Protein AF-0000000084529606 (afdb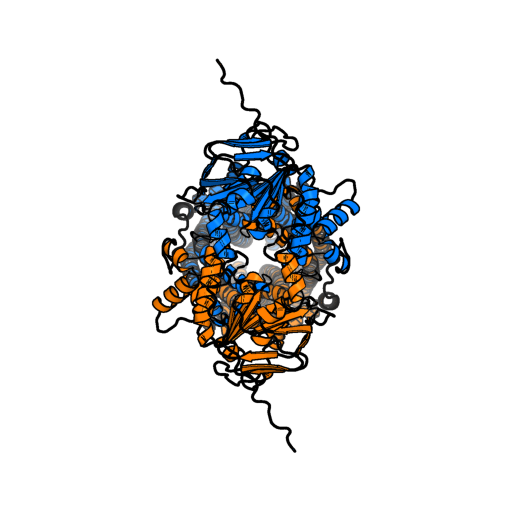_homodimer)

Structure (mmCIF, N/CA/C/O backbone):
data_AF-0000000084529606-model_v1
#
loop_
_entity.id
_entity.type
_entity.pdbx_description
1 polymer 'ABC transporter'
#
loop_
_atom_site.group_PDB
_atom_site.id
_atom_site.type_symbol
_atom_site.label_atom_id
_atom_site.label_alt_id
_atom_site.label_comp_id
_atom_site.label_asym_id
_atom_site.label_entity_id
_atom_site.label_seq_id
_atom_site.pdbx_PDB_ins_code
_atom_site.Cartn_x
_atom_site.Cartn_y
_atom_site.Cartn_z
_atom_site.occupancy
_atom_site.B_iso_or_equiv
_atom_site.auth_seq_id
_atom_site.auth_comp_id
_atom_site.auth_asym_id
_atom_site.auth_atom_id
_atom_site.pdbx_PDB_model_num
ATOM 1 N N . MET A 1 1 ? -8.086 10.031 -20.031 1 27.55 1 MET A N 1
ATOM 2 C CA . MET A 1 1 ? -6.789 10.227 -19.391 1 27.55 1 MET A CA 1
ATOM 3 C C . MET A 1 1 ? -5.844 9.078 -19.719 1 27.55 1 MET A C 1
ATOM 5 O O . MET A 1 1 ? -5.984 7.977 -19.188 1 27.55 1 MET A O 1
ATOM 9 N N . GLN A 1 2 ? -5.418 9.109 -20.828 1 33.72 2 GLN A N 1
ATOM 10 C CA . GLN A 1 2 ? -4.586 8.07 -21.438 1 33.72 2 GLN A CA 1
ATOM 11 C C . GLN A 1 2 ? -3.205 8.023 -20.781 1 33.72 2 GLN A C 1
ATOM 13 O O . GLN A 1 2 ? -2.521 9.047 -20.703 1 33.72 2 GLN A O 1
ATOM 18 N N . TRP A 1 3 ? -3.055 7.309 -19.844 1 37.34 3 TRP A N 1
ATOM 19 C CA . TRP A 1 3 ? -1.756 7 -19.25 1 37.34 3 TRP A CA 1
ATOM 20 C C . TRP A 1 3 ? -0.681 6.891 -20.328 1 37.34 3 TRP A C 1
ATOM 22 O O . TRP A 1 3 ? -0.843 6.156 -21.297 1 37.34 3 TRP A O 1
ATOM 32 N N . LEU A 1 4 ? 0.076 7.891 -20.516 1 34.47 4 LEU A N 1
ATOM 33 C CA . LEU A 1 4 ? 1.182 7.941 -21.469 1 34.47 4 LEU A CA 1
ATOM 34 C C . LEU A 1 4 ? 2.193 6.836 -21.188 1 34.47 4 LEU A C 1
ATOM 36 O O . LEU A 1 4 ? 3.051 6.984 -20.312 1 34.47 4 LEU A O 1
ATOM 40 N N . ALA A 1 5 ? 1.885 5.684 -21.078 1 39.5 5 ALA A N 1
ATOM 41 C CA . ALA A 1 5 ? 2.891 4.625 -21.078 1 39.5 5 ALA A CA 1
ATOM 42 C C . ALA A 1 5 ? 3.973 4.898 -22.125 1 39.5 5 ALA A C 1
ATOM 44 O O . ALA A 1 5 ? 3.678 5.348 -23.234 1 39.5 5 ALA A O 1
ATOM 45 N N . ASP A 1 6 ? 5.098 5.105 -21.656 1 42.91 6 ASP A N 1
ATOM 46 C CA . ASP A 1 6 ? 6.215 5.293 -22.562 1 42.91 6 ASP A CA 1
ATOM 47 C C . ASP A 1 6 ? 6.098 4.371 -23.781 1 42.91 6 ASP A C 1
ATOM 49 O O . ASP A 1 6 ? 6.066 3.148 -23.641 1 42.91 6 ASP A O 1
ATOM 53 N N . GLY A 1 7 ? 5.539 4.793 -24.766 1 45.84 7 GLY A N 1
ATOM 54 C CA . GLY A 1 7 ? 5.355 4.234 -26.094 1 45.84 7 GLY A CA 1
ATOM 55 C C . GLY A 1 7 ? 6.52 3.381 -26.547 1 45.84 7 GLY A C 1
ATOM 56 O O . GLY A 1 7 ? 6.328 2.361 -27.219 1 45.84 7 GLY A O 1
ATOM 57 N N . GLN A 1 8 ? 7.645 3.715 -26.219 1 44.88 8 GLN A N 1
ATOM 58 C CA . GLN A 1 8 ? 8.805 3.01 -26.766 1 44.88 8 GLN A CA 1
ATOM 59 C C . GLN A 1 8 ? 8.945 1.626 -26.141 1 44.88 8 GLN A C 1
ATOM 61 O O . GLN A 1 8 ? 9.266 0.657 -26.828 1 44.88 8 GLN A O 1
ATOM 66 N N . ARG A 1 9 ? 8.789 1.605 -24.938 1 47.66 9 ARG A N 1
ATOM 67 C CA . ARG A 1 9 ? 8.922 0.302 -24.297 1 47.66 9 ARG A CA 1
ATOM 68 C C . ARG A 1 9 ? 7.777 -0.623 -24.688 1 47.66 9 ARG A C 1
ATOM 70 O O . ARG A 1 9 ? 7.98 -1.824 -24.875 1 47.66 9 ARG A O 1
ATOM 77 N N . ILE A 1 10 ? 6.676 -0 -24.828 1 54.03 10 ILE A N 1
ATOM 78 C CA . ILE A 1 10 ? 5.559 -0.804 -25.312 1 54.03 10 ILE A CA 1
ATOM 79 C C . ILE A 1 10 ? 5.883 -1.371 -26.688 1 54.03 10 ILE A C 1
ATOM 81 O O . ILE A 1 10 ? 5.609 -2.541 -26.969 1 54.03 10 ILE A O 1
ATOM 85 N N . LYS A 1 11 ? 6.512 -0.545 -27.453 1 51.78 11 LYS A N 1
ATOM 86 C CA . LYS A 1 11 ? 6.895 -1.017 -28.781 1 51.78 11 LYS A CA 1
ATOM 87 C C . LYS A 1 11 ? 7.938 -2.125 -28.688 1 51.78 11 LYS A C 1
ATOM 89 O O . LYS A 1 11 ? 7.902 -3.082 -29.469 1 51.78 11 LYS A O 1
ATOM 94 N N . ALA A 1 12 ? 8.914 -2.039 -27.797 1 50.78 12 ALA A N 1
ATOM 95 C CA . ALA A 1 12 ? 9.961 -3.051 -27.656 1 50.78 12 ALA A CA 1
ATOM 96 C C . ALA A 1 12 ? 9.375 -4.387 -27.203 1 50.78 12 ALA A C 1
ATOM 98 O O . ALA A 1 12 ? 9.781 -5.445 -27.703 1 50.78 12 ALA A O 1
ATOM 99 N N . ILE A 1 13 ? 8.461 -4.293 -26.375 1 54.88 13 ILE A N 1
ATOM 100 C CA . ILE A 1 13 ? 7.836 -5.512 -25.875 1 54.88 13 ILE A CA 1
ATOM 101 C C . ILE A 1 13 ? 6.977 -6.137 -26.969 1 54.88 13 ILE A C 1
ATOM 103 O O . ILE A 1 13 ? 6.938 -7.359 -27.125 1 54.88 13 ILE A O 1
ATOM 107 N N . GLU A 1 14 ? 6.363 -5.258 -27.719 1 55.88 14 GLU A N 1
ATOM 108 C CA . GLU A 1 14 ? 5.551 -5.762 -28.812 1 55.88 14 GLU A CA 1
ATOM 109 C C . GLU A 1 14 ? 6.398 -6.535 -29.828 1 55.88 14 GLU A C 1
ATOM 111 O O . GLU A 1 14 ? 5.906 -7.445 -30.484 1 55.88 14 GLU A O 1
ATOM 116 N N . ALA A 1 15 ? 7.688 -6.199 -29.938 1 52.56 15 ALA A N 1
ATOM 117 C CA . ALA A 1 15 ? 8.539 -6.805 -30.953 1 52.56 15 ALA A CA 1
ATOM 118 C C . ALA A 1 15 ? 9.156 -8.109 -30.438 1 52.56 15 ALA A C 1
ATOM 120 O O . ALA A 1 15 ? 9.922 -8.758 -31.156 1 52.56 15 ALA A O 1
ATOM 121 N N . ILE A 1 16 ? 8.961 -8.414 -29.266 1 56.84 16 ILE A N 1
ATOM 122 C CA . ILE A 1 16 ? 9.68 -9.586 -28.781 1 56.84 16 ILE A CA 1
ATOM 123 C C . ILE A 1 16 ? 9.133 -10.844 -29.469 1 56.84 16 ILE A C 1
ATOM 125 O O . ILE A 1 16 ? 7.953 -11.164 -29.328 1 56.84 16 ILE A O 1
ATOM 129 N N . SER A 1 17 ? 9.844 -11.312 -30.422 1 60.94 17 SER A N 1
ATOM 130 C CA . SER A 1 17 ? 9.586 -12.539 -31.156 1 60.94 17 SER A CA 1
ATOM 131 C C . SER A 1 17 ? 9.875 -13.773 -30.312 1 60.94 17 SER A C 1
ATOM 133 O O . SER A 1 17 ? 10.539 -13.688 -29.281 1 60.94 17 SER A O 1
ATOM 135 N N . VAL A 1 18 ? 9.234 -14.898 -30.609 1 64.56 18 VAL A N 1
ATOM 136 C CA . VAL A 1 18 ? 9.477 -16.203 -29.969 1 64.56 18 VAL A CA 1
ATOM 137 C C . VAL A 1 18 ? 10.969 -16.516 -30 1 64.56 18 VAL A C 1
ATOM 139 O O . VAL A 1 18 ? 11.508 -17.047 -29.016 1 64.56 18 VAL A O 1
ATOM 142 N N . GLY A 1 19 ? 11.539 -16.172 -31.094 1 65.56 19 GLY A N 1
ATOM 143 C CA . GLY A 1 19 ? 12.977 -16.391 -31.188 1 65.56 19 GLY A CA 1
ATOM 144 C C . GLY A 1 19 ? 13.766 -15.594 -30.172 1 65.56 19 GLY A C 1
ATOM 145 O O . GLY A 1 19 ? 14.688 -16.109 -29.547 1 65.56 19 GLY A O 1
ATOM 146 N N . SER A 1 20 ? 13.32 -14.438 -29.938 1 69.69 20 SER A N 1
ATOM 147 C CA . SER A 1 20 ? 14.008 -13.594 -28.969 1 69.69 20 SER A CA 1
ATOM 148 C C . SER A 1 20 ? 13.773 -14.102 -27.547 1 69.69 20 SER A C 1
ATOM 150 O O . SER A 1 20 ? 14.688 -14.07 -26.703 1 69.69 20 SER A O 1
ATOM 152 N N . MET A 1 21 ? 12.672 -14.672 -27.359 1 72.62 21 MET A N 1
ATOM 153 C CA . MET A 1 21 ? 12.375 -15.227 -26.047 1 72.62 21 MET A CA 1
ATOM 154 C C . MET A 1 21 ? 13.227 -16.453 -25.766 1 72.62 21 MET A C 1
ATOM 156 O O . MET A 1 21 ? 13.797 -16.594 -24.688 1 72.62 21 MET A O 1
ATOM 160 N N . ALA A 1 22 ? 13.234 -17.25 -26.766 1 74.62 22 ALA A N 1
ATOM 161 C CA . ALA A 1 22 ? 14.008 -18.484 -26.609 1 74.62 22 ALA A CA 1
ATOM 162 C C . ALA A 1 22 ? 15.477 -18.188 -26.344 1 74.62 22 ALA A C 1
ATOM 164 O O . ALA A 1 22 ? 16.125 -18.891 -25.562 1 74.62 22 ALA A O 1
ATOM 165 N N . ARG A 1 23 ? 15.938 -17.094 -26.922 1 76.62 23 ARG A N 1
ATOM 166 C CA . ARG A 1 23 ? 17.344 -16.734 -26.75 1 76.62 23 ARG A CA 1
ATOM 167 C C . ARG A 1 23 ? 17.578 -16.141 -25.359 1 76.62 23 ARG A C 1
ATOM 169 O O . ARG A 1 23 ? 18.688 -16.234 -24.828 1 76.62 23 ARG A O 1
ATOM 176 N N . ARG A 1 24 ? 16.516 -15.688 -24.828 1 80.12 24 ARG A N 1
ATOM 177 C CA . ARG A 1 24 ? 16.656 -15 -23.547 1 80.12 24 ARG A CA 1
ATOM 178 C C . ARG A 1 24 ? 16.438 -15.953 -22.375 1 80.12 24 ARG A C 1
ATOM 180 O O . ARG A 1 24 ? 16.859 -15.672 -21.25 1 80.12 24 ARG A O 1
ATOM 187 N N . LEU A 1 25 ? 15.836 -17.094 -22.609 1 85 25 LEU A N 1
ATOM 188 C CA . LEU A 1 25 ? 15.398 -17.984 -21.547 1 85 25 LEU A CA 1
ATOM 189 C C . LEU A 1 25 ? 16.594 -18.516 -20.766 1 85 25 LEU A C 1
ATOM 191 O O . LEU A 1 25 ? 16.594 -18.516 -19.531 1 85 25 LEU A O 1
ATOM 195 N N . PRO A 1 26 ? 17.656 -19 -21.547 1 84.88 26 PRO A N 1
ATOM 196 C CA . PRO A 1 26 ? 18.797 -19.5 -20.781 1 84.88 26 PRO A CA 1
ATOM 197 C C . PRO A 1 26 ? 19.422 -18.438 -19.875 1 84.88 26 PRO A C 1
ATOM 199 O O . PRO A 1 26 ? 19.797 -18.734 -18.734 1 84.88 26 PRO A O 1
ATOM 202 N N . ALA A 1 27 ? 19.453 -17.25 -20.375 1 86.12 27 ALA A N 1
ATOM 203 C CA . ALA A 1 27 ? 20 -16.156 -19.578 1 86.12 27 ALA A CA 1
ATOM 204 C C . ALA A 1 27 ? 19.141 -15.891 -18.344 1 86.12 27 ALA A C 1
ATOM 206 O O . ALA A 1 27 ? 19.672 -15.578 -17.266 1 86.12 27 ALA A O 1
ATOM 207 N N . LEU A 1 28 ? 17.922 -16.078 -18.5 1 84.38 28 LEU A N 1
ATOM 208 C CA . LEU A 1 28 ? 17.016 -15.836 -17.391 1 84.38 28 LEU A CA 1
ATOM 209 C C . LEU A 1 28 ? 17.141 -16.938 -16.344 1 84.38 28 LEU A C 1
ATOM 211 O O . LEU A 1 28 ? 17.047 -16.656 -15.141 1 84.38 28 LEU A O 1
ATOM 215 N N . VAL A 1 29 ? 17.312 -18.109 -16.75 1 88.06 29 VAL A N 1
ATOM 216 C CA . VAL A 1 29 ? 17.531 -19.219 -15.836 1 88.06 29 VAL A CA 1
ATOM 217 C C . VAL A 1 29 ? 18.797 -19 -15.031 1 88.06 29 VAL A C 1
ATOM 219 O O . VAL A 1 29 ? 18.797 -19.125 -13.805 1 88.06 29 VAL A O 1
ATOM 222 N N . VAL A 1 30 ? 19.828 -18.641 -15.773 1 88.5 30 VAL A N 1
ATOM 223 C CA . VAL A 1 30 ? 21.109 -18.406 -15.117 1 88.5 30 VAL A CA 1
ATOM 224 C C . VAL A 1 30 ? 20.969 -17.25 -14.125 1 88.5 30 VAL A C 1
ATOM 226 O O . VAL A 1 30 ? 21.5 -17.312 -13.016 1 88.5 30 VAL A O 1
ATOM 229 N N . ARG A 1 31 ? 20.297 -16.297 -14.57 1 85 31 ARG A N 1
ATOM 230 C CA . ARG A 1 31 ? 20.094 -15.141 -13.711 1 85 31 ARG A CA 1
ATOM 231 C C . ARG A 1 31 ? 19.312 -15.523 -12.453 1 85 31 ARG A C 1
ATOM 233 O O . ARG A 1 31 ? 19.609 -15.023 -11.359 1 85 31 ARG A O 1
ATOM 240 N N . ALA A 1 32 ? 18.312 -16.281 -12.586 1 85.12 32 ALA A N 1
ATOM 241 C CA . ALA A 1 32 ? 17.531 -16.75 -11.453 1 85.12 32 ALA A CA 1
ATOM 242 C C . ALA A 1 32 ? 18.406 -17.453 -10.422 1 85.12 32 ALA A C 1
ATOM 244 O O . ALA A 1 32 ? 18.375 -17.125 -9.234 1 85.12 32 ALA A O 1
ATOM 245 N N . PHE A 1 33 ? 19.25 -18.328 -10.906 1 88.19 33 PHE A N 1
ATOM 246 C CA . PHE A 1 33 ? 20.078 -19.125 -9.992 1 88.19 33 PHE A CA 1
ATOM 247 C C . PHE A 1 33 ? 21.25 -18.312 -9.469 1 88.19 33 PHE A C 1
ATOM 249 O O . PHE A 1 33 ? 21.719 -18.531 -8.352 1 88.19 33 PHE A O 1
ATOM 256 N N . ARG A 1 34 ? 21.688 -17.312 -10.242 1 87.69 34 ARG A N 1
ATOM 257 C CA . ARG A 1 34 ? 22.734 -16.422 -9.758 1 87.69 34 ARG A CA 1
ATOM 258 C C . ARG A 1 34 ? 22.234 -15.57 -8.586 1 87.69 34 ARG A C 1
ATOM 260 O O . ARG A 1 34 ? 22.969 -15.336 -7.629 1 87.69 34 ARG A O 1
ATOM 267 N N . LEU A 1 35 ? 21.062 -15.18 -8.68 1 84.69 35 LEU A N 1
ATOM 268 C CA . LEU A 1 35 ? 20.453 -14.406 -7.594 1 84.69 35 LEU A CA 1
ATOM 269 C C . LEU A 1 35 ? 20.359 -15.25 -6.324 1 84.69 35 LEU A C 1
ATOM 271 O O . LEU A 1 35 ? 20.656 -14.758 -5.23 1 84.69 35 LEU A O 1
ATOM 275 N N . GLY A 1 36 ? 19.969 -16.516 -6.508 1 88.75 36 GLY A N 1
ATOM 276 C CA . GLY A 1 36 ? 19.906 -17.422 -5.371 1 88.75 36 GLY A CA 1
ATOM 277 C C . GLY A 1 36 ? 21.281 -17.797 -4.828 1 88.75 36 GLY A C 1
ATOM 278 O O . GLY A 1 36 ? 21.453 -17.922 -3.615 1 88.75 36 GLY A O 1
ATOM 279 N N . TRP A 1 37 ? 22.25 -17.891 -5.785 1 90.19 37 TRP A N 1
ATOM 280 C CA . TRP A 1 37 ? 23.609 -18.312 -5.43 1 90.19 37 TRP A CA 1
ATOM 281 C C . TRP A 1 37 ? 24.281 -17.281 -4.539 1 90.19 37 TRP A C 1
ATOM 283 O O . TRP A 1 37 ? 25.031 -17.625 -3.625 1 90.19 37 TRP A O 1
ATOM 293 N N . ARG A 1 38 ? 24.016 -16.016 -4.672 1 87.12 38 ARG A N 1
ATOM 294 C CA . ARG A 1 38 ? 24.594 -14.945 -3.859 1 87.12 38 ARG A CA 1
ATOM 295 C C . ARG A 1 38 ? 24 -14.953 -2.449 1 87.12 38 ARG A C 1
ATOM 297 O O . ARG A 1 38 ? 24.672 -14.555 -1.494 1 87.12 38 ARG A O 1
ATOM 304 N N . ILE A 1 39 ? 22.875 -15.492 -2.322 1 87.19 39 ILE A N 1
ATOM 305 C CA . ILE A 1 39 ? 22.172 -15.477 -1.047 1 87.19 39 ILE A CA 1
ATOM 306 C C . ILE A 1 39 ? 22.484 -16.75 -0.26 1 87.19 39 ILE A C 1
ATOM 308 O O . ILE A 1 39 ? 22.844 -16.688 0.921 1 87.19 39 ILE A O 1
ATOM 312 N N . ASP A 1 40 ? 22.328 -17.922 -0.954 1 91.31 40 ASP A N 1
ATOM 313 C CA . ASP A 1 40 ? 22.578 -19.234 -0.336 1 91.31 40 ASP A CA 1
ATOM 314 C C . ASP A 1 40 ? 23.125 -20.219 -1.353 1 91.31 40 ASP A C 1
ATOM 316 O O . ASP A 1 40 ? 22.359 -20.938 -2.006 1 91.31 40 ASP A O 1
ATOM 320 N N . ARG A 1 41 ? 24.391 -20.438 -1.398 1 93.19 41 ARG A N 1
ATOM 321 C CA . ARG A 1 41 ? 25.047 -21.297 -2.379 1 93.19 41 ARG A CA 1
ATOM 322 C C . ARG A 1 41 ? 24.688 -22.766 -2.148 1 93.19 41 ARG A C 1
ATOM 324 O O . ARG A 1 41 ? 24.484 -23.516 -3.102 1 93.19 41 ARG A O 1
ATOM 331 N N . ALA A 1 42 ? 24.594 -23.062 -0.889 1 93.25 42 ALA A N 1
ATOM 332 C CA . ALA A 1 42 ? 24.328 -24.453 -0.554 1 93.25 42 ALA A CA 1
ATOM 333 C C . ALA A 1 42 ? 22.938 -24.875 -1.022 1 93.25 42 ALA A C 1
ATOM 335 O O . ALA A 1 42 ? 22.781 -25.969 -1.59 1 93.25 42 ALA A O 1
ATOM 336 N N . SER A 1 43 ? 22 -24.016 -0.782 1 92.62 43 SER A N 1
ATOM 337 C CA . SER A 1 43 ? 20.641 -24.344 -1.173 1 92.62 43 SER A CA 1
ATOM 338 C C . SER A 1 43 ? 20.5 -24.422 -2.689 1 92.62 43 SER A C 1
ATOM 340 O O . SER A 1 43 ? 19.797 -25.297 -3.209 1 92.62 43 SER A O 1
ATOM 342 N N . VAL A 1 44 ? 21.125 -23.547 -3.4 1 93 44 VAL A N 1
ATOM 343 C CA . VAL A 1 44 ? 21.047 -23.562 -4.855 1 93 44 VAL A CA 1
ATOM 344 C C . VAL A 1 44 ? 21.766 -24.797 -5.406 1 93 44 VAL A C 1
ATOM 346 O O . VAL A 1 44 ? 21.266 -25.453 -6.324 1 93 44 VAL A O 1
ATOM 349 N N . ALA A 1 45 ? 22.906 -25.172 -4.855 1 93.81 45 ALA A N 1
ATOM 350 C CA . ALA A 1 45 ? 23.625 -26.375 -5.27 1 93.81 45 ALA A CA 1
ATOM 351 C C . ALA A 1 45 ? 22.781 -27.625 -5.023 1 93.81 45 ALA A C 1
ATOM 353 O O . ALA A 1 45 ? 22.734 -28.516 -5.867 1 93.81 45 ALA A O 1
ATOM 354 N N . LEU A 1 46 ? 22.188 -27.594 -3.879 1 93 46 LEU A N 1
ATOM 355 C CA . LEU A 1 46 ? 21.328 -28.734 -3.549 1 93 46 LEU A CA 1
ATOM 356 C C . LEU A 1 46 ? 20.156 -28.828 -4.523 1 93 46 LEU A C 1
ATOM 358 O O . LEU A 1 46 ? 19.781 -29.922 -4.938 1 93 46 LEU A O 1
ATOM 362 N N . LEU A 1 47 ? 19.609 -27.688 -4.883 1 91.69 47 LEU A N 1
ATOM 363 C CA . LEU A 1 47 ? 18.5 -27.656 -5.824 1 91.69 47 LEU A CA 1
ATOM 364 C C . LEU A 1 47 ? 18.938 -28.172 -7.195 1 91.69 47 LEU A C 1
ATOM 366 O O . LEU A 1 47 ? 18.266 -29.016 -7.789 1 91.69 47 LEU A O 1
ATOM 370 N N . LEU A 1 48 ? 20.047 -27.719 -7.699 1 91.12 48 LEU A N 1
ATOM 371 C CA . LEU A 1 48 ? 20.531 -28.109 -9.016 1 91.12 48 LEU A CA 1
ATOM 372 C C . LEU A 1 48 ? 20.938 -29.578 -9.047 1 91.12 48 LEU A C 1
ATOM 374 O O . LEU A 1 48 ? 20.625 -30.297 -9.992 1 91.12 48 LEU A O 1
ATOM 378 N N . THR A 1 49 ? 21.594 -30.031 -7.973 1 92.75 49 THR A N 1
ATOM 379 C CA . THR A 1 49 ? 22 -31.438 -7.891 1 92.75 49 THR A CA 1
ATOM 380 C C . THR A 1 49 ? 20.781 -32.344 -7.816 1 92.75 49 THR A C 1
ATOM 382 O O . THR A 1 49 ? 20.719 -33.375 -8.484 1 92.75 49 THR A O 1
ATOM 385 N N . SER A 1 50 ? 19.844 -31.922 -6.961 1 93.5 50 SER A N 1
ATOM 386 C CA . SER A 1 50 ? 18.625 -32.719 -6.844 1 93.5 50 SER A CA 1
ATOM 387 C C . SER A 1 50 ? 17.891 -32.812 -8.172 1 93.5 50 SER A C 1
ATOM 389 O O . SER A 1 50 ? 17.312 -33.844 -8.508 1 93.5 50 SER A O 1
ATOM 391 N N . GLN A 1 51 ? 17.938 -31.75 -8.922 1 88.19 51 GLN A N 1
ATOM 392 C CA . GLN A 1 51 ? 17.281 -31.719 -10.219 1 88.19 51 GLN A CA 1
ATOM 393 C C . GLN A 1 51 ? 17.969 -32.656 -11.211 1 88.19 51 GLN A C 1
ATOM 395 O O . GLN A 1 51 ? 17.297 -33.375 -11.945 1 88.19 51 GLN A O 1
ATOM 400 N N . VAL A 1 52 ? 19.25 -32.688 -11.242 1 88.12 52 VAL A N 1
ATOM 401 C CA . VAL A 1 52 ? 20.016 -33.531 -12.164 1 88.12 52 VAL A CA 1
ATOM 402 C C . VAL A 1 52 ? 19.812 -35 -11.805 1 88.12 52 VAL A C 1
ATOM 404 O O . VAL A 1 52 ? 19.562 -35.812 -12.688 1 88.12 52 VAL A O 1
ATOM 407 N N . VAL A 1 53 ? 19.875 -35.219 -10.531 1 91.44 53 VAL A N 1
ATOM 408 C CA . VAL A 1 53 ? 19.719 -36.594 -10.086 1 91.44 53 VAL A CA 1
ATOM 409 C C . VAL A 1 53 ? 18.297 -37.062 -10.398 1 91.44 53 VAL A C 1
ATOM 411 O O . VAL A 1 53 ? 18.094 -38.219 -10.836 1 91.44 53 VAL A O 1
ATOM 414 N N . SER A 1 54 ? 17.359 -36.188 -10.172 1 89.38 54 SER A N 1
ATOM 415 C CA . SER A 1 54 ? 15.969 -36.531 -10.469 1 89.38 54 SER A CA 1
ATOM 416 C C . SER A 1 54 ? 15.773 -36.812 -11.961 1 89.38 54 SER A C 1
ATOM 418 O O . SER A 1 54 ? 15.031 -37.719 -12.336 1 89.38 54 SER A O 1
ATOM 420 N N . ALA A 1 55 ? 16.453 -36 -12.781 1 83.62 55 ALA A N 1
ATOM 421 C CA . ALA A 1 55 ? 16.359 -36.188 -14.227 1 83.62 55 ALA A CA 1
ATOM 422 C C . ALA A 1 55 ? 16.969 -37.531 -14.648 1 83.62 55 ALA A C 1
ATOM 424 O O . ALA A 1 55 ? 16.391 -38.25 -15.469 1 83.62 55 ALA A O 1
ATOM 425 N N . VAL A 1 56 ? 18.047 -37.906 -14.094 1 85.31 56 VAL A N 1
ATOM 426 C CA . VAL A 1 56 ? 18.734 -39.156 -14.406 1 85.31 56 VAL A CA 1
ATOM 427 C C . VAL A 1 56 ? 17.875 -40.344 -13.961 1 85.31 56 VAL A C 1
ATOM 429 O O . VAL A 1 56 ? 17.734 -41.312 -14.695 1 85.31 56 VAL A O 1
ATOM 432 N N . LEU A 1 57 ? 17.359 -40.156 -12.766 1 86.94 57 LEU A N 1
ATOM 433 C CA . LEU A 1 57 ? 16.5 -41.219 -12.25 1 86.94 57 LEU A CA 1
ATOM 434 C C . LEU A 1 57 ? 15.234 -41.344 -13.094 1 86.94 57 LEU A C 1
ATOM 436 O O . LEU A 1 57 ? 14.727 -42.469 -13.281 1 86.94 57 LEU A O 1
ATOM 440 N N . GLY A 1 58 ? 14.727 -40.219 -13.594 1 79.44 58 GLY A N 1
ATOM 441 C CA . GLY A 1 58 ? 13.578 -40.281 -14.484 1 79.44 58 GLY A CA 1
ATOM 442 C C . GLY A 1 58 ? 13.859 -41 -15.789 1 79.44 58 GLY A C 1
ATOM 443 O O . GLY A 1 58 ? 13.055 -41.812 -16.234 1 79.44 58 GLY A O 1
ATOM 444 N N . ALA A 1 59 ? 14.992 -40.75 -16.328 1 77.88 59 ALA A N 1
ATOM 445 C CA . ALA A 1 59 ? 15.406 -41.406 -17.562 1 77.88 59 ALA A CA 1
ATOM 446 C C . ALA A 1 59 ? 15.633 -42.906 -17.328 1 77.88 59 ALA A C 1
ATOM 448 O O . ALA A 1 59 ? 15.234 -43.75 -18.156 1 77.88 59 ALA A O 1
ATOM 449 N N . ALA A 1 60 ? 16.203 -43.188 -16.203 1 80.75 60 ALA A N 1
ATOM 450 C CA . ALA A 1 60 ? 16.438 -44.594 -15.844 1 80.75 60 ALA A CA 1
ATOM 451 C C . ALA A 1 60 ? 15.117 -45.344 -15.672 1 80.75 60 ALA A C 1
ATOM 453 O O . ALA A 1 60 ? 14.992 -46.5 -16.078 1 80.75 60 ALA A O 1
ATOM 454 N N . GLY A 1 61 ? 14.242 -44.656 -15.047 1 77.12 61 GLY A N 1
ATOM 455 C CA . GLY A 1 61 ? 12.93 -45.25 -14.883 1 77.12 61 GLY A CA 1
ATOM 456 C C . GLY A 1 61 ? 12.234 -45.531 -16.203 1 77.12 61 GLY A C 1
ATOM 457 O O . GLY A 1 61 ? 11.617 -46.562 -16.375 1 77.12 61 GLY A O 1
ATOM 458 N N . LEU A 1 62 ? 12.406 -44.656 -17.125 1 73.44 62 LEU A N 1
ATOM 459 C CA . LEU A 1 62 ? 11.789 -44.812 -18.438 1 73.44 62 LEU A CA 1
ATOM 460 C C . LEU A 1 62 ? 12.445 -45.938 -19.203 1 73.44 62 LEU A C 1
ATOM 462 O O . LEU A 1 62 ? 11.758 -46.75 -19.844 1 73.44 62 LEU A O 1
ATOM 466 N N . PHE A 1 63 ? 13.703 -46.062 -19.094 1 75.06 63 PHE A N 1
ATOM 467 C CA . PHE A 1 63 ? 14.43 -47.156 -19.75 1 75.06 63 PHE A CA 1
ATOM 468 C C . PHE A 1 63 ? 14.07 -48.5 -19.156 1 75.06 63 PHE A C 1
ATOM 470 O O . PHE A 1 63 ? 13.938 -49.5 -19.875 1 75.06 63 PHE A O 1
ATOM 477 N N . ALA A 1 64 ? 13.969 -48.469 -17.859 1 76.88 64 ALA A N 1
ATOM 478 C CA . ALA A 1 64 ? 13.609 -49.688 -17.172 1 76.88 64 ALA A CA 1
ATOM 479 C C . ALA A 1 64 ? 12.195 -50.125 -17.547 1 76.88 64 ALA A C 1
ATOM 481 O O . ALA A 1 64 ? 11.891 -51.344 -17.562 1 76.88 64 ALA A O 1
ATOM 482 N N . THR A 1 65 ? 11.367 -49.188 -17.781 1 74.06 65 THR A N 1
ATOM 483 C CA . THR A 1 65 ? 10.008 -49.5 -18.203 1 74.06 65 THR A CA 1
ATOM 484 C C . THR A 1 65 ? 10.008 -50.219 -19.547 1 74.06 65 THR A C 1
ATOM 486 O O . THR A 1 65 ? 9.234 -51.156 -19.75 1 74.06 65 THR A O 1
ATOM 489 N N . THR A 1 66 ? 10.836 -49.875 -20.484 1 71.88 66 THR A N 1
ATOM 490 C CA . THR A 1 66 ? 10.961 -50.562 -21.781 1 71.88 66 THR A CA 1
ATOM 491 C C . THR A 1 66 ? 11.43 -52 -21.578 1 71.88 66 THR A C 1
ATOM 493 O O . THR A 1 66 ? 10.93 -52.906 -22.234 1 71.88 66 THR A O 1
ATOM 496 N N . GLY A 1 67 ? 12.352 -52.125 -20.688 1 71.5 67 GLY A N 1
ATOM 497 C CA . GLY A 1 67 ? 12.844 -53.469 -20.406 1 71.5 67 GLY A CA 1
ATOM 498 C C . GLY A 1 67 ? 11.805 -54.344 -19.75 1 71.5 67 GLY A C 1
ATOM 499 O O . GLY A 1 67 ? 11.703 -55.531 -20.062 1 71.5 67 GLY A O 1
ATOM 500 N N . ALA A 1 68 ? 11.07 -53.719 -18.891 1 75.75 68 ALA A N 1
ATOM 501 C CA . ALA A 1 68 ? 10.023 -54.469 -18.203 1 75.75 68 ALA A CA 1
ATOM 502 C C . ALA A 1 68 ? 8.938 -54.906 -19.172 1 75.75 68 ALA A C 1
ATOM 504 O O . ALA A 1 68 ? 8.477 -56.062 -19.125 1 75.75 68 ALA A O 1
ATOM 505 N N . ILE A 1 69 ? 8.523 -54.094 -20.094 1 70.44 69 ILE A N 1
ATOM 506 C CA . ILE A 1 69 ? 7.492 -54.406 -21.078 1 70.44 69 ILE A CA 1
ATOM 507 C C . ILE A 1 69 ? 8.008 -55.469 -22.031 1 70.44 69 ILE A C 1
ATOM 509 O O . ILE A 1 69 ? 7.289 -56.438 -22.344 1 70.44 69 ILE A O 1
ATOM 513 N N . ALA A 1 70 ? 9.242 -55.406 -22.438 1 69.62 70 ALA A N 1
ATOM 514 C CA . ALA A 1 70 ? 9.828 -56.406 -23.344 1 69.62 70 ALA A CA 1
ATOM 515 C C . ALA A 1 70 ? 9.883 -57.781 -22.688 1 69.62 70 ALA A C 1
ATOM 517 O O . ALA A 1 70 ? 9.625 -58.781 -23.344 1 69.62 70 ALA A O 1
ATOM 518 N N . ALA A 1 71 ? 10.227 -57.719 -21.422 1 72.06 71 ALA A N 1
ATOM 519 C CA . ALA A 1 71 ? 10.336 -59 -20.703 1 72.06 71 ALA A CA 1
ATOM 520 C C . ALA A 1 71 ? 8.969 -59.625 -20.484 1 72.06 71 ALA A C 1
ATOM 522 O O . ALA A 1 71 ? 8.812 -60.844 -20.594 1 72.06 71 ALA A O 1
ATOM 523 N N . LEU A 1 72 ? 8.039 -58.781 -20.25 1 70.94 72 LEU A N 1
ATOM 524 C CA . LEU A 1 72 ? 6.703 -59.281 -19.938 1 70.94 72 LEU A CA 1
ATOM 525 C C . LEU A 1 72 ? 5.98 -59.75 -21.188 1 70.94 72 LEU A C 1
ATOM 527 O O . LEU A 1 72 ? 5.145 -60.656 -21.109 1 70.94 72 LEU A O 1
ATOM 531 N N . PHE A 1 73 ? 6.305 -59.156 -22.312 1 64.31 73 PHE A N 1
ATOM 532 C CA . PHE A 1 73 ? 5.613 -59.531 -23.531 1 64.31 73 PHE A CA 1
ATOM 533 C C . PHE A 1 73 ? 6.48 -60.438 -24.391 1 64.31 73 PHE A C 1
ATOM 535 O O . PHE A 1 73 ? 6.137 -60.75 -25.547 1 64.31 73 PHE A O 1
ATOM 542 N N . GLY A 1 74 ? 7.609 -60.875 -23.828 1 62.75 74 GLY A N 1
ATOM 543 C CA . GLY A 1 74 ? 8.445 -61.844 -24.531 1 62.75 74 GLY A CA 1
ATOM 544 C C . GLY A 1 74 ? 7.871 -63.219 -24.531 1 62.75 74 GLY A C 1
ATOM 545 O O . GLY A 1 74 ? 6.828 -63.469 -23.922 1 62.75 74 GLY A O 1
ATOM 546 N N . PRO A 1 75 ? 8.461 -63.969 -25.344 1 64.19 75 PRO A N 1
ATOM 547 C CA . PRO A 1 75 ? 8 -65.375 -25.422 1 64.19 75 PRO A CA 1
ATOM 548 C C . PRO A 1 75 ? 8.328 -66.188 -24.172 1 64.19 75 PRO A C 1
ATOM 550 O O . PRO A 1 75 ? 9.258 -65.812 -23.438 1 64.19 75 PRO A O 1
ATOM 553 N N . GLY A 1 76 ? 7.379 -67.125 -23.656 1 66.75 76 GLY A N 1
ATOM 554 C CA . GLY A 1 76 ? 7.637 -68 -22.547 1 66.75 76 GLY A CA 1
ATOM 555 C C . GLY A 1 76 ? 6.551 -68 -21.484 1 66.75 76 GLY A C 1
ATOM 556 O O . GLY A 1 76 ? 5.574 -67.25 -21.609 1 66.75 76 GLY A O 1
ATOM 557 N N . PRO A 1 77 ? 6.789 -68.812 -20.5 1 72.19 77 PRO A N 1
ATOM 558 C CA . PRO A 1 77 ? 5.781 -68.875 -19.438 1 72.19 77 PRO A CA 1
ATOM 559 C C . PRO A 1 77 ? 5.766 -67.625 -18.562 1 72.19 77 PRO A C 1
ATOM 561 O O . PRO A 1 77 ? 6.77 -66.938 -18.469 1 72.19 77 PRO A O 1
ATOM 564 N N . ILE A 1 78 ? 4.691 -67.25 -18.016 1 71.5 78 ILE A N 1
ATOM 565 C CA . ILE A 1 78 ? 4.43 -66 -17.266 1 71.5 78 ILE A CA 1
ATOM 566 C C . ILE A 1 78 ? 5.391 -65.938 -16.094 1 71.5 78 ILE A C 1
ATOM 568 O O . ILE A 1 78 ? 5.871 -64.812 -15.758 1 71.5 78 ILE A O 1
ATOM 572 N N . GLY A 1 79 ? 5.648 -67.125 -15.422 1 67.75 79 GLY A N 1
ATOM 573 C CA . GLY A 1 79 ? 6.559 -67.125 -14.281 1 67.75 79 GLY A CA 1
ATOM 574 C C . GLY A 1 79 ? 7.957 -66.625 -14.641 1 67.75 79 GLY A C 1
ATOM 575 O O . GLY A 1 79 ? 8.562 -65.875 -13.914 1 67.75 79 GLY A O 1
ATOM 576 N N . ASP A 1 80 ? 8.453 -67.188 -15.766 1 75 80 ASP A N 1
ATOM 577 C CA . ASP A 1 80 ? 9.781 -66.812 -16.234 1 75 80 ASP A CA 1
ATOM 578 C C . ASP A 1 80 ? 9.812 -65.312 -16.688 1 75 80 ASP A C 1
ATOM 580 O O . ASP A 1 80 ? 10.805 -64.625 -16.453 1 75 80 ASP A O 1
ATOM 584 N N . LYS A 1 81 ? 8.75 -64.875 -17.172 1 76.62 81 LYS A N 1
ATOM 585 C CA . LYS A 1 81 ? 8.641 -63.469 -17.625 1 76.62 81 LYS A CA 1
ATOM 586 C C . LYS A 1 81 ? 8.719 -62.5 -16.438 1 76.62 81 LYS A C 1
ATOM 588 O O . LYS A 1 81 ? 9.391 -61.5 -16.516 1 76.62 81 LYS A O 1
ATOM 593 N N . LEU A 1 82 ? 8.172 -62.969 -15.383 1 75.06 82 LEU A N 1
ATOM 594 C CA . LEU A 1 82 ? 8.148 -62.125 -14.203 1 75.06 82 LEU A CA 1
ATOM 595 C C . LEU A 1 82 ? 9.523 -62.062 -13.539 1 75.06 82 LEU A C 1
ATOM 597 O O . LEU A 1 82 ? 9.945 -61.031 -13.039 1 75.06 82 LEU A O 1
ATOM 601 N N . THR A 1 83 ? 10.125 -63.25 -13.547 1 75.88 83 THR A N 1
ATOM 602 C CA . THR A 1 83 ? 11.461 -63.312 -12.961 1 75.88 83 THR A CA 1
ATOM 603 C C . THR A 1 83 ? 12.445 -62.469 -13.781 1 75.88 83 THR A C 1
ATOM 605 O O . THR A 1 83 ? 13.32 -61.812 -13.227 1 75.88 83 THR A O 1
ATOM 608 N N . HIS A 1 84 ? 12.227 -62.406 -15.062 1 76.94 84 HIS A N 1
ATOM 609 C CA . HIS A 1 84 ? 13.094 -61.625 -15.93 1 76.94 84 HIS A CA 1
ATOM 610 C C . HIS A 1 84 ? 12.742 -60.125 -15.852 1 76.94 84 HIS A C 1
ATOM 612 O O . HIS A 1 84 ? 13.594 -59.281 -16.094 1 76.94 84 HIS A O 1
ATOM 618 N N . ALA A 1 85 ? 11.57 -59.812 -15.43 1 79 85 ALA A N 1
ATOM 619 C CA . ALA A 1 85 ? 11.102 -58.438 -15.352 1 79 85 ALA A CA 1
ATOM 620 C C . ALA A 1 85 ? 11.359 -57.844 -13.969 1 79 85 ALA A C 1
ATOM 622 O O . ALA A 1 85 ? 11.328 -56.625 -13.789 1 79 85 ALA A O 1
ATOM 623 N N . ALA A 1 86 ? 11.703 -58.75 -12.984 1 78.94 86 ALA A N 1
ATOM 624 C CA . ALA A 1 86 ? 11.797 -58.344 -11.586 1 78.94 86 ALA A CA 1
ATOM 625 C C . ALA A 1 86 ? 12.852 -57.25 -11.398 1 78.94 86 ALA A C 1
ATOM 627 O O . ALA A 1 86 ? 12.602 -56.25 -10.734 1 78.94 86 ALA A O 1
ATOM 628 N N . PRO A 1 87 ? 14.031 -57.375 -12.047 1 78.5 87 PRO A N 1
ATOM 629 C CA . PRO A 1 87 ? 15.016 -56.312 -11.867 1 78.5 87 PRO A CA 1
ATOM 630 C C . PRO A 1 87 ? 14.539 -54.969 -12.445 1 78.5 87 PRO A C 1
ATOM 632 O O . PRO A 1 87 ? 14.789 -53.906 -11.844 1 78.5 87 PRO A O 1
ATOM 635 N N . SER A 1 88 ? 13.898 -55 -13.508 1 80.69 88 SER A N 1
ATOM 636 C CA . SER A 1 88 ? 13.383 -53.781 -14.109 1 80.69 88 SER A CA 1
ATOM 637 C C . SER A 1 88 ? 12.289 -53.156 -13.25 1 80.69 88 SER A C 1
ATOM 639 O O . SER A 1 88 ? 12.219 -51.938 -13.125 1 80.69 88 SER A O 1
ATOM 641 N N . ILE A 1 89 ? 11.562 -53.938 -12.617 1 77.75 89 ILE A N 1
ATOM 642 C CA . ILE A 1 89 ? 10.492 -53.438 -11.766 1 77.75 89 ILE A CA 1
ATOM 643 C C . ILE A 1 89 ? 11.086 -52.812 -10.508 1 77.75 89 ILE A C 1
ATOM 645 O O . ILE A 1 89 ? 10.609 -51.75 -10.039 1 77.75 89 ILE A O 1
ATOM 649 N N . LEU A 1 90 ? 12.109 -53.438 -10.039 1 79.31 90 LEU A N 1
ATOM 650 C CA . LEU A 1 90 ? 12.781 -52.906 -8.867 1 79.31 90 LEU A CA 1
ATOM 651 C C . LEU A 1 90 ? 13.43 -51.562 -9.18 1 79.31 90 LEU A C 1
ATOM 653 O O . LEU A 1 90 ? 13.422 -50.656 -8.344 1 79.31 90 LEU A O 1
ATOM 657 N N . VAL A 1 91 ? 13.953 -51.406 -10.352 1 83.19 91 VAL A N 1
ATOM 658 C CA . VAL A 1 91 ? 14.586 -50.156 -10.758 1 83.19 91 VAL A CA 1
ATOM 659 C C . VAL A 1 91 ? 13.516 -49.062 -10.898 1 83.19 91 VAL A C 1
ATOM 661 O O . VAL A 1 91 ? 13.734 -47.906 -10.484 1 83.19 91 VAL A O 1
ATOM 664 N N . ILE A 1 92 ? 12.406 -49.375 -11.391 1 80.25 92 ILE A N 1
ATOM 665 C CA . ILE A 1 92 ? 11.32 -48.406 -11.562 1 80.25 92 ILE A CA 1
ATOM 666 C C . ILE A 1 92 ? 10.836 -47.938 -10.195 1 80.25 92 ILE A C 1
ATOM 668 O O . ILE A 1 92 ? 10.672 -46.719 -9.969 1 80.25 92 ILE A O 1
ATOM 672 N N . ALA A 1 93 ? 10.719 -48.875 -9.273 1 77.38 93 ALA A N 1
ATOM 673 C CA . ALA A 1 93 ? 10.234 -48.562 -7.934 1 77.38 93 ALA A CA 1
ATOM 674 C C . ALA A 1 93 ? 11.242 -47.688 -7.176 1 77.38 93 ALA A C 1
ATOM 676 O O . ALA A 1 93 ? 10.875 -46.719 -6.523 1 77.38 93 ALA A O 1
ATOM 677 N N . ALA A 1 94 ? 12.461 -48.094 -7.277 1 81.94 94 ALA A N 1
ATOM 678 C CA . ALA A 1 94 ? 13.516 -47.344 -6.598 1 81.94 94 ALA A CA 1
ATOM 679 C C . ALA A 1 94 ? 13.664 -45.969 -7.184 1 81.94 94 ALA A C 1
ATOM 681 O O . ALA A 1 94 ? 13.867 -45 -6.445 1 81.94 94 ALA A O 1
ATOM 682 N N . ALA A 1 95 ? 13.555 -45.844 -8.469 1 84.94 95 ALA A N 1
ATOM 683 C CA . ALA A 1 95 ? 13.648 -44.531 -9.125 1 84.94 95 ALA A CA 1
ATOM 684 C C . ALA A 1 95 ? 12.469 -43.656 -8.742 1 84.94 95 ALA A C 1
ATOM 686 O O . ALA A 1 95 ? 12.648 -42.438 -8.5 1 84.94 95 ALA A O 1
ATOM 687 N N . ALA A 1 96 ? 11.312 -44.219 -8.672 1 80.38 96 ALA A N 1
ATOM 688 C CA . ALA A 1 96 ? 10.125 -43.438 -8.289 1 80.38 96 ALA A CA 1
ATOM 689 C C . ALA A 1 96 ? 10.234 -42.938 -6.852 1 80.38 96 ALA A C 1
ATOM 691 O O . ALA A 1 96 ? 9.883 -41.812 -6.555 1 80.38 96 ALA A O 1
ATOM 692 N N . GLY A 1 97 ? 10.664 -43.875 -5.98 1 82.5 97 GLY A N 1
ATOM 693 C CA . GLY A 1 97 ? 10.852 -43.469 -4.59 1 82.5 97 GLY A CA 1
ATOM 694 C C . GLY A 1 97 ? 11.898 -42.406 -4.406 1 82.5 97 GLY A C 1
ATOM 695 O O . GLY A 1 97 ? 11.68 -41.438 -3.678 1 82.5 97 GLY A O 1
ATOM 696 N N . ALA A 1 98 ? 13.016 -42.562 -5.031 1 87.5 98 ALA A N 1
ATOM 697 C CA . ALA A 1 98 ? 14.086 -41.594 -4.945 1 87.5 98 ALA A CA 1
ATOM 698 C C . ALA A 1 98 ? 13.641 -40.25 -5.512 1 87.5 98 ALA A C 1
ATOM 700 O O . ALA A 1 98 ? 13.977 -39.188 -4.969 1 87.5 98 ALA A O 1
ATOM 701 N N . ARG A 1 99 ? 12.875 -40.25 -6.523 1 85.94 99 ARG A N 1
ATOM 702 C CA . ARG A 1 99 ? 12.398 -39.031 -7.141 1 85.94 99 ARG A CA 1
ATOM 703 C C . ARG A 1 99 ? 11.391 -38.312 -6.238 1 85.94 99 ARG A C 1
ATOM 705 O O . ARG A 1 99 ? 11.328 -37.062 -6.211 1 85.94 99 ARG A O 1
ATOM 712 N N . ALA A 1 100 ? 10.641 -39.125 -5.531 1 82.69 100 ALA A N 1
ATOM 713 C CA . ALA A 1 100 ? 9.703 -38.531 -4.578 1 82.69 100 ALA A CA 1
ATOM 714 C C . ALA A 1 100 ? 10.445 -37.781 -3.471 1 82.69 100 ALA A C 1
ATOM 716 O O . ALA A 1 100 ? 10.055 -36.688 -3.096 1 82.69 100 ALA A O 1
ATOM 717 N N . LEU A 1 101 ? 11.5 -38.469 -3.035 1 86.94 101 LEU A N 1
ATOM 718 C CA . LEU A 1 101 ? 12.305 -37.844 -1.995 1 86.94 101 LEU A CA 1
ATOM 719 C C . LEU A 1 101 ? 12.977 -36.562 -2.518 1 86.94 101 LEU A C 1
ATOM 721 O O . LEU A 1 101 ? 13.031 -35.562 -1.815 1 86.94 101 LEU A O 1
ATOM 725 N N . LEU A 1 102 ? 13.492 -36.656 -3.691 1 90.81 102 LEU A N 1
ATOM 726 C CA . LEU A 1 102 ? 14.133 -35.5 -4.293 1 90.81 102 LEU A CA 1
ATOM 727 C C . LEU A 1 102 ? 13.109 -34.406 -4.543 1 90.81 102 LEU A C 1
ATOM 729 O O . LEU A 1 102 ? 13.43 -33.219 -4.395 1 90.81 102 LEU A O 1
ATOM 733 N N . GLY A 1 103 ? 11.891 -34.75 -4.883 1 87.38 103 GLY A N 1
ATOM 734 C CA . GLY A 1 103 ? 10.828 -33.781 -5.066 1 87.38 103 GLY A CA 1
ATOM 735 C C . GLY A 1 103 ? 10.508 -33 -3.799 1 87.38 103 GLY A C 1
ATOM 736 O O . GLY A 1 103 ? 10.328 -31.797 -3.836 1 87.38 103 GLY A O 1
ATOM 737 N N . ILE A 1 104 ? 10.5 -33.75 -2.736 1 86.06 104 ILE A N 1
ATOM 738 C CA . ILE A 1 104 ? 10.258 -33.094 -1.442 1 86.06 104 ILE A CA 1
ATOM 739 C C . ILE A 1 104 ? 11.398 -32.156 -1.107 1 86.06 104 ILE A C 1
ATOM 741 O O . ILE A 1 104 ? 11.172 -31.047 -0.629 1 86.06 104 ILE A O 1
ATOM 745 N N . THR A 1 105 ? 12.57 -32.656 -1.371 1 88.81 105 THR A N 1
ATOM 746 C CA . THR A 1 105 ? 13.75 -31.812 -1.115 1 88.81 105 THR A CA 1
ATOM 747 C C . THR A 1 105 ? 13.703 -30.547 -1.954 1 88.81 105 THR A C 1
ATOM 749 O O . THR A 1 105 ? 13.93 -29.453 -1.438 1 88.81 105 THR A O 1
ATOM 752 N N . ILE A 1 106 ? 13.383 -30.641 -3.199 1 89.88 106 ILE A N 1
ATOM 753 C CA . ILE A 1 106 ? 13.32 -29.516 -4.121 1 89.88 106 ILE A CA 1
ATOM 754 C C . ILE A 1 106 ? 12.25 -28.531 -3.654 1 89.88 106 ILE A C 1
ATOM 756 O O . ILE A 1 106 ? 12.492 -27.328 -3.582 1 89.88 106 ILE A O 1
ATOM 760 N N . ARG A 1 107 ? 11.164 -29.047 -3.244 1 83.19 107 ARG A N 1
ATOM 761 C CA . ARG A 1 107 ? 10.07 -28.203 -2.781 1 83.19 107 ARG A CA 1
ATOM 762 C C . ARG A 1 107 ? 10.445 -27.469 -1.498 1 83.19 107 ARG A C 1
ATOM 764 O O . ARG A 1 107 ? 10.188 -26.281 -1.363 1 83.19 107 ARG A O 1
ATOM 771 N N . THR A 1 108 ? 11.055 -28.219 -0.648 1 85.94 108 THR A N 1
ATOM 772 C CA . THR A 1 108 ? 11.414 -27.656 0.645 1 85.94 108 THR A CA 1
ATOM 773 C C . THR A 1 108 ? 12.438 -26.531 0.474 1 85.94 108 THR A C 1
ATOM 775 O O . THR A 1 108 ? 12.305 -25.469 1.078 1 85.94 108 THR A O 1
ATOM 778 N N . VAL A 1 109 ? 13.406 -26.781 -0.345 1 88.62 109 VAL A N 1
ATOM 779 C CA . VAL A 1 109 ? 14.445 -25.781 -0.563 1 88.62 109 VAL A CA 1
ATOM 780 C C . VAL A 1 109 ? 13.859 -24.562 -1.272 1 88.62 109 VAL A C 1
ATOM 782 O O . VAL A 1 109 ? 14.203 -23.422 -0.958 1 88.62 109 VAL A O 1
ATOM 785 N N . THR A 1 110 ? 12.938 -24.781 -2.16 1 86.81 110 THR A N 1
ATOM 786 C CA . THR A 1 110 ? 12.336 -23.703 -2.916 1 86.81 110 THR A CA 1
ATOM 787 C C . THR A 1 110 ? 11.469 -22.828 -2.01 1 86.81 110 THR A C 1
ATOM 789 O O . THR A 1 110 ? 11.5 -21.594 -2.102 1 86.81 110 THR A O 1
ATOM 792 N N . VAL A 1 111 ? 10.75 -23.422 -1.072 1 80.69 111 VAL A N 1
ATOM 793 C CA . VAL A 1 111 ? 9.82 -22.719 -0.195 1 80.69 111 VAL A CA 1
ATOM 794 C C . VAL A 1 111 ? 10.594 -21.797 0.751 1 80.69 111 VAL A C 1
ATOM 796 O O . VAL A 1 111 ? 10.117 -20.719 1.108 1 80.69 111 VAL A O 1
ATOM 799 N N . HIS A 1 112 ? 11.742 -22.25 1.067 1 85.81 112 HIS A N 1
ATOM 800 C CA . HIS A 1 112 ? 12.484 -21.406 2.002 1 85.81 112 HIS A CA 1
ATOM 801 C C . HIS A 1 112 ? 13.383 -20.422 1.266 1 85.81 112 HIS A C 1
ATOM 803 O O . HIS A 1 112 ? 13.625 -19.312 1.748 1 85.81 112 HIS A O 1
ATOM 809 N N . LEU A 1 113 ? 13.875 -20.766 0.072 1 87.31 113 LEU A N 1
ATOM 810 C CA . LEU A 1 113 ? 14.836 -19.938 -0.659 1 87.31 113 LEU A CA 1
ATOM 811 C C . LEU A 1 113 ? 14.125 -18.812 -1.397 1 87.31 113 LEU A C 1
ATOM 813 O O . LEU A 1 113 ? 14.648 -17.688 -1.491 1 87.31 113 LEU A O 1
ATOM 817 N N . SER A 1 114 ? 12.938 -19.047 -1.942 1 89.56 114 SER A N 1
ATOM 818 C CA . SER A 1 114 ? 12.25 -18.109 -2.826 1 89.56 114 SER A CA 1
ATOM 819 C C . SER A 1 114 ? 11.914 -16.812 -2.102 1 89.56 114 SER A C 1
ATOM 821 O O . SER A 1 114 ? 12.195 -15.727 -2.607 1 89.56 114 SER A O 1
ATOM 823 N N . PRO A 1 115 ? 11.391 -16.906 -0.875 1 85.5 115 PRO A N 1
ATOM 824 C CA . PRO A 1 115 ? 11.102 -15.656 -0.17 1 85.5 115 PRO A CA 1
ATOM 825 C C . PRO A 1 115 ? 12.367 -14.875 0.173 1 85.5 115 PRO A C 1
ATOM 827 O O . PRO A 1 115 ? 12.344 -13.641 0.209 1 85.5 115 PRO A O 1
ATOM 830 N N . ARG A 1 116 ? 13.398 -15.594 0.428 1 89.31 116 ARG A N 1
ATOM 831 C CA . ARG A 1 116 ? 14.664 -14.93 0.725 1 89.31 116 ARG A CA 1
ATOM 832 C C . ARG A 1 116 ? 15.172 -14.156 -0.487 1 89.31 116 ARG A C 1
ATOM 834 O O . ARG A 1 116 ? 15.711 -13.055 -0.347 1 89.31 116 ARG A O 1
ATOM 841 N N . ILE A 1 117 ? 15 -14.719 -1.608 1 90.25 117 ILE A N 1
ATOM 842 C CA . ILE A 1 117 ? 15.43 -14.062 -2.838 1 90.25 117 ILE A CA 1
ATOM 843 C C . ILE A 1 117 ? 14.602 -12.789 -3.055 1 90.25 117 ILE A C 1
ATOM 845 O O . ILE A 1 117 ? 15.156 -11.734 -3.371 1 90.25 117 ILE A O 1
ATOM 849 N N . SER A 1 118 ? 13.328 -12.867 -2.928 1 90.81 118 SER A N 1
ATOM 850 C CA . SER A 1 118 ? 12.445 -11.719 -3.09 1 90.81 118 SER A CA 1
ATOM 851 C C . SER A 1 118 ? 12.781 -10.625 -2.082 1 90.81 118 SER A C 1
ATOM 853 O O . SER A 1 118 ? 12.805 -9.438 -2.426 1 90.81 118 SER A O 1
ATOM 855 N N . ARG A 1 119 ? 13.062 -11.023 -0.906 1 89.44 119 ARG A N 1
ATOM 856 C CA . ARG A 1 119 ? 13.391 -10.055 0.134 1 89.44 119 ARG A CA 1
ATOM 857 C C . ARG A 1 119 ? 14.703 -9.336 -0.179 1 89.44 119 ARG A C 1
ATOM 859 O O . ARG A 1 119 ? 14.82 -8.133 0.036 1 89.44 119 ARG A O 1
ATOM 866 N N . GLU A 1 120 ? 15.617 -10.117 -0.568 1 90.44 120 GLU A N 1
ATOM 867 C CA . GLU A 1 120 ? 16.891 -9.508 -0.916 1 90.44 120 GLU A CA 1
ATOM 868 C C . GLU A 1 120 ? 16.75 -8.578 -2.113 1 90.44 120 GLU A C 1
ATOM 870 O O . GLU A 1 120 ? 17.438 -7.555 -2.191 1 90.44 120 GLU A O 1
ATOM 875 N N . ALA A 1 121 ? 15.945 -8.984 -3.043 1 91.31 121 ALA A N 1
ATOM 876 C CA . ALA A 1 121 ? 15.68 -8.109 -4.18 1 91.31 121 ALA A CA 1
ATOM 877 C C . ALA A 1 121 ? 15.008 -6.812 -3.729 1 91.31 121 ALA A C 1
ATOM 879 O O . ALA A 1 121 ? 15.336 -5.73 -4.215 1 91.31 121 ALA A O 1
ATOM 880 N N . GLU A 1 122 ? 14.117 -6.953 -2.855 1 91.94 122 GLU A N 1
ATOM 881 C CA . GLU A 1 122 ? 13.445 -5.777 -2.309 1 91.94 122 GLU A CA 1
ATOM 882 C C . GLU A 1 122 ? 14.422 -4.902 -1.523 1 91.94 122 GLU A C 1
ATOM 884 O O . GLU A 1 122 ? 14.375 -3.674 -1.62 1 91.94 122 GLU A O 1
ATOM 889 N N . ALA A 1 123 ? 15.227 -5.551 -0.764 1 92.12 123 ALA A N 1
ATOM 890 C CA . ALA A 1 123 ? 16.234 -4.82 0.006 1 92.12 123 ALA A CA 1
ATOM 891 C C . ALA A 1 123 ? 17.172 -4.035 -0.913 1 92.12 123 ALA A C 1
ATOM 893 O O . ALA A 1 123 ? 17.594 -2.926 -0.58 1 92.12 123 ALA A O 1
ATOM 894 N N . ALA A 1 124 ? 17.469 -4.629 -1.991 1 91.31 124 ALA A N 1
ATOM 895 C CA . ALA A 1 124 ? 18.344 -3.951 -2.951 1 91.31 124 ALA A CA 1
ATOM 896 C C . ALA A 1 124 ? 17.688 -2.684 -3.484 1 91.31 124 ALA A C 1
ATOM 898 O O . ALA A 1 124 ? 18.344 -1.663 -3.68 1 91.31 124 ALA A O 1
ATOM 899 N N . VAL A 1 125 ? 16.438 -2.791 -3.738 1 92.19 125 VAL A N 1
ATOM 900 C CA . VAL A 1 125 ? 15.695 -1.623 -4.203 1 92.19 125 VAL A CA 1
ATOM 901 C C . VAL A 1 125 ? 15.703 -0.546 -3.119 1 92.19 125 VAL A C 1
ATOM 903 O O . VAL A 1 125 ? 15.922 0.633 -3.408 1 92.19 125 VAL A O 1
ATOM 906 N N . LEU A 1 126 ? 15.5 -0.951 -1.912 1 92.31 126 LEU A N 1
ATOM 907 C CA . LEU A 1 126 ? 15.484 -0.009 -0.799 1 92.31 126 LEU A CA 1
ATOM 908 C C . LEU A 1 126 ? 16.844 0.646 -0.619 1 92.31 126 LEU A C 1
ATOM 910 O O . LEU A 1 126 ? 16.938 1.855 -0.39 1 92.31 126 LEU A O 1
ATOM 914 N N . ARG A 1 127 ? 17.859 -0.123 -0.72 1 92.38 127 ARG A N 1
ATOM 915 C CA . ARG A 1 127 ? 19.203 0.419 -0.613 1 92.38 127 ARG A CA 1
ATOM 916 C C . ARG A 1 127 ? 19.484 1.433 -1.719 1 92.38 127 ARG A C 1
ATOM 918 O O . ARG A 1 127 ? 20.094 2.475 -1.476 1 92.38 127 ARG A O 1
ATOM 925 N N . ALA A 1 128 ? 19.031 1.089 -2.875 1 91.56 128 ALA A N 1
ATOM 926 C CA . ALA A 1 128 ? 19.203 2 -4.004 1 91.56 128 ALA A CA 1
ATOM 927 C C . ALA A 1 128 ? 18.438 3.299 -3.787 1 91.56 128 ALA A C 1
ATOM 929 O O . ALA A 1 128 ? 18.922 4.379 -4.121 1 91.56 128 ALA A O 1
ATOM 930 N N . THR A 1 129 ? 17.328 3.219 -3.234 1 90.25 129 THR A N 1
ATOM 931 C CA . THR A 1 129 ? 16.484 4.379 -2.98 1 90.25 129 THR A CA 1
ATOM 932 C C . THR A 1 129 ? 17.094 5.281 -1.917 1 90.25 129 THR A C 1
ATOM 934 O O . THR A 1 129 ? 17.109 6.504 -2.061 1 90.25 129 THR A O 1
ATOM 937 N N . VAL A 1 130 ? 17.609 4.664 -0.881 1 90.62 130 VAL A N 1
ATOM 938 C CA . VAL A 1 130 ? 18.234 5.41 0.207 1 90.62 130 VAL A CA 1
ATOM 939 C C . VAL A 1 130 ? 19.5 6.094 -0.292 1 90.62 130 VAL A C 1
ATOM 941 O O . VAL A 1 130 ? 19.844 7.191 0.154 1 90.62 130 VAL A O 1
ATOM 944 N N . ALA A 1 131 ? 20.125 5.484 -1.25 1 89.75 131 ALA A N 1
ATOM 945 C CA . ALA A 1 131 ? 21.406 5.98 -1.749 1 89.75 131 ALA A CA 1
ATOM 946 C C . ALA A 1 131 ? 21.203 7.066 -2.805 1 89.75 131 ALA A C 1
ATOM 948 O O . ALA A 1 131 ? 22.125 7.836 -3.1 1 89.75 131 ALA A O 1
ATOM 949 N N . ALA A 1 132 ? 20.047 7.176 -3.322 1 90.25 132 ALA A N 1
ATOM 950 C CA . ALA A 1 132 ? 19.766 8.156 -4.371 1 90.25 132 ALA A CA 1
ATOM 951 C C . ALA A 1 132 ? 19.641 9.562 -3.793 1 90.25 132 ALA A C 1
ATOM 953 O O . ALA A 1 132 ? 19.219 9.734 -2.646 1 90.25 132 ALA A O 1
ATOM 954 N N . GLU A 1 133 ? 20.016 10.539 -4.629 1 91.44 133 GLU A N 1
ATOM 955 C CA . GLU A 1 133 ? 19.844 11.938 -4.25 1 91.44 133 GLU A CA 1
ATOM 956 C C . GLU A 1 133 ? 18.359 12.305 -4.137 1 91.44 133 GLU A C 1
ATOM 958 O O . GLU A 1 133 ? 17.531 11.742 -4.84 1 91.44 133 GLU A O 1
ATOM 963 N N . LEU A 1 134 ? 18.125 13.234 -3.283 1 90.25 134 LEU A N 1
ATOM 964 C CA . LEU A 1 134 ? 16.75 13.688 -3.102 1 90.25 134 LEU A CA 1
ATOM 965 C C . LEU A 1 134 ? 16.156 14.188 -4.418 1 90.25 134 LEU A C 1
ATOM 967 O O . LEU A 1 134 ? 14.961 14.016 -4.676 1 90.25 134 LEU A O 1
ATOM 971 N N . THR A 1 135 ? 16.953 14.758 -5.281 1 88.88 135 THR A N 1
ATOM 972 C CA . THR A 1 135 ? 16.516 15.352 -6.539 1 88.88 135 THR A CA 1
ATOM 973 C C . THR A 1 135 ? 15.961 14.273 -7.477 1 88.88 135 THR A C 1
ATOM 975 O O . THR A 1 135 ? 15.195 14.578 -8.391 1 88.88 135 THR A O 1
ATOM 978 N N . ALA A 1 136 ? 16.359 13.031 -7.266 1 88.38 136 ALA A N 1
ATOM 979 C CA . ALA A 1 136 ? 15.859 11.938 -8.094 1 88.38 136 ALA A CA 1
ATOM 980 C C . ALA A 1 136 ? 14.336 11.859 -8.031 1 88.38 136 ALA A C 1
ATOM 982 O O . ALA A 1 136 ? 13.68 11.562 -9.031 1 88.38 136 ALA A O 1
ATOM 983 N N . TYR A 1 137 ? 13.773 12.195 -6.895 1 84.44 137 TYR A N 1
ATOM 984 C CA . TYR A 1 137 ? 12.336 12.086 -6.68 1 84.44 137 TYR A CA 1
ATOM 985 C C . TYR A 1 137 ? 11.586 13.172 -7.453 1 84.44 137 TYR A C 1
ATOM 987 O O . TYR A 1 137 ? 10.367 13.086 -7.633 1 84.44 137 TYR A O 1
ATOM 995 N N . ASP A 1 138 ? 12.32 14.164 -7.82 1 80.94 138 ASP A N 1
ATOM 996 C CA . ASP A 1 138 ? 11.711 15.281 -8.531 1 80.94 138 ASP A CA 1
ATOM 997 C C . ASP A 1 138 ? 11.703 15.047 -10.039 1 80.94 138 ASP A C 1
ATOM 999 O O . ASP A 1 138 ? 11.109 15.812 -10.789 1 80.94 138 ASP A O 1
ATOM 1003 N N . HIS A 1 139 ? 12.422 14.055 -10.445 1 77.88 139 HIS A N 1
ATOM 1004 C CA . HIS A 1 139 ? 12.406 13.703 -11.859 1 77.88 139 HIS A CA 1
ATOM 1005 C C . HIS A 1 139 ? 11.156 12.914 -12.219 1 77.88 139 HIS A C 1
ATOM 1007 O O . HIS A 1 139 ? 10.711 12.062 -11.445 1 77.88 139 HIS A O 1
ATOM 1013 N N . ALA A 1 140 ? 10.703 13.281 -13.398 1 70.38 140 ALA A N 1
ATOM 1014 C CA . ALA A 1 140 ? 9.516 12.578 -13.875 1 70.38 140 ALA A CA 1
ATOM 1015 C C . ALA A 1 140 ? 9.82 11.109 -14.148 1 70.38 140 ALA A C 1
ATOM 1017 O O . ALA A 1 140 ? 10.891 10.773 -14.664 1 70.38 140 ALA A O 1
ATOM 1018 N N . GLY A 1 141 ? 9.148 10.211 -13.75 1 71.62 141 GLY A N 1
ATOM 1019 C CA . GLY A 1 141 ? 9.289 8.805 -14.078 1 71.62 141 GLY A CA 1
ATOM 1020 C C . GLY A 1 141 ? 9.992 8.008 -13 1 71.62 141 GLY A C 1
ATOM 1021 O O . GLY A 1 141 ? 9.906 6.777 -12.969 1 71.62 141 GLY A O 1
ATOM 1022 N N . TYR A 1 142 ? 10.906 8.773 -12.164 1 80.81 142 TYR A N 1
ATOM 1023 C CA . TYR A 1 142 ? 11.641 8.055 -11.125 1 80.81 142 TYR A CA 1
ATOM 1024 C C . TYR A 1 142 ? 10.703 7.207 -10.281 1 80.81 142 TYR A C 1
ATOM 1026 O O . TYR A 1 142 ? 10.984 6.035 -10.016 1 80.81 142 TYR A O 1
ATOM 1034 N N . ASN A 1 143 ? 9.594 7.746 -9.883 1 76.25 143 ASN A N 1
ATOM 1035 C CA . ASN A 1 143 ? 8.641 7.02 -9.039 1 76.25 143 ASN A CA 1
ATOM 1036 C C . ASN A 1 143 ? 8.039 5.832 -9.781 1 76.25 143 ASN A C 1
ATOM 1038 O O . ASN A 1 143 ? 7.785 4.785 -9.18 1 76.25 143 ASN A O 1
ATOM 1042 N N . ASP A 1 144 ? 7.816 6.047 -11.07 1 74.38 144 ASP A N 1
ATOM 1043 C CA . ASP A 1 144 ? 7.297 4.949 -11.875 1 74.38 144 ASP A CA 1
ATOM 1044 C C . ASP A 1 144 ? 8.297 3.799 -11.953 1 74.38 144 ASP A C 1
ATOM 1046 O O . ASP A 1 144 ? 7.922 2.631 -11.859 1 74.38 144 ASP A O 1
ATOM 1050 N N . GLU A 1 145 ? 9.461 4.23 -12.148 1 82.44 145 GLU A N 1
ATOM 1051 C CA . GLU A 1 145 ? 10.5 3.215 -12.227 1 82.44 145 GLU A CA 1
ATOM 1052 C C . GLU A 1 145 ? 10.68 2.494 -10.898 1 82.44 145 GLU A C 1
ATOM 1054 O O . GLU A 1 145 ? 10.945 1.292 -10.867 1 82.44 145 GLU A O 1
ATOM 1059 N N . LEU A 1 146 ? 10.57 3.26 -9.852 1 85 146 LEU A N 1
ATOM 1060 C CA . LEU A 1 146 ? 10.672 2.67 -8.516 1 85 146 LEU A CA 1
ATOM 1061 C C . LEU A 1 146 ? 9.555 1.655 -8.281 1 85 146 LEU A C 1
ATOM 1063 O O . LEU A 1 146 ? 9.805 0.562 -7.77 1 85 146 LEU A O 1
ATOM 1067 N N . GLU A 1 147 ? 8.383 1.923 -8.711 1 77.38 147 GLU A N 1
ATOM 1068 C CA . GLU A 1 147 ? 7.25 1.014 -8.555 1 77.38 147 GLU A CA 1
ATOM 1069 C C . GLU A 1 147 ? 7.43 -0.243 -9.398 1 77.38 147 GLU A C 1
ATOM 1071 O O . GLU A 1 147 ? 7.102 -1.347 -8.961 1 77.38 147 GLU A O 1
ATOM 1076 N N . ALA A 1 148 ? 7.863 0.008 -10.594 1 79.12 148 ALA A N 1
ATOM 1077 C CA . ALA A 1 148 ? 8.133 -1.134 -11.461 1 79.12 148 ALA A CA 1
ATOM 1078 C C . ALA A 1 148 ? 9.195 -2.049 -10.859 1 79.12 148 ALA A C 1
ATOM 1080 O O . ALA A 1 148 ? 9.078 -3.275 -10.938 1 79.12 148 ALA A O 1
ATOM 1081 N N . ALA A 1 149 ? 10.18 -1.409 -10.281 1 87.12 149 ALA A N 1
ATOM 1082 C CA . ALA A 1 149 ? 11.242 -2.186 -9.656 1 87.12 149 ALA A CA 1
ATOM 1083 C C . ALA A 1 149 ? 10.719 -2.959 -8.445 1 87.12 149 ALA A C 1
ATOM 1085 O O . ALA A 1 149 ? 11.148 -4.086 -8.188 1 87.12 149 ALA A O 1
ATOM 1086 N N . ASP A 1 150 ? 9.82 -2.346 -7.73 1 84.88 150 ASP A N 1
ATOM 1087 C CA . ASP A 1 150 ? 9.219 -3.012 -6.578 1 84.88 150 ASP A CA 1
ATOM 1088 C C . ASP A 1 150 ? 8.422 -4.238 -7.012 1 84.88 150 ASP A C 1
ATOM 1090 O O . ASP A 1 150 ? 8.484 -5.285 -6.363 1 84.88 150 ASP A O 1
ATOM 1094 N N . ARG A 1 151 ? 7.75 -4.125 -8.07 1 79.19 151 ARG A N 1
ATOM 1095 C CA . ARG A 1 151 ? 7.023 -5.266 -8.617 1 79.19 151 ARG A CA 1
ATOM 1096 C C . ARG A 1 151 ? 7.984 -6.359 -9.07 1 79.19 151 ARG A C 1
ATOM 1098 O O . ARG A 1 151 ? 7.719 -7.547 -8.883 1 79.19 151 ARG A O 1
ATOM 1105 N N . GLY A 1 152 ? 8.984 -5.898 -9.672 1 83.44 152 GLY A N 1
ATOM 1106 C CA . GLY A 1 152 ? 10.008 -6.848 -10.086 1 83.44 152 GLY A CA 1
ATOM 1107 C C . GLY A 1 152 ? 10.594 -7.629 -8.93 1 83.44 152 GLY A C 1
ATOM 1108 O O . GLY A 1 152 ? 10.805 -8.844 -9.031 1 83.44 152 GLY A O 1
ATOM 1109 N N . ALA A 1 153 ? 10.797 -6.941 -7.844 1 88.81 153 ALA A N 1
ATOM 1110 C CA . ALA A 1 153 ? 11.344 -7.602 -6.656 1 88.81 153 ALA A CA 1
ATOM 1111 C C . ALA A 1 153 ? 10.336 -8.594 -6.078 1 88.81 153 ALA A C 1
ATOM 1113 O O . ALA A 1 153 ? 10.711 -9.672 -5.613 1 88.81 153 ALA A O 1
ATOM 1114 N N . GLU A 1 154 ? 9.109 -8.297 -6.156 1 83.5 154 GLU A N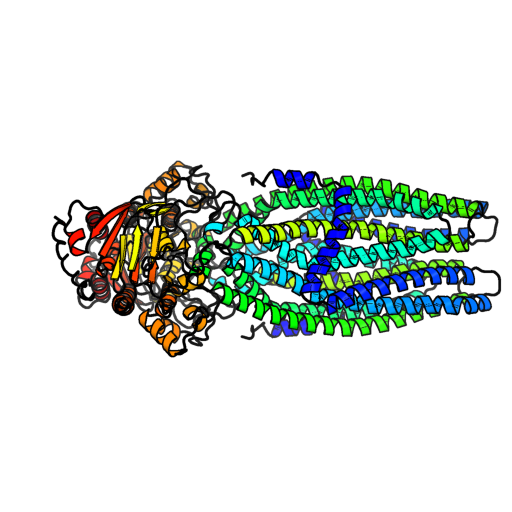 1
ATOM 1115 C CA . GLU A 1 154 ? 8.055 -9.141 -5.609 1 83.5 154 GLU A CA 1
ATOM 1116 C C . GLU A 1 154 ? 7.93 -10.445 -6.398 1 83.5 154 GLU A C 1
ATOM 1118 O O . GLU A 1 154 ? 7.762 -11.516 -5.812 1 83.5 154 GLU A O 1
ATOM 1123 N N . VAL A 1 155 ? 8.055 -10.336 -7.656 1 83.06 155 VAL A N 1
ATOM 1124 C CA . VAL A 1 155 ? 7.816 -11.5 -8.5 1 83.06 155 VAL A CA 1
ATOM 1125 C C . VAL A 1 155 ? 9.031 -12.422 -8.469 1 83.06 155 VAL A C 1
ATOM 1127 O O . VAL A 1 155 ? 8.969 -13.57 -8.922 1 83.06 155 VAL A O 1
ATOM 1130 N N . CYS A 1 156 ? 10.141 -11.953 -7.867 1 85.69 156 CYS A N 1
ATOM 1131 C CA . CYS A 1 156 ? 11.344 -12.766 -7.762 1 85.69 156 CYS A CA 1
ATOM 1132 C C . CYS A 1 156 ? 11.086 -14.031 -6.949 1 85.69 156 CYS A C 1
ATOM 1134 O O . CYS A 1 156 ? 11.828 -15.008 -7.062 1 85.69 156 CYS A O 1
ATOM 1136 N N . VAL A 1 157 ? 10.031 -14.008 -6.227 1 84 157 VAL A N 1
ATOM 1137 C CA . VAL A 1 157 ? 9.727 -15.164 -5.391 1 84 157 VAL A CA 1
ATOM 1138 C C . VAL A 1 157 ? 9.43 -16.375 -6.266 1 84 157 VAL A C 1
ATOM 1140 O O . VAL A 1 157 ? 9.672 -17.516 -5.867 1 84 157 VAL A O 1
ATOM 1143 N N . ASP A 1 158 ? 9.047 -16.094 -7.477 1 86.75 158 ASP A N 1
ATOM 1144 C CA . ASP A 1 158 ? 8.594 -17.188 -8.336 1 86.75 158 ASP A CA 1
ATOM 1145 C C . ASP A 1 158 ? 9.703 -17.641 -9.281 1 86.75 158 ASP A C 1
ATOM 1147 O O . ASP A 1 158 ? 9.625 -18.719 -9.867 1 86.75 158 ASP A O 1
ATOM 1151 N N . ILE A 1 159 ? 10.781 -16.938 -9.43 1 86.69 159 ILE A N 1
ATOM 1152 C CA . ILE A 1 159 ? 11.734 -17.109 -10.523 1 86.69 159 ILE A CA 1
ATOM 1153 C C . ILE A 1 159 ? 12.461 -18.438 -10.367 1 86.69 159 ILE A C 1
ATOM 1155 O O . ILE A 1 159 ? 12.688 -19.141 -11.352 1 86.69 159 ILE A O 1
ATOM 1159 N N . VAL A 1 160 ? 12.867 -18.797 -9.203 1 86.25 160 VAL A N 1
ATOM 1160 C CA . VAL A 1 160 ? 13.625 -20.016 -8.984 1 86.25 160 VAL A CA 1
ATOM 1161 C C . VAL A 1 160 ? 12.727 -21.234 -9.25 1 86.25 160 VAL A C 1
ATOM 1163 O O . VAL A 1 160 ? 13.148 -22.188 -9.891 1 86.25 160 VAL A O 1
ATOM 1166 N N . GLY A 1 161 ? 11.469 -21.156 -8.711 1 87.25 161 GLY A N 1
ATOM 1167 C CA . GLY A 1 161 ? 10.523 -22.234 -8.969 1 87.25 161 GLY A CA 1
ATOM 1168 C C . GLY A 1 161 ? 10.219 -22.406 -10.445 1 87.25 161 GLY A C 1
ATOM 1169 O O . GLY A 1 161 ? 10.18 -23.531 -10.945 1 87.25 161 GLY A O 1
ATOM 1170 N N . GLU A 1 162 ? 10.07 -21.344 -11.148 1 86.62 162 GLU A N 1
ATOM 1171 C CA . GLU A 1 162 ? 9.797 -21.375 -12.578 1 86.62 162 GLU A CA 1
ATOM 1172 C C . GLU A 1 162 ? 10.977 -21.953 -13.352 1 86.62 162 GLU A C 1
ATOM 1174 O O . GLU A 1 162 ? 10.797 -22.75 -14.266 1 86.62 162 GLU A O 1
ATOM 1179 N N . ALA A 1 163 ? 12.164 -21.547 -12.969 1 89.19 163 ALA A N 1
ATOM 1180 C CA . ALA A 1 163 ? 13.375 -22.062 -13.602 1 89.19 163 ALA A CA 1
ATOM 1181 C C . ALA A 1 163 ? 13.531 -23.547 -13.352 1 89.19 163 ALA A C 1
ATOM 1183 O O . ALA A 1 163 ? 13.898 -24.297 -14.258 1 89.19 163 ALA A O 1
ATOM 1184 N N . GLN A 1 164 ? 13.25 -23.891 -12.164 1 88.38 164 GLN A N 1
ATOM 1185 C CA . GLN A 1 164 ? 13.344 -25.297 -11.812 1 88.38 164 GLN A CA 1
ATOM 1186 C C . GLN A 1 164 ? 12.359 -26.141 -12.609 1 88.38 164 GLN A C 1
ATOM 1188 O O . GLN A 1 164 ? 12.703 -27.203 -13.102 1 88.38 164 GLN A O 1
ATOM 1193 N N . ASN A 1 165 ? 11.18 -25.656 -12.672 1 87.25 165 ASN A N 1
ATOM 1194 C CA . ASN A 1 165 ? 10.172 -26.375 -13.438 1 87.25 165 ASN A CA 1
ATOM 1195 C C . ASN A 1 165 ? 10.555 -26.484 -14.914 1 87.25 165 ASN A C 1
ATOM 1197 O O . ASN A 1 165 ? 10.32 -27.516 -15.547 1 87.25 165 ASN A O 1
ATOM 1201 N N . LEU A 1 166 ? 11.109 -25.469 -15.422 1 87.44 166 LEU A N 1
ATOM 1202 C CA . LEU A 1 166 ? 11.57 -25.484 -16.797 1 87.44 166 LEU A CA 1
ATOM 1203 C C . LEU A 1 166 ? 12.688 -26.5 -16.984 1 87.44 166 LEU A C 1
ATOM 1205 O O . LEU A 1 166 ? 12.68 -27.281 -17.953 1 87.44 166 LEU A O 1
ATOM 1209 N N . ILE A 1 167 ? 13.633 -26.562 -16.094 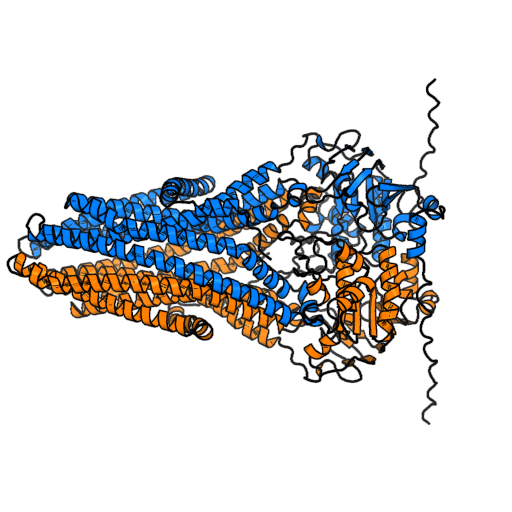1 88.19 167 ILE A N 1
ATOM 1210 C CA . ILE A 1 167 ? 14.742 -27.516 -16.156 1 88.19 167 ILE A CA 1
ATOM 1211 C C . ILE A 1 167 ? 14.211 -28.938 -16.047 1 88.19 167 ILE A C 1
ATOM 1213 O O . ILE A 1 167 ? 14.648 -29.828 -16.797 1 88.19 167 ILE A O 1
ATOM 1217 N N . ALA A 1 168 ? 13.281 -29.094 -15.141 1 85.69 168 ALA A N 1
ATOM 1218 C CA . ALA A 1 168 ? 12.688 -30.422 -14.969 1 85.69 168 ALA A CA 1
ATOM 1219 C C . ALA A 1 168 ? 11.992 -30.875 -16.25 1 85.69 168 ALA A C 1
ATOM 1221 O O . ALA A 1 168 ? 12.117 -32.031 -16.656 1 85.69 168 ALA A O 1
ATOM 1222 N N . ALA A 1 169 ? 11.273 -29.953 -16.828 1 85.12 169 ALA A N 1
ATOM 1223 C CA . ALA A 1 169 ? 10.57 -30.281 -18.062 1 85.12 169 ALA A CA 1
ATOM 1224 C C . ALA A 1 169 ? 11.555 -30.594 -19.203 1 85.12 169 ALA A C 1
ATOM 1226 O O . ALA A 1 169 ? 11.344 -31.516 -19.984 1 85.12 169 ALA A O 1
ATOM 1227 N N . LEU A 1 170 ? 12.578 -29.844 -19.281 1 85.19 170 LEU A N 1
ATOM 1228 C CA . LEU A 1 170 ? 13.602 -30.062 -20.297 1 85.19 170 LEU A CA 1
ATOM 1229 C C . LEU A 1 170 ? 14.305 -31.391 -20.078 1 85.19 170 LEU A C 1
ATOM 1231 O O . LEU A 1 170 ? 14.555 -32.125 -21.047 1 85.19 170 LEU A O 1
ATOM 1235 N N . ALA A 1 171 ? 14.609 -31.672 -18.859 1 85.06 171 ALA A N 1
ATOM 1236 C CA . ALA A 1 171 ? 15.258 -32.938 -18.531 1 85.06 171 ALA A CA 1
ATOM 1237 C C . ALA A 1 171 ? 14.359 -34.125 -18.875 1 85.06 171 ALA A C 1
ATOM 1239 O O . ALA A 1 171 ? 14.82 -35.125 -19.406 1 85.06 171 ALA A O 1
ATOM 1240 N N . SER A 1 172 ? 13.109 -33.938 -18.5 1 82.19 172 SER A N 1
ATOM 1241 C CA . SER A 1 172 ? 12.148 -35 -18.828 1 82.19 172 SER A CA 1
ATOM 1242 C C . SER A 1 172 ? 12.047 -35.188 -20.344 1 82.19 172 SER A C 1
ATOM 1244 O O . SER A 1 172 ? 11.906 -36.312 -20.812 1 82.19 172 SER A O 1
ATOM 1246 N N . LEU A 1 173 ? 12.07 -34.125 -21.078 1 82.62 173 LEU A N 1
ATOM 1247 C CA . LEU A 1 173 ? 12.023 -34.188 -22.531 1 82.62 173 LEU A CA 1
ATOM 1248 C C . LEU A 1 173 ? 13.242 -34.938 -23.078 1 82.62 173 LEU A C 1
ATOM 1250 O O . LEU A 1 173 ? 13.109 -35.781 -23.953 1 82.62 173 LEU A O 1
ATOM 1254 N N . VAL A 1 174 ? 14.375 -34.594 -22.578 1 82.25 174 VAL A N 1
ATOM 1255 C CA . VAL A 1 174 ? 15.617 -35.219 -23.031 1 82.25 174 VAL A CA 1
ATOM 1256 C C . VAL A 1 174 ? 15.586 -36.719 -22.719 1 82.25 174 VAL A C 1
ATOM 1258 O O . VAL A 1 174 ? 15.984 -37.531 -23.547 1 82.25 174 VAL A O 1
ATOM 1261 N N . GLY A 1 175 ? 15.164 -37.031 -21.547 1 79.5 175 GLY A N 1
ATOM 1262 C CA . GLY A 1 175 ? 15.031 -38.438 -21.203 1 79.5 175 GLY A CA 1
ATOM 1263 C C . GLY A 1 175 ? 14.094 -39.188 -22.109 1 79.5 175 GLY A C 1
ATOM 1264 O O . GLY A 1 175 ? 14.453 -40.25 -22.625 1 79.5 175 GLY A O 1
ATOM 1265 N N . ALA A 1 176 ? 12.898 -38.656 -22.297 1 77.88 176 ALA A N 1
ATOM 1266 C CA . ALA A 1 176 ? 11.906 -39.312 -23.156 1 77.88 176 ALA A CA 1
ATOM 1267 C C . ALA A 1 176 ? 12.383 -39.344 -24.594 1 77.88 176 ALA A C 1
ATOM 1269 O O . ALA A 1 176 ? 12.148 -40.344 -25.297 1 77.88 176 ALA A O 1
ATOM 1270 N N . ALA A 1 177 ? 13 -38.25 -25 1 78.31 177 ALA A N 1
ATOM 1271 C CA . ALA A 1 177 ? 13.547 -38.188 -26.359 1 78.31 177 ALA A CA 1
ATOM 1272 C C . ALA A 1 177 ? 14.648 -39.219 -26.531 1 78.31 177 ALA A C 1
ATOM 1274 O O . ALA A 1 177 ? 14.773 -39.844 -27.609 1 78.31 177 ALA A O 1
ATOM 1275 N N . GLY A 1 178 ? 15.484 -39.438 -25.547 1 77.88 178 GLY A N 1
ATOM 1276 C CA . GLY A 1 178 ? 16.516 -40.469 -25.578 1 77.88 178 GLY A CA 1
ATOM 1277 C C . GLY A 1 178 ? 15.961 -41.844 -25.797 1 77.88 178 GLY A C 1
ATOM 1278 O O . GLY A 1 178 ? 16.469 -42.594 -26.625 1 77.88 178 GLY A O 1
ATOM 1279 N N . VAL A 1 179 ? 14.891 -42.125 -25.109 1 75.75 179 VAL A N 1
ATOM 1280 C CA . VAL A 1 179 ? 14.25 -43.406 -25.234 1 75.75 179 VAL A CA 1
ATOM 1281 C C . VAL A 1 179 ? 13.672 -43.594 -26.641 1 75.75 179 VAL A C 1
ATOM 1283 O O . VAL A 1 179 ? 13.805 -44.625 -27.266 1 75.75 179 VAL A O 1
ATOM 1286 N N . LEU A 1 180 ? 13.07 -42.531 -27.156 1 77 180 LEU A N 1
ATOM 1287 C CA . LEU A 1 180 ? 12.445 -42.594 -28.469 1 77 180 LEU A CA 1
ATOM 1288 C C . LEU A 1 180 ? 13.492 -42.75 -29.562 1 77 180 LEU A C 1
ATOM 1290 O O . LEU A 1 180 ? 13.25 -43.438 -30.562 1 77 180 LEU A O 1
ATOM 1294 N N . THR A 1 181 ? 14.641 -42.156 -29.344 1 76.69 181 THR A N 1
ATOM 1295 C CA . THR A 1 181 ? 15.703 -42.25 -30.344 1 76.69 181 THR A CA 1
ATOM 1296 C C . THR A 1 181 ? 16.266 -43.688 -30.406 1 76.69 181 THR A C 1
ATOM 1298 O O . THR A 1 181 ? 16.656 -44.156 -31.484 1 76.69 181 THR A O 1
ATOM 1301 N N . VAL A 1 182 ? 16.297 -44.281 -29.266 1 75.75 182 VAL A N 1
ATOM 1302 C CA . VAL A 1 182 ? 16.781 -45.656 -29.234 1 75.75 182 VAL A CA 1
ATOM 1303 C C . VAL A 1 182 ? 15.773 -46.562 -29.922 1 75.75 182 VAL A C 1
ATOM 1305 O O . VAL A 1 182 ? 16.156 -47.562 -30.562 1 75.75 182 VAL A O 1
ATOM 1308 N N . LEU A 1 183 ? 14.555 -46.156 -29.875 1 75.44 183 LEU A N 1
ATOM 1309 C CA . LEU A 1 183 ? 13.531 -47 -30.5 1 75.44 183 LEU A CA 1
ATOM 1310 C C . LEU A 1 183 ? 13.469 -46.75 -32 1 75.44 183 LEU A C 1
ATOM 1312 O O . LEU A 1 183 ? 13.484 -47.688 -32.781 1 75.44 183 LEU A O 1
ATOM 1316 N N . HIS A 1 184 ? 13.32 -45.469 -32.5 1 79 184 HIS A N 1
ATOM 1317 C CA . HIS A 1 184 ? 13.367 -45.094 -33.906 1 79 184 HIS A CA 1
ATOM 1318 C C . HIS A 1 184 ? 13.68 -43.625 -34.062 1 79 184 HIS A C 1
ATOM 1320 O O . HIS A 1 184 ? 12.906 -42.75 -33.625 1 79 184 HIS A O 1
ATOM 1326 N N . PRO A 1 185 ? 14.742 -43.25 -34.719 1 76.94 185 PRO A N 1
ATOM 1327 C CA . PRO A 1 185 ? 15.227 -41.875 -34.812 1 76.94 185 PRO A CA 1
ATOM 1328 C C . PRO A 1 185 ? 14.219 -40.938 -35.469 1 76.94 185 PRO A C 1
ATOM 1330 O O . PRO A 1 185 ? 14.25 -39.719 -35.25 1 76.94 185 PRO A O 1
ATOM 1333 N N . LEU A 1 186 ? 13.297 -41.469 -36.25 1 78.88 186 LEU A N 1
ATOM 1334 C CA . LEU A 1 186 ? 12.336 -40.656 -36.969 1 78.88 186 LEU A CA 1
ATOM 1335 C C . LEU A 1 186 ? 11.336 -40 -36.031 1 78.88 186 LEU A C 1
ATOM 1337 O O . LEU A 1 186 ? 10.727 -39 -36.344 1 78.88 186 LEU A O 1
ATOM 1341 N N . LEU A 1 187 ? 11.258 -40.531 -34.875 1 77.56 187 LEU A N 1
ATOM 1342 C CA . LEU A 1 187 ? 10.234 -40.094 -33.938 1 77.56 187 LEU A CA 1
ATOM 1343 C C . LEU A 1 187 ? 10.648 -38.781 -33.25 1 77.56 187 LEU A C 1
ATOM 1345 O O . LEU A 1 187 ? 9.797 -37.969 -32.875 1 77.56 187 LEU A O 1
ATOM 1349 N N . LEU A 1 188 ? 11.883 -38.469 -33.312 1 77.25 188 LEU A N 1
ATOM 1350 C CA . LEU A 1 188 ? 12.367 -37.281 -32.594 1 77.25 188 LEU A CA 1
ATOM 1351 C C . LEU A 1 188 ? 11.969 -36 -33.344 1 77.25 188 LEU A C 1
ATOM 1353 O O . LEU A 1 188 ? 11.367 -35.094 -32.75 1 77.25 188 LEU A O 1
ATOM 1357 N N . PRO A 1 189 ? 12.344 -35.875 -34.625 1 75.38 189 PRO A N 1
ATOM 1358 C CA . PRO A 1 189 ? 11.953 -34.656 -35.344 1 75.38 189 PRO A CA 1
ATOM 1359 C C . PRO A 1 189 ? 10.445 -34.438 -35.375 1 75.38 189 PRO A C 1
ATOM 1361 O O . PRO A 1 189 ? 9.961 -33.312 -35.344 1 75.38 189 PRO A O 1
ATOM 1364 N N . LEU A 1 190 ? 9.695 -35.5 -35.375 1 76.75 190 LEU A N 1
ATOM 1365 C CA . LEU A 1 190 ? 8.242 -35.375 -35.438 1 76.75 190 LEU A CA 1
ATOM 1366 C C . LEU A 1 190 ? 7.668 -34.875 -34.125 1 76.75 190 LEU A C 1
ATOM 1368 O O . LEU A 1 190 ? 6.68 -34.125 -34.125 1 76.75 190 LEU A O 1
ATOM 1372 N N . LEU A 1 191 ? 8.352 -35.188 -33.125 1 74.81 191 LEU A N 1
ATOM 1373 C CA . LEU A 1 191 ? 7.914 -34.719 -31.812 1 74.81 191 LEU A CA 1
ATOM 1374 C C . LEU A 1 191 ? 8.156 -33.219 -31.672 1 74.81 191 LEU A C 1
ATOM 1376 O O . LEU A 1 191 ? 7.32 -32.5 -31.109 1 74.81 191 LEU A O 1
ATOM 1380 N N . VAL A 1 192 ? 9.273 -32.781 -32.125 1 74.69 192 VAL A N 1
ATOM 1381 C CA . VAL A 1 192 ? 9.578 -31.359 -32.094 1 74.69 192 VAL A CA 1
ATOM 1382 C C . VAL A 1 192 ? 8.555 -30.594 -32.938 1 74.69 192 VAL A C 1
ATOM 1384 O O . VAL A 1 192 ? 8.086 -29.516 -32.531 1 74.69 192 VAL A O 1
ATOM 1387 N N . LEU A 1 193 ? 8.203 -31.219 -34.031 1 76.5 193 LEU A N 1
ATOM 1388 C CA . LEU A 1 193 ? 7.238 -30.578 -34.906 1 76.5 193 LEU A CA 1
ATOM 1389 C C . LEU A 1 193 ? 5.855 -30.531 -34.281 1 76.5 193 LEU A C 1
ATOM 1391 O O . LEU A 1 193 ? 5.086 -29.594 -34.531 1 76.5 193 LEU A O 1
ATOM 1395 N N . ALA A 1 194 ? 5.543 -31.453 -33.406 1 75.44 194 ALA A N 1
ATOM 1396 C CA . ALA A 1 194 ? 4.242 -31.516 -32.75 1 75.44 194 ALA A CA 1
ATOM 1397 C C . ALA A 1 194 ? 4.16 -30.5 -31.609 1 75.44 194 ALA A C 1
ATOM 1399 O O . ALA A 1 194 ? 3.082 -29.969 -31.312 1 75.44 194 ALA A O 1
ATOM 1400 N N . ALA A 1 195 ? 5.27 -30.172 -31.031 1 75.31 195 ALA A N 1
ATOM 1401 C CA . ALA A 1 195 ? 5.262 -29.344 -29.828 1 75.31 195 ALA A CA 1
ATOM 1402 C C . ALA A 1 195 ? 5.48 -27.875 -30.172 1 75.31 195 ALA A C 1
ATOM 1404 O O . ALA A 1 195 ? 5 -26.984 -29.469 1 75.31 195 ALA A O 1
ATOM 1405 N N . LEU A 1 196 ? 6.117 -27.594 -31.266 1 77 196 LEU A N 1
ATOM 1406 C CA . LEU A 1 196 ? 6.594 -26.25 -31.594 1 77 196 LEU A CA 1
ATOM 1407 C C . LEU A 1 196 ? 5.422 -25.297 -31.797 1 77 196 LEU A C 1
ATOM 1409 O O . LEU A 1 196 ? 5.453 -24.172 -31.312 1 77 196 LEU A O 1
ATOM 1413 N N . PRO A 1 197 ? 4.367 -25.75 -32.469 1 79.5 197 PRO A N 1
ATOM 1414 C CA . PRO A 1 197 ? 3.279 -24.797 -32.719 1 79.5 197 PRO A CA 1
ATOM 1415 C C . PRO A 1 197 ? 2.605 -24.344 -31.422 1 79.5 197 PRO A C 1
ATOM 1417 O O . PRO A 1 197 ? 2.311 -23.156 -31.25 1 79.5 197 PRO A O 1
ATOM 1420 N N . GLN A 1 198 ? 2.404 -25.219 -30.5 1 76 198 GLN A N 1
ATOM 1421 C CA . GLN A 1 198 ? 1.788 -24.844 -29.234 1 76 198 GLN A CA 1
ATOM 1422 C C . GLN A 1 198 ? 2.719 -23.953 -28.406 1 76 198 GLN A C 1
ATOM 1424 O O . GLN A 1 198 ? 2.264 -23.062 -27.688 1 76 198 GLN A O 1
ATOM 1429 N N . GLY A 1 199 ? 3.949 -24.234 -28.469 1 74.69 199 GLY A N 1
ATOM 1430 C CA . GLY A 1 199 ? 4.922 -23.375 -27.797 1 74.69 199 GLY A CA 1
ATOM 1431 C C . GLY A 1 199 ? 4.914 -21.953 -28.297 1 74.69 199 GLY A C 1
ATOM 1432 O O . GLY A 1 199 ? 4.898 -21.016 -27.5 1 74.69 199 GLY A O 1
ATOM 1433 N N . ILE A 1 200 ? 4.875 -21.875 -29.609 1 79 200 ILE A N 1
ATOM 1434 C CA . ILE A 1 200 ? 4.852 -20.547 -30.234 1 79 200 ILE A CA 1
ATOM 1435 C C . ILE A 1 200 ? 3.574 -19.812 -29.828 1 79 200 ILE A C 1
ATOM 1437 O O . ILE A 1 200 ? 3.613 -18.625 -29.484 1 79 200 ILE A O 1
ATOM 1441 N N . ALA A 1 201 ? 2.498 -20.516 -29.859 1 80.62 201 ALA A N 1
ATOM 1442 C CA . ALA A 1 201 ? 1.211 -19.938 -29.5 1 80.62 201 ALA A CA 1
ATOM 1443 C C . ALA A 1 201 ? 1.205 -19.484 -28.047 1 80.62 201 ALA A C 1
ATOM 1445 O O . ALA A 1 201 ? 0.652 -18.422 -27.719 1 80.62 201 ALA A O 1
ATOM 1446 N N . SER A 1 202 ? 1.801 -20.234 -27.188 1 76.12 202 SER A N 1
ATOM 1447 C CA . SER A 1 202 ? 1.827 -19.906 -25.75 1 76.12 202 SER A CA 1
ATOM 1448 C C . SER A 1 202 ? 2.65 -18.641 -25.484 1 76.12 202 SER A C 1
ATOM 1450 O O . SER A 1 202 ? 2.279 -17.828 -24.656 1 76.12 202 SER A O 1
ATOM 1452 N N . VAL A 1 203 ? 3.721 -18.547 -26.219 1 73.44 203 VAL A N 1
ATOM 1453 C CA . VAL A 1 203 ? 4.562 -17.359 -26.078 1 73.44 203 VAL A CA 1
ATOM 1454 C C . VAL A 1 203 ? 3.807 -16.125 -26.547 1 73.44 203 VAL A C 1
ATOM 1456 O O . VAL A 1 203 ? 3.857 -15.07 -25.891 1 73.44 203 VAL A O 1
ATOM 1459 N N . HIS A 1 204 ? 3.141 -16.344 -27.625 1 80.25 204 HIS A N 1
ATOM 1460 C CA . HIS A 1 204 ? 2.359 -15.227 -28.141 1 80.25 204 HIS A CA 1
ATOM 1461 C C . HIS A 1 204 ? 1.247 -14.844 -27.172 1 80.25 204 HIS A C 1
ATOM 1463 O O . HIS A 1 204 ? 1.004 -13.656 -26.938 1 80.25 204 HIS A O 1
ATOM 1469 N N . ALA A 1 205 ? 0.585 -15.797 -26.625 1 76.25 205 ALA A N 1
ATOM 1470 C CA . ALA A 1 205 ? -0.475 -15.539 -25.656 1 76.25 205 ALA A CA 1
ATOM 1471 C C . ALA A 1 205 ? 0.075 -14.836 -24.406 1 76.25 205 ALA A C 1
ATOM 1473 O O . ALA A 1 205 ? -0.558 -13.922 -23.875 1 76.25 205 ALA A O 1
ATOM 1474 N N . ALA A 1 206 ? 1.175 -15.195 -24 1 71.12 206 ALA A N 1
ATOM 1475 C CA . ALA A 1 206 ? 1.82 -14.586 -22.844 1 71.12 206 ALA A CA 1
ATOM 1476 C C . ALA A 1 206 ? 2.174 -13.125 -23.125 1 71.12 206 ALA A C 1
ATOM 1478 O O . ALA A 1 206 ? 2.039 -12.273 -22.25 1 71.12 206 ALA A O 1
ATOM 1479 N N . ARG A 1 207 ? 2.602 -12.961 -24.297 1 74.5 207 ARG A N 1
ATOM 1480 C CA . ARG A 1 207 ? 2.936 -11.602 -24.703 1 74.5 207 ARG A CA 1
ATOM 1481 C C . ARG A 1 207 ? 1.698 -10.711 -24.688 1 74.5 207 ARG A C 1
ATOM 1483 O O . ARG A 1 207 ? 1.747 -9.57 -24.219 1 74.5 207 ARG A O 1
ATOM 1490 N N . VAL A 1 208 ? 0.668 -11.234 -25.25 1 77.25 208 VAL A N 1
ATOM 1491 C CA . VAL A 1 208 ? -0.584 -10.484 -25.281 1 77.25 208 VAL A CA 1
ATOM 1492 C C . VAL A 1 208 ? -1.027 -10.141 -23.875 1 77.25 208 VAL A C 1
ATOM 1494 O O . VAL A 1 208 ? -1.43 -9.008 -23.594 1 77.25 208 VAL A O 1
ATOM 1497 N N . GLN A 1 209 ? -0.893 -11.062 -22.984 1 74.44 209 GLN A N 1
ATOM 1498 C CA . GLN A 1 209 ? -1.3 -10.852 -21.594 1 74.44 209 GLN A CA 1
ATOM 1499 C C . GLN A 1 209 ? -0.395 -9.836 -20.906 1 74.44 209 GLN A C 1
ATOM 1501 O O . GLN A 1 209 ? -0.864 -9.008 -20.125 1 74.44 209 GLN A O 1
ATOM 1506 N N . PHE A 1 210 ? 0.849 -9.898 -21.188 1 68.06 210 PHE A N 1
ATOM 1507 C CA . PHE A 1 210 ? 1.807 -8.977 -20.609 1 68.06 210 PHE A CA 1
ATOM 1508 C C . PHE A 1 210 ? 1.509 -7.543 -21.031 1 68.06 210 PHE A C 1
ATOM 1510 O O . PHE A 1 210 ? 1.493 -6.633 -20.203 1 68.06 210 PHE A O 1
ATOM 1517 N N . LEU A 1 211 ? 1.231 -7.398 -22.297 1 74 211 LEU A N 1
ATOM 1518 C CA . LEU A 1 211 ? 0.934 -6.07 -22.812 1 74 211 LEU A CA 1
ATOM 1519 C C . LEU A 1 211 ? -0.368 -5.535 -22.234 1 74 211 LEU A C 1
ATOM 1521 O O . LEU A 1 211 ? -0.464 -4.348 -21.906 1 74 211 LEU A O 1
ATOM 1525 N N . ALA A 1 212 ? -1.277 -6.398 -22.094 1 76.81 212 ALA A N 1
ATOM 1526 C CA . ALA A 1 212 ? -2.541 -6 -21.469 1 76.81 212 ALA A CA 1
ATOM 1527 C C . ALA A 1 212 ? -2.338 -5.594 -20.016 1 76.81 212 ALA A C 1
ATOM 1529 O O . ALA A 1 212 ? -2.912 -4.602 -19.562 1 76.81 212 ALA A O 1
ATOM 1530 N N . ASN A 1 213 ? -1.532 -6.324 -19.312 1 74.25 213 ASN A N 1
ATOM 1531 C CA . ASN A 1 213 ? -1.252 -6.012 -17.906 1 74.25 213 ASN A CA 1
ATOM 1532 C C . ASN A 1 213 ? -0.491 -4.695 -17.781 1 74.25 213 ASN A C 1
ATOM 1534 O O . ASN A 1 213 ? -0.734 -3.928 -16.844 1 74.25 213 ASN A O 1
ATOM 1538 N N . ARG A 1 214 ? 0.358 -4.523 -18.672 1 71.38 214 ARG A N 1
ATOM 1539 C CA . ARG A 1 214 ? 1.107 -3.273 -18.656 1 71.38 214 ARG A CA 1
ATOM 1540 C C . ARG A 1 214 ? 0.193 -2.082 -18.922 1 71.38 214 ARG A C 1
ATOM 1542 O O . ARG A 1 214 ? 0.344 -1.024 -18.312 1 71.38 214 ARG A O 1
ATOM 1549 N N . ALA A 1 215 ? -0.7 -2.283 -19.812 1 74.94 215 ALA A N 1
ATOM 1550 C CA . ALA A 1 215 ? -1.646 -1.219 -20.141 1 74.94 215 ALA A CA 1
ATOM 1551 C C . ALA A 1 215 ? -2.605 -0.963 -18.984 1 74.94 215 ALA A C 1
ATOM 1553 O O . ALA A 1 215 ? -3.125 0.145 -18.828 1 74.94 215 ALA A O 1
ATOM 1554 N N . ALA A 1 216 ? -2.752 -1.986 -18.188 1 79.06 216 ALA A N 1
ATOM 1555 C CA . ALA A 1 216 ? -3.73 -1.912 -17.109 1 79.06 216 ALA A CA 1
ATOM 1556 C C . ALA A 1 216 ? -3.092 -1.386 -15.828 1 79.06 216 ALA A C 1
ATOM 1558 O O . ALA A 1 216 ? -3.775 -1.205 -14.812 1 79.06 216 ALA A O 1
ATOM 1559 N N . ILE A 1 217 ? -1.832 -1.075 -15.914 1 73.69 217 ILE A N 1
ATOM 1560 C CA . ILE A 1 217 ? -1.104 -0.675 -14.719 1 73.69 217 ILE A CA 1
ATOM 1561 C C . ILE A 1 217 ? -1.705 0.61 -14.156 1 73.69 217 ILE A C 1
ATOM 1563 O O . ILE A 1 217 ? -1.904 0.73 -12.945 1 73.69 217 ILE A O 1
ATOM 1567 N N . GLY A 1 218 ? -1.999 1.584 -15.023 1 72.5 218 GLY A N 1
ATOM 1568 C CA . GLY A 1 218 ? -2.59 2.838 -14.586 1 72.5 218 GLY A CA 1
ATOM 1569 C C . GLY A 1 218 ? -3.924 2.656 -13.891 1 72.5 218 GLY A C 1
ATOM 1570 O O . GLY A 1 218 ? -4.137 3.186 -12.797 1 72.5 218 GLY A O 1
ATOM 1571 N N . ASP A 1 219 ? -4.723 1.843 -14.516 1 81.06 219 ASP A N 1
ATOM 1572 C CA . ASP A 1 219 ? -6.047 1.589 -13.945 1 81.06 219 ASP A CA 1
ATOM 1573 C C . ASP A 1 219 ? -5.941 0.834 -12.625 1 81.06 219 ASP A C 1
ATOM 1575 O O . ASP A 1 219 ? -6.691 1.11 -11.688 1 81.06 219 ASP A O 1
ATOM 1579 N N . ARG A 1 220 ? -5.059 -0.024 -12.555 1 81 220 ARG A N 1
ATOM 1580 C CA . ARG A 1 220 ? -4.867 -0.781 -11.32 1 81 220 ARG A CA 1
ATOM 1581 C C . ARG A 1 220 ? -4.359 0.12 -10.195 1 81 220 ARG A C 1
ATOM 1583 O O . ARG A 1 220 ? -4.742 -0.051 -9.039 1 81 220 ARG A O 1
ATOM 1590 N N . ARG A 1 221 ? -3.635 0.982 -10.594 1 72.88 221 ARG A N 1
ATOM 1591 C CA . ARG A 1 221 ? -3.125 1.933 -9.609 1 72.88 221 ARG A CA 1
ATOM 1592 C C . ARG A 1 221 ? -4.246 2.814 -9.07 1 72.88 221 ARG A C 1
ATOM 1594 O O . ARG A 1 221 ? -4.32 3.066 -7.867 1 72.88 221 ARG A O 1
ATOM 1601 N N . ILE A 1 222 ? -5.02 3.277 -10.016 1 79.56 222 ILE A N 1
ATOM 1602 C CA . ILE A 1 222 ? -6.152 4.098 -9.602 1 79.56 222 ILE A CA 1
ATOM 1603 C C . ILE A 1 222 ? -7.035 3.305 -8.641 1 79.56 222 ILE A C 1
ATOM 1605 O O . ILE A 1 222 ? -7.441 3.814 -7.598 1 79.56 222 ILE A O 1
ATOM 1609 N N . MET A 1 223 ? -7.227 2.092 -8.961 1 86.44 223 MET A N 1
ATOM 1610 C CA . MET A 1 223 ? -8.078 1.249 -8.125 1 86.44 223 MET A CA 1
ATOM 1611 C C . MET A 1 223 ? -7.441 1.021 -6.754 1 86.44 223 MET A C 1
ATOM 1613 O O . MET A 1 223 ? -8.125 1.082 -5.73 1 86.44 223 MET A O 1
ATOM 1617 N N . ALA A 1 224 ? -6.223 0.743 -6.785 1 80.69 224 ALA A N 1
ATOM 1618 C CA . ALA A 1 224 ? -5.504 0.525 -5.531 1 80.69 224 ALA A CA 1
ATOM 1619 C C . ALA A 1 224 ? -5.527 1.777 -4.66 1 80.69 224 ALA A C 1
ATOM 1621 O O . ALA A 1 224 ? -5.715 1.691 -3.443 1 80.69 224 ALA A O 1
ATOM 1622 N N . ASN A 1 225 ? -5.383 2.91 -5.293 1 79.56 225 ASN A N 1
ATOM 1623 C CA . ASN A 1 225 ? -5.426 4.176 -4.562 1 79.56 225 ASN A CA 1
ATOM 1624 C C . ASN A 1 225 ? -6.809 4.434 -3.971 1 79.56 225 ASN A C 1
ATOM 1626 O O . ASN A 1 225 ? -6.926 4.844 -2.814 1 79.56 225 ASN A O 1
ATOM 1630 N N . LEU A 1 226 ? -7.789 4.273 -4.805 1 85.5 226 LEU A N 1
ATOM 1631 C CA . LEU A 1 226 ? -9.156 4.48 -4.328 1 85.5 226 LEU A CA 1
ATOM 1632 C C . LEU A 1 226 ? -9.461 3.57 -3.145 1 85.5 226 LEU A C 1
ATOM 1634 O O . LEU A 1 226 ? -10.07 4.004 -2.162 1 85.5 226 LEU A O 1
ATOM 1638 N N . ARG A 1 227 ? -9.008 2.359 -3.275 1 85.81 227 ARG A N 1
ATOM 1639 C CA . ARG A 1 227 ? -9.188 1.414 -2.18 1 85.81 227 ARG A CA 1
ATOM 1640 C C . ARG A 1 227 ? -8.5 1.903 -0.911 1 85.81 227 ARG A C 1
ATOM 1642 O O . ARG A 1 227 ? -9.078 1.851 0.177 1 85.81 227 ARG A O 1
ATOM 1649 N N . TRP A 1 228 ? -7.359 2.367 -1.089 1 79.06 228 TRP A N 1
ATOM 1650 C CA . TRP A 1 228 ? -6.578 2.875 0.033 1 79.06 228 TRP A CA 1
ATOM 1651 C C . TRP A 1 228 ? -7.27 4.07 0.683 1 79.06 228 TRP A C 1
ATOM 1653 O O . TRP A 1 228 ? -7.418 4.117 1.906 1 79.06 228 TRP A O 1
ATOM 1663 N N . TYR A 1 229 ? -7.742 4.969 -0.11 1 82.69 229 TYR A N 1
ATOM 1664 C CA . TYR A 1 229 ? -8.375 6.184 0.401 1 82.69 229 TYR A CA 1
ATOM 1665 C C . TYR A 1 229 ? -9.68 5.859 1.11 1 82.69 229 TYR A C 1
ATOM 1667 O O . TYR A 1 229 ? -10.031 6.504 2.102 1 82.69 229 TYR A O 1
ATOM 1675 N N . ILE A 1 230 ? -10.328 4.848 0.616 1 86.56 230 ILE A N 1
ATOM 1676 C CA . ILE A 1 230 ? -11.617 4.492 1.191 1 86.56 230 ILE A CA 1
ATOM 1677 C C . ILE A 1 230 ? -11.414 3.771 2.521 1 86.56 230 ILE A C 1
ATOM 1679 O O . ILE A 1 230 ? -12.164 3.988 3.477 1 86.56 230 ILE A O 1
ATOM 1683 N N . HIS A 1 231 ? -10.273 3.035 2.6 1 81.69 231 HIS A N 1
ATOM 1684 C CA . HIS A 1 231 ? -10.031 2.178 3.754 1 81.69 231 HIS A CA 1
ATOM 1685 C C . HIS A 1 231 ? -9.375 2.953 4.887 1 81.69 231 HIS A C 1
ATOM 1687 O O . HIS A 1 231 ? -9.477 2.566 6.055 1 81.69 231 HIS A O 1
ATOM 1693 N N . LEU A 1 232 ? -8.773 3.969 4.582 1 77.06 232 LEU A N 1
ATOM 1694 C CA . LEU A 1 232 ? -7.93 4.645 5.562 1 77.06 232 LEU A CA 1
ATOM 1695 C C . LEU A 1 232 ? -8.773 5.277 6.66 1 77.06 232 LEU A C 1
ATOM 1697 O O . LEU A 1 232 ? -9.719 6.016 6.375 1 77.06 232 LEU A O 1
ATOM 1701 N N . LYS A 1 233 ? -8.359 5.012 7.887 1 77.88 233 LYS A N 1
ATOM 1702 C CA . LYS A 1 233 ? -9.039 5.602 9.039 1 77.88 233 LYS A CA 1
ATOM 1703 C C . LYS A 1 233 ? -9 7.125 8.984 1 77.88 233 LYS A C 1
ATOM 1705 O O . LYS A 1 233 ? -9.977 7.789 9.328 1 77.88 233 LYS A O 1
ATOM 1710 N N . ARG A 1 234 ? -7.973 7.68 8.492 1 80.31 234 ARG A N 1
ATOM 1711 C CA . ARG A 1 234 ? -7.77 9.125 8.484 1 80.31 234 ARG A CA 1
ATOM 1712 C C . ARG A 1 234 ? -8.781 9.82 7.578 1 80.31 234 ARG A C 1
ATOM 1714 O O . ARG A 1 234 ? -9.086 11 7.766 1 80.31 234 ARG A O 1
ATOM 1721 N N . ASN A 1 235 ? -9.258 9.07 6.605 1 88.75 235 ASN A N 1
ATOM 1722 C CA . ASN A 1 235 ? -10.211 9.656 5.668 1 88.75 235 ASN A CA 1
ATOM 1723 C C . ASN A 1 235 ? -11.648 9.266 6.008 1 88.75 235 ASN A C 1
ATOM 1725 O O . ASN A 1 235 ? -12.594 9.758 5.391 1 88.75 235 ASN A O 1
ATOM 1729 N N . ALA A 1 236 ? -11.836 8.398 6.973 1 89.31 236 ALA A N 1
ATOM 1730 C CA . ALA A 1 236 ? -13.141 7.797 7.234 1 89.31 236 ALA A CA 1
ATOM 1731 C C . ALA A 1 236 ? -14.172 8.859 7.586 1 89.31 236 ALA A C 1
ATOM 1733 O O . ALA A 1 236 ? -15.336 8.773 7.172 1 89.31 236 ALA A O 1
ATOM 1734 N N . ASP A 1 237 ? -13.766 9.844 8.367 1 92.12 237 ASP A N 1
ATOM 1735 C CA . ASP A 1 237 ? -14.695 10.906 8.742 1 92.12 237 ASP A CA 1
ATOM 1736 C C . ASP A 1 237 ? -15.125 11.719 7.527 1 92.12 237 ASP A C 1
ATOM 1738 O O . ASP A 1 237 ? -16.297 12.062 7.387 1 92.12 237 ASP A O 1
ATOM 1742 N N . GLN A 1 238 ? -14.195 11.914 6.656 1 92.56 238 GLN A N 1
ATOM 1743 C CA . GLN A 1 238 ? -14.5 12.734 5.492 1 92.56 238 GLN A CA 1
ATOM 1744 C C . GLN A 1 238 ? -15.32 11.953 4.465 1 92.56 238 GLN A C 1
ATOM 1746 O O . GLN A 1 238 ? -16.125 12.539 3.736 1 92.56 238 GLN A O 1
ATOM 1751 N N . VAL A 1 239 ? -15.086 10.648 4.383 1 92.5 239 VAL A N 1
ATOM 1752 C CA . VAL A 1 239 ? -15.898 9.82 3.492 1 92.5 239 VAL A CA 1
ATOM 1753 C C . VAL A 1 239 ? -17.359 9.922 3.889 1 92.5 239 VAL A C 1
ATOM 1755 O O . VAL A 1 239 ? -18.25 9.883 3.027 1 92.5 239 VAL A O 1
ATOM 1758 N N . ARG A 1 240 ? -17.625 10.172 5.078 1 92.06 240 ARG A N 1
ATOM 1759 C CA . ARG A 1 240 ? -18.984 10.227 5.609 1 92.06 240 ARG A CA 1
ATOM 1760 C C . ARG A 1 240 ? -19.516 11.656 5.617 1 92.06 240 ARG A C 1
ATOM 1762 O O . ARG A 1 240 ? -20.516 11.961 4.977 1 92.06 240 ARG A O 1
ATOM 1769 N N . SER A 1 241 ? -18.734 12.531 6.207 1 91.19 241 SER A N 1
ATOM 1770 C CA . SER A 1 241 ? -19.188 13.914 6.316 1 91.19 241 SER A CA 1
ATOM 1771 C C . SER A 1 241 ? -19.391 14.547 4.941 1 91.19 241 SER A C 1
ATOM 1773 O O . SER A 1 241 ? -20.297 15.344 4.738 1 91.19 241 SER A O 1
ATOM 1775 N N . ASP A 1 242 ? -18.547 14.086 4.039 1 92.06 242 ASP A N 1
ATOM 1776 C CA . ASP A 1 242 ? -18.609 14.656 2.699 1 92.06 242 ASP A CA 1
ATOM 1777 C C . ASP A 1 242 ? -19.469 13.789 1.778 1 92.06 242 ASP A C 1
ATOM 1779 O O . ASP A 1 242 ? -19.641 14.109 0.6 1 92.06 242 ASP A O 1
ATOM 1783 N N . THR A 1 243 ? -20.047 12.719 2.252 1 89.69 243 THR A N 1
ATOM 1784 C CA . THR A 1 243 ? -20.906 11.805 1.514 1 89.69 243 THR A CA 1
ATOM 1785 C C . THR A 1 243 ? -20.219 11.32 0.241 1 89.69 243 THR A C 1
ATOM 1787 O O . THR A 1 243 ? -20.828 11.32 -0.835 1 89.69 243 THR A O 1
ATOM 1790 N N . MET A 1 244 ? -18.969 11.062 0.413 1 91.31 244 MET A N 1
ATOM 1791 C CA . MET A 1 244 ? -18.141 10.688 -0.728 1 91.31 244 MET A CA 1
ATOM 1792 C C . MET A 1 244 ? -18.203 9.18 -0.978 1 91.31 244 MET A C 1
ATOM 1794 O O . MET A 1 244 ? -17.75 8.695 -2.012 1 91.31 244 MET A O 1
ATOM 1798 N N . GLY A 1 245 ? -18.812 8.43 -0.118 1 90.31 245 GLY A N 1
ATOM 1799 C CA . GLY A 1 245 ? -18.766 6.977 -0.177 1 90.31 245 GLY A CA 1
ATOM 1800 C C . GLY A 1 245 ? -19.25 6.422 -1.506 1 90.31 245 GLY A C 1
ATOM 1801 O O . GLY A 1 245 ? -18.5 5.715 -2.189 1 90.31 245 GLY A O 1
ATOM 1802 N N . GLU A 1 246 ? -20.406 6.812 -1.913 1 90.25 246 GLU A N 1
ATOM 1803 C CA . GLU A 1 246 ? -21 6.281 -3.139 1 90.25 246 GLU A CA 1
ATOM 1804 C C . GLU A 1 246 ? -20.234 6.754 -4.371 1 90.25 246 GLU A C 1
ATOM 1806 O O . GLU A 1 246 ? -20.094 6.008 -5.34 1 90.25 246 GLU A O 1
ATOM 1811 N N . PHE A 1 247 ? -19.828 7.961 -4.27 1 92.19 247 PHE A N 1
ATOM 1812 C CA . PHE A 1 247 ? -19.062 8.516 -5.387 1 92.19 247 PHE A CA 1
ATOM 1813 C C . PHE A 1 247 ? -17.766 7.742 -5.605 1 92.19 247 PHE A C 1
ATOM 1815 O O . PHE A 1 247 ? -17.453 7.359 -6.73 1 92.19 247 PHE A O 1
ATOM 1822 N N . LEU A 1 248 ? -17.031 7.535 -4.57 1 92.69 248 LEU A N 1
ATOM 1823 C CA . LEU A 1 248 ? -15.773 6.816 -4.66 1 92.69 248 LEU A CA 1
ATOM 1824 C C . LEU A 1 248 ? -16 5.379 -5.113 1 92.69 248 LEU A C 1
ATOM 1826 O O . LEU A 1 248 ? -15.219 4.844 -5.906 1 92.69 248 LEU A O 1
ATOM 1830 N N . LEU A 1 249 ? -17.062 4.742 -4.602 1 93.06 249 LEU A N 1
ATOM 1831 C CA . LEU A 1 249 ? -17.391 3.377 -5 1 93.06 249 LEU A CA 1
ATOM 1832 C C . LEU A 1 249 ? -17.75 3.314 -6.48 1 93.06 249 LEU A C 1
ATOM 1834 O O . LEU A 1 249 ? -17.375 2.363 -7.172 1 93.06 249 LEU A O 1
ATOM 1838 N N . ALA A 1 250 ? -18.469 4.316 -6.914 1 92.75 250 ALA A N 1
ATOM 1839 C CA . ALA A 1 250 ? -18.844 4.375 -8.328 1 92.75 250 ALA A CA 1
ATOM 1840 C C . ALA A 1 250 ? -17.609 4.516 -9.211 1 92.75 250 ALA A C 1
ATOM 1842 O O . ALA A 1 250 ? -17.531 3.898 -10.281 1 92.75 250 ALA A O 1
ATOM 1843 N N . LYS A 1 251 ? -16.75 5.344 -8.75 1 90.38 251 LYS A N 1
ATOM 1844 C CA . LYS A 1 251 ? -15.508 5.504 -9.5 1 90.38 251 LYS A CA 1
ATOM 1845 C C . LYS A 1 251 ? -14.711 4.199 -9.516 1 90.38 251 LYS A C 1
ATOM 1847 O O . LYS A 1 251 ? -14.117 3.844 -10.539 1 90.38 251 LYS A O 1
ATOM 1852 N N . TYR A 1 252 ? -14.625 3.48 -8.422 1 92.25 252 TYR A N 1
ATOM 1853 C CA . TYR A 1 252 ? -13.953 2.186 -8.328 1 92.25 252 TYR A CA 1
ATOM 1854 C C . TYR A 1 252 ? -14.555 1.192 -9.32 1 92.25 252 TYR A C 1
ATOM 1856 O O . TYR A 1 252 ? -13.82 0.501 -10.031 1 92.25 252 TYR A O 1
ATOM 1864 N N . GLU A 1 253 ? -15.852 1.166 -9.336 1 92.25 253 GLU A N 1
ATOM 1865 C CA . GLU A 1 253 ? -16.547 0.226 -10.211 1 92.25 253 GLU A CA 1
ATOM 1866 C C . GLU A 1 253 ? -16.328 0.577 -11.68 1 92.25 253 GLU A C 1
ATOM 1868 O O . GLU A 1 253 ? -16.234 -0.313 -12.523 1 92.25 253 GLU A O 1
ATOM 1873 N N . GLN A 1 254 ? -16.312 1.854 -11.93 1 91.94 254 GLN A N 1
ATOM 1874 C CA . GLN A 1 254 ? -16.078 2.293 -13.305 1 91.94 254 GLN A CA 1
ATOM 1875 C C . GLN A 1 254 ? -14.711 1.851 -13.805 1 91.94 254 GLN A C 1
ATOM 1877 O O . GLN A 1 254 ? -14.594 1.323 -14.914 1 91.94 254 GLN A O 1
ATOM 1882 N N . VAL A 1 255 ? -13.711 2.072 -13.023 1 90.12 255 VAL A N 1
ATOM 1883 C CA . VAL A 1 255 ? -12.359 1.657 -13.398 1 90.12 255 VAL A CA 1
ATOM 1884 C C . VAL A 1 255 ? -12.289 0.134 -13.484 1 90.12 255 VAL A C 1
ATOM 1886 O O . VAL A 1 255 ? -11.648 -0.414 -14.383 1 90.12 255 VAL A O 1
ATOM 1889 N N . GLY A 1 256 ? -12.961 -0.538 -12.555 1 90.06 256 GLY A N 1
ATOM 1890 C CA . GLY A 1 256 ? -13.023 -1.99 -12.57 1 90.06 256 GLY A CA 1
ATOM 1891 C C . GLY A 1 256 ? -13.641 -2.543 -13.844 1 90.06 256 GLY A C 1
ATOM 1892 O O . GLY A 1 256 ? -13.133 -3.514 -14.414 1 90.06 256 GLY A O 1
ATOM 1893 N N . ARG A 1 257 ? -14.664 -1.883 -14.297 1 89.5 257 ARG A N 1
ATOM 1894 C CA . ARG A 1 257 ? -15.328 -2.33 -15.523 1 89.5 257 ARG A CA 1
ATOM 1895 C C . ARG A 1 257 ? -14.406 -2.178 -16.734 1 89.5 257 ARG A C 1
ATOM 1897 O O . ARG A 1 257 ? -14.406 -3.025 -17.625 1 89.5 257 ARG A O 1
ATOM 1904 N N . ARG A 1 258 ? -13.664 -1.154 -16.734 1 88.81 258 ARG A N 1
ATOM 1905 C CA . ARG A 1 258 ? -12.711 -0.953 -17.812 1 88.81 258 ARG A CA 1
ATOM 1906 C C . ARG A 1 258 ? -11.641 -2.043 -17.812 1 88.81 258 ARG A C 1
ATOM 1908 O O . ARG A 1 258 ? -11.242 -2.525 -18.875 1 88.81 258 ARG A O 1
ATOM 1915 N N . LEU A 1 259 ? -11.234 -2.4 -16.688 1 87.62 259 LEU A N 1
ATOM 1916 C CA . LEU A 1 259 ? -10.234 -3.449 -16.547 1 87.62 259 LEU A CA 1
ATOM 1917 C C . LEU A 1 259 ? -10.789 -4.797 -16.984 1 87.62 259 LEU A C 1
ATOM 1919 O O . LEU A 1 259 ? -10.086 -5.594 -17.609 1 87.62 259 LEU A O 1
ATOM 1923 N N . ASP A 1 260 ? -12.062 -5.016 -16.703 1 87.12 260 ASP A N 1
ATOM 1924 C CA . ASP A 1 260 ? -12.703 -6.266 -17.094 1 87.12 260 ASP A CA 1
ATOM 1925 C C . ASP A 1 260 ? -12.75 -6.406 -18.609 1 87.12 260 ASP A C 1
ATOM 1927 O O . ASP A 1 260 ? -12.484 -7.48 -19.156 1 87.12 260 ASP A O 1
ATOM 1931 N N . VAL A 1 261 ? -13.086 -5.344 -19.234 1 87.62 261 VAL A N 1
ATOM 1932 C CA . VAL A 1 261 ? -13.211 -5.359 -20.688 1 87.62 261 VAL A CA 1
ATOM 1933 C C . VAL A 1 261 ? -11.844 -5.621 -21.328 1 87.62 261 VAL A C 1
ATOM 1935 O O . VAL A 1 261 ? -11.719 -6.453 -22.219 1 87.62 261 VAL A O 1
ATOM 1938 N N . SER A 1 262 ? -10.859 -4.914 -20.797 1 85.56 262 SER A N 1
ATOM 1939 C CA . SER A 1 262 ? -9.508 -5.09 -21.312 1 85.56 262 SER A CA 1
ATOM 1940 C C . SER A 1 262 ? -9 -6.508 -21.078 1 85.56 262 SER A C 1
ATOM 1942 O O . SER A 1 262 ? -8.375 -7.105 -21.953 1 85.56 262 SER A O 1
ATOM 1944 N N . SER A 1 263 ? -9.266 -7.039 -19.938 1 85 263 SER A N 1
ATOM 1945 C CA . SER A 1 263 ? -8.836 -8.391 -19.594 1 85 263 SER A CA 1
ATOM 1946 C C . SER A 1 263 ? -9.539 -9.43 -20.469 1 85 263 SER A C 1
ATOM 1948 O O . SER A 1 263 ? -8.922 -10.391 -20.906 1 85 263 SER A O 1
ATOM 1950 N N . ARG A 1 264 ? -10.812 -9.234 -20.688 1 86.75 264 ARG A N 1
ATOM 1951 C CA . ARG A 1 264 ? -11.586 -10.148 -21.516 1 86.75 264 ARG A CA 1
ATOM 1952 C C . ARG A 1 264 ? -11.078 -10.133 -22.953 1 86.75 264 ARG A C 1
ATOM 1954 O O . ARG A 1 264 ? -10.945 -11.188 -23.578 1 86.75 264 ARG A O 1
ATOM 1961 N N . GLN A 1 265 ? -10.773 -8.961 -23.453 1 89.06 265 GLN A N 1
ATOM 1962 C CA . GLN A 1 265 ? -10.266 -8.852 -24.812 1 89.06 265 GLN A CA 1
ATOM 1963 C C . GLN A 1 265 ? -8.906 -9.531 -24.953 1 89.06 265 GLN A C 1
ATOM 1965 O O . GLN A 1 265 ? -8.648 -10.227 -25.938 1 89.06 265 GLN A O 1
ATOM 1970 N N . ALA A 1 266 ? -8.086 -9.312 -24 1 86 266 ALA A N 1
ATOM 1971 C CA . ALA A 1 266 ? -6.777 -9.953 -24.016 1 86 266 ALA A CA 1
ATOM 1972 C C . ALA A 1 266 ? -6.902 -11.469 -23.906 1 86 266 ALA A C 1
ATOM 1974 O O . ALA A 1 266 ? -6.188 -12.203 -24.594 1 86 266 ALA A O 1
ATOM 1975 N N . ALA A 1 267 ? -7.801 -11.93 -23.062 1 85.31 267 ALA A N 1
ATOM 1976 C CA . ALA A 1 267 ? -8.016 -13.359 -22.875 1 85.31 267 ALA A CA 1
ATOM 1977 C C . ALA A 1 267 ? -8.508 -14.008 -24.172 1 85.31 267 ALA A C 1
ATOM 1979 O O . ALA A 1 267 ? -8.039 -15.086 -24.547 1 85.31 267 ALA A O 1
ATOM 1980 N N . LEU A 1 268 ? -9.391 -13.359 -24.891 1 88.81 268 LEU A N 1
ATOM 1981 C CA . LEU A 1 268 ? -9.945 -13.891 -26.125 1 88.81 268 LEU A CA 1
ATOM 1982 C C . LEU A 1 268 ? -8.891 -13.891 -27.234 1 88.81 268 LEU A C 1
ATOM 1984 O O . LEU A 1 268 ? -8.836 -14.82 -28.031 1 88.81 268 LEU A O 1
ATOM 1988 N N . LYS A 1 269 ? -8.117 -12.852 -27.281 1 88.75 269 LYS A N 1
ATOM 1989 C CA . LYS A 1 269 ? -7.023 -12.828 -28.25 1 88.75 269 LYS A CA 1
ATOM 1990 C C . LYS A 1 269 ? -6.023 -13.945 -27.984 1 88.75 269 LYS A C 1
ATOM 1992 O O . LYS A 1 269 ? -5.551 -14.602 -28.906 1 88.75 269 LYS A O 1
ATOM 1997 N N . GLY A 1 270 ? -5.719 -14.133 -26.734 1 84 270 GLY A N 1
ATOM 1998 C CA . GLY A 1 270 ? -4.848 -15.234 -26.359 1 84 270 GLY A CA 1
ATOM 1999 C C . GLY A 1 270 ? -5.445 -16.594 -26.656 1 84 270 GLY A C 1
ATOM 2000 O O . GLY A 1 270 ? -4.742 -17.5 -27.125 1 84 270 GLY A O 1
ATOM 2001 N N . ALA A 1 271 ? -6.734 -16.703 -26.453 1 86.38 271 ALA A N 1
ATOM 2002 C CA . ALA A 1 271 ? -7.434 -17.953 -26.719 1 86.38 271 ALA A CA 1
ATOM 2003 C C . ALA A 1 271 ? -7.406 -18.297 -28.219 1 86.38 271 ALA A C 1
ATOM 2005 O O . ALA A 1 271 ? -7.234 -19.453 -28.594 1 86.38 271 ALA A O 1
ATOM 2006 N N . ARG A 1 272 ? -7.582 -17.281 -29.031 1 89.31 272 ARG A N 1
ATOM 2007 C CA . ARG A 1 272 ? -7.562 -17.5 -30.484 1 89.31 272 ARG A CA 1
ATOM 2008 C C . ARG A 1 272 ? -6.219 -18.062 -30.938 1 89.31 272 ARG A C 1
ATOM 2010 O O . ARG A 1 272 ? -6.168 -19.016 -31.719 1 89.31 272 ARG A O 1
ATOM 2017 N N . VAL A 1 273 ? -5.211 -17.531 -30.438 1 86.75 273 VAL A N 1
ATOM 2018 C CA . VAL A 1 273 ? -3.869 -17.984 -30.797 1 86.75 273 VAL A CA 1
ATOM 2019 C C . VAL A 1 273 ? -3.625 -19.375 -30.234 1 86.75 273 VAL A C 1
ATOM 2021 O O . VAL A 1 273 ? -3.014 -20.219 -30.891 1 86.75 273 VAL A O 1
ATOM 2024 N N . SER A 1 274 ? -4.109 -19.578 -29.047 1 85 274 SER A N 1
ATOM 2025 C CA . SER A 1 274 ? -3.922 -20.875 -28.406 1 85 274 SER A CA 1
ATOM 2026 C C . SER A 1 274 ? -4.672 -21.984 -29.156 1 85 274 SER A C 1
ATOM 2028 O O . SER A 1 274 ? -4.191 -23.109 -29.25 1 85 274 SER A O 1
ATOM 2030 N N . VAL A 1 275 ? -5.848 -21.656 -29.703 1 87.31 275 VAL A N 1
ATOM 2031 C CA . VAL A 1 275 ? -6.629 -22.641 -30.469 1 87.31 275 VAL A CA 1
ATOM 2032 C C . VAL A 1 275 ? -5.879 -23.016 -31.734 1 87.31 275 VAL A C 1
ATOM 2034 O O . VAL A 1 275 ? -5.801 -24.188 -32.094 1 87.31 275 VAL A O 1
ATOM 2037 N N . ILE A 1 276 ? -5.289 -22.062 -32.344 1 88.44 276 ILE A N 1
ATOM 2038 C CA . ILE A 1 276 ? -4.523 -22.312 -33.562 1 88.44 276 ILE A CA 1
ATOM 2039 C C . ILE A 1 276 ? -3.293 -23.141 -33.25 1 88.44 276 ILE A C 1
ATOM 2041 O O . ILE A 1 276 ? -2.984 -24.109 -33.969 1 88.44 276 ILE A O 1
ATOM 2045 N N . GLY A 1 277 ? -2.652 -22.75 -32.219 1 83.38 277 GLY A N 1
ATOM 2046 C CA . GLY A 1 277 ? -1.496 -23.516 -31.797 1 83.38 277 GLY A CA 1
ATOM 2047 C C . GLY A 1 277 ? -1.844 -24.938 -31.391 1 83.38 277 GLY A C 1
ATOM 2048 O O . GLY A 1 277 ? -1.132 -25.875 -31.766 1 83.38 277 GLY A O 1
ATOM 2049 N N . ALA A 1 278 ? -2.924 -25.094 -30.656 1 82.5 278 ALA A N 1
ATOM 2050 C CA . ALA A 1 278 ? -3.367 -26.422 -30.234 1 82.5 278 ALA A CA 1
ATOM 2051 C C . ALA A 1 278 ? -3.746 -27.281 -31.438 1 82.5 278 ALA A C 1
ATOM 2053 O O . ALA A 1 278 ? -3.465 -28.469 -31.469 1 82.5 278 ALA A O 1
ATOM 2054 N N . ALA A 1 279 ? -4.379 -26.688 -32.438 1 85.44 279 ALA A N 1
ATOM 2055 C CA . ALA A 1 279 ? -4.758 -27.406 -33.656 1 85.44 279 ALA A CA 1
ATOM 2056 C C . ALA A 1 279 ? -3.521 -27.891 -34.406 1 85.44 279 ALA A C 1
ATOM 2058 O O . ALA A 1 279 ? -3.469 -29.031 -34.844 1 85.44 279 ALA A O 1
ATOM 2059 N N . ALA A 1 280 ? -2.613 -27 -34.5 1 85.06 280 ALA A N 1
ATOM 2060 C CA . ALA A 1 280 ? -1.383 -27.359 -35.188 1 85.06 280 ALA A CA 1
ATOM 2061 C C . ALA A 1 280 ? -0.621 -28.453 -34.438 1 85.06 280 ALA A C 1
ATOM 2063 O O . ALA A 1 280 ? -0.106 -29.391 -35.031 1 85.06 280 ALA A O 1
ATOM 2064 N N . SER A 1 281 ? -0.57 -28.266 -33.188 1 80.88 281 SER A N 1
ATOM 2065 C CA . SER A 1 281 ? 0.104 -29.266 -32.375 1 80.88 281 SER A CA 1
ATOM 2066 C C . SER A 1 281 ? -0.653 -30.594 -32.375 1 80.88 281 SER A C 1
ATOM 2068 O O . SER A 1 281 ? -0.045 -31.672 -32.344 1 80.88 281 SER A O 1
ATOM 2070 N N . GLY A 1 282 ? -1.977 -30.469 -32.344 1 77 282 GLY A N 1
ATOM 2071 C CA . GLY A 1 282 ? -2.779 -31.672 -32.469 1 77 282 GLY A CA 1
ATOM 2072 C C . GLY A 1 282 ? -2.514 -32.438 -33.75 1 77 282 GLY A C 1
ATOM 2073 O O . GLY A 1 282 ? -2.389 -33.656 -33.75 1 77 282 GLY A O 1
ATOM 2074 N N . LEU A 1 283 ? -2.348 -31.719 -34.812 1 81 283 LEU A N 1
ATOM 2075 C CA . LEU A 1 283 ? -2.014 -32.344 -36.094 1 81 283 LEU A CA 1
ATOM 2076 C C . LEU A 1 283 ? -0.627 -32.969 -36.062 1 81 283 LEU A C 1
ATOM 2078 O O . LEU A 1 283 ? -0.418 -34.062 -36.594 1 81 283 LEU A O 1
ATOM 2082 N N . GLY A 1 284 ? 0.215 -32.188 -35.438 1 77.88 284 GLY A N 1
ATOM 2083 C CA . GLY A 1 284 ? 1.546 -32.75 -35.25 1 77.88 284 GLY A CA 1
ATOM 2084 C C . GLY A 1 284 ? 1.552 -34.031 -34.469 1 77.88 284 GLY A C 1
ATOM 2085 O O . GLY A 1 284 ? 2.225 -35 -34.812 1 77.88 284 GLY A O 1
ATOM 2086 N N . THR A 1 285 ? 0.827 -34.094 -33.406 1 75.56 285 THR A N 1
ATOM 2087 C CA . THR A 1 285 ? 0.723 -35.281 -32.562 1 75.56 285 THR A CA 1
ATOM 2088 C C . THR A 1 285 ? 0.086 -36.438 -33.344 1 75.56 285 THR A C 1
ATOM 2090 O O . THR A 1 285 ? 0.513 -37.594 -33.219 1 75.56 285 THR A O 1
ATOM 2093 N N . ALA A 1 286 ? -0.889 -36.094 -34.094 1 76.38 286 ALA A N 1
ATOM 2094 C CA . ALA A 1 286 ? -1.526 -37.094 -34.938 1 76.38 286 ALA A CA 1
ATOM 2095 C C . ALA A 1 286 ? -0.527 -37.719 -35.938 1 76.38 286 ALA A C 1
ATOM 2097 O O . ALA A 1 286 ? -0.546 -38.906 -36.156 1 76.38 286 ALA A O 1
ATOM 2098 N N . LEU A 1 287 ? 0.256 -36.875 -36.406 1 78.94 287 LEU A N 1
ATOM 2099 C CA . LEU A 1 287 ? 1.264 -37.344 -37.344 1 78.94 287 LEU A CA 1
ATOM 2100 C C . LEU A 1 287 ? 2.264 -38.281 -36.656 1 78.94 287 LEU A C 1
ATOM 2102 O O . LEU A 1 287 ? 2.705 -39.25 -37.25 1 78.94 287 LEU A O 1
ATOM 2106 N N . VAL A 1 288 ? 2.588 -37.938 -35.438 1 78.19 288 VAL A N 1
ATOM 2107 C CA . VAL A 1 288 ? 3.527 -38.75 -34.719 1 78.19 288 VAL A CA 1
ATOM 2108 C C . VAL A 1 288 ? 2.906 -40.125 -34.438 1 78.19 288 VAL A C 1
ATOM 2110 O O . VAL A 1 288 ? 3.543 -41.156 -34.656 1 78.19 288 VAL A O 1
ATOM 2113 N N . TRP A 1 289 ? 1.708 -40.188 -33.969 1 75.19 289 TRP A N 1
ATOM 2114 C CA . TRP A 1 289 ? 1.026 -41.438 -33.656 1 75.19 289 TRP A CA 1
ATOM 2115 C C . TRP A 1 289 ? 0.798 -42.25 -34.938 1 75.19 289 TRP A C 1
ATOM 2117 O O . TRP A 1 289 ? 0.944 -43.469 -34.938 1 75.19 289 TRP A O 1
ATOM 2127 N N . GLY A 1 290 ? 0.439 -41.5 -36.062 1 76.69 290 GLY A N 1
ATOM 2128 C CA . GLY A 1 290 ? 0.291 -42.188 -37.344 1 76.69 290 GLY A CA 1
ATOM 2129 C C . GLY A 1 290 ? 1.573 -42.812 -37.844 1 76.69 290 GLY A C 1
ATOM 2130 O O . GLY A 1 290 ? 1.554 -43.938 -38.344 1 76.69 290 GLY A O 1
ATOM 2131 N N . THR A 1 291 ? 2.611 -42.125 -37.688 1 80.81 291 THR A N 1
ATOM 2132 C CA . THR A 1 291 ? 3.906 -42.656 -38.094 1 80.81 291 THR A CA 1
ATOM 2133 C C . THR A 1 291 ? 4.277 -43.875 -37.25 1 80.81 291 THR A C 1
ATOM 2135 O O . THR A 1 291 ? 4.824 -44.844 -37.75 1 80.81 291 THR A O 1
ATOM 2138 N N . MET A 1 292 ? 3.996 -43.812 -36 1 78.19 292 MET A N 1
ATOM 2139 C CA . MET A 1 292 ? 4.273 -44.938 -35.094 1 78.19 292 MET A CA 1
ATOM 2140 C C . MET A 1 292 ? 3.48 -46.188 -35.5 1 78.19 292 MET A C 1
ATOM 2142 O O . MET A 1 292 ? 4.023 -47.281 -35.562 1 78.19 292 MET A O 1
ATOM 2146 N N . LEU A 1 293 ? 2.258 -45.938 -35.812 1 75.31 293 LEU A N 1
ATOM 2147 C CA . LEU A 1 293 ? 1.41 -47.031 -36.25 1 75.31 293 LEU A CA 1
ATOM 2148 C C . LEU A 1 293 ? 1.924 -47.625 -37.562 1 75.31 293 LEU A C 1
ATOM 2150 O O . LEU A 1 293 ? 1.879 -48.844 -37.75 1 75.31 293 LEU A O 1
ATOM 2154 N N . TRP A 1 294 ? 2.365 -46.719 -38.344 1 78.81 294 TRP A N 1
ATOM 2155 C CA . TRP A 1 294 ? 2.922 -47.125 -39.625 1 78.81 294 TRP A CA 1
ATOM 2156 C C . TRP A 1 294 ? 4.195 -47.969 -39.438 1 78.81 294 TRP A C 1
ATOM 2158 O O . TRP A 1 294 ? 4.379 -49 -40.062 1 78.81 294 TRP A O 1
ATOM 2168 N N . LEU A 1 295 ? 4.996 -47.656 -38.562 1 81.88 295 LEU A N 1
ATOM 2169 C CA . LEU A 1 295 ? 6.25 -48.344 -38.281 1 81.88 295 LEU A CA 1
ATOM 2170 C C . LEU A 1 295 ? 5.988 -49.719 -37.688 1 81.88 295 LEU A C 1
ATOM 2172 O O . LEU A 1 295 ? 6.672 -50.688 -38.031 1 81.88 295 LEU A O 1
ATOM 2176 N N . VAL A 1 296 ? 5.043 -49.844 -36.812 1 76.56 296 VAL A N 1
ATOM 2177 C CA . VAL A 1 296 ? 4.723 -51.125 -36.188 1 76.56 296 VAL A CA 1
ATOM 2178 C C . VAL A 1 296 ? 4.047 -52.031 -37.188 1 76.56 296 VAL A C 1
ATOM 2180 O O . VAL A 1 296 ? 4.324 -53.25 -37.219 1 76.56 296 VAL A O 1
ATOM 2183 N N . SER A 1 297 ? 3.162 -51.469 -38.062 1 76.38 297 SER A N 1
ATOM 2184 C CA . SER A 1 297 ? 2.412 -52.281 -39.031 1 76.38 297 SER A CA 1
ATOM 2185 C C . SER A 1 297 ? 3.322 -52.812 -40.125 1 76.38 297 SER A C 1
ATOM 2187 O O . SER A 1 297 ? 3.064 -53.875 -40.688 1 76.38 297 SER A O 1
ATOM 2189 N N . THR A 1 298 ? 4.367 -52.062 -40.406 1 79.69 298 THR A N 1
ATOM 2190 C CA . THR A 1 298 ? 5.258 -52.5 -41.469 1 79.69 298 THR A CA 1
ATOM 2191 C C . THR A 1 298 ? 6.395 -53.375 -40.906 1 79.69 298 THR A C 1
ATOM 2193 O O . THR A 1 298 ? 7.25 -53.812 -41.688 1 79.69 298 THR A O 1
ATOM 2196 N N . GLY A 1 299 ? 6.402 -53.656 -39.594 1 76.62 299 GLY A N 1
ATOM 2197 C CA . GLY A 1 299 ? 7.375 -54.531 -39 1 76.62 299 GLY A CA 1
ATOM 2198 C C . GLY A 1 299 ? 8.703 -53.875 -38.719 1 76.62 299 GLY A C 1
ATOM 2199 O O . GLY A 1 299 ? 9.664 -54.531 -38.281 1 76.62 299 GLY A O 1
ATOM 2200 N N . ARG A 1 300 ? 8.773 -52.656 -39 1 80.06 300 ARG A N 1
ATOM 2201 C CA . ARG A 1 300 ? 10.016 -51.938 -38.75 1 80.06 300 ARG A CA 1
ATOM 2202 C C . ARG A 1 300 ? 10.227 -51.719 -37.25 1 80.06 300 ARG A C 1
ATOM 2204 O O . ARG A 1 300 ? 11.344 -51.469 -36.812 1 80.06 300 ARG A O 1
ATOM 2211 N N . MET A 1 301 ? 9.133 -51.812 -36.5 1 77.75 301 MET A N 1
ATOM 2212 C CA . MET A 1 301 ? 9.172 -51.688 -35.031 1 77.75 301 MET A CA 1
ATOM 2213 C C . MET A 1 301 ? 8.375 -52.844 -34.375 1 77.75 301 MET A C 1
ATOM 2215 O O . MET A 1 301 ? 7.273 -53.156 -34.844 1 77.75 301 MET A O 1
ATOM 2219 N N . SER A 1 302 ? 9.078 -53.438 -33.438 1 75.31 302 SER A N 1
ATOM 2220 C CA . SER A 1 302 ? 8.383 -54.531 -32.781 1 75.31 302 SER A CA 1
ATOM 2221 C C . SER A 1 302 ? 7.234 -54 -31.922 1 75.31 302 SER A C 1
ATOM 2223 O O . SER A 1 302 ? 7.195 -52.812 -31.578 1 75.31 302 SER A O 1
ATOM 2225 N N . LEU A 1 303 ? 6.223 -54.844 -31.578 1 69.69 303 LEU A N 1
ATOM 2226 C CA . LEU A 1 303 ? 5.043 -54.438 -30.812 1 69.69 303 LEU A CA 1
ATOM 2227 C C . LEU A 1 303 ? 5.438 -53.969 -29.422 1 69.69 303 LEU A C 1
ATOM 2229 O O . LEU A 1 303 ? 4.957 -52.938 -28.953 1 69.69 303 LEU A O 1
ATOM 2233 N N . PRO A 1 304 ? 6.422 -54.688 -28.75 1 65.25 304 PRO A N 1
ATOM 2234 C CA . PRO A 1 304 ? 6.836 -54.188 -27.453 1 65.25 304 PRO A CA 1
ATOM 2235 C C . PRO A 1 304 ? 7.496 -52.812 -27.531 1 65.25 304 PRO A C 1
ATOM 2237 O O . PRO A 1 304 ? 7.273 -51.969 -26.656 1 65.25 304 PRO A O 1
ATOM 2240 N N . HIS A 1 305 ? 8.195 -52.656 -28.625 1 72.12 305 HIS A N 1
ATOM 2241 C CA . HIS A 1 305 ? 8.828 -51.344 -28.828 1 72.12 305 HIS A CA 1
ATOM 2242 C C . HIS A 1 305 ? 7.789 -50.281 -29.094 1 72.12 305 HIS A C 1
ATOM 2244 O O . HIS A 1 305 ? 7.965 -49.125 -28.688 1 72.12 305 HIS A O 1
ATOM 2250 N N . GLY A 1 306 ? 6.723 -50.656 -29.688 1 70.06 306 GLY A N 1
ATOM 2251 C CA . GLY A 1 306 ? 5.617 -49.75 -29.906 1 70.06 306 GLY A CA 1
ATOM 2252 C C . GLY A 1 306 ? 4.961 -49.312 -28.609 1 70.06 306 GLY A C 1
ATOM 2253 O O . GLY A 1 306 ? 4.648 -48.125 -28.453 1 70.06 306 GLY A O 1
ATOM 2254 N N . GLY A 1 307 ? 4.738 -50.25 -27.672 1 67 307 GLY A N 1
ATOM 2255 C CA . GLY A 1 307 ? 4.199 -49.906 -26.359 1 67 307 GLY A CA 1
ATOM 2256 C C . GLY A 1 307 ? 5.074 -48.938 -25.594 1 67 307 GLY A C 1
ATOM 2257 O O . GLY A 1 307 ? 4.574 -47.969 -25 1 67 307 GLY A O 1
ATOM 2258 N N . ALA A 1 308 ? 6.363 -49.188 -25.672 1 67.5 308 ALA A N 1
ATOM 2259 C CA . ALA A 1 308 ? 7.305 -48.312 -25.016 1 67.5 308 ALA A CA 1
ATOM 2260 C C . ALA A 1 308 ? 7.266 -46.906 -25.641 1 67.5 308 ALA A C 1
ATOM 2262 O O . ALA A 1 308 ? 7.387 -45.906 -24.938 1 67.5 308 ALA A O 1
ATOM 2263 N N . ALA A 1 309 ? 7.07 -46.906 -26.922 1 71.88 309 ALA A N 1
ATOM 2264 C CA . ALA A 1 309 ? 7.027 -45.625 -27.656 1 71.88 309 ALA A CA 1
ATOM 2265 C C . ALA A 1 309 ? 5.809 -44.812 -27.25 1 71.88 309 ALA A C 1
ATOM 2267 O O . ALA A 1 309 ? 5.871 -43.594 -27.203 1 71.88 309 ALA A O 1
ATOM 2268 N N . VAL A 1 310 ? 4.734 -45.469 -26.938 1 69.75 310 VAL A N 1
ATOM 2269 C CA . VAL A 1 310 ? 3.523 -44.75 -26.531 1 69.75 310 VAL A CA 1
ATOM 2270 C C . VAL A 1 310 ? 3.768 -44.031 -25.219 1 69.75 310 VAL A C 1
ATOM 2272 O O . VAL A 1 310 ? 3.379 -42.875 -25.062 1 69.75 310 VAL A O 1
ATOM 2275 N N . PHE A 1 311 ? 4.438 -44.656 -24.297 1 67.5 311 PHE A N 1
ATOM 2276 C CA . PHE A 1 311 ? 4.742 -44.031 -23.016 1 67.5 311 PHE A CA 1
ATOM 2277 C C . PHE A 1 311 ? 5.691 -42.844 -23.203 1 67.5 311 PHE A C 1
ATOM 2279 O O . PHE A 1 311 ? 5.508 -41.781 -22.578 1 67.5 311 PHE A O 1
ATOM 2286 N N . ALA A 1 312 ? 6.629 -43.156 -24 1 70.75 312 ALA A N 1
ATOM 2287 C CA . ALA A 1 312 ? 7.621 -42.094 -24.234 1 70.75 312 ALA A CA 1
ATOM 2288 C C . ALA A 1 312 ? 6.988 -40.875 -24.906 1 70.75 312 ALA A C 1
ATOM 2290 O O . ALA A 1 312 ? 7.312 -39.75 -24.578 1 70.75 312 ALA A O 1
ATOM 2291 N N . LEU A 1 313 ? 6.121 -41.188 -25.812 1 72 313 LEU A N 1
ATOM 2292 C CA . LEU A 1 313 ? 5.445 -40.094 -26.5 1 72 313 LEU A CA 1
ATOM 2293 C C . LEU A 1 313 ? 4.562 -39.312 -25.547 1 72 313 LEU A C 1
ATOM 2295 O O . LEU A 1 313 ? 4.469 -38.062 -25.656 1 72 313 LEU A O 1
ATOM 2299 N N . GLY A 1 314 ? 3.852 -39.969 -24.594 1 69.44 314 GLY A N 1
ATOM 2300 C CA . GLY A 1 314 ? 3.09 -39.281 -23.562 1 69.44 314 GLY A CA 1
ATOM 2301 C C . GLY A 1 314 ? 3.941 -38.406 -22.688 1 69.44 314 GLY A C 1
ATOM 2302 O O . GLY A 1 314 ? 3.557 -37.25 -22.375 1 69.44 314 GLY A O 1
ATOM 2303 N N . SER A 1 315 ? 5.074 -38.844 -22.344 1 71.25 315 SER A N 1
ATOM 2304 C CA . SER A 1 315 ? 6.008 -38.094 -21.516 1 71.25 315 SER A CA 1
ATOM 2305 C C . SER A 1 315 ? 6.535 -36.875 -22.266 1 71.25 315 SER A C 1
ATOM 2307 O O . SER A 1 315 ? 6.676 -35.812 -21.672 1 71.25 315 SER A O 1
ATOM 2309 N N . VAL A 1 316 ? 6.781 -37.031 -23.516 1 73.19 316 VAL A N 1
ATOM 2310 C CA . VAL A 1 316 ? 7.277 -35.906 -24.328 1 73.19 316 VAL A CA 1
ATOM 2311 C C . VAL A 1 316 ? 6.211 -34.844 -24.438 1 73.19 316 VAL A C 1
ATOM 2313 O O . VAL A 1 316 ? 6.516 -33.656 -24.328 1 73.19 316 VAL A O 1
ATOM 2316 N N . GLY A 1 317 ? 4.977 -35.25 -24.703 1 69.44 317 GLY A N 1
ATOM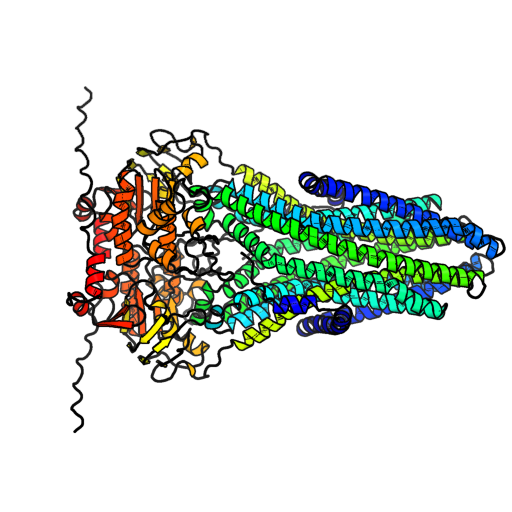 2317 C CA . GLY A 1 317 ? 3.889 -34.281 -24.766 1 69.44 317 GLY A CA 1
ATOM 2318 C C . GLY A 1 317 ? 3.746 -33.438 -23.516 1 69.44 317 GLY A C 1
ATOM 2319 O O . GLY A 1 317 ? 3.611 -32.219 -23.578 1 69.44 317 GLY A O 1
ATOM 2320 N N . THR A 1 318 ? 3.803 -34.094 -22.406 1 70.5 318 THR A N 1
ATOM 2321 C CA . THR A 1 318 ? 3.693 -33.406 -21.125 1 70.5 318 THR A CA 1
ATOM 2322 C C . THR A 1 318 ? 4.879 -32.469 -20.906 1 70.5 318 THR A C 1
ATOM 2324 O O . THR A 1 318 ? 4.707 -31.328 -20.453 1 70.5 318 THR A O 1
ATOM 2327 N N . SER A 1 319 ? 6.055 -32.938 -21.234 1 78.81 319 SER A N 1
ATOM 2328 C CA . SER A 1 319 ? 7.27 -32.125 -21.062 1 78.81 319 SER A CA 1
ATOM 2329 C C . SER A 1 319 ? 7.246 -30.891 -21.938 1 78.81 319 SER A C 1
ATOM 2331 O O . SER A 1 319 ? 7.621 -29.812 -21.5 1 78.81 319 SER A O 1
ATOM 2333 N N . LEU A 1 320 ? 6.789 -31.078 -23.094 1 72.62 320 LEU A N 1
ATOM 2334 C CA . LEU A 1 320 ? 6.762 -29.969 -24.031 1 72.62 320 LEU A CA 1
ATOM 2335 C C . LEU A 1 320 ? 5.766 -28.906 -23.578 1 72.62 320 LEU A C 1
ATOM 2337 O O . LEU A 1 320 ? 6.047 -27.703 -23.672 1 72.62 320 LEU A O 1
ATOM 2341 N N . HIS A 1 321 ? 4.605 -29.344 -23.141 1 67.75 321 HIS A N 1
ATOM 2342 C CA . HIS A 1 321 ? 3.627 -28.406 -22.609 1 67.75 321 HIS A CA 1
ATOM 2343 C C . HIS A 1 321 ? 4.184 -27.672 -21.391 1 67.75 321 HIS A C 1
ATOM 2345 O O . HIS A 1 321 ? 3.951 -26.469 -21.219 1 67.75 321 HIS A O 1
ATOM 2351 N N . GLY A 1 322 ? 4.84 -28.406 -20.594 1 75.88 322 GLY A N 1
ATOM 2352 C CA . GLY A 1 322 ? 5.496 -27.797 -19.453 1 75.88 322 GLY A CA 1
ATOM 2353 C C . GLY A 1 322 ? 6.527 -26.75 -19.844 1 75.88 322 GLY A C 1
ATOM 2354 O O . GLY A 1 322 ? 6.566 -25.672 -19.266 1 75.88 322 GLY A O 1
ATOM 2355 N N . ILE A 1 323 ? 7.301 -27.047 -20.844 1 80.69 323 ILE A N 1
ATOM 2356 C CA . ILE A 1 323 ? 8.359 -26.156 -21.297 1 80.69 323 ILE A CA 1
ATOM 2357 C C . ILE A 1 323 ? 7.75 -24.844 -21.781 1 80.69 323 ILE A C 1
ATOM 2359 O O . ILE A 1 323 ? 8.234 -23.766 -21.438 1 80.69 323 ILE A O 1
ATOM 2363 N N . VAL A 1 324 ? 6.773 -24.953 -22.531 1 70.19 324 VAL A N 1
ATOM 2364 C CA . VAL A 1 324 ? 6.129 -23.766 -23.078 1 70.19 324 VAL A CA 1
ATOM 2365 C C . VAL A 1 324 ? 5.516 -22.938 -21.953 1 70.19 324 VAL A C 1
ATOM 2367 O O . VAL A 1 324 ? 5.688 -21.719 -21.891 1 70.19 324 VAL A O 1
ATOM 2370 N N . GLY A 1 325 ? 4.766 -23.609 -21.062 1 72.19 325 GLY A N 1
ATOM 2371 C CA . GLY A 1 325 ? 4.137 -22.922 -19.938 1 72.19 325 GLY A CA 1
ATOM 2372 C C . GLY A 1 325 ? 5.137 -22.281 -19 1 72.19 325 GLY A C 1
ATOM 2373 O O . GLY A 1 325 ? 5.039 -21.078 -18.719 1 72.19 325 GLY A O 1
ATOM 2374 N N . TYR A 1 326 ? 6.109 -23.016 -18.562 1 82.5 326 TYR A N 1
ATOM 2375 C CA . TYR A 1 326 ? 7.109 -22.516 -17.625 1 82.5 326 TYR A CA 1
ATOM 2376 C C . TYR A 1 326 ? 8.008 -21.484 -18.281 1 82.5 326 TYR A C 1
ATOM 2378 O O . TYR A 1 326 ? 8.461 -20.531 -17.641 1 82.5 326 TYR A O 1
ATOM 2386 N N . GLY A 1 327 ? 8.234 -21.766 -19.562 1 81.31 327 GLY A N 1
ATOM 2387 C CA . GLY A 1 327 ? 9.016 -20.781 -20.312 1 81.31 327 GLY A CA 1
ATOM 2388 C C . GLY A 1 327 ? 8.336 -19.422 -20.391 1 81.31 327 GLY A C 1
ATOM 2389 O O . GLY A 1 327 ? 8.984 -18.391 -20.234 1 81.31 327 GLY A O 1
ATOM 2390 N N . ALA A 1 328 ? 7.105 -19.484 -20.641 1 71.31 328 ALA A N 1
ATOM 2391 C CA . ALA A 1 328 ? 6.332 -18.234 -20.703 1 71.31 328 ALA A CA 1
ATOM 2392 C C . ALA A 1 328 ? 6.328 -17.531 -19.359 1 71.31 328 ALA A C 1
ATOM 2394 O O . ALA A 1 328 ? 6.457 -16.312 -19.297 1 71.31 328 ALA A O 1
ATOM 2395 N N . ASP A 1 329 ? 6.109 -18.312 -18.312 1 77.5 329 ASP A N 1
ATOM 2396 C CA . ASP A 1 329 ? 6.121 -17.75 -16.969 1 77.5 329 ASP A CA 1
ATOM 2397 C C . ASP A 1 329 ? 7.465 -17.109 -16.641 1 77.5 329 ASP A C 1
ATOM 2399 O O . ASP A 1 329 ? 7.516 -16 -16.109 1 77.5 329 ASP A O 1
ATOM 2403 N N . LEU A 1 330 ? 8.484 -17.781 -16.984 1 83.81 330 LEU A N 1
ATOM 2404 C CA . LEU A 1 330 ? 9.828 -17.281 -16.734 1 83.81 330 LEU A CA 1
ATOM 2405 C C . LEU A 1 330 ? 10.102 -16.016 -17.547 1 83.81 330 LEU A C 1
ATOM 2407 O O . LEU A 1 330 ? 10.781 -15.109 -17.062 1 83.81 330 LEU A O 1
ATOM 2411 N N . PHE A 1 331 ? 9.641 -16.047 -18.75 1 78 331 PHE A N 1
ATOM 2412 C CA . PHE A 1 331 ? 9.82 -14.859 -19.578 1 78 331 PHE A CA 1
ATOM 2413 C C . PHE A 1 331 ? 9.102 -13.664 -18.969 1 78 331 PHE A C 1
ATOM 2415 O O . PHE A 1 331 ? 9.648 -12.562 -18.906 1 78 331 PHE A O 1
ATOM 2422 N N . ARG A 1 332 ? 7.918 -13.914 -18.562 1 74.75 332 ARG A N 1
ATOM 2423 C CA . ARG A 1 332 ? 7.148 -12.852 -17.922 1 74.75 332 ARG A CA 1
ATOM 2424 C C . ARG A 1 332 ? 7.875 -12.312 -16.703 1 74.75 332 ARG A C 1
ATOM 2426 O O . ARG A 1 332 ? 8.031 -11.102 -16.547 1 74.75 332 ARG A O 1
ATOM 2433 N N . THR A 1 333 ? 8.281 -13.188 -15.82 1 83.56 333 THR A N 1
ATOM 2434 C CA . THR A 1 333 ? 9.023 -12.797 -14.625 1 83.56 333 THR A CA 1
ATOM 2435 C C . THR A 1 333 ? 10.32 -12.078 -15 1 83.56 333 THR A C 1
ATOM 2437 O O . THR A 1 333 ? 10.719 -11.125 -14.336 1 83.56 333 THR A O 1
ATOM 2440 N N . GLY A 1 334 ? 10.914 -12.555 -16.109 1 84.31 334 GLY A N 1
ATOM 2441 C CA . GLY A 1 334 ? 12.133 -11.938 -16.594 1 84.31 334 GLY A CA 1
ATOM 2442 C C . GLY A 1 334 ? 11.953 -10.484 -16.984 1 84.31 334 GLY A C 1
ATOM 2443 O O . GLY A 1 334 ? 12.828 -9.656 -16.75 1 84.31 334 GLY A O 1
ATOM 2444 N N . MET A 1 335 ? 10.906 -10.18 -17.562 1 78.62 335 MET A N 1
ATOM 2445 C CA . MET A 1 335 ? 10.617 -8.805 -17.953 1 78.62 335 MET A CA 1
ATOM 2446 C C . MET A 1 335 ? 10.516 -7.895 -16.734 1 78.62 335 MET A C 1
ATOM 2448 O O . MET A 1 335 ? 11.016 -6.766 -16.75 1 78.62 335 MET A O 1
ATOM 2452 N N . TYR A 1 336 ? 9.945 -8.391 -15.688 1 81.25 336 TYR A N 1
ATOM 2453 C CA . TYR A 1 336 ? 9.859 -7.617 -14.453 1 81.25 336 TYR A CA 1
ATOM 2454 C C . TYR A 1 336 ? 11.227 -7.477 -13.797 1 81.25 336 TYR A C 1
ATOM 2456 O O . TYR A 1 336 ? 11.539 -6.438 -13.211 1 81.25 336 TYR A O 1
ATOM 2464 N N . LEU A 1 337 ? 11.961 -8.484 -13.953 1 85.38 337 LEU A N 1
ATOM 2465 C CA . LEU A 1 337 ? 13.312 -8.445 -13.406 1 85.38 337 LEU A CA 1
ATOM 2466 C C . LEU A 1 337 ? 14.164 -7.418 -14.148 1 85.38 337 LEU A C 1
ATOM 2468 O O . LEU A 1 337 ? 15.047 -6.797 -13.555 1 85.38 337 LEU A O 1
ATOM 2472 N N . ASP A 1 338 ? 13.852 -7.293 -15.375 1 85.06 338 ASP A N 1
ATOM 2473 C CA . ASP A 1 338 ? 14.555 -6.285 -16.156 1 85.06 338 ASP A CA 1
ATOM 2474 C C . ASP A 1 338 ? 14.258 -4.879 -15.633 1 85.06 338 ASP A C 1
ATOM 2476 O O . ASP A 1 338 ? 15.156 -4.035 -15.57 1 85.06 338 ASP A O 1
ATOM 2480 N N . ASP A 1 339 ? 13.07 -4.684 -15.32 1 83.75 339 ASP A N 1
ATOM 2481 C CA . ASP A 1 339 ? 12.711 -3.404 -14.719 1 83.75 339 ASP A CA 1
ATOM 2482 C C . ASP A 1 339 ? 13.438 -3.189 -13.398 1 83.75 339 ASP A C 1
ATOM 2484 O O . ASP A 1 339 ? 13.906 -2.084 -13.109 1 83.75 339 ASP A O 1
ATOM 2488 N N . TRP A 1 340 ? 13.461 -4.227 -12.625 1 89.69 340 TRP A N 1
ATOM 2489 C CA . TRP A 1 340 ? 14.164 -4.203 -11.344 1 89.69 340 TRP A CA 1
ATOM 2490 C C . TRP A 1 340 ? 15.641 -3.877 -11.539 1 89.69 340 TRP A C 1
ATOM 2492 O O . TRP A 1 340 ? 16.172 -2.979 -10.883 1 89.69 340 TRP A O 1
ATOM 2502 N N . SER A 1 341 ? 16.281 -4.5 -12.5 1 88.19 341 SER A N 1
ATOM 2503 C CA . SER A 1 341 ? 17.703 -4.289 -12.766 1 88.19 341 SER A CA 1
ATOM 2504 C C . SER A 1 341 ? 17.953 -2.902 -13.344 1 88.19 341 SER A C 1
ATOM 2506 O O . SER A 1 341 ? 18.953 -2.256 -12.992 1 88.19 341 SER A O 1
ATOM 2508 N N . SER A 1 342 ? 17.094 -2.531 -14.18 1 86.31 342 SER A N 1
ATOM 2509 C CA . SER A 1 342 ? 17.234 -1.209 -14.781 1 86.31 342 SER A CA 1
ATOM 2510 C C . SER A 1 342 ? 17.141 -0.108 -13.727 1 86.31 342 SER A C 1
ATOM 2512 O O . SER A 1 342 ? 17.891 0.872 -13.789 1 86.31 342 SER A O 1
ATOM 2514 N N . PHE A 1 343 ? 16.266 -0.282 -12.852 1 89.31 343 PHE A N 1
ATOM 2515 C CA . PHE A 1 343 ? 16.125 0.709 -11.789 1 89.31 343 PHE A CA 1
ATOM 2516 C C . PHE A 1 343 ? 17.375 0.752 -10.93 1 89.31 343 PHE A C 1
ATOM 2518 O O . PHE A 1 343 ? 17.828 1.829 -10.531 1 89.31 343 PHE A O 1
ATOM 2525 N N . LEU A 1 344 ? 17.875 -0.344 -10.57 1 87.69 344 LEU A N 1
ATOM 2526 C CA . LEU A 1 344 ? 19.078 -0.372 -9.758 1 87.69 344 LEU A CA 1
ATOM 2527 C C . LEU A 1 344 ? 20.219 0.353 -10.453 1 87.69 344 LEU A C 1
ATOM 2529 O O . LEU A 1 344 ? 21 1.063 -9.812 1 87.69 344 LEU A O 1
ATOM 2533 N N . ASP A 1 345 ? 20.188 0.213 -11.719 1 80.56 345 ASP A N 1
ATOM 2534 C CA . ASP A 1 345 ? 21.203 0.925 -12.5 1 80.56 345 ASP A CA 1
ATOM 2535 C C . ASP A 1 345 ? 20.906 2.424 -12.531 1 80.56 345 ASP A C 1
ATOM 2537 O O . ASP A 1 345 ? 21.812 3.24 -12.352 1 80.56 345 ASP A O 1
ATOM 2541 N N . THR A 1 346 ? 19.656 2.732 -12.711 1 77.56 346 THR A N 1
ATOM 2542 C CA . THR A 1 346 ? 19.25 4.129 -12.766 1 77.56 346 THR A CA 1
ATOM 2543 C C . THR A 1 346 ? 19.469 4.805 -11.414 1 77.56 346 THR A C 1
ATOM 2545 O O . THR A 1 346 ? 19.984 5.922 -11.344 1 77.56 346 THR A O 1
ATOM 2548 N N . ALA A 1 347 ? 18.922 4.078 -10.438 1 76.88 347 ALA A N 1
ATOM 2549 C CA . ALA A 1 347 ? 19.094 4.621 -9.094 1 76.88 347 ALA A CA 1
ATOM 2550 C C . ALA A 1 347 ? 20.578 4.809 -8.781 1 76.88 347 ALA A C 1
ATOM 2552 O O . ALA A 1 347 ? 20.969 5.758 -8.094 1 76.88 347 ALA A O 1
ATOM 2553 N N . GLY A 1 348 ? 21.25 3.914 -9.281 1 70.81 348 GLY A N 1
ATOM 2554 C CA . GLY A 1 348 ? 22.688 4.051 -9.148 1 70.81 348 GLY A CA 1
ATOM 2555 C C . GLY A 1 348 ? 23.234 5.297 -9.82 1 70.81 348 GLY A C 1
ATOM 2556 O O . GLY A 1 348 ? 24.203 5.902 -9.344 1 70.81 348 GLY A O 1
ATOM 2557 N N . GLY A 1 349 ? 22.547 5.727 -10.797 1 70.25 349 GLY A N 1
ATOM 2558 C CA . GLY A 1 349 ? 22.922 6.953 -11.484 1 70.25 349 GLY A CA 1
ATOM 2559 C C . GLY A 1 349 ? 22.562 8.203 -10.711 1 70.25 349 GLY A C 1
ATOM 2560 O O . GLY A 1 349 ? 23.125 9.273 -10.945 1 70.25 349 GLY A O 1
ATOM 2561 N N . HIS A 1 350 ? 21.703 7.969 -9.844 1 75.56 350 HIS A N 1
ATOM 2562 C CA . HIS A 1 350 ? 21.266 9.109 -9.039 1 75.56 350 HIS A CA 1
ATOM 2563 C C . HIS A 1 350 ? 21.984 9.148 -7.699 1 75.56 350 HIS A C 1
ATOM 2565 O O . HIS A 1 350 ? 21.594 9.898 -6.801 1 75.56 350 HIS A O 1
ATOM 2571 N N . ARG A 1 351 ? 23 8.305 -7.613 1 79 351 ARG A N 1
ATOM 2572 C CA . ARG A 1 351 ? 23.812 8.367 -6.402 1 79 351 ARG A CA 1
ATOM 2573 C C . ARG A 1 351 ? 24.547 9.703 -6.297 1 79 351 ARG A C 1
ATOM 2575 O O . ARG A 1 351 ? 24.922 10.289 -7.316 1 79 351 ARG A O 1
ATOM 2582 N N . PRO A 1 352 ? 24.625 10.188 -5.031 1 76.06 352 PRO A N 1
ATOM 2583 C CA . PRO A 1 352 ? 25.297 11.484 -4.863 1 76.06 352 PRO A CA 1
ATOM 2584 C C . PRO A 1 352 ? 26.719 11.492 -5.418 1 76.06 352 PRO A C 1
ATOM 2586 O O . PRO A 1 352 ? 27.484 10.57 -5.156 1 76.06 352 PRO A O 1
ATOM 2589 N N . GLN A 1 353 ? 26.922 12.352 -6.41 1 81 353 GLN A N 1
ATOM 2590 C CA . GLN A 1 353 ? 28.266 12.586 -6.898 1 81 353 GLN A CA 1
ATOM 2591 C C . GLN A 1 353 ? 28.891 13.805 -6.227 1 81 353 GLN A C 1
ATOM 2593 O O . GLN A 1 353 ? 29.031 14.867 -6.848 1 81 353 GLN A O 1
ATOM 2598 N N . ARG A 1 354 ? 29.078 13.664 -4.945 1 90.19 354 ARG A N 1
ATOM 2599 C CA . ARG A 1 354 ? 29.594 14.773 -4.145 1 90.19 354 ARG A CA 1
ATOM 2600 C C . ARG A 1 354 ? 31 14.477 -3.639 1 90.19 354 ARG A C 1
ATOM 2602 O O . ARG A 1 354 ? 31.578 13.438 -3.971 1 90.19 354 ARG A O 1
ATOM 2609 N N . GLY A 1 355 ? 31.578 15.516 -2.949 1 90.75 355 GLY A N 1
ATOM 2610 C CA . GLY A 1 355 ? 32.906 15.336 -2.389 1 90.75 355 GLY A CA 1
ATOM 2611 C C . GLY A 1 355 ? 32.906 14.461 -1.149 1 90.75 355 GLY A C 1
ATOM 2612 O O . GLY A 1 355 ? 31.891 13.859 -0.794 1 90.75 355 GLY A O 1
ATOM 2613 N N . THR A 1 356 ? 34.094 14.227 -0.571 1 93 356 THR A N 1
ATOM 2614 C CA . THR A 1 356 ? 34.25 13.305 0.553 1 93 356 THR A CA 1
ATOM 2615 C C . THR A 1 356 ? 34.688 14.062 1.808 1 93 356 THR A C 1
ATOM 2617 O O . THR A 1 356 ? 34.906 13.453 2.854 1 93 356 THR A O 1
ATOM 2620 N N . ALA A 1 357 ? 34.688 15.367 1.7 1 94.94 357 ALA A N 1
ATOM 2621 C CA . ALA A 1 357 ? 35.125 16.141 2.863 1 94.94 357 ALA A CA 1
ATOM 2622 C C . ALA A 1 357 ? 34.094 16.047 3.994 1 94.94 357 ALA A C 1
ATOM 2624 O O . ALA A 1 357 ? 32.906 16.094 3.752 1 94.94 357 ALA A O 1
ATOM 2625 N N . VAL A 1 358 ? 34.625 15.883 5.215 1 96 358 VAL A N 1
ATOM 2626 C CA . VAL A 1 358 ? 33.781 15.781 6.402 1 96 358 VAL A CA 1
ATOM 2627 C C . VAL A 1 358 ? 33.719 17.125 7.117 1 96 358 VAL A C 1
ATOM 2629 O O . VAL A 1 358 ? 34.688 17.547 7.746 1 96 358 VAL A O 1
ATOM 2632 N N . PRO A 1 359 ? 32.656 17.75 7.055 1 95 359 PRO A N 1
ATOM 2633 C CA . PRO A 1 359 ? 32.594 19.062 7.699 1 95 359 PRO A CA 1
ATOM 2634 C C . PRO A 1 359 ? 32.312 18.969 9.195 1 95 359 PRO A C 1
ATOM 2636 O O . PRO A 1 359 ? 31.562 18.109 9.641 1 95 359 PRO A O 1
ATOM 2639 N N . PRO A 1 360 ? 32.938 19.844 9.953 1 94.5 360 PRO A N 1
ATOM 2640 C CA . PRO A 1 360 ? 32.531 20.016 11.344 1 94.5 360 PRO A CA 1
ATOM 2641 C C . PRO A 1 360 ? 31.234 20.812 11.469 1 94.5 360 PRO A C 1
ATOM 2643 O O . PRO A 1 360 ? 30.641 21.219 10.461 1 94.5 360 PRO A O 1
ATOM 2646 N N . ALA A 1 361 ? 30.797 21.031 12.695 1 95.19 361 ALA A N 1
ATOM 2647 C CA . ALA A 1 361 ? 29.672 21.938 12.914 1 95.19 361 ALA A CA 1
ATOM 2648 C C . ALA A 1 361 ? 29.969 23.328 12.344 1 95.19 361 ALA A C 1
ATOM 2650 O O . ALA A 1 361 ? 31 23.906 12.641 1 95.19 361 ALA A O 1
ATOM 2651 N N . PRO A 1 362 ? 29.109 23.766 11.562 1 95.81 362 PRO A N 1
ATOM 2652 C CA . PRO A 1 362 ? 29.422 25.016 10.867 1 95.81 362 PRO A CA 1
ATOM 2653 C C . PRO A 1 362 ? 29.391 26.234 11.797 1 95.81 362 PRO A C 1
ATOM 2655 O O . PRO A 1 362 ? 28.531 26.328 12.672 1 95.81 362 PRO A O 1
ATOM 2658 N N . ARG A 1 363 ? 30.312 27.141 11.516 1 95.94 363 ARG A N 1
ATOM 2659 C CA . ARG A 1 363 ? 30.312 28.438 12.188 1 95.94 363 ARG A CA 1
ATOM 2660 C C . ARG A 1 363 ? 29.516 29.453 11.383 1 95.94 363 ARG A C 1
ATOM 2662 O O . ARG A 1 363 ? 28.844 30.328 11.961 1 95.94 363 ARG A O 1
ATOM 2669 N N . ARG A 1 364 ? 29.734 29.328 10.133 1 96.69 364 ARG A N 1
ATOM 2670 C CA . ARG A 1 364 ? 29 30.219 9.227 1 96.69 364 ARG A CA 1
ATOM 2671 C C . ARG A 1 364 ? 28.594 29.484 7.957 1 96.69 364 ARG A C 1
ATOM 2673 O O . ARG A 1 364 ? 29.406 28.75 7.371 1 96.69 364 ARG A O 1
ATOM 2680 N N . ILE A 1 365 ? 27.344 29.594 7.625 1 97.94 365 ILE A N 1
ATOM 2681 C CA . ILE A 1 365 ? 26.844 29.109 6.344 1 97.94 365 ILE A CA 1
ATOM 2682 C C . ILE A 1 365 ? 26.547 30.312 5.438 1 97.94 365 ILE A C 1
ATOM 2684 O O . ILE A 1 365 ? 25.734 31.172 5.781 1 97.94 365 ILE A O 1
ATOM 2688 N N . SER A 1 366 ? 27.203 30.375 4.312 1 97.88 366 SER A N 1
ATOM 2689 C CA . SER A 1 366 ? 27.047 31.484 3.395 1 97.88 366 SER A CA 1
ATOM 2690 C C . SER A 1 366 ? 26.422 31.047 2.072 1 97.88 366 SER A C 1
ATOM 2692 O O . SER A 1 366 ? 26.766 29.969 1.559 1 97.88 366 SER A O 1
ATOM 2694 N N . VAL A 1 367 ? 25.516 31.781 1.627 1 97.88 367 VAL A N 1
ATOM 2695 C CA . VAL A 1 367 ? 24.844 31.578 0.347 1 97.88 367 VAL A CA 1
ATOM 2696 C C . VAL A 1 367 ? 25.172 32.719 -0.605 1 97.88 367 VAL A C 1
ATOM 2698 O O . VAL A 1 367 ? 25 33.906 -0.263 1 97.88 367 VAL A O 1
ATOM 2701 N N . HIS A 1 368 ? 25.672 32.406 -1.794 1 97.25 368 HIS A N 1
ATOM 2702 C CA . HIS A 1 368 ? 26.078 33.438 -2.758 1 97.25 368 HIS A CA 1
ATOM 2703 C C . HIS A 1 368 ? 25.391 33.219 -4.105 1 97.25 368 HIS A C 1
ATOM 2705 O O . HIS A 1 368 ? 25.734 32.281 -4.836 1 97.25 368 HIS A O 1
ATOM 2711 N N . GLY A 1 369 ? 24.5 34.125 -4.5 1 96.75 369 GLY A N 1
ATOM 2712 C CA . GLY A 1 369 ? 23.844 34.094 -5.801 1 96.75 369 GLY A CA 1
ATOM 2713 C C . GLY A 1 369 ? 23.156 32.781 -6.078 1 96.75 369 GLY A C 1
ATOM 2714 O O . GLY A 1 369 ? 23.328 32.188 -7.16 1 96.75 369 GLY A O 1
ATOM 2715 N N . LEU A 1 370 ? 22.531 32.312 -5.117 1 96.88 370 LEU A N 1
ATOM 2716 C CA . LEU A 1 370 ? 21.938 30.969 -5.191 1 96.88 370 LEU A CA 1
ATOM 2717 C C . LEU A 1 370 ? 20.734 30.969 -6.113 1 96.88 370 LEU A C 1
ATOM 2719 O O . LEU A 1 370 ? 19.797 31.75 -5.922 1 96.88 370 LEU A O 1
ATOM 2723 N N . THR A 1 371 ? 20.781 30.172 -7.117 1 96.12 371 THR A N 1
ATOM 2724 C CA . THR A 1 371 ? 19.656 29.938 -8.023 1 96.12 371 THR A CA 1
ATOM 2725 C C . THR A 1 371 ? 19.328 28.453 -8.086 1 96.12 371 THR A C 1
ATOM 2727 O O . THR A 1 371 ? 20.219 27.609 -8.094 1 96.12 371 THR A O 1
ATOM 2730 N N . TYR A 1 372 ? 18.094 28.141 -7.988 1 94.38 372 TYR A N 1
ATOM 2731 C CA . TYR A 1 372 ? 17.656 26.734 -8.023 1 94.38 372 TYR A CA 1
ATOM 2732 C C . TYR A 1 372 ? 16.281 26.609 -8.68 1 94.38 372 TYR A C 1
ATOM 2734 O O . TYR A 1 372 ? 15.398 27.438 -8.445 1 94.38 372 TYR A O 1
ATOM 2742 N N . ALA A 1 373 ? 16.203 25.656 -9.516 1 90.19 373 ALA A N 1
ATOM 2743 C CA . ALA A 1 373 ? 14.93 25.266 -10.133 1 90.19 373 ALA A CA 1
ATOM 2744 C C . ALA A 1 373 ? 14.742 23.75 -10.07 1 90.19 373 ALA A C 1
ATOM 2746 O O . ALA A 1 373 ? 15.688 23 -10.305 1 90.19 373 ALA A O 1
ATOM 2747 N N . TYR A 1 374 ? 13.602 23.375 -9.641 1 84.62 374 TYR A N 1
ATOM 2748 C CA . TYR A 1 374 ? 13.305 21.953 -9.641 1 84.62 374 TYR A CA 1
ATOM 2749 C C . TYR A 1 374 ? 13.289 21.391 -11.055 1 84.62 374 TYR A C 1
ATOM 2751 O O . TYR A 1 374 ? 12.836 22.062 -11.984 1 84.62 374 TYR A O 1
ATOM 2759 N N . PRO A 1 375 ? 13.781 20.156 -11.273 1 77.06 375 PRO A N 1
ATOM 2760 C CA . PRO A 1 375 ? 13.891 19.578 -12.609 1 77.06 375 PRO A CA 1
ATOM 2761 C C . PRO A 1 375 ? 12.562 19.562 -13.352 1 77.06 375 PRO A C 1
ATOM 2763 O O . PRO A 1 375 ? 12.523 19.766 -14.57 1 77.06 375 PRO A O 1
ATOM 2766 N N . ALA A 1 376 ? 11.453 19.312 -12.703 1 68.56 376 ALA A N 1
ATOM 2767 C CA . ALA A 1 376 ? 10.172 19.172 -13.383 1 68.56 376 ALA A CA 1
ATOM 2768 C C . ALA A 1 376 ? 9.438 20.5 -13.469 1 68.56 376 ALA A C 1
ATOM 2770 O O . ALA A 1 376 ? 8.297 20.562 -13.938 1 68.56 376 ALA A O 1
ATOM 2771 N N . SER A 1 377 ? 10.125 21.578 -13.055 1 71.38 377 SER A N 1
ATOM 2772 C CA . SER A 1 377 ? 9.453 22.875 -13.062 1 71.38 377 SER A CA 1
ATOM 2773 C C . SER A 1 377 ? 10.18 23.875 -13.945 1 71.38 377 SER A C 1
ATOM 2775 O O . SER A 1 377 ? 11.414 23.875 -14.023 1 71.38 377 SER A O 1
ATOM 2777 N N . GLU A 1 378 ? 9.367 24.625 -14.664 1 69.12 378 GLU A N 1
ATOM 2778 C CA . GLU A 1 378 ? 9.945 25.688 -15.477 1 69.12 378 GLU A CA 1
ATOM 2779 C C . GLU A 1 378 ? 10.195 26.953 -14.656 1 69.12 378 GLU A C 1
ATOM 2781 O O . GLU A 1 378 ? 10.984 27.812 -15.055 1 69.12 378 GLU A O 1
ATOM 2786 N N . ARG A 1 379 ? 9.695 26.953 -13.508 1 76.31 379 ARG A N 1
ATOM 2787 C CA . ARG A 1 379 ? 9.844 28.156 -12.695 1 76.31 379 ARG A CA 1
ATOM 2788 C C . ARG A 1 379 ? 11.039 28.031 -11.758 1 76.31 379 ARG A C 1
ATOM 2790 O O . ARG A 1 379 ? 11.297 26.953 -11.211 1 76.31 379 ARG A O 1
ATOM 2797 N N . THR A 1 380 ? 11.625 29.125 -11.672 1 86.94 380 THR A N 1
ATOM 2798 C CA . THR A 1 380 ? 12.75 29.203 -10.75 1 86.94 380 THR A CA 1
ATOM 2799 C C . THR A 1 380 ? 12.258 29.391 -9.312 1 86.94 380 THR A C 1
ATOM 2801 O O . THR A 1 380 ? 11.516 30.328 -9.016 1 86.94 380 THR A O 1
ATOM 2804 N N . ALA A 1 381 ? 12.617 28.484 -8.438 1 88.56 381 ALA A N 1
ATOM 2805 C CA . ALA A 1 381 ? 12.195 28.547 -7.043 1 88.56 381 ALA A CA 1
ATOM 2806 C C . ALA A 1 381 ? 12.969 29.609 -6.273 1 88.56 381 ALA A C 1
ATOM 2808 O O . ALA A 1 381 ? 12.422 30.281 -5.402 1 88.56 381 ALA A O 1
ATOM 2809 N N . LEU A 1 382 ? 14.273 29.688 -6.551 1 94.88 382 LEU A N 1
ATOM 2810 C CA . LEU A 1 382 ? 15.148 30.703 -5.984 1 94.88 382 LEU A CA 1
ATOM 2811 C C . LEU A 1 382 ? 15.945 31.406 -7.078 1 94.88 382 LEU A C 1
ATOM 2813 O O . LEU A 1 382 ? 16.422 30.75 -8.016 1 94.88 382 LEU A O 1
ATOM 2817 N N . ASP A 1 383 ? 16.016 32.719 -6.984 1 96 383 ASP A N 1
ATOM 2818 C CA . ASP A 1 383 ? 16.672 33.5 -8.016 1 96 383 ASP A CA 1
ATOM 2819 C C . ASP A 1 383 ? 17.734 34.438 -7.402 1 96 383 ASP A C 1
ATOM 2821 O O . ASP A 1 383 ? 17.422 35.531 -6.93 1 96 383 ASP A O 1
ATOM 2825 N N . ARG A 1 384 ? 18.953 34.062 -7.488 1 95.62 384 ARG A N 1
ATOM 2826 C CA . ARG A 1 384 ? 20.141 34.812 -7.082 1 95.62 384 ARG A CA 1
ATOM 2827 C C . ARG A 1 384 ? 20.016 35.281 -5.645 1 95.62 384 ARG A C 1
ATOM 2829 O O . ARG A 1 384 ? 20.156 36.469 -5.371 1 95.62 384 ARG A O 1
ATOM 2836 N N . VAL A 1 385 ? 19.734 34.406 -4.711 1 96.94 385 VAL A N 1
ATOM 2837 C CA . VAL A 1 385 ? 19.594 34.688 -3.285 1 96.94 385 VAL A CA 1
ATOM 2838 C C . VAL A 1 385 ? 20.969 34.656 -2.609 1 96.94 385 VAL A C 1
ATOM 2840 O O . VAL A 1 385 ? 21.781 33.781 -2.873 1 96.94 385 VAL A O 1
ATOM 2843 N N . SER A 1 386 ? 21.25 35.688 -1.856 1 97.62 386 SER A N 1
ATOM 2844 C CA . SER A 1 386 ? 22.469 35.75 -1.077 1 97.62 386 SER A CA 1
ATOM 2845 C C . SER A 1 386 ? 22.188 36.094 0.383 1 97.62 386 SER A C 1
ATOM 2847 O O . SER A 1 386 ? 21.422 37 0.675 1 97.62 386 SER A O 1
ATOM 2849 N N . LEU A 1 387 ? 22.734 35.281 1.309 1 97.44 387 LEU A N 1
ATOM 2850 C CA . LEU A 1 387 ? 22.609 35.531 2.744 1 97.44 387 LEU A CA 1
ATOM 2851 C C . LEU A 1 387 ? 23.578 34.656 3.525 1 97.44 387 LEU A C 1
ATOM 2853 O O . LEU A 1 387 ? 24.375 33.906 2.932 1 97.44 387 LEU A O 1
ATOM 2857 N N . HIS A 1 388 ? 23.609 34.781 4.777 1 97 388 HIS A N 1
ATOM 2858 C CA . HIS A 1 388 ? 24.406 33.938 5.641 1 97 388 HIS A CA 1
ATOM 2859 C C . HIS A 1 388 ? 23.719 33.656 6.969 1 97 388 HIS A C 1
ATOM 2861 O O . HIS A 1 388 ? 22.766 34.375 7.328 1 97 388 HIS A O 1
ATOM 2867 N N . VAL A 1 389 ? 24.109 32.656 7.617 1 97 389 VAL A N 1
ATOM 2868 C CA . VAL A 1 389 ? 23.656 32.344 8.961 1 97 389 VAL A CA 1
ATOM 2869 C C . VAL A 1 389 ? 24.844 31.938 9.836 1 97 389 VAL A C 1
ATOM 2871 O O . VAL A 1 389 ? 25.641 31.078 9.453 1 97 389 VAL A O 1
ATOM 2874 N N . ASP A 1 390 ? 24.938 32.562 10.969 1 96.38 390 ASP A N 1
ATOM 2875 C CA . ASP A 1 390 ? 26.062 32.344 11.859 1 96.38 390 ASP A CA 1
ATOM 2876 C C . ASP A 1 390 ? 25.656 31.438 13.031 1 96.38 390 ASP A C 1
ATOM 2878 O O . ASP A 1 390 ? 24.469 31.375 13.383 1 96.38 390 ASP A O 1
ATOM 2882 N N . ARG A 1 391 ? 26.688 30.703 13.539 1 95.75 391 ARG A N 1
ATOM 2883 C CA . ARG A 1 391 ? 26.453 29.953 14.766 1 95.75 391 ARG A CA 1
ATOM 2884 C C . ARG A 1 391 ? 25.969 30.859 15.883 1 95.75 391 ARG A C 1
ATOM 2886 O O . ARG A 1 391 ? 26.484 31.969 16.078 1 95.75 391 ARG A O 1
ATOM 2893 N N . GLY A 1 392 ? 24.906 30.391 16.531 1 94.06 392 GLY A N 1
ATOM 2894 C CA . GLY A 1 392 ? 24.344 31.172 17.625 1 94.06 392 GLY A CA 1
ATOM 2895 C C . GLY A 1 392 ? 23.281 32.156 17.156 1 94.06 392 GLY A C 1
ATOM 2896 O O . GLY A 1 392 ? 22.688 32.875 17.984 1 94.06 392 GLY A O 1
ATOM 2897 N N . GLU A 1 393 ? 23.031 32.156 15.875 1 94.5 393 GLU A N 1
ATOM 2898 C CA . GLU A 1 393 ? 22.062 33.094 15.305 1 94.5 393 GLU A CA 1
ATOM 2899 C C . GLU A 1 393 ? 20.766 32.375 14.938 1 94.5 393 GLU A C 1
ATOM 2901 O O . GLU A 1 393 ? 20.797 31.25 14.43 1 94.5 393 GLU A O 1
ATOM 2906 N N . ILE A 1 394 ? 19.688 33 15.25 1 94.88 394 ILE A N 1
ATOM 2907 C CA . ILE A 1 394 ? 18.391 32.562 14.758 1 94.88 394 ILE A CA 1
ATOM 2908 C C . ILE A 1 394 ? 17.969 33.406 13.562 1 94.88 394 ILE A C 1
ATOM 2910 O O . ILE A 1 394 ? 17.641 34.594 13.711 1 94.88 394 ILE A O 1
ATOM 2914 N N . LEU A 1 395 ? 17.984 32.844 12.406 1 96.19 395 LEU A N 1
ATOM 2915 C CA . LEU A 1 395 ? 17.547 33.469 11.172 1 96.19 395 LEU A CA 1
ATOM 2916 C C . LEU A 1 395 ? 16.125 33.031 10.797 1 96.19 395 LEU A C 1
ATOM 2918 O O . LEU A 1 395 ? 15.875 31.844 10.617 1 96.19 395 LEU A O 1
ATOM 2922 N N . ALA A 1 396 ? 15.219 33.969 10.719 1 95.75 396 ALA A N 1
ATOM 2923 C CA . ALA A 1 396 ? 13.852 33.656 10.32 1 95.75 396 ALA A CA 1
ATOM 2924 C C . ALA A 1 396 ? 13.617 33.938 8.844 1 95.75 396 ALA A C 1
ATOM 2926 O O . ALA A 1 396 ? 14.039 35 8.344 1 95.75 396 ALA A O 1
ATOM 2927 N N . LEU A 1 397 ? 13.102 33.031 8.172 1 95.38 397 LEU A N 1
ATOM 2928 C CA . LEU A 1 397 ? 12.648 33.219 6.797 1 95.38 397 LEU A CA 1
ATOM 2929 C C . LEU A 1 397 ? 11.141 33.406 6.734 1 95.38 397 LEU A C 1
ATOM 2931 O O . LEU A 1 397 ? 10.375 32.531 7.145 1 95.38 397 LEU A O 1
ATOM 2935 N N . VAL A 1 398 ? 10.773 34.562 6.238 1 93.19 398 VAL A N 1
ATOM 2936 C CA . VAL A 1 398 ? 9.359 34.906 6.191 1 93.19 398 VAL A CA 1
ATOM 2937 C C . VAL A 1 398 ? 8.953 35.219 4.75 1 93.19 398 VAL A C 1
ATOM 2939 O O . VAL A 1 398 ? 9.766 35.688 3.953 1 93.19 398 VAL A O 1
ATOM 2942 N N . GLY A 1 399 ? 7.801 34.875 4.402 1 88.38 399 GLY A N 1
ATOM 2943 C CA . GLY A 1 399 ? 7.254 35.125 3.078 1 88.38 399 GLY A CA 1
ATOM 2944 C C . GLY A 1 399 ? 5.961 34.375 2.812 1 88.38 399 GLY A C 1
ATOM 2945 O O . GLY A 1 399 ? 5.547 33.531 3.619 1 88.38 399 GLY A O 1
ATOM 2946 N N . GLU A 1 400 ? 5.344 34.688 1.753 1 84.38 400 GLU A N 1
ATOM 2947 C CA . GLU A 1 400 ? 4.102 34.031 1.367 1 84.38 400 GLU A CA 1
ATOM 2948 C C . GLU A 1 400 ? 4.355 32.594 0.921 1 84.38 400 GLU A C 1
ATOM 2950 O O . GLU A 1 400 ? 5.504 32.188 0.758 1 84.38 400 GLU A O 1
ATOM 2955 N N . ASN A 1 401 ? 3.271 31.859 0.855 1 79.12 401 ASN A N 1
ATOM 2956 C CA . ASN A 1 401 ? 3.398 30.484 0.381 1 79.12 401 ASN A CA 1
ATOM 2957 C C . ASN A 1 401 ? 3.98 30.422 -1.029 1 79.12 401 ASN A C 1
ATOM 2959 O O . ASN A 1 401 ? 3.561 31.188 -1.908 1 79.12 401 ASN A O 1
ATOM 2963 N N . GLY A 1 402 ? 4.98 29.609 -1.248 1 78.62 402 GLY A N 1
ATOM 2964 C CA . GLY A 1 402 ? 5.598 29.484 -2.559 1 78.62 402 GLY A CA 1
ATOM 2965 C C . GLY A 1 402 ? 6.734 30.453 -2.787 1 78.62 402 GLY A C 1
ATOM 2966 O O . GLY A 1 402 ? 7.262 30.547 -3.896 1 78.62 402 GLY A O 1
ATOM 2967 N N . SER A 1 403 ? 7.117 31.172 -1.766 1 85.06 403 SER A N 1
ATOM 2968 C CA . SER A 1 403 ? 8.141 32.219 -1.917 1 85.06 403 SER A CA 1
ATOM 2969 C C . SER A 1 403 ? 9.531 31.594 -1.998 1 85.06 403 SER A C 1
ATOM 2971 O O . SER A 1 403 ? 10.508 32.281 -2.312 1 85.06 403 SER A O 1
ATOM 2973 N N . GLY A 1 404 ? 9.664 30.297 -1.7 1 88.69 404 GLY A N 1
ATOM 2974 C CA . GLY A 1 404 ? 10.945 29.625 -1.812 1 88.69 404 GLY A CA 1
ATOM 2975 C C . GLY A 1 404 ? 11.578 29.312 -0.467 1 88.69 404 GLY A C 1
ATOM 2976 O O . GLY A 1 404 ? 12.703 28.812 -0.403 1 88.69 404 GLY A O 1
ATOM 2977 N N . LYS A 1 405 ? 10.93 29.625 0.627 1 91.56 405 LYS A N 1
ATOM 2978 C CA . LYS A 1 405 ? 11.469 29.453 1.975 1 91.56 405 LYS A CA 1
ATOM 2979 C C . LYS A 1 405 ? 11.922 28.016 2.213 1 91.56 405 LYS A C 1
ATOM 2981 O O . LYS A 1 405 ? 13.062 27.781 2.623 1 91.56 405 LYS A O 1
ATOM 2986 N N . THR A 1 406 ? 11.016 27.047 1.892 1 89.12 406 THR A N 1
ATOM 2987 C CA . THR A 1 406 ? 11.305 25.625 2.123 1 89.12 406 THR A CA 1
ATOM 2988 C C . THR A 1 406 ? 12.445 25.156 1.23 1 89.12 406 THR A C 1
ATOM 2990 O O . THR A 1 406 ? 13.297 24.375 1.661 1 89.12 406 THR A O 1
ATOM 2993 N N . THR A 1 407 ? 12.484 25.609 -0.01 1 91.75 407 THR A N 1
ATOM 2994 C CA . THR A 1 407 ? 13.555 25.266 -0.937 1 91.75 407 THR A CA 1
ATOM 2995 C C . THR A 1 407 ? 14.898 25.766 -0.42 1 91.75 407 THR A C 1
ATOM 2997 O O . THR A 1 407 ? 15.898 25.031 -0.456 1 91.75 407 THR A O 1
ATOM 3000 N N . LEU A 1 408 ? 14.875 27 0.032 1 95.31 408 LEU A N 1
ATOM 3001 C CA . LEU A 1 408 ? 16.094 27.594 0.57 1 95.31 408 LEU A CA 1
ATOM 3002 C C . LEU A 1 408 ? 16.594 26.797 1.781 1 95.31 408 LEU A C 1
ATOM 3004 O O . LEU A 1 408 ? 17.781 26.516 1.904 1 95.31 408 LEU A O 1
ATOM 3008 N N . ALA A 1 409 ? 15.695 26.453 2.664 1 95.12 409 ALA A N 1
ATOM 3009 C CA . ALA A 1 409 ? 16.047 25.672 3.85 1 95.12 409 ALA A CA 1
ATOM 3010 C C . ALA A 1 409 ? 16.672 24.328 3.463 1 95.12 409 ALA A C 1
ATOM 3012 O O . ALA A 1 409 ? 17.641 23.891 4.082 1 95.12 409 ALA A O 1
ATOM 3013 N N . LYS A 1 410 ? 16.172 23.688 2.426 1 94.88 410 LYS A N 1
ATOM 3014 C CA . LYS A 1 410 ? 16.688 22.391 1.975 1 94.88 410 LYS A CA 1
ATOM 3015 C C . LYS A 1 410 ? 18.078 22.531 1.371 1 94.88 410 LYS A C 1
ATOM 3017 O O . LYS A 1 410 ? 18.922 21.641 1.51 1 94.88 410 LYS A O 1
ATOM 3022 N N . LEU A 1 411 ? 18.281 23.641 0.722 1 96.31 411 LEU A N 1
ATOM 3023 C CA . LEU A 1 411 ? 19.594 23.891 0.134 1 96.31 411 LEU A CA 1
ATOM 3024 C C . LEU A 1 411 ? 20.625 24.203 1.217 1 96.31 411 LEU A C 1
ATOM 3026 O O . LEU A 1 411 ? 21.781 23.766 1.126 1 96.31 411 LEU A O 1
ATOM 3030 N N . LEU A 1 412 ? 20.203 24.938 2.248 1 96.81 412 LEU A N 1
ATOM 3031 C CA . LEU A 1 412 ? 21.094 25.219 3.369 1 96.81 412 LEU A CA 1
ATOM 3032 C C . LEU A 1 412 ? 21.5 23.938 4.086 1 96.81 412 LEU A C 1
ATOM 3034 O O . LEU A 1 412 ? 22.641 23.812 4.555 1 96.81 412 LEU A O 1
ATOM 3038 N N . ALA A 1 413 ? 20.562 22.984 4.086 1 96.25 413 ALA A N 1
ATOM 3039 C CA . ALA A 1 413 ? 20.797 21.719 4.77 1 96.25 413 ALA A CA 1
ATOM 3040 C C . ALA A 1 413 ? 21.547 20.734 3.873 1 96.25 413 ALA A C 1
ATOM 3042 O O . ALA A 1 413 ? 21.844 19.609 4.281 1 96.25 413 ALA A O 1
ATOM 3043 N N . GLY A 1 414 ? 21.734 21.078 2.627 1 95.38 414 GLY A N 1
ATOM 3044 C CA . GLY A 1 414 ? 22.469 20.234 1.698 1 95.38 414 GLY A CA 1
ATOM 3045 C C . GLY A 1 414 ? 21.641 19.094 1.135 1 95.38 414 GLY A C 1
ATOM 3046 O O . GLY A 1 414 ? 22.172 18.125 0.61 1 95.38 414 GLY A O 1
ATOM 3047 N N . LEU A 1 415 ? 20.391 19.203 1.271 1 94.69 415 LEU A N 1
ATOM 3048 C CA . LEU A 1 415 ? 19.516 18.172 0.705 1 94.69 415 LEU A CA 1
ATOM 3049 C C . LEU A 1 415 ? 19.422 18.328 -0.811 1 94.69 415 LEU A C 1
ATOM 3051 O O . LEU A 1 415 ? 19.219 17.344 -1.521 1 94.69 415 LEU A O 1
ATOM 3055 N N . TYR A 1 416 ? 19.453 19.531 -1.252 1 94.12 416 TYR A N 1
ATOM 3056 C CA . TYR A 1 416 ? 19.609 19.859 -2.664 1 94.12 416 TYR A CA 1
ATOM 3057 C C . TYR A 1 416 ? 20.922 20.594 -2.906 1 94.12 416 TYR A C 1
ATOM 3059 O O . TYR A 1 416 ? 21.5 21.188 -1.987 1 94.12 416 TYR A O 1
ATOM 3067 N N . LEU A 1 417 ? 21.344 20.469 -4.156 1 94.12 417 LEU A N 1
ATOM 3068 C CA . LEU A 1 417 ? 22.531 21.219 -4.562 1 94.12 417 LEU A CA 1
ATOM 3069 C C . LEU A 1 417 ? 22.172 22.375 -5.492 1 94.12 417 LEU A C 1
ATOM 3071 O O . LEU A 1 417 ? 21.219 22.266 -6.27 1 94.12 417 LEU A O 1
ATOM 3075 N N . PRO A 1 418 ? 22.906 23.406 -5.301 1 94 418 PRO A N 1
ATOM 3076 C CA . PRO A 1 418 ? 22.609 24.562 -6.145 1 94 418 PRO A CA 1
ATOM 3077 C C . PRO A 1 418 ? 22.844 24.297 -7.629 1 94 418 PRO A C 1
ATOM 3079 O O . PRO A 1 418 ? 23.781 23.578 -7.988 1 94 418 PRO A O 1
ATOM 3082 N N . ALA A 1 419 ? 21.984 24.859 -8.43 1 91.88 419 ALA A N 1
ATOM 3083 C CA . ALA A 1 419 ? 22.188 24.844 -9.875 1 91.88 419 ALA A CA 1
ATOM 3084 C C . ALA A 1 419 ? 23.203 25.906 -10.297 1 91.88 419 ALA A C 1
ATOM 3086 O O . ALA A 1 419 ? 24.047 25.656 -11.156 1 91.88 419 ALA A O 1
ATOM 3087 N N . ALA A 1 420 ? 23 27.094 -9.781 1 95 420 ALA A N 1
ATOM 3088 C CA . ALA A 1 420 ? 23.953 28.188 -9.922 1 95 420 ALA A CA 1
ATOM 3089 C C . ALA A 1 420 ? 24.219 28.859 -8.578 1 95 420 ALA A C 1
ATOM 3091 O O . ALA A 1 420 ? 23.406 28.75 -7.648 1 95 420 ALA A O 1
ATOM 3092 N N . GLY A 1 421 ? 25.359 29.453 -8.438 1 96.88 421 GLY A N 1
ATOM 3093 C CA . GLY A 1 421 ? 25.766 29.984 -7.145 1 96.88 421 GLY A CA 1
ATOM 3094 C C . GLY A 1 421 ? 26.359 28.938 -6.23 1 96.88 421 GLY A C 1
ATOM 3095 O O . GLY A 1 421 ? 26.891 27.922 -6.695 1 96.88 421 GLY A O 1
ATOM 3096 N N . SER A 1 422 ? 26.391 29.297 -4.902 1 97 422 SER A N 1
ATOM 3097 C CA . SER A 1 422 ? 27 28.328 -4.008 1 97 422 SER A CA 1
ATOM 3098 C C . SER A 1 422 ? 26.469 28.469 -2.588 1 97 422 SER A C 1
ATOM 3100 O O . SER A 1 422 ? 26.016 29.547 -2.191 1 97 422 SER A O 1
ATOM 3102 N N . VAL A 1 423 ? 26.406 27.422 -1.939 1 97.56 423 VAL A N 1
ATOM 3103 C CA . VAL A 1 423 ? 26.219 27.328 -0.497 1 97.56 423 VAL A CA 1
ATOM 3104 C C . VAL A 1 423 ? 27.484 26.781 0.16 1 97.56 423 VAL A C 1
ATOM 3106 O O . VAL A 1 423 ? 27.969 25.703 -0.19 1 97.56 423 VAL A O 1
ATOM 3109 N N . ARG A 1 424 ? 27.984 27.562 1.057 1 97.81 424 ARG A N 1
ATOM 3110 C CA . ARG A 1 424 ? 29.281 27.219 1.632 1 97.81 424 ARG A CA 1
ATOM 3111 C C . ARG A 1 424 ? 29.188 27.094 3.148 1 97.81 424 ARG A C 1
ATOM 3113 O O . ARG A 1 424 ? 28.625 27.953 3.816 1 97.81 424 ARG A O 1
ATOM 3120 N N . TRP A 1 425 ? 29.672 26.016 3.668 1 97.56 425 TRP A N 1
ATOM 3121 C CA . TRP A 1 425 ? 29.844 25.797 5.098 1 97.56 425 TRP A CA 1
ATOM 3122 C C . TRP A 1 425 ? 31.266 26.125 5.527 1 97.56 425 TRP A C 1
ATOM 3124 O O . TRP A 1 425 ? 32.219 25.406 5.199 1 97.56 425 TRP A O 1
ATOM 3134 N N . ASP A 1 426 ? 31.391 27.203 6.242 1 96.94 426 ASP A N 1
ATOM 3135 C CA . ASP A 1 426 ? 32.719 27.672 6.645 1 96.94 426 ASP A CA 1
ATOM 3136 C C . ASP A 1 426 ? 33.656 27.766 5.445 1 96.94 426 ASP A C 1
ATOM 3138 O O . ASP A 1 426 ? 34.781 27.281 5.5 1 96.94 426 ASP A O 1
ATOM 3142 N N . GLY A 1 427 ? 33.125 28.109 4.371 1 95.25 427 GLY A N 1
ATOM 3143 C CA . GLY A 1 427 ? 33.938 28.359 3.188 1 95.25 427 GLY A CA 1
ATOM 3144 C C . GLY A 1 427 ? 33.969 27.188 2.232 1 95.25 427 GLY A C 1
ATOM 3145 O O . GLY A 1 427 ? 34.375 27.328 1.074 1 95.25 427 GLY A O 1
ATOM 3146 N N . GLN A 1 428 ? 33.594 26.047 2.611 1 96.44 428 GLN A N 1
ATOM 3147 C CA . GLN A 1 428 ? 33.594 24.859 1.752 1 96.44 428 GLN A CA 1
ATOM 3148 C C . GLN A 1 428 ? 32.281 24.703 1.037 1 96.44 428 GLN A C 1
ATOM 3150 O O . GLN A 1 428 ? 31.203 24.734 1.672 1 96.44 428 GLN A O 1
ATOM 3155 N N . ASP A 1 429 ? 32.406 24.484 -0.196 1 96.69 429 ASP A N 1
ATOM 3156 C CA . ASP A 1 429 ? 31.203 24.281 -0.994 1 96.69 429 ASP A CA 1
ATOM 3157 C C . ASP A 1 429 ? 30.516 22.969 -0.642 1 96.69 429 ASP A C 1
ATOM 3159 O O . ASP A 1 429 ? 31.188 21.953 -0.447 1 96.69 429 ASP A O 1
ATOM 3163 N N . THR A 1 430 ? 29.234 23 -0.541 1 95.88 430 THR A N 1
ATOM 3164 C CA . THR A 1 430 ? 28.469 21.812 -0.164 1 95.88 430 THR A CA 1
ATOM 3165 C C . THR A 1 430 ? 28.641 20.703 -1.199 1 95.88 430 THR A C 1
ATOM 3167 O O . THR A 1 430 ? 28.484 19.531 -0.884 1 95.88 430 THR A O 1
ATOM 3170 N N . ARG A 1 431 ? 28.984 20.906 -2.492 1 95.38 431 ARG A N 1
ATOM 3171 C CA . ARG A 1 431 ? 29.234 19.938 -3.561 1 95.38 431 ARG A CA 1
ATOM 3172 C C . ARG A 1 431 ? 30.469 19.109 -3.273 1 95.38 431 ARG A C 1
ATOM 3174 O O . ARG A 1 431 ? 30.609 18 -3.777 1 95.38 431 ARG A O 1
ATOM 3181 N N . ASP A 1 432 ? 31.266 19.688 -2.344 1 95.56 432 ASP A N 1
ATOM 3182 C CA . ASP A 1 432 ? 32.531 19.016 -2.059 1 95.56 432 ASP A CA 1
ATOM 3183 C C . ASP A 1 432 ? 32.438 18.219 -0.758 1 95.56 432 ASP A C 1
ATOM 3185 O O . ASP A 1 432 ? 33.375 17.484 -0.412 1 95.56 432 ASP A O 1
ATOM 3189 N N . LEU A 1 433 ? 31.391 18.297 -0.137 1 95.75 433 LEU A N 1
ATOM 3190 C CA . LEU A 1 433 ? 31.25 17.641 1.161 1 95.75 433 LEU A CA 1
ATOM 3191 C C . LEU A 1 433 ? 30.594 16.281 1.014 1 95.75 433 LEU A C 1
ATOM 3193 O O . LEU A 1 433 ? 29.766 16.078 0.117 1 95.75 433 LEU A O 1
ATOM 3197 N N . ASP A 1 434 ? 31.031 15.414 1.923 1 94.56 434 ASP A N 1
ATOM 3198 C CA . ASP A 1 434 ? 30.328 14.133 2.004 1 94.56 434 ASP A CA 1
ATOM 3199 C C . ASP A 1 434 ? 28.891 14.328 2.482 1 94.56 434 ASP A C 1
ATOM 3201 O O . ASP A 1 434 ? 28.656 14.906 3.543 1 94.56 434 ASP A O 1
ATOM 3205 N N . PRO A 1 435 ? 27.953 13.891 1.758 1 93.44 435 PRO A N 1
ATOM 3206 C CA . PRO A 1 435 ? 26.547 14.18 2.084 1 93.44 435 PRO A CA 1
ATOM 3207 C C . PRO A 1 435 ? 26.141 13.625 3.443 1 93.44 435 PRO A C 1
ATOM 3209 O O . PRO A 1 435 ? 25.438 14.297 4.207 1 93.44 435 PRO A O 1
ATOM 3212 N N . HIS A 1 436 ? 26.594 12.438 3.775 1 92.12 436 HIS A N 1
ATOM 3213 C CA . HIS A 1 436 ? 26.203 11.836 5.043 1 92.12 436 HIS A CA 1
ATOM 3214 C C . HIS A 1 436 ? 26.844 12.562 6.223 1 92.12 436 HIS A C 1
ATOM 3216 O O . HIS A 1 436 ? 26.188 12.758 7.254 1 92.12 436 HIS A O 1
ATOM 3222 N N . ALA A 1 437 ? 28.078 12.93 6.027 1 94.12 437 ALA A N 1
ATOM 3223 C CA . ALA A 1 437 ? 28.766 13.688 7.074 1 94.12 437 ALA A CA 1
ATOM 3224 C C . ALA A 1 437 ? 28.125 15.055 7.266 1 94.12 437 ALA A C 1
ATOM 3226 O O . ALA A 1 437 ? 28 15.539 8.391 1 94.12 437 ALA A O 1
ATOM 3227 N N . LEU A 1 438 ? 27.734 15.641 6.203 1 96 438 LEU A N 1
ATOM 3228 C CA . LEU A 1 438 ? 27.047 16.922 6.258 1 96 438 LEU A CA 1
ATOM 3229 C C . LEU A 1 438 ? 25.719 16.797 6.98 1 96 438 LEU A C 1
ATOM 3231 O O . LEU A 1 438 ? 25.406 17.609 7.855 1 96 438 LEU A O 1
ATOM 3235 N N . TRP A 1 439 ? 24.984 15.805 6.656 1 95 439 TRP A N 1
ATOM 3236 C CA . TRP A 1 439 ? 23.656 15.633 7.219 1 95 439 TRP A CA 1
ATOM 3237 C C . TRP A 1 439 ? 23.719 15.281 8.695 1 95 439 TRP A C 1
ATOM 3239 O O . TRP A 1 439 ? 22.766 15.523 9.445 1 95 439 TRP A O 1
ATOM 3249 N N . ARG A 1 440 ? 24.812 14.734 9.141 1 93.31 440 ARG A N 1
ATOM 3250 C CA . ARG A 1 440 ? 25 14.484 10.57 1 93.31 440 ARG A CA 1
ATOM 3251 C C . ARG A 1 440 ? 25.062 15.797 11.352 1 93.31 440 ARG A C 1
ATOM 3253 O O . ARG A 1 440 ? 24.797 15.812 12.555 1 93.31 440 ARG A O 1
ATOM 3260 N N . GLN A 1 441 ? 25.344 16.844 10.609 1 95.44 441 GLN A N 1
ATOM 3261 C CA . GLN A 1 441 ? 25.453 18.156 11.234 1 95.44 441 GLN A CA 1
ATOM 3262 C C . GLN A 1 441 ? 24.156 18.938 11.062 1 95.44 441 GLN A C 1
ATOM 3264 O O . GLN A 1 441 ? 24.094 20.141 11.359 1 95.44 441 GLN A O 1
ATOM 3269 N N . VAL A 1 442 ? 23.125 18.281 10.617 1 96.06 442 VAL A N 1
ATOM 3270 C CA . VAL A 1 442 ? 21.875 18.984 10.32 1 96.06 442 VAL A CA 1
ATOM 3271 C C . VAL A 1 442 ? 20.719 18.328 11.078 1 96.06 442 VAL A C 1
ATOM 3273 O O . VAL A 1 442 ? 20.641 17.109 11.18 1 96.06 442 VAL A O 1
ATOM 3276 N N . ALA A 1 443 ? 19.922 19.109 11.703 1 95 443 ALA A N 1
ATOM 3277 C CA . ALA A 1 443 ? 18.641 18.703 12.281 1 95 443 ALA A CA 1
ATOM 3278 C C . ALA A 1 443 ? 17.5 19.484 11.656 1 95 443 ALA A C 1
ATOM 3280 O O . ALA A 1 443 ? 17.5 20.719 11.648 1 95 443 ALA A O 1
ATOM 3281 N N . VAL A 1 444 ? 16.594 18.75 11.078 1 95 444 VAL A N 1
ATOM 3282 C CA . VAL A 1 444 ? 15.508 19.422 10.367 1 95 444 VAL A CA 1
ATOM 3283 C C . VAL A 1 444 ? 14.164 18.969 10.938 1 95 444 VAL A C 1
ATOM 3285 O O . VAL A 1 444 ? 13.938 17.781 11.164 1 95 444 VAL A O 1
ATOM 3288 N N . VAL A 1 445 ? 13.352 19.891 11.266 1 93.56 445 VAL A N 1
ATOM 3289 C CA . VAL A 1 445 ? 11.938 19.656 11.508 1 93.56 445 VAL A CA 1
ATOM 3290 C C . VAL A 1 445 ? 11.117 20.156 10.328 1 93.56 445 VAL A C 1
ATOM 3292 O O . VAL A 1 445 ? 10.797 21.344 10.25 1 93.56 445 VAL A O 1
ATOM 3295 N N . PRO A 1 446 ? 10.734 19.25 9.477 1 90.69 446 PRO A N 1
ATOM 3296 C CA . PRO A 1 446 ? 9.984 19.688 8.297 1 90.69 446 PRO A CA 1
ATOM 3297 C C . PRO A 1 446 ? 8.523 20.016 8.609 1 90.69 446 PRO A C 1
ATOM 3299 O O . PRO A 1 446 ? 8.039 19.703 9.695 1 90.69 446 PRO A O 1
ATOM 3302 N N . GLN A 1 447 ? 7.969 20.734 7.672 1 82.06 447 GLN A N 1
ATOM 3303 C CA . GLN A 1 447 ? 6.551 21.047 7.797 1 82.06 447 GLN A CA 1
ATOM 3304 C C . GLN A 1 447 ? 5.715 19.766 7.902 1 82.06 447 GLN A C 1
ATOM 3306 O O . GLN A 1 447 ? 4.828 19.672 8.75 1 82.06 447 GLN A O 1
ATOM 3311 N N . ASP A 1 448 ? 6.059 18.844 7.004 1 83.62 448 ASP A N 1
ATOM 3312 C CA . ASP A 1 448 ? 5.438 17.516 7.047 1 83.62 448 ASP A CA 1
ATOM 3313 C C . ASP A 1 448 ? 6.398 16.484 7.633 1 83.62 448 ASP A C 1
ATOM 3315 O O . ASP A 1 448 ? 7.203 15.898 6.906 1 83.62 448 ASP A O 1
ATOM 3319 N N . TYR A 1 449 ? 6.219 16.234 8.906 1 89.69 449 TYR A N 1
ATOM 3320 C CA . TYR A 1 449 ? 7.141 15.32 9.578 1 89.69 449 TYR A CA 1
ATOM 3321 C C . TYR A 1 449 ? 6.664 13.875 9.453 1 89.69 449 TYR A C 1
ATOM 3323 O O . TYR A 1 449 ? 5.461 13.609 9.484 1 89.69 449 TYR A O 1
ATOM 3331 N N . ALA A 1 450 ? 7.605 13 9.336 1 88.44 450 ALA A N 1
ATOM 3332 C CA . ALA A 1 450 ? 7.301 11.578 9.211 1 88.44 450 ALA A CA 1
ATOM 3333 C C . ALA A 1 450 ? 6.824 11 10.539 1 88.44 450 ALA A C 1
ATOM 3335 O O . ALA A 1 450 ? 7.355 11.344 11.594 1 88.44 450 ALA A O 1
ATOM 3336 N N . ARG A 1 451 ? 5.836 10.242 10.523 1 86.38 451 ARG A N 1
ATOM 3337 C CA . ARG A 1 451 ? 5.363 9.469 11.664 1 86.38 451 ARG A CA 1
ATOM 3338 C C . ARG A 1 451 ? 5.871 8.031 11.602 1 86.38 451 ARG A C 1
ATOM 3340 O O . ARG A 1 451 ? 5.121 7.121 11.25 1 86.38 451 ARG A O 1
ATOM 3347 N N . TRP A 1 452 ? 7.152 7.871 12.016 1 87.31 452 TRP A N 1
ATOM 3348 C CA . TRP A 1 452 ? 7.82 6.578 11.906 1 87.31 452 TRP A CA 1
ATOM 3349 C C . TRP A 1 452 ? 7.141 5.539 12.789 1 87.31 452 TRP A C 1
ATOM 3351 O O . TRP A 1 452 ? 6.805 5.816 13.938 1 87.31 452 TRP A O 1
ATOM 3361 N N . PRO A 1 453 ? 6.844 4.328 12.273 1 81.88 453 PRO A N 1
ATOM 3362 C CA . PRO A 1 453 ? 6.281 3.248 13.086 1 81.88 453 PRO A CA 1
ATOM 3363 C C . PRO A 1 453 ? 7.324 2.594 13.992 1 81.88 453 PRO A C 1
ATOM 3365 O O . PRO A 1 453 ? 7.605 1.4 13.852 1 81.88 453 PRO A O 1
ATOM 3368 N N . LEU A 1 454 ? 7.832 3.355 14.93 1 88.06 454 LEU A N 1
ATOM 3369 C CA . LEU A 1 454 ? 8.883 2.949 15.852 1 88.06 454 LEU A CA 1
ATOM 3370 C C . LEU A 1 454 ? 8.492 3.258 17.297 1 88.06 454 LEU A C 1
ATOM 3372 O O . LEU A 1 454 ? 7.434 3.836 17.547 1 88.06 454 LEU A O 1
ATOM 3376 N N . THR A 1 455 ? 9.367 2.816 18.188 1 89.19 455 THR A N 1
ATOM 3377 C CA . THR A 1 455 ? 9.141 3.17 19.578 1 89.19 455 THR A CA 1
ATOM 3378 C C . THR A 1 455 ? 9.359 4.664 19.812 1 89.19 455 THR A C 1
ATOM 3380 O O . THR A 1 455 ? 9.992 5.332 18.984 1 89.19 455 THR A O 1
ATOM 3383 N N . CYS A 1 456 ? 8.836 5.129 20.891 1 92.5 456 CYS A N 1
ATOM 3384 C CA . CYS A 1 456 ? 9.031 6.535 21.219 1 92.5 456 CYS A CA 1
ATOM 3385 C C . CYS A 1 456 ? 10.516 6.879 21.281 1 92.5 456 CYS A C 1
ATOM 3387 O O . CYS A 1 456 ? 10.945 7.898 20.734 1 92.5 456 CYS A O 1
ATOM 3389 N N . ARG A 1 457 ? 11.281 5.992 21.875 1 94.44 457 ARG A N 1
ATOM 3390 C CA . ARG A 1 457 ? 12.727 6.168 21.969 1 94.44 457 ARG A CA 1
ATOM 3391 C C . ARG A 1 457 ? 13.352 6.281 20.578 1 94.44 457 ARG A C 1
ATOM 3393 O O . ARG A 1 457 ? 14.117 7.207 20.312 1 94.44 457 ARG A O 1
ATOM 3400 N N . GLU A 1 458 ? 12.992 5.402 19.719 1 91.94 458 GLU A N 1
ATOM 3401 C CA . GLU A 1 458 ? 13.57 5.348 18.391 1 91.94 458 GLU A CA 1
ATOM 3402 C C . GLU A 1 458 ? 13.094 6.52 17.531 1 91.94 458 GLU A C 1
ATOM 3404 O O . GLU A 1 458 ? 13.812 6.965 16.625 1 91.94 458 GLU A O 1
ATOM 3409 N N . ASN A 1 459 ? 11.906 6.977 17.828 1 92.62 459 ASN A N 1
ATOM 3410 C CA . ASN A 1 459 ? 11.398 8.141 17.125 1 92.62 459 ASN A CA 1
ATOM 3411 C C . ASN A 1 459 ? 12.195 9.398 17.453 1 92.62 459 ASN A C 1
ATOM 3413 O O . ASN A 1 459 ? 12.305 10.305 16.641 1 92.62 459 ASN A O 1
ATOM 3417 N N . ILE A 1 460 ? 12.703 9.391 18.641 1 94.81 460 ILE A N 1
ATOM 3418 C CA . ILE A 1 460 ? 13.445 10.57 19.047 1 94.81 460 ILE A CA 1
ATOM 3419 C C . ILE A 1 460 ? 14.914 10.43 18.656 1 94.81 460 ILE A C 1
ATOM 3421 O O . ILE A 1 460 ? 15.508 11.359 18.109 1 94.81 460 ILE A O 1
ATOM 3425 N N . THR A 1 461 ? 15.484 9.227 18.828 1 94 461 THR A N 1
ATOM 3426 C CA . THR A 1 461 ? 16.906 9.031 18.562 1 94 461 THR A CA 1
ATOM 3427 C C . THR A 1 461 ? 17.156 8.828 17.078 1 94 461 THR A C 1
ATOM 3429 O O . THR A 1 461 ? 18.266 9.086 16.578 1 94 461 THR A O 1
ATOM 3432 N N . LEU A 1 462 ? 16.156 8.344 16.375 1 91.44 462 LEU A N 1
ATOM 3433 C CA . LEU A 1 462 ? 16.234 8.055 14.953 1 91.44 462 LEU A CA 1
ATOM 3434 C C . LEU A 1 462 ? 17.453 7.188 14.633 1 91.44 462 LEU A C 1
ATOM 3436 O O . LEU A 1 462 ? 18.172 7.453 13.664 1 91.44 462 LEU A O 1
ATOM 3440 N N . GLY A 1 463 ? 17.812 6.273 15.484 1 87.25 463 GLY A N 1
ATOM 3441 C CA . GLY A 1 463 ? 18.906 5.336 15.273 1 87.25 463 GLY A CA 1
ATOM 3442 C C . GLY A 1 463 ? 20.266 5.879 15.703 1 87.25 463 GLY A C 1
ATOM 3443 O O . GLY A 1 463 ? 21.297 5.266 15.438 1 87.25 463 GLY A O 1
ATOM 3444 N N . GLN A 1 464 ? 20.25 7.047 16.219 1 88.31 464 GLN A N 1
ATOM 3445 C CA . GLN A 1 464 ? 21.484 7.672 16.656 1 88.31 464 GLN A CA 1
ATOM 3446 C C . GLN A 1 464 ? 21.438 7.977 18.156 1 88.31 464 GLN A C 1
ATOM 3448 O O . GLN A 1 464 ? 21.391 9.141 18.562 1 88.31 464 GLN A O 1
ATOM 3453 N N . PRO A 1 465 ? 21.594 6.934 18.906 1 84 465 PRO A N 1
ATOM 3454 C CA . PRO A 1 465 ? 21.609 7.172 20.359 1 84 465 PRO A CA 1
ATOM 3455 C C . PRO A 1 465 ? 22.875 7.879 20.828 1 84 465 PRO A C 1
ATOM 3457 O O . PRO A 1 465 ? 23.922 7.793 20.156 1 84 465 PRO A O 1
ATOM 3460 N N . THR A 1 466 ? 22.734 8.594 21.828 1 85.62 466 THR A N 1
ATOM 3461 C CA . THR A 1 466 ? 23.859 9.297 22.422 1 85.62 466 THR A CA 1
ATOM 3462 C C . THR A 1 466 ? 24.406 8.531 23.625 1 85.62 466 THR A C 1
ATOM 3464 O O . THR A 1 466 ? 23.734 7.648 24.156 1 85.62 466 THR A O 1
ATOM 3467 N N . PRO A 1 467 ? 25.562 8.875 23.969 1 84.12 467 PRO A N 1
ATOM 3468 C CA . PRO A 1 467 ? 26.172 8.172 25.094 1 84.12 467 PRO A CA 1
ATOM 3469 C C . PRO A 1 467 ? 25.344 8.312 26.375 1 84.12 467 PRO A C 1
ATOM 3471 O O . PRO A 1 467 ? 25.359 7.418 27.234 1 84.12 467 PRO A O 1
ATOM 3474 N N . ASP A 1 468 ? 24.578 9.398 26.5 1 89.44 468 ASP A N 1
ATOM 3475 C CA . ASP A 1 468 ? 23.797 9.648 27.703 1 89.44 468 ASP A CA 1
ATOM 3476 C C . ASP A 1 468 ? 22.531 8.797 27.734 1 89.44 468 ASP A C 1
ATOM 3478 O O . ASP A 1 468 ? 21.812 8.766 28.734 1 89.44 468 ASP A O 1
ATOM 3482 N N . GLY A 1 469 ? 22.266 8.219 26.719 1 91 469 GLY A N 1
ATOM 3483 C CA . GLY A 1 469 ? 21.188 7.25 26.672 1 91 469 GLY A CA 1
ATOM 3484 C C . GLY A 1 469 ? 19.812 7.879 26.828 1 91 469 GLY A C 1
ATOM 3485 O O . GLY A 1 469 ? 19.516 8.875 26.172 1 91 469 GLY A O 1
ATOM 3486 N N . ASP A 1 470 ? 19.062 7.414 27.719 1 93.19 470 ASP A N 1
ATOM 3487 C CA . ASP A 1 470 ? 17.672 7.828 27.891 1 93.19 470 ASP A CA 1
ATOM 3488 C C . ASP A 1 470 ? 17.594 9.211 28.531 1 93.19 470 ASP A C 1
ATOM 3490 O O . ASP A 1 470 ? 16.625 9.945 28.312 1 93.19 470 ASP A O 1
ATOM 3494 N N . GLU A 1 471 ? 18.578 9.539 29.219 1 93.88 471 GLU A N 1
ATOM 3495 C CA . GLU A 1 471 ? 18.578 10.859 29.828 1 93.88 471 GLU A CA 1
ATOM 3496 C C . GLU A 1 471 ? 18.594 11.961 28.781 1 93.88 471 GLU A C 1
ATOM 3498 O O . GLU A 1 471 ? 17.891 12.969 28.906 1 93.88 471 GLU A O 1
ATOM 3503 N N . ALA A 1 472 ? 19.406 11.75 27.797 1 93.62 472 ALA A N 1
ATOM 3504 C CA . ALA A 1 472 ? 19.453 12.711 26.703 1 93.62 472 ALA A CA 1
ATOM 3505 C C . ALA A 1 472 ? 18.125 12.773 25.969 1 93.62 472 ALA A C 1
ATOM 3507 O O . ALA A 1 472 ? 17.688 13.852 25.531 1 93.62 472 ALA A O 1
ATOM 3508 N N . VAL A 1 473 ? 17.531 11.641 25.844 1 95.56 473 VAL A N 1
ATOM 3509 C CA . VAL A 1 473 ? 16.25 11.562 25.156 1 95.56 473 VAL A CA 1
ATOM 3510 C C . VAL A 1 473 ? 15.18 12.312 25.953 1 95.56 473 VAL A C 1
ATOM 3512 O O . VAL A 1 473 ? 14.406 13.086 25.375 1 95.56 473 VAL A O 1
ATOM 3515 N N . LEU A 1 474 ? 15.18 12.133 27.219 1 95.06 474 LEU A N 1
ATOM 3516 C CA . LEU A 1 474 ? 14.188 12.773 28.078 1 95.06 474 LEU A CA 1
ATOM 3517 C C . LEU A 1 474 ? 14.422 14.281 28.156 1 95.06 474 LEU A C 1
ATOM 3519 O O . LEU A 1 474 ? 13.469 15.055 28.234 1 95.06 474 LEU A O 1
ATOM 3523 N N . ARG A 1 475 ? 15.625 14.68 28.125 1 92.25 475 ARG A N 1
ATOM 3524 C CA . ARG A 1 475 ? 15.945 16.109 28.109 1 92.25 475 ARG A CA 1
ATOM 3525 C C . ARG A 1 475 ? 15.398 16.781 26.859 1 92.25 475 ARG A C 1
ATOM 3527 O O . ARG A 1 475 ? 14.82 17.859 26.938 1 92.25 475 ARG A O 1
ATOM 3534 N N . ALA A 1 476 ? 15.672 16.141 25.766 1 93 476 ALA A N 1
ATOM 3535 C CA . ALA A 1 476 ? 15.156 16.672 24.516 1 93 476 ALA A CA 1
ATOM 3536 C C . ALA A 1 476 ? 13.633 16.703 24.516 1 93 476 ALA A C 1
ATOM 3538 O O . ALA A 1 476 ? 13.016 17.656 24.031 1 93 476 ALA A O 1
ATOM 3539 N N . ALA A 1 477 ? 13.055 15.641 25.047 1 94.5 477 ALA A N 1
ATOM 3540 C CA . ALA A 1 477 ? 11.594 15.555 25.141 1 94.5 477 ALA A CA 1
ATOM 3541 C C . ALA A 1 477 ? 11.031 16.656 26.031 1 94.5 477 ALA A C 1
ATOM 3543 O O . ALA A 1 477 ? 9.992 17.234 25.734 1 94.5 477 ALA A O 1
ATOM 3544 N N . GLU A 1 478 ? 11.672 16.906 27.062 1 92.31 478 GLU A N 1
ATOM 3545 C CA . GLU A 1 478 ? 11.234 17.953 27.969 1 92.31 478 GLU A CA 1
ATOM 3546 C C . GLU A 1 478 ? 11.336 19.344 27.312 1 92.31 478 GLU A C 1
ATOM 3548 O O . GLU A 1 478 ? 10.445 20.172 27.469 1 92.31 478 GLU A O 1
ATOM 3553 N N . ALA A 1 479 ? 12.383 19.516 26.641 1 89.31 479 ALA A N 1
ATOM 3554 C CA . ALA A 1 479 ? 12.609 20.797 25.984 1 89.31 479 ALA A CA 1
ATOM 3555 C C . ALA A 1 479 ? 11.562 21.078 24.922 1 89.31 479 ALA A C 1
ATOM 3557 O O . ALA A 1 479 ? 11.195 22.234 24.688 1 89.31 479 ALA A O 1
ATOM 3558 N N . SER A 1 480 ? 11.102 20.062 24.281 1 91 480 SER A N 1
ATOM 3559 C CA . SER A 1 480 ? 10.133 20.234 23.219 1 91 480 SER A CA 1
ATOM 3560 C C . SER A 1 480 ? 8.703 20.141 23.75 1 91 480 SER A C 1
ATOM 3562 O O . SER A 1 480 ? 7.746 20.422 23.016 1 91 480 SER A O 1
ATOM 3564 N N . GLY A 1 481 ? 8.555 19.766 24.984 1 88.62 481 GLY A N 1
ATOM 3565 C CA . GLY A 1 481 ? 7.23 19.547 25.547 1 88.62 481 GLY A CA 1
ATOM 3566 C C . GLY A 1 481 ? 6.734 18.125 25.359 1 88.62 481 GLY A C 1
ATOM 3567 O O . GLY A 1 481 ? 5.656 17.766 25.844 1 88.62 481 GLY A O 1
ATOM 3568 N N . ALA A 1 482 ? 7.453 17.281 24.703 1 91.5 482 ALA A N 1
ATOM 3569 C CA . ALA A 1 482 ? 7.059 15.898 24.453 1 91.5 482 ALA A CA 1
ATOM 3570 C C . ALA A 1 482 ? 7.188 15.062 25.734 1 91.5 482 ALA A C 1
ATOM 3572 O O . ALA A 1 482 ? 6.668 13.945 25.797 1 91.5 482 ALA A O 1
ATOM 3573 N N . GLY A 1 483 ? 7.816 15.602 26.719 1 92.25 483 GLY A N 1
ATOM 3574 C CA . GLY A 1 483 ? 7.93 14.891 27.984 1 92.25 483 GLY A CA 1
ATOM 3575 C C . GLY A 1 483 ? 6.586 14.484 28.562 1 92.25 483 GLY A C 1
ATOM 3576 O O . GLY A 1 483 ? 6.438 13.367 29.062 1 92.25 483 GLY A O 1
ATOM 3577 N N . GLU A 1 484 ? 5.711 15.406 28.469 1 88.31 484 GLU A N 1
ATOM 3578 C CA . GLU A 1 484 ? 4.363 15.117 28.953 1 88.31 484 GLU A CA 1
ATOM 3579 C C . GLU A 1 484 ? 3.711 14.008 28.141 1 88.31 484 GLU A C 1
ATOM 3581 O O . GLU A 1 484 ? 2.914 13.227 28.672 1 88.31 484 GLU A O 1
ATOM 3586 N N . VAL A 1 485 ? 4.031 13.961 26.891 1 86.31 485 VAL A N 1
ATOM 3587 C CA . VAL A 1 485 ? 3.5 12.922 26.016 1 86.31 485 VAL A CA 1
ATOM 3588 C C . VAL A 1 485 ? 4.059 11.562 26.438 1 86.31 485 VAL A C 1
ATOM 3590 O O . VAL A 1 485 ? 3.311 10.586 26.547 1 86.31 485 VAL A O 1
ATOM 3593 N N . VAL A 1 486 ? 5.309 11.523 26.656 1 91.75 486 VAL A N 1
ATOM 3594 C CA . VAL A 1 486 ? 5.996 10.289 27.031 1 91.75 486 VAL A CA 1
ATOM 3595 C C . VAL A 1 486 ? 5.441 9.766 28.344 1 91.75 486 VAL A C 1
ATOM 3597 O O . VAL A 1 486 ? 5.258 8.555 28.516 1 91.75 486 VAL A O 1
ATOM 3600 N N . ALA A 1 487 ? 5.148 10.664 29.219 1 89 487 ALA A N 1
ATOM 3601 C CA . ALA A 1 487 ? 4.664 10.297 30.547 1 89 487 ALA A CA 1
ATOM 3602 C C . ALA A 1 487 ? 3.283 9.656 30.469 1 89 487 ALA A C 1
ATOM 3604 O O . ALA A 1 487 ? 2.93 8.82 31.312 1 89 487 ALA A O 1
ATOM 3605 N N . LYS A 1 488 ? 2.594 9.984 29.453 1 81.81 488 LYS A N 1
ATOM 3606 C CA . LYS A 1 488 ? 1.225 9.492 29.328 1 81.81 488 LYS A CA 1
ATOM 3607 C C . LYS A 1 488 ? 1.185 8.18 28.547 1 81.81 488 LYS A C 1
ATOM 3609 O O . LYS A 1 488 ? 0.151 7.508 28.5 1 81.81 488 LYS A O 1
ATOM 3614 N N . LEU A 1 489 ? 2.244 7.859 27.969 1 84.5 489 LEU A N 1
ATOM 3615 C CA . LEU A 1 489 ? 2.291 6.617 27.203 1 84.5 489 LEU A CA 1
ATOM 3616 C C . LEU A 1 489 ? 2.371 5.41 28.141 1 84.5 489 LEU A C 1
ATOM 3618 O O . LEU A 1 489 ? 3.051 5.457 29.172 1 84.5 489 LEU A O 1
ATOM 3622 N N . ARG A 1 490 ? 1.773 4.332 27.797 1 78.56 490 ARG A N 1
ATOM 3623 C CA . ARG A 1 490 ? 1.657 3.135 28.625 1 78.56 490 ARG A CA 1
ATOM 3624 C C . ARG A 1 490 ? 3.031 2.568 28.969 1 78.56 490 ARG A C 1
ATOM 3626 O O . ARG A 1 490 ? 3.246 2.064 30.078 1 78.56 490 ARG A O 1
ATOM 3633 N N . ARG A 1 491 ? 3.979 2.559 28.062 1 86.75 491 ARG A N 1
ATOM 3634 C CA . ARG A 1 491 ? 5.305 1.989 28.266 1 86.75 491 ARG A CA 1
ATOM 3635 C C . ARG A 1 491 ? 6.387 3.057 28.125 1 86.75 491 ARG A C 1
ATOM 3637 O O . ARG A 1 491 ? 7.535 2.746 27.812 1 86.75 491 ARG A O 1
ATOM 3644 N N . GLY A 1 492 ? 5.898 4.234 28.188 1 90.06 492 GLY A N 1
ATOM 3645 C CA . GLY A 1 492 ? 6.855 5.324 28.109 1 90.06 492 GLY A CA 1
ATOM 3646 C C . GLY A 1 492 ? 7.621 5.344 26.797 1 90.06 492 GLY A C 1
ATOM 3647 O O . GLY A 1 492 ? 7.023 5.289 25.719 1 90.06 492 GLY A O 1
ATOM 3648 N N . LEU A 1 493 ? 8.969 5.285 26.969 1 92.94 493 LEU A N 1
ATOM 3649 C CA . LEU A 1 493 ? 9.844 5.387 25.812 1 92.94 493 LEU A CA 1
ATOM 3650 C C . LEU A 1 493 ? 9.789 4.113 24.984 1 92.94 493 LEU A C 1
ATOM 3652 O O . LEU A 1 493 ? 10.156 4.125 23.797 1 92.94 493 LEU A O 1
ATOM 3656 N N . SER A 1 494 ? 9.32 3.104 25.5 1 89.19 494 SER A N 1
ATOM 3657 C CA . SER A 1 494 ? 9.305 1.822 24.812 1 89.19 494 SER A CA 1
ATOM 3658 C C . SER A 1 494 ? 7.98 1.604 24.078 1 89.19 494 SER A C 1
ATOM 3660 O O . SER A 1 494 ? 7.805 0.597 23.391 1 89.19 494 SER A O 1
ATOM 3662 N N . THR A 1 495 ? 7.129 2.598 24.188 1 87.25 495 THR A N 1
ATOM 3663 C CA . THR A 1 495 ? 5.824 2.463 23.547 1 87.25 495 THR A CA 1
ATOM 3664 C C . THR A 1 495 ? 5.953 2.527 22.031 1 87.25 495 THR A C 1
ATOM 3666 O O . THR A 1 495 ? 6.641 3.402 21.5 1 87.25 495 THR A O 1
ATOM 3669 N N . LEU A 1 496 ? 5.367 1.592 21.375 1 81.88 496 LEU A N 1
ATOM 3670 C CA . LEU A 1 496 ? 5.324 1.59 19.906 1 81.88 496 LEU A CA 1
ATOM 3671 C C . LEU A 1 496 ? 4.289 2.584 19.391 1 81.88 496 LEU A C 1
ATOM 3673 O O . LEU A 1 496 ? 3.117 2.516 19.766 1 81.88 496 LEU A O 1
ATOM 3677 N N . LEU A 1 497 ? 4.891 3.531 18.625 1 79.75 497 LEU A N 1
ATOM 3678 C CA . LEU A 1 497 ? 3.998 4.531 18.047 1 79.75 497 LEU A CA 1
ATOM 3679 C C . LEU A 1 497 ? 3.561 4.117 16.641 1 79.75 497 LEU A C 1
ATOM 3681 O O . LEU A 1 497 ? 4.234 4.43 15.664 1 79.75 497 LEU A O 1
ATOM 3685 N N . ALA A 1 498 ? 2.691 3.111 16.5 1 66.19 498 ALA A N 1
ATOM 3686 C CA . ALA A 1 498 ? 2.248 2.613 15.203 1 66.19 498 ALA A CA 1
ATOM 3687 C C . ALA A 1 498 ? 0.769 2.912 14.977 1 66.19 498 ALA A C 1
ATOM 3689 O O . ALA A 1 498 ? -0.087 2.451 15.734 1 66.19 498 ALA A O 1
ATOM 3690 N N . VAL A 1 499 ? 0.405 4.191 14.312 1 52.78 499 VAL A N 1
ATOM 3691 C CA . VAL A 1 499 ? -0.953 4.688 14.117 1 52.78 499 VAL A CA 1
ATOM 3692 C C . VAL A 1 499 ? -1.89 3.523 13.805 1 52.78 499 VAL A C 1
ATOM 3694 O O . VAL A 1 499 ? -2.992 3.439 14.352 1 52.78 499 VAL A O 1
ATOM 3697 N N . GLU A 1 500 ? -1.6 2.918 12.695 1 51.25 500 GLU A N 1
ATOM 3698 C CA . GLU A 1 500 ? -2.607 2.045 12.102 1 51.25 500 GLU A CA 1
ATOM 3699 C C . GLU A 1 500 ? -2.562 0.649 12.719 1 51.25 500 GLU A C 1
ATOM 3701 O O . GLU A 1 500 ? -3.418 -0.19 12.43 1 51.25 500 GLU A O 1
ATOM 3706 N N . TRP A 1 501 ? -1.552 0.453 13.609 1 50.81 501 TRP A N 1
ATOM 3707 C CA . TRP A 1 501 ? -1.263 -0.954 13.867 1 50.81 501 TRP A CA 1
ATOM 3708 C C . TRP A 1 501 ? -1.646 -1.34 15.289 1 50.81 501 TRP A C 1
ATOM 3710 O O . TRP A 1 501 ? -1.878 -0.47 16.125 1 50.81 501 TRP A O 1
ATOM 3720 N N . MET A 1 502 ? -1.333 -2.514 15.688 1 49.47 502 MET A N 1
ATOM 3721 C CA . MET A 1 502 ? -1.545 -3.424 16.812 1 49.47 502 MET A CA 1
ATOM 3722 C C . MET A 1 502 ? -1.135 -2.77 18.125 1 49.47 502 MET A C 1
ATOM 3724 O O . MET A 1 502 ? 0.056 -2.641 18.422 1 49.47 502 MET A O 1
ATOM 3728 N N . GLY A 1 503 ? -1.939 -2.295 18.766 1 53.44 503 GLY A N 1
ATOM 3729 C CA . GLY A 1 503 ? -1.739 -1.931 20.156 1 53.44 503 GLY A CA 1
ATOM 3730 C C . GLY A 1 503 ? -0.993 -0.622 20.328 1 53.44 503 GLY A C 1
ATOM 3731 O O . GLY A 1 503 ? -0.656 -0.236 21.453 1 53.44 503 GLY A O 1
ATOM 3732 N N . GLY A 1 504 ? -0.614 -0.101 19.109 1 58.16 504 GLY A N 1
ATOM 3733 C CA . GLY A 1 504 ? 0.088 1.159 19.297 1 58.16 504 GLY A CA 1
ATOM 3734 C C . GLY A 1 504 ? -0.842 2.326 19.562 1 58.16 504 GLY A C 1
ATOM 3735 O O . GLY A 1 504 ? -2.057 2.213 19.375 1 58.16 504 GLY A O 1
ATOM 3736 N N . GLU A 1 505 ? -0.269 3.232 20.391 1 64.12 505 GLU A N 1
ATOM 3737 C CA . GLU A 1 505 ? -1.024 4.434 20.734 1 64.12 505 GLU A CA 1
ATOM 3738 C C . GLU A 1 505 ? -0.918 5.488 19.641 1 64.12 505 GLU A C 1
ATOM 3740 O O . GLU A 1 505 ? 0.148 5.672 19.047 1 64.12 505 GLU A O 1
ATOM 3745 N N . GLU A 1 506 ? -2.021 5.926 19.188 1 68.56 506 GLU A N 1
ATOM 3746 C CA . GLU A 1 506 ? -2.055 7.008 18.219 1 68.56 506 GLU A CA 1
ATOM 3747 C C . GLU A 1 506 ? -1.935 8.367 18.891 1 68.56 506 GLU A C 1
ATOM 3749 O O . GLU A 1 506 ? -2.631 8.641 19.875 1 68.56 506 GLU A O 1
ATOM 3754 N N . LEU A 1 507 ? -0.872 9.078 18.453 1 75.06 507 LEU A N 1
ATOM 3755 C CA . LEU A 1 507 ? -0.667 10.422 18.984 1 75.06 507 LEU A CA 1
ATOM 3756 C C . LEU A 1 507 ? -1.469 11.445 18.188 1 75.06 507 LEU A C 1
ATOM 3758 O O . LEU A 1 507 ? -1.767 11.227 17 1 75.06 507 LEU A O 1
ATOM 3762 N N . SER A 1 508 ? -1.865 12.469 18.859 1 71.31 508 SER A N 1
ATOM 3763 C CA . SER A 1 508 ? -2.482 13.594 18.156 1 71.31 508 SER A CA 1
ATOM 3764 C C . SER A 1 508 ? -1.463 14.352 17.312 1 71.31 508 SER A C 1
ATOM 3766 O O . SER A 1 508 ? -0.258 14.125 17.438 1 71.31 508 SER A O 1
ATOM 3768 N N . GLY A 1 509 ? -1.926 15.188 16.438 1 76.12 509 GLY A N 1
ATOM 3769 C CA . GLY A 1 509 ? -1.044 16 15.617 1 76.12 509 GLY A CA 1
ATOM 3770 C C . GLY A 1 509 ? -0.067 16.828 16.422 1 76.12 509 GLY A C 1
ATOM 3771 O O . GLY A 1 509 ? 1.128 16.859 16.125 1 76.12 509 GLY A O 1
ATOM 3772 N N . GLY A 1 510 ? -0.59 17.5 17.469 1 79.75 510 GLY A N 1
ATOM 3773 C CA . GLY A 1 510 ? 0.268 18.297 18.328 1 79.75 510 GLY A CA 1
ATOM 3774 C C . GLY A 1 510 ? 1.299 17.484 19.078 1 79.75 510 GLY A C 1
ATOM 3775 O O . GLY A 1 510 ? 2.432 17.922 19.281 1 79.75 510 GLY A O 1
ATOM 3776 N N . GLN A 1 511 ? 0.892 16.297 19.484 1 81.25 511 GLN A N 1
ATOM 3777 C CA . GLN A 1 511 ? 1.824 15.414 20.172 1 81.25 511 GLN A CA 1
ATOM 3778 C C . GLN A 1 511 ? 2.93 14.945 19.234 1 81.25 511 GLN A C 1
ATOM 3780 O O . GLN A 1 511 ? 4.102 14.898 19.609 1 81.25 511 GLN A O 1
ATOM 3785 N N . TRP A 1 512 ? 2.543 14.672 18.078 1 87.06 512 TRP A N 1
ATOM 3786 C CA . TRP A 1 512 ? 3.52 14.258 17.078 1 87.06 512 TRP A CA 1
ATOM 3787 C C . TRP A 1 512 ? 4.484 15.391 16.75 1 87.06 512 TRP A C 1
ATOM 3789 O O . TRP A 1 512 ? 5.672 15.156 16.516 1 87.06 512 TRP A O 1
ATOM 3799 N N . GLN A 1 513 ? 3.941 16.531 16.672 1 88.81 513 GLN A N 1
ATOM 3800 C CA . GLN A 1 513 ? 4.789 17.672 16.391 1 88.81 513 GLN A CA 1
ATOM 3801 C C . GLN A 1 513 ? 5.828 17.891 17.484 1 88.81 513 GLN A C 1
ATOM 3803 O O . GLN A 1 513 ? 6.992 18.172 17.203 1 88.81 513 GLN A O 1
ATOM 3808 N N . ARG A 1 514 ? 5.398 17.797 18.703 1 91.38 514 ARG A N 1
ATOM 3809 C CA . ARG A 1 514 ? 6.332 17.906 19.828 1 91.38 514 ARG A CA 1
ATOM 3810 C C . ARG A 1 514 ? 7.41 16.828 19.75 1 91.38 514 ARG A C 1
ATOM 3812 O O . ARG A 1 514 ? 8.57 17.094 20.062 1 91.38 514 ARG A O 1
ATOM 3819 N N . LEU A 1 515 ? 7.027 15.703 19.328 1 92.62 515 LEU A N 1
ATOM 3820 C CA . LEU A 1 515 ? 7.984 14.617 19.172 1 92.62 515 LEU A CA 1
ATOM 3821 C C . LEU A 1 515 ? 8.961 14.914 18.031 1 92.62 515 LEU A C 1
ATOM 3823 O O . LEU A 1 515 ? 10.148 14.602 18.141 1 92.62 515 LEU A O 1
ATOM 3827 N N . ALA A 1 516 ? 8.43 15.422 16.969 1 93.5 516 ALA A N 1
ATOM 3828 C CA . ALA A 1 516 ? 9.281 15.789 15.836 1 93.5 516 ALA A CA 1
ATOM 3829 C C . ALA A 1 516 ? 10.32 16.828 16.25 1 93.5 516 ALA A C 1
ATOM 3831 O O . ALA A 1 516 ? 11.469 16.766 15.82 1 93.5 516 ALA A O 1
ATOM 3832 N N . ILE A 1 517 ? 9.93 17.766 17.047 1 94.12 517 ILE A N 1
ATOM 3833 C CA . ILE A 1 517 ? 10.844 18.797 17.547 1 94.12 517 ILE A CA 1
ATOM 3834 C C . ILE A 1 517 ? 11.867 18.156 18.484 1 94.12 517 ILE A C 1
ATOM 3836 O O . ILE A 1 517 ? 13.047 18.516 18.469 1 94.12 517 ILE A O 1
ATOM 3840 N N . ALA A 1 518 ? 11.406 17.203 19.281 1 94.44 518 ALA A N 1
ATOM 3841 C CA . ALA A 1 518 ? 12.312 16.484 20.172 1 94.44 518 ALA A CA 1
ATOM 3842 C C . ALA A 1 518 ? 13.422 15.789 19.391 1 94.44 518 ALA A C 1
ATOM 3844 O O . ALA A 1 518 ? 14.562 15.719 19.844 1 94.44 518 ALA A O 1
ATOM 3845 N N . ARG A 1 519 ? 13.109 15.281 18.234 1 94.88 519 ARG A N 1
ATOM 3846 C CA . ARG A 1 519 ? 14.102 14.68 17.359 1 94.88 519 ARG A CA 1
ATOM 3847 C C . ARG A 1 519 ? 15.234 15.648 17.047 1 94.88 519 ARG A C 1
ATOM 3849 O O . ARG A 1 519 ? 16.406 15.289 17.141 1 94.88 519 ARG A O 1
ATOM 3856 N N . ALA A 1 520 ? 14.812 16.797 16.672 1 93.19 520 ALA A N 1
ATOM 3857 C CA . ALA A 1 520 ? 15.766 17.828 16.266 1 93.19 520 ALA A CA 1
ATOM 3858 C C . ALA A 1 520 ? 16.609 18.297 17.438 1 93.19 520 ALA A C 1
ATOM 3860 O O . ALA A 1 520 ? 17.797 18.562 17.297 1 93.19 520 ALA A O 1
ATOM 3861 N N . PHE A 1 521 ? 15.992 18.422 18.625 1 92.5 521 PHE A N 1
ATOM 3862 C CA . PHE A 1 521 ? 16.703 18.906 19.812 1 92.5 521 PHE A CA 1
ATOM 3863 C C . PHE A 1 521 ? 17.672 17.859 20.312 1 92.5 521 PHE A C 1
ATOM 3865 O O . PHE A 1 521 ? 18.703 18.188 20.922 1 92.5 521 PHE A O 1
ATOM 3872 N N . HIS A 1 522 ? 17.344 16.609 20.109 1 93.56 522 HIS A N 1
ATOM 3873 C CA . HIS A 1 522 ? 18.203 15.516 20.578 1 93.56 522 HIS A CA 1
ATOM 3874 C C . HIS A 1 522 ? 19.469 15.43 19.734 1 93.56 522 HIS A C 1
ATOM 3876 O O . HIS A 1 522 ? 20.531 15.07 20.25 1 93.56 522 HIS A O 1
ATOM 3882 N N . ARG A 1 523 ? 19.344 15.758 18.531 1 91.81 523 ARG A N 1
ATOM 3883 C CA . ARG A 1 523 ? 20.469 15.648 17.609 1 91.81 523 ARG A CA 1
ATOM 3884 C C . ARG A 1 523 ? 21.516 16.719 17.891 1 91.81 523 ARG A C 1
ATOM 3886 O O . ARG A 1 523 ? 21.188 17.891 18.078 1 91.81 523 ARG A O 1
ATOM 3893 N N . GLU A 1 524 ? 22.688 16.297 17.938 1 87.94 524 GLU A N 1
ATOM 3894 C CA . GLU A 1 524 ? 23.797 17.234 18.094 1 87.94 524 GLU A CA 1
ATOM 3895 C C . GLU A 1 524 ? 24.266 17.766 16.75 1 87.94 524 GLU A C 1
ATOM 3897 O O . GLU A 1 524 ? 25.312 17.359 16.234 1 87.94 524 GLU A O 1
ATOM 3902 N N . ALA A 1 525 ? 23.516 18.703 16.234 1 92.94 525 ALA A N 1
ATOM 3903 C CA . ALA A 1 525 ? 23.781 19.25 14.906 1 92.94 525 ALA A CA 1
ATOM 3904 C C . ALA A 1 525 ? 24.172 20.719 14.984 1 92.94 525 ALA A C 1
ATOM 3906 O O . ALA A 1 525 ? 23.781 21.422 15.914 1 92.94 525 ALA A O 1
ATOM 3907 N N . GLY A 1 526 ? 24.953 21.094 14.031 1 95.62 526 GLY A N 1
ATOM 3908 C CA . GLY A 1 526 ? 25.375 22.484 13.977 1 95.62 526 GLY A CA 1
ATOM 3909 C C . GLY A 1 526 ? 24.344 23.406 13.328 1 95.62 526 GLY A C 1
ATOM 3910 O O . GLY A 1 526 ? 24.328 24.609 13.578 1 95.62 526 GLY A O 1
ATOM 3911 N N . LEU A 1 527 ? 23.516 22.828 12.547 1 97.25 527 LEU A N 1
ATOM 3912 C CA . LEU A 1 527 ? 22.469 23.578 11.875 1 97.25 527 LEU A CA 1
ATOM 3913 C C . LEU A 1 527 ? 21.094 23.016 12.242 1 97.25 527 LEU A C 1
ATOM 3915 O O . LEU A 1 527 ? 20.844 21.812 12.094 1 97.25 527 LEU A O 1
ATOM 3919 N N . LEU A 1 528 ? 20.281 23.844 12.805 1 96.31 528 LEU A N 1
ATOM 3920 C CA . LEU A 1 528 ? 18.906 23.484 13.125 1 96.31 528 LEU A CA 1
ATOM 3921 C C . LEU A 1 528 ? 17.938 24.219 12.203 1 96.31 528 LEU A C 1
ATOM 3923 O O . LEU A 1 528 ? 17.922 25.438 12.148 1 96.31 528 LEU A O 1
ATOM 3927 N N . VAL A 1 529 ? 17.188 23.453 11.438 1 96.81 529 VAL A N 1
ATOM 3928 C CA . VAL A 1 529 ? 16.188 24.016 10.547 1 96.81 529 VAL A CA 1
ATOM 3929 C C . VAL A 1 529 ? 14.781 23.672 11.047 1 96.81 529 VAL A C 1
ATOM 3931 O O . VAL A 1 529 ? 14.453 22.484 11.203 1 96.81 529 VAL A O 1
ATOM 3934 N N . LEU A 1 530 ? 13.992 24.625 11.312 1 94.75 530 LEU A N 1
ATOM 3935 C CA . LEU A 1 530 ? 12.609 24.438 11.75 1 94.75 530 LEU A CA 1
ATOM 3936 C C . LEU A 1 530 ? 11.633 25.016 10.727 1 94.75 530 LEU A C 1
ATOM 3938 O O . LEU A 1 530 ? 11.531 26.234 10.562 1 94.75 530 LEU A O 1
ATOM 3942 N N . ASP A 1 531 ? 10.938 24.141 10.062 1 91.62 531 ASP A N 1
ATOM 3943 C CA . ASP A 1 531 ? 9.969 24.578 9.062 1 91.62 531 ASP A CA 1
ATOM 3944 C C . ASP A 1 531 ? 8.539 24.484 9.609 1 91.62 531 ASP A C 1
ATOM 3946 O O . ASP A 1 531 ? 7.938 23.406 9.609 1 91.62 531 ASP A O 1
ATOM 3950 N N . GLU A 1 532 ? 7.996 25.547 10.008 1 86.88 532 GLU A N 1
ATOM 3951 C CA . GLU A 1 532 ? 6.676 25.703 10.617 1 86.88 532 GLU A CA 1
ATOM 3952 C C . GLU A 1 532 ? 6.484 24.75 11.781 1 86.88 532 GLU A C 1
ATOM 3954 O O . GLU A 1 532 ? 5.512 24 11.82 1 86.88 532 GLU A O 1
ATOM 3959 N N . PRO A 1 533 ? 7.332 24.797 12.766 1 84.62 533 PRO A N 1
ATOM 3960 C CA . PRO A 1 533 ? 7.383 23.781 13.82 1 84.62 533 PRO A CA 1
ATOM 3961 C C . PRO A 1 533 ? 6.203 23.875 14.789 1 84.62 533 PRO A C 1
ATOM 3963 O O . PRO A 1 533 ? 5.973 22.953 15.578 1 84.62 533 PRO A O 1
ATOM 3966 N N . THR A 1 534 ? 5.445 24.953 14.805 1 80.12 534 THR A N 1
ATOM 3967 C CA . THR A 1 534 ? 4.426 25.094 15.836 1 80.12 534 THR A CA 1
ATOM 3968 C C . THR A 1 534 ? 3.045 25.281 15.211 1 80.12 534 THR A C 1
ATOM 3970 O O . THR A 1 534 ? 2.127 25.781 15.852 1 80.12 534 THR A O 1
ATOM 3973 N N . ALA A 1 535 ? 2.904 24.859 14 1 76.44 535 ALA A N 1
ATOM 3974 C CA . ALA A 1 535 ? 1.672 25.094 13.25 1 76.44 535 ALA A CA 1
ATOM 3975 C C . ALA A 1 535 ? 0.487 24.406 13.922 1 76.44 535 ALA A C 1
ATOM 3977 O O . ALA A 1 535 ? -0.625 24.938 13.93 1 76.44 535 ALA A O 1
ATOM 3978 N N . ALA A 1 536 ? 0.749 23.312 14.602 1 76 536 ALA A N 1
ATOM 3979 C CA . ALA A 1 536 ? -0.35 22.531 15.172 1 76 536 ALA A CA 1
ATOM 3980 C C . ALA A 1 536 ? -0.366 22.641 16.688 1 76 536 ALA A C 1
ATOM 3982 O O . ALA A 1 536 ? -1.111 21.922 17.359 1 76 536 ALA A O 1
ATOM 3983 N N . LEU A 1 537 ? 0.416 23.562 17.234 1 82.25 537 LEU A N 1
ATOM 3984 C CA . LEU A 1 537 ? 0.548 23.625 18.688 1 82.25 537 LEU A CA 1
ATOM 3985 C C . LEU A 1 537 ? -0.291 24.766 19.266 1 82.25 537 LEU A C 1
ATOM 3987 O O . LEU A 1 537 ? -0.469 25.797 18.609 1 82.25 537 LEU A O 1
ATOM 3991 N N . ASP A 1 538 ? -0.749 24.594 20.453 1 81.88 538 ASP A N 1
ATOM 3992 C CA . ASP A 1 538 ? -1.449 25.656 21.188 1 81.88 538 ASP A CA 1
ATOM 3993 C C . ASP A 1 538 ? -0.469 26.688 21.734 1 81.88 538 ASP A C 1
ATOM 3995 O O . ASP A 1 538 ? 0.741 26.453 21.766 1 81.88 538 ASP A O 1
ATOM 3999 N N . PRO A 1 539 ? -1.023 27.766 22.125 1 80.38 539 PRO A N 1
ATOM 4000 C CA . PRO A 1 539 ? -0.173 28.891 22.547 1 80.38 539 PRO A CA 1
ATOM 4001 C C . PRO A 1 539 ? 0.772 28.516 23.688 1 80.38 539 PRO A C 1
ATOM 4003 O O . PRO A 1 539 ? 1.922 28.969 23.703 1 80.38 539 PRO A O 1
ATOM 4006 N N . ARG A 1 540 ? 0.303 27.719 24.609 1 82.88 540 ARG A N 1
ATOM 4007 C CA . ARG A 1 540 ? 1.155 27.328 25.734 1 82.88 540 ARG A CA 1
ATOM 4008 C C . ARG A 1 540 ? 2.328 26.484 25.266 1 82.88 540 ARG A C 1
ATOM 4010 O O . ARG A 1 540 ? 3.469 26.703 25.672 1 82.88 540 ARG A O 1
ATOM 4017 N N . ALA A 1 541 ? 2.037 25.578 24.469 1 83.25 541 ALA A N 1
ATOM 4018 C CA . ALA A 1 541 ? 3.078 24.703 23.922 1 83.25 541 ALA A CA 1
ATOM 4019 C C . ALA A 1 541 ? 4.035 25.484 23.031 1 83.25 541 ALA A C 1
ATOM 4021 O O . ALA A 1 541 ? 5.246 25.25 23.047 1 83.25 541 ALA A O 1
ATOM 4022 N N . GLU A 1 542 ? 3.492 26.312 22.25 1 84.44 542 GLU A N 1
ATOM 4023 C CA . GLU A 1 542 ? 4.305 27.141 21.359 1 84.44 542 GLU A CA 1
ATOM 4024 C C . GLU A 1 542 ? 5.285 28 22.156 1 84.44 542 GLU A C 1
ATOM 4026 O O . GLU A 1 542 ? 6.461 28.094 21.812 1 84.44 542 GLU A O 1
ATOM 4031 N N . HIS A 1 543 ? 4.77 28.609 23.156 1 81.5 543 HIS A N 1
ATOM 4032 C CA . HIS A 1 543 ? 5.598 29.469 24 1 81.5 543 HIS A CA 1
ATOM 4033 C C . HIS A 1 543 ? 6.75 28.672 24.609 1 81.5 543 HIS A C 1
ATOM 4035 O O . HIS A 1 543 ? 7.879 29.172 24.672 1 81.5 543 HIS A O 1
ATOM 4041 N N . ARG A 1 544 ? 6.465 27.562 25.047 1 82.12 544 ARG A N 1
ATOM 4042 C CA . ARG A 1 544 ? 7.477 26.703 25.672 1 82.12 544 ARG A CA 1
ATOM 4043 C C . ARG A 1 544 ? 8.578 26.359 24.672 1 82.12 544 ARG A C 1
ATOM 4045 O O . ARG A 1 544 ? 9.766 26.391 25 1 82.12 544 ARG A O 1
ATOM 4052 N N . ILE A 1 545 ? 8.219 26.047 23.516 1 85.5 545 ILE A N 1
ATOM 4053 C CA . ILE A 1 545 ? 9.164 25.641 22.5 1 85.5 545 ILE A CA 1
ATOM 4054 C C . ILE A 1 545 ? 10.086 26.812 22.141 1 85.5 545 ILE A C 1
ATOM 4056 O O . ILE A 1 545 ? 11.305 26.641 22.047 1 85.5 545 ILE A O 1
ATOM 4060 N N . PHE A 1 546 ? 9.531 27.984 21.938 1 84.88 546 PHE A N 1
ATOM 4061 C CA . PHE A 1 546 ? 10.328 29.125 21.5 1 84.88 546 PHE A CA 1
ATOM 4062 C C . PHE A 1 546 ? 11.211 29.625 22.641 1 84.88 546 PHE A C 1
ATOM 4064 O O . PHE A 1 546 ? 12.312 30.125 22.391 1 84.88 546 PHE A O 1
ATOM 4071 N N . ARG A 1 547 ? 10.734 29.453 23.844 1 80.56 547 ARG A N 1
ATOM 4072 C CA . ARG A 1 547 ? 11.578 29.781 24.984 1 80.56 547 ARG A CA 1
ATOM 4073 C C . ARG A 1 547 ? 12.82 28.891 25.031 1 80.56 547 ARG A C 1
ATOM 4075 O O . ARG A 1 547 ? 13.922 29.375 25.312 1 80.56 547 ARG A O 1
ATOM 4082 N N . ASN A 1 548 ? 12.617 27.719 24.734 1 84.62 548 ASN A N 1
ATOM 4083 C CA . ASN A 1 548 ? 13.727 26.781 24.766 1 84.62 548 ASN A CA 1
ATOM 4084 C C . ASN A 1 548 ? 14.586 26.875 23.5 1 84.62 548 ASN A C 1
ATOM 4086 O O . ASN A 1 548 ? 15.75 26.484 23.516 1 84.62 548 ASN A O 1
ATOM 4090 N N . LEU A 1 549 ? 14.023 27.359 22.453 1 86.12 549 LEU A N 1
ATOM 4091 C CA . LEU A 1 549 ? 14.75 27.484 21.203 1 86.12 549 LEU A CA 1
ATOM 4092 C C . LEU A 1 549 ? 15.977 28.375 21.359 1 86.12 549 LEU A C 1
ATOM 4094 O O . LEU A 1 549 ? 17.016 28.109 20.766 1 86.12 549 LEU A O 1
ATOM 4098 N N . ARG A 1 550 ? 15.891 29.375 22.125 1 83.19 550 ARG A N 1
ATOM 4099 C CA . ARG A 1 550 ? 17.016 30.281 22.344 1 83.19 550 ARG A CA 1
ATOM 4100 C C . ARG A 1 550 ? 18.172 29.562 23.031 1 83.19 550 ARG A C 1
ATOM 4102 O O . ARG A 1 550 ? 19.344 29.812 22.703 1 83.19 550 ARG A O 1
ATOM 4109 N N . ALA A 1 551 ? 17.734 28.75 23.922 1 83.56 551 ALA A N 1
ATOM 4110 C CA . ALA A 1 551 ? 18.781 27.984 24.609 1 83.56 551 ALA A CA 1
ATOM 4111 C C . ALA A 1 551 ? 19.469 27.031 23.656 1 83.56 551 ALA A C 1
ATOM 4113 O O . ALA A 1 551 ? 20.703 26.859 23.719 1 83.56 551 ALA A O 1
ATOM 4114 N N . VAL A 1 552 ? 18.734 26.438 22.859 1 83.44 552 VAL A N 1
ATOM 4115 C CA . VAL A 1 552 ? 19.281 25.453 21.922 1 83.44 552 VAL A CA 1
ATOM 4116 C C . VAL A 1 552 ? 20.109 26.172 20.844 1 83.44 552 VAL A C 1
ATOM 4118 O O . VAL A 1 552 ? 21.078 25.609 20.328 1 83.44 552 VAL A O 1
ATOM 4121 N N . ALA A 1 553 ? 19.781 27.391 20.516 1 86.44 553 ALA A N 1
ATOM 4122 C CA . ALA A 1 553 ? 20.406 28.156 19.438 1 86.44 553 ALA A CA 1
ATOM 4123 C C . ALA A 1 553 ? 21.781 28.672 19.844 1 86.44 553 ALA A C 1
ATOM 4125 O O . ALA A 1 553 ? 22.578 29.078 19 1 86.44 553 ALA A O 1
ATOM 4126 N N . ARG A 1 554 ? 22.109 28.641 21.062 1 86.25 554 ARG A N 1
ATOM 4127 C CA . ARG A 1 554 ? 23.344 29.234 21.562 1 86.25 554 ARG A CA 1
ATOM 4128 C C . ARG A 1 554 ? 24.562 28.641 20.875 1 86.25 554 ARG A C 1
ATOM 4130 O O . ARG A 1 554 ? 25.547 29.344 20.609 1 86.25 554 ARG A O 1
ATOM 4137 N N . GLU A 1 555 ? 24.438 27.391 20.547 1 89.44 555 GLU A N 1
ATOM 4138 C CA . GLU A 1 555 ? 25.625 26.719 19.984 1 89.44 555 GLU A CA 1
ATOM 4139 C C . GLU A 1 555 ? 25.359 26.234 18.562 1 89.44 555 GLU A C 1
ATOM 4141 O O . GLU A 1 555 ? 26.125 25.422 18.031 1 89.44 555 GLU A O 1
ATOM 4146 N N . ARG A 1 556 ? 24.297 26.703 18 1 94.38 556 ARG A N 1
ATOM 4147 C CA . ARG A 1 556 ? 23.906 26.203 16.688 1 94.38 556 ARG A CA 1
ATOM 4148 C C . ARG A 1 556 ? 23.391 27.328 15.797 1 94.38 556 ARG A C 1
ATOM 4150 O O . ARG A 1 556 ? 22.953 28.359 16.297 1 94.38 556 ARG A O 1
ATOM 4157 N N . ALA A 1 557 ? 23.641 27.188 14.508 1 96.06 557 ALA A N 1
ATOM 4158 C CA . ALA A 1 557 ? 22.891 28.031 13.562 1 96.06 557 ALA A CA 1
ATOM 4159 C C . ALA A 1 557 ? 21.453 27.562 13.438 1 96.06 557 ALA A C 1
ATOM 4161 O O . ALA A 1 557 ? 21.188 26.359 13.336 1 96.06 557 ALA A O 1
ATOM 4162 N N . VAL A 1 558 ? 20.5 28.484 13.555 1 95.94 558 VAL A N 1
ATOM 4163 C CA . VAL A 1 558 ? 19.094 28.109 13.5 1 95.94 558 VAL A CA 1
ATOM 4164 C C . VAL A 1 558 ? 18.406 28.844 12.352 1 95.94 558 VAL A C 1
ATOM 4166 O O . VAL A 1 558 ? 18.562 30.047 12.203 1 95.94 558 VAL A O 1
ATOM 4169 N N . VAL A 1 559 ? 17.75 28.125 11.523 1 96.88 559 VAL A N 1
ATOM 4170 C CA . VAL A 1 559 ? 16.922 28.688 10.469 1 96.88 559 VAL A CA 1
ATOM 4171 C C . VAL A 1 559 ? 15.445 28.375 10.766 1 96.88 559 VAL A C 1
ATOM 4173 O O . VAL A 1 559 ? 15.055 27.203 10.812 1 96.88 559 VAL A O 1
ATOM 4176 N N . LEU A 1 560 ? 14.727 29.375 11 1 95.06 560 LEU A N 1
ATOM 4177 C CA . LEU A 1 560 ? 13.312 29.25 11.328 1 95.06 560 LEU A CA 1
ATOM 4178 C C . LEU A 1 560 ? 12.438 29.734 10.18 1 95.06 560 LEU A C 1
ATOM 4180 O O . LEU A 1 560 ? 12.492 30.906 9.789 1 95.06 560 LEU A O 1
ATOM 4184 N N . VAL A 1 561 ? 11.719 28.812 9.57 1 93.12 561 VAL A N 1
ATOM 4185 C CA . VAL A 1 561 ? 10.758 29.141 8.531 1 93.12 561 VAL A CA 1
ATOM 4186 C C . VAL A 1 561 ? 9.352 29.219 9.133 1 93.12 561 VAL A C 1
ATOM 4188 O O . VAL A 1 561 ? 8.875 28.266 9.742 1 93.12 561 VAL A O 1
ATOM 4191 N N . THR A 1 562 ? 8.695 30.344 9.055 1 85.81 562 THR A N 1
ATOM 4192 C CA . THR A 1 562 ? 7.359 30.469 9.625 1 85.81 562 THR A CA 1
ATOM 4193 C C . THR A 1 562 ? 6.551 31.531 8.875 1 85.81 562 THR A C 1
ATOM 4195 O O . THR A 1 562 ? 7.125 32.406 8.234 1 85.81 562 THR A O 1
ATOM 4198 N N . HIS A 1 563 ? 5.352 31.422 8.898 1 78.69 563 HIS A N 1
ATOM 4199 C CA . HIS A 1 563 ? 4.453 32.438 8.391 1 78.69 563 HIS A CA 1
ATOM 4200 C C . HIS A 1 563 ? 3.748 33.156 9.531 1 78.69 563 HIS A C 1
ATOM 4202 O O . HIS A 1 563 ? 2.982 34.094 9.289 1 78.69 563 HIS A O 1
ATOM 4208 N N . ARG A 1 564 ? 4.051 32.781 10.719 1 78.56 564 ARG A N 1
ATOM 4209 C CA . ARG A 1 564 ? 3.502 33.469 11.891 1 78.56 564 ARG A CA 1
ATOM 4210 C C . ARG A 1 564 ? 4.449 34.562 12.383 1 78.56 564 ARG A C 1
ATOM 4212 O O . ARG A 1 564 ? 5.406 34.281 13.109 1 78.56 564 ARG A O 1
ATOM 4219 N N . LEU A 1 565 ? 4.066 35.688 12.18 1 81.5 565 LEU A N 1
ATOM 4220 C CA . LEU A 1 565 ? 4.977 36.812 12.375 1 81.5 565 LEU A CA 1
ATOM 4221 C C . LEU A 1 565 ? 5.191 37.094 13.859 1 81.5 565 LEU A C 1
ATOM 4223 O O . LEU A 1 565 ? 6.215 37.656 14.242 1 81.5 565 LEU A O 1
ATOM 4227 N N . THR A 1 566 ? 4.25 36.625 14.68 1 76.12 566 THR A N 1
ATOM 4228 C CA . THR A 1 566 ? 4.418 36.812 16.109 1 76.12 566 THR A CA 1
ATOM 4229 C C . THR A 1 566 ? 5.609 36.031 16.625 1 76.12 566 THR A C 1
ATOM 4231 O O . THR A 1 566 ? 6.316 36.469 17.531 1 76.12 566 THR A O 1
ATOM 4234 N N . ASN A 1 567 ? 5.887 34.938 16.031 1 79 567 ASN A N 1
ATOM 4235 C CA . ASN A 1 567 ? 6.961 34.031 16.453 1 79 567 ASN A CA 1
ATOM 4236 C C . ASN A 1 567 ? 8.312 34.5 15.914 1 79 567 ASN A C 1
ATOM 4238 O O . ASN A 1 567 ? 9.359 34.094 16.422 1 79 567 ASN A O 1
ATOM 4242 N N . VAL A 1 568 ? 8.289 35.375 14.992 1 86.19 568 VAL A N 1
ATOM 4243 C CA . VAL A 1 568 ? 9.523 35.781 14.32 1 86.19 568 VAL A CA 1
ATOM 4244 C C . VAL A 1 568 ? 10.297 36.75 15.203 1 86.19 568 VAL A C 1
ATOM 4246 O O . VAL A 1 568 ? 11.484 37 14.992 1 86.19 568 VAL A O 1
ATOM 4249 N N . ALA A 1 569 ? 9.664 37.25 16.234 1 83.12 569 ALA A N 1
ATOM 4250 C CA . ALA A 1 569 ? 10.305 38.188 17.125 1 83.12 569 ALA A CA 1
ATOM 4251 C C . ALA A 1 569 ? 11.477 37.562 17.859 1 83.12 569 ALA A C 1
ATOM 4253 O O . ALA A 1 569 ? 12.391 38.25 18.328 1 83.12 569 ALA A O 1
ATOM 4254 N N . VAL A 1 570 ? 11.5 36.25 17.875 1 84.94 570 VAL A N 1
ATOM 4255 C CA . VAL A 1 570 ? 12.562 35.531 18.578 1 84.94 570 VAL A CA 1
ATOM 4256 C C . VAL A 1 570 ? 13.836 35.562 17.734 1 84.94 570 VAL A C 1
ATOM 4258 O O . VAL A 1 570 ? 14.938 35.375 18.25 1 84.94 570 VAL A O 1
ATOM 4261 N N . ALA A 1 571 ? 13.688 35.812 16.516 1 91.88 571 ALA A N 1
ATOM 4262 C CA . ALA A 1 571 ? 14.812 35.75 15.586 1 91.88 571 ALA A CA 1
ATOM 4263 C C . ALA A 1 571 ? 15.742 36.938 15.734 1 91.88 571 ALA A C 1
ATOM 4265 O O . ALA A 1 571 ? 15.297 38.031 16.094 1 91.88 571 ALA A O 1
ATOM 4266 N N . ASP A 1 572 ? 17.016 36.719 15.492 1 92.88 572 ASP A N 1
ATOM 4267 C CA . ASP A 1 572 ? 18.016 37.781 15.484 1 92.88 572 ASP A CA 1
ATOM 4268 C C . ASP A 1 572 ? 17.953 38.594 14.188 1 92.88 572 ASP A C 1
ATOM 4270 O O . ASP A 1 572 ? 18.219 39.781 14.172 1 92.88 572 ASP A O 1
ATOM 4274 N N . ARG A 1 573 ? 17.688 37.906 13.219 1 95.31 573 ARG A N 1
ATOM 4275 C CA . ARG A 1 573 ? 17.578 38.5 11.883 1 95.31 573 ARG A CA 1
ATOM 4276 C C . ARG A 1 573 ? 16.438 37.844 11.102 1 95.31 573 ARG A C 1
ATOM 4278 O O . ARG A 1 573 ? 16.203 36.625 11.211 1 95.31 573 ARG A O 1
ATOM 4285 N N . ILE A 1 574 ? 15.727 38.688 10.359 1 95.75 574 ILE A N 1
ATOM 4286 C CA . ILE A 1 574 ? 14.594 38.219 9.562 1 95.75 574 ILE A CA 1
ATOM 4287 C C . ILE A 1 574 ? 14.852 38.5 8.086 1 95.75 574 ILE A C 1
ATOM 4289 O O . ILE A 1 574 ? 15.266 39.625 7.723 1 95.75 574 ILE A O 1
ATOM 4293 N N . VAL A 1 575 ? 14.672 37.531 7.281 1 96.5 575 VAL A N 1
ATOM 4294 C CA . VAL A 1 575 ? 14.758 37.688 5.832 1 96.5 575 VAL A CA 1
ATOM 4295 C C . VAL A 1 575 ? 13.383 37.469 5.203 1 96.5 575 VAL A C 1
ATOM 4297 O O . VAL A 1 575 ? 12.758 36.438 5.406 1 96.5 575 VAL A O 1
ATOM 4300 N N . VAL A 1 576 ? 12.93 38.438 4.484 1 95.88 576 VAL A N 1
ATOM 4301 C CA . VAL A 1 576 ? 11.641 38.344 3.803 1 95.88 576 VAL A CA 1
ATOM 4302 C C . VAL A 1 576 ? 11.852 37.938 2.348 1 95.88 576 VAL A C 1
ATOM 4304 O O . VAL A 1 576 ? 12.57 38.625 1.604 1 95.88 576 VAL A O 1
ATOM 4307 N N . LEU A 1 577 ? 11.234 36.844 2.012 1 94.56 577 LEU A N 1
ATOM 4308 C CA . LEU A 1 577 ? 11.352 36.312 0.656 1 94.56 577 LEU A CA 1
ATOM 4309 C C . LEU A 1 577 ? 10.062 36.531 -0.126 1 94.56 577 LEU A C 1
ATOM 4311 O O . LEU A 1 577 ? 8.961 36.375 0.426 1 94.56 577 LEU A O 1
ATOM 4315 N N . GLU A 1 578 ? 10.203 36.812 -1.37 1 91.81 578 GLU A N 1
ATOM 4316 C CA . GLU A 1 578 ? 9.102 36.938 -2.312 1 91.81 578 GLU A CA 1
ATOM 4317 C C . GLU A 1 578 ? 9.516 36.5 -3.711 1 91.81 578 GLU A C 1
ATOM 4319 O O . GLU A 1 578 ? 10.516 36.969 -4.25 1 91.81 578 GLU A O 1
ATOM 4324 N N . ASP A 1 579 ? 8.773 35.594 -4.23 1 88.81 579 ASP A N 1
ATOM 4325 C CA . ASP A 1 579 ? 8.984 35.094 -5.578 1 88.81 579 ASP A CA 1
ATOM 4326 C C . ASP A 1 579 ? 10.43 34.625 -5.77 1 88.81 579 ASP A C 1
ATOM 4328 O O . ASP A 1 579 ? 11.062 34.938 -6.781 1 88.81 579 ASP A O 1
ATOM 4332 N N . GLY A 1 580 ? 10.969 34.031 -4.711 1 92.56 580 GLY A N 1
ATOM 4333 C CA . GLY A 1 580 ? 12.281 33.438 -4.793 1 92.56 580 GLY A CA 1
ATOM 4334 C C . GLY A 1 580 ? 13.422 34.406 -4.602 1 92.56 580 GLY A C 1
ATOM 4335 O O . GLY A 1 580 ? 14.586 34.062 -4.816 1 92.56 580 GLY A O 1
ATOM 4336 N N . LYS A 1 581 ? 13.062 35.688 -4.254 1 95.56 581 LYS A N 1
ATOM 4337 C CA . LYS A 1 581 ? 14.07 36.719 -4.062 1 95.56 581 LYS A CA 1
ATOM 4338 C C . LYS A 1 581 ? 14.008 37.281 -2.652 1 95.56 581 LYS A C 1
ATOM 4340 O O . LYS A 1 581 ? 12.953 37.281 -2.016 1 95.56 581 LYS A O 1
ATOM 4345 N N . VAL A 1 582 ? 15.156 37.781 -2.191 1 96.19 582 VAL A N 1
ATOM 4346 C CA . VAL A 1 582 ? 15.188 38.469 -0.911 1 96.19 582 VAL A CA 1
ATOM 4347 C C . VAL A 1 582 ? 14.68 39.906 -1.09 1 96.19 582 VAL A C 1
ATOM 4349 O O . VAL A 1 582 ? 15.258 40.688 -1.847 1 96.19 582 VAL A O 1
ATOM 4352 N N . LEU A 1 583 ? 13.719 40.25 -0.416 1 95.56 583 LEU A N 1
ATOM 4353 C CA . LEU A 1 583 ? 13.102 41.562 -0.549 1 95.56 583 LEU A CA 1
ATOM 4354 C C . LEU A 1 583 ? 13.555 42.5 0.572 1 95.56 583 LEU A C 1
ATOM 4356 O O . LEU A 1 583 ? 13.766 43.688 0.346 1 95.56 583 LEU A O 1
ATOM 4360 N N . GLN A 1 584 ? 13.5 41.969 1.79 1 96.06 584 GLN A N 1
ATOM 4361 C CA . GLN A 1 584 ? 13.867 42.719 2.977 1 96.06 584 GLN A CA 1
ATOM 4362 C C . GLN A 1 584 ? 14.703 41.875 3.938 1 96.06 584 GLN A C 1
ATOM 4364 O O . GLN A 1 584 ? 14.594 40.656 3.949 1 96.06 584 GLN A O 1
ATOM 4369 N N . GLU A 1 585 ? 15.555 42.562 4.629 1 95.62 585 GLU A N 1
ATOM 4370 C CA . GLU A 1 585 ? 16.344 41.938 5.695 1 95.62 585 GLU A CA 1
ATOM 4371 C C . GLU A 1 585 ? 16.547 42.906 6.855 1 95.62 585 GLU A C 1
ATOM 4373 O O . GLU A 1 585 ? 16.766 44.094 6.645 1 95.62 585 GLU A O 1
ATOM 4378 N N . GLY A 1 586 ? 16.359 42.375 8.039 1 94.56 586 GLY A N 1
ATOM 4379 C CA . GLY A 1 586 ? 16.562 43.219 9.211 1 94.56 586 GLY A CA 1
ATOM 4380 C C . GLY A 1 586 ? 16.031 42.594 10.492 1 94.56 586 GLY A C 1
ATOM 4381 O O . GLY A 1 586 ? 15.719 41.406 10.516 1 94.56 586 GLY A O 1
ATOM 4382 N N . THR A 1 587 ? 16.078 43.312 11.57 1 93.75 587 THR A N 1
ATOM 4383 C CA . THR A 1 587 ? 15.523 42.875 12.844 1 93.75 587 THR A CA 1
ATOM 4384 C C . THR A 1 587 ? 14.016 43.062 12.867 1 93.75 587 THR A C 1
ATOM 4386 O O . THR A 1 587 ? 13.453 43.75 12.008 1 93.75 587 THR A O 1
ATOM 4389 N N . PHE A 1 588 ? 13.438 42.469 13.805 1 92 588 PHE A N 1
ATOM 4390 C CA . PHE A 1 588 ? 11.992 42.562 13.938 1 92 588 PHE A CA 1
ATOM 4391 C C . PHE A 1 588 ? 11.562 44.031 14.094 1 92 588 PHE A C 1
ATOM 4393 O O . PHE A 1 588 ? 10.656 44.5 13.398 1 92 588 PHE A O 1
ATOM 4400 N N . ALA A 1 589 ? 12.219 44.75 14.922 1 89.31 589 ALA A N 1
ATOM 4401 C CA . ALA A 1 589 ? 11.891 46.156 15.203 1 89.31 589 ALA A CA 1
ATOM 4402 C C . ALA A 1 589 ? 12.07 47 13.961 1 89.31 589 ALA A C 1
ATOM 4404 O O . ALA A 1 589 ? 11.234 47.875 13.664 1 89.31 589 ALA A O 1
ATOM 4405 N N . GLU A 1 590 ? 13.125 46.719 13.234 1 93 590 GLU A N 1
ATOM 4406 C CA . GLU A 1 590 ? 13.414 47.5 12.031 1 93 590 GLU A CA 1
ATOM 4407 C C . GLU A 1 590 ? 12.367 47.25 10.953 1 93 590 GLU A C 1
ATOM 4409 O O . GLU A 1 590 ? 11.922 48.188 10.281 1 93 590 GLU A O 1
ATOM 4414 N N . LEU A 1 591 ? 11.969 46.031 10.867 1 93.25 591 LEU A N 1
ATOM 4415 C CA . LEU A 1 591 ? 11.055 45.688 9.797 1 93.25 591 LEU A CA 1
ATOM 4416 C C . LEU A 1 591 ? 9.633 46.125 10.117 1 93.25 591 LEU A C 1
ATOM 4418 O O . LEU A 1 591 ? 8.859 46.469 9.211 1 93.25 591 LEU A O 1
ATOM 4422 N N . VAL A 1 592 ? 9.281 46.125 11.352 1 90.94 592 VAL A N 1
ATOM 4423 C CA . VAL A 1 592 ? 7.961 46.594 11.758 1 90.94 592 VAL A CA 1
ATOM 4424 C C . VAL A 1 592 ? 7.875 48.094 11.594 1 90.94 592 VAL A C 1
ATOM 4426 O O . VAL A 1 592 ? 6.82 48.656 11.25 1 90.94 592 VAL A O 1
ATOM 4429 N N . ALA A 1 593 ? 8.953 48.781 11.805 1 92.12 593 ALA A N 1
ATOM 4430 C CA . ALA A 1 593 ? 8.992 50.25 11.727 1 92.12 593 ALA A CA 1
ATOM 4431 C C . ALA A 1 593 ? 8.969 50.719 10.273 1 92.12 593 ALA A C 1
ATOM 4433 O O . ALA A 1 593 ? 8.602 51.844 9.992 1 92.12 593 ALA A O 1
ATOM 4434 N N . ASP A 1 594 ? 9.344 49.812 9.391 1 93.81 594 ASP A N 1
ATOM 4435 C CA . ASP A 1 594 ? 9.344 50.156 7.973 1 93.81 594 ASP A CA 1
ATOM 4436 C C . ASP A 1 594 ? 7.93 50.125 7.395 1 93.81 594 ASP A C 1
ATOM 4438 O O . ASP A 1 594 ? 7.508 49.094 6.828 1 93.81 594 ASP A O 1
ATOM 4442 N N . THR A 1 595 ? 7.191 51.156 7.367 1 90 595 THR A N 1
ATOM 4443 C CA . THR A 1 595 ? 5.773 51.25 7.023 1 90 595 THR A CA 1
ATOM 4444 C C . THR A 1 595 ? 5.559 50.906 5.551 1 90 595 THR A C 1
ATOM 4446 O O . THR A 1 595 ? 4.465 50.5 5.156 1 90 595 THR A O 1
ATOM 4449 N N . GLY A 1 596 ? 6.488 51.031 4.715 1 88.88 596 GLY A N 1
ATOM 4450 C CA . GLY A 1 596 ? 6.34 50.719 3.303 1 88.88 596 GLY A CA 1
ATOM 4451 C C . GLY A 1 596 ? 6.832 49.312 2.941 1 88.88 596 GLY A C 1
ATOM 4452 O O . GLY A 1 596 ? 6.754 48.906 1.782 1 88.88 596 GLY A O 1
ATOM 4453 N N . GLY A 1 597 ? 7.172 48.656 3.961 1 92.12 597 GLY A N 1
ATOM 4454 C CA . GLY A 1 597 ? 7.797 47.375 3.689 1 92.12 597 GLY A CA 1
ATOM 4455 C C . GLY A 1 597 ? 6.805 46.219 3.65 1 92.12 597 GLY A C 1
ATOM 4456 O O . GLY A 1 597 ? 5.699 46.344 4.184 1 92.12 597 GLY A O 1
ATOM 4457 N N . ARG A 1 598 ? 7.188 45.156 2.969 1 91.75 598 ARG A N 1
ATOM 4458 C CA . ARG A 1 598 ? 6.363 43.969 2.82 1 91.75 598 ARG A CA 1
ATOM 4459 C C . ARG A 1 598 ? 6.105 43.312 4.172 1 91.75 598 ARG A C 1
ATOM 4461 O O . ARG A 1 598 ? 5 42.812 4.43 1 91.75 598 ARG A O 1
ATOM 4468 N N . PHE A 1 599 ? 7.059 43.312 5.016 1 92.44 599 PHE A N 1
ATOM 4469 C CA . PHE A 1 599 ? 6.906 42.688 6.336 1 92.44 599 PHE A CA 1
ATOM 4470 C C . PHE A 1 599 ? 5.816 43.406 7.129 1 92.44 599 PHE A C 1
ATOM 4472 O O . PHE A 1 599 ? 4.977 42.75 7.754 1 92.44 599 PHE A O 1
ATOM 4479 N N . ARG A 1 600 ? 5.906 44.688 7.145 1 92 600 ARG A N 1
ATOM 4480 C CA . ARG A 1 600 ? 4.914 45.469 7.855 1 92 600 ARG A CA 1
ATOM 4481 C C . ARG A 1 600 ? 3.514 45.219 7.301 1 92 600 ARG A C 1
ATOM 4483 O O . ARG A 1 600 ? 2.547 45.125 8.062 1 92 600 ARG A O 1
ATOM 4490 N N . GLU A 1 601 ? 3.463 45.156 6.051 1 90.38 601 GLU A N 1
ATOM 4491 C CA . GLU A 1 601 ? 2.182 44.844 5.418 1 90.38 601 GLU A CA 1
ATOM 4492 C C . GLU A 1 601 ? 1.607 43.531 5.941 1 90.38 601 GLU A C 1
ATOM 4494 O O . GLU A 1 601 ? 0.433 43.469 6.309 1 90.38 601 GLU A O 1
ATOM 4499 N N . LEU A 1 602 ? 2.41 42.531 5.961 1 88 602 LEU A N 1
ATOM 4500 C CA . LEU A 1 602 ? 1.977 41.219 6.426 1 88 602 LEU A CA 1
ATOM 4501 C C . LEU A 1 602 ? 1.645 41.25 7.914 1 88 602 LEU A C 1
ATOM 4503 O O . LEU A 1 602 ? 0.702 40.594 8.359 1 88 602 LEU A O 1
ATOM 4507 N N . TRP A 1 603 ? 2.426 42 8.586 1 87 603 TRP A N 1
ATOM 4508 C CA . TRP A 1 603 ? 2.215 42.156 10.016 1 87 603 TRP A CA 1
ATOM 4509 C C . TRP A 1 603 ? 0.861 42.812 10.305 1 87 603 TRP A C 1
ATOM 4511 O O . TRP A 1 603 ? 0.127 42.344 11.188 1 87 603 TRP A O 1
ATOM 4521 N N . ASP A 1 604 ? 0.555 43.812 9.57 1 86.19 604 ASP A N 1
ATOM 4522 C CA . ASP A 1 604 ? -0.715 44.5 9.734 1 86.19 604 ASP A CA 1
ATOM 4523 C C . ASP A 1 604 ? -1.892 43.594 9.375 1 86.19 604 ASP A C 1
ATOM 4525 O O . ASP A 1 604 ? -2.92 43.625 10.055 1 86.19 604 ASP A O 1
ATOM 4529 N N . LEU A 1 605 ? -1.676 42.906 8.391 1 81.25 605 LEU A N 1
ATOM 4530 C CA . LEU A 1 605 ? -2.725 41.969 7.965 1 81.25 605 LEU A CA 1
ATOM 4531 C C . LEU A 1 605 ? -2.994 40.938 9.031 1 81.25 605 LEU A C 1
ATOM 4533 O O . LEU A 1 605 ? -4.145 40.562 9.273 1 81.25 605 LEU A O 1
ATOM 4537 N N . GLN A 1 606 ? -1.966 40.438 9.586 1 78.31 606 GLN A N 1
ATOM 4538 C CA . GLN A 1 606 ? -2.098 39.406 10.609 1 78.31 606 GLN A CA 1
ATOM 4539 C C . GLN A 1 606 ? -2.775 39.938 11.859 1 78.31 606 GLN A C 1
ATOM 4541 O O . GLN A 1 606 ? -3.496 39.219 12.555 1 78.31 606 GLN A O 1
ATOM 4546 N N . ASN A 1 607 ? -2.482 41.219 12.148 1 74.56 607 ASN A N 1
ATOM 4547 C CA . ASN A 1 607 ? -3.004 41.781 13.383 1 74.56 607 ASN A CA 1
ATOM 4548 C C . ASN A 1 607 ? -4.312 42.531 13.148 1 74.56 607 ASN A C 1
ATOM 4550 O O . ASN A 1 607 ? -4.938 43 14.094 1 74.56 607 ASN A O 1
ATOM 4554 N N . GLU A 1 608 ? -4.531 42.875 11.766 1 68.31 608 GLU A N 1
ATOM 4555 C CA . GLU A 1 608 ? -5.773 43.562 11.469 1 68.31 608 GLU A CA 1
ATOM 4556 C C . GLU A 1 608 ? -6.988 42.781 11.953 1 68.31 608 GLU A C 1
ATOM 4558 O O . GLU A 1 608 ? -7.156 41.625 11.594 1 68.31 608 GLU A O 1
ATOM 4563 N N . ARG A 1 609 ? -7.453 43.125 13.141 1 55.28 609 ARG A N 1
ATOM 4564 C CA . ARG A 1 609 ? -8.672 42.625 13.781 1 55.28 609 ARG A CA 1
ATOM 4565 C C . ARG A 1 609 ? -9.914 43.094 13.023 1 55.28 609 ARG A C 1
ATOM 4567 O O . ARG A 1 609 ? -10.992 42.531 13.203 1 55.28 609 ARG A O 1
ATOM 4574 N N . THR A 1 610 ? -9.938 44.281 12.492 1 44.66 610 THR A N 1
ATOM 4575 C CA . THR A 1 610 ? -11.102 45.094 12.156 1 44.66 610 THR A CA 1
ATOM 4576 C C . THR A 1 610 ? -11.859 44.5 10.977 1 44.66 610 THR A C 1
ATOM 4578 O O . THR A 1 610 ? -12.969 44.938 10.656 1 44.66 610 THR A O 1
ATOM 4581 N N . GLY A 1 611 ? -11.312 44 10.039 1 44.62 611 GLY A N 1
ATOM 4582 C CA . GLY A 1 611 ? -12.25 43.719 8.961 1 44.62 611 GLY A CA 1
ATOM 4583 C C . GLY A 1 611 ? -13.328 42.719 9.352 1 44.62 611 GLY A C 1
ATOM 4584 O O . GLY A 1 611 ? -14.016 42.156 8.492 1 44.62 611 GLY A O 1
ATOM 4585 N N . VAL A 1 612 ? -13.211 42.188 10.422 1 46.22 612 VAL A N 1
ATOM 4586 C CA . VAL A 1 612 ? -14.289 41.312 10.852 1 46.22 612 VAL A CA 1
ATOM 4587 C C . VAL A 1 612 ? -15.539 42.125 11.148 1 46.22 612 VAL A C 1
ATOM 4589 O O . VAL A 1 612 ? -15.508 43.031 11.969 1 46.22 612 VAL A O 1
ATOM 4592 N N . PRO A 1 613 ? -16.453 42.25 10.305 1 46.94 613 PRO A N 1
ATOM 4593 C CA . PRO A 1 613 ? -17.688 43 10.578 1 46.94 613 PRO A CA 1
ATOM 4594 C C . PRO A 1 613 ? -18.188 42.812 12.008 1 46.94 613 PRO A C 1
ATOM 4596 O O . PRO A 1 613 ? -17.875 41.812 12.648 1 46.94 613 PRO A O 1
ATOM 4599 N N . ALA A 1 614 ? -18.781 43.875 12.594 1 46.97 614 ALA A N 1
ATOM 4600 C CA . ALA A 1 614 ? -19.375 44.031 13.914 1 46.97 614 ALA A CA 1
ATOM 4601 C C . ALA A 1 614 ? -20.156 42.781 14.328 1 46.97 614 ALA A C 1
ATOM 4603 O O . ALA A 1 614 ? -20.859 42.188 13.516 1 46.97 614 ALA A O 1
ATOM 4604 N N . GLN A 1 615 ? -19.688 42.094 15.359 1 50.19 615 GLN A N 1
ATOM 4605 C CA . GLN A 1 615 ? -20.375 40.969 16.016 1 50.19 615 GLN A CA 1
ATOM 4606 C C . GLN A 1 615 ? -21.875 41.219 16.047 1 50.19 615 GLN A C 1
ATOM 4608 O O . GLN A 1 615 ? -22.344 42.344 16.188 1 50.19 615 GLN A O 1
ATOM 4613 N N . ARG A 1 616 ? -22.719 40.406 15.414 1 50.94 616 ARG A N 1
ATOM 4614 C CA . ARG A 1 616 ? -24.156 40.562 15.578 1 50.94 616 ARG A CA 1
ATOM 4615 C C . ARG A 1 616 ? -24.516 40.875 17.016 1 50.94 616 ARG A C 1
ATOM 4617 O O . ARG A 1 616 ? -24.016 40.25 17.953 1 50.94 616 ARG A O 1
ATOM 4624 N N . ALA A 1 617 ? -25.062 42.031 17.281 1 43.5 617 ALA A N 1
ATOM 4625 C CA . ALA A 1 617 ? -25.641 42.406 18.578 1 43.5 617 ALA A CA 1
ATOM 4626 C C . ALA A 1 617 ? -26.562 41.312 19.094 1 43.5 617 ALA A C 1
ATOM 4628 O O . ALA A 1 617 ? -27.484 40.875 18.375 1 43.5 617 ALA A O 1
ATOM 4629 N N . VAL A 1 618 ? -26.172 40.406 19.859 1 44.62 618 VAL A N 1
ATOM 4630 C CA . VAL A 1 618 ? -27.078 39.5 20.531 1 44.62 618 VAL A CA 1
ATOM 4631 C C . VAL A 1 618 ? -28.312 40.25 21 1 44.62 618 VAL A C 1
ATOM 4633 O O . VAL A 1 618 ? -28.203 41.25 21.703 1 44.62 618 VAL A O 1
ATOM 4636 N N . PRO A 1 619 ? -29.516 40.094 20.391 1 39.66 619 PRO A N 1
ATOM 4637 C CA . PRO A 1 619 ? -30.625 40.75 21.078 1 39.66 619 PRO A CA 1
ATOM 4638 C C . PRO A 1 619 ? -30.609 40.531 22.594 1 39.66 619 PRO A C 1
ATOM 4640 O O . PRO A 1 619 ? -30.234 39.438 23.047 1 39.66 619 PRO A O 1
ATOM 4643 N N . ALA A 1 620 ? -30.562 41.594 23.453 1 38.59 620 ALA A N 1
ATOM 4644 C CA . ALA A 1 620 ? -30.719 41.562 24.906 1 38.59 620 ALA A CA 1
ATOM 4645 C C . ALA A 1 620 ? -31.75 40.5 25.312 1 38.59 620 ALA A C 1
ATOM 4647 O O . ALA A 1 620 ? -32.781 40.375 24.656 1 38.59 620 ALA A O 1
ATOM 4648 N N . ARG A 1 621 ? -31.5 39.562 26.141 1 38.12 621 ARG A N 1
ATOM 4649 C CA . ARG A 1 621 ? -32.438 38.688 26.875 1 38.12 621 ARG A CA 1
ATOM 4650 C C . ARG A 1 621 ? -33.688 39.469 27.312 1 38.12 621 ARG A C 1
ATOM 4652 O O . ARG A 1 621 ? -33.594 40.438 28.031 1 38.12 621 ARG A O 1
ATOM 4659 N N . GLU A 1 622 ? -34.719 39.5 26.531 1 33.38 622 GLU A N 1
ATOM 4660 C CA . GLU A 1 622 ? -35.969 39.781 27.234 1 33.38 622 GLU A CA 1
ATOM 4661 C C . GLU A 1 622 ? -36.062 38.938 28.516 1 33.38 622 GLU A C 1
ATOM 4663 O O . GLU A 1 622 ? -35.969 37.719 28.469 1 33.38 622 GLU A O 1
ATOM 4668 N N . THR A 1 623 ? -35.719 39.5 29.688 1 32.91 623 THR A N 1
ATOM 4669 C CA . THR A 1 623 ? -36 39.031 31.047 1 32.91 623 THR A CA 1
ATOM 4670 C C . THR A 1 623 ? -37.344 38.344 31.125 1 32.91 623 THR A C 1
ATOM 4672 O O . THR A 1 623 ? -38.375 38.969 30.875 1 32.91 623 THR A O 1
ATOM 4675 N N . GLU A 1 624 ? -37.5 37.094 30.75 1 33.38 624 GLU A N 1
ATOM 4676 C CA . GLU A 1 624 ? -38.719 36.375 31.141 1 33.38 624 GLU A CA 1
ATOM 4677 C C . GLU A 1 624 ? -39.125 36.719 32.562 1 33.38 624 GLU A C 1
ATOM 4679 O O . GLU A 1 624 ? -38.312 36.781 33.469 1 33.38 624 GLU A O 1
ATOM 4684 N N . GLU A 1 625 ? -40.219 37.469 32.812 1 33.19 625 GLU A N 1
ATOM 4685 C CA . GLU A 1 625 ? -41.062 37.688 34 1 33.19 625 GLU A CA 1
ATOM 4686 C C . GLU A 1 625 ? -41.188 36.406 34.812 1 33.19 625 GLU A C 1
ATOM 4688 O O . GLU A 1 625 ? -41.281 35.312 34.25 1 33.19 625 GLU A O 1
ATOM 4693 N N . PRO A 1 626 ? -40.844 36.375 36.125 1 34.62 626 PRO A N 1
ATOM 4694 C CA . PRO A 1 626 ? -41.062 35.281 37.031 1 34.62 626 PRO A CA 1
ATOM 4695 C C . PRO A 1 626 ? -42.438 34.625 36.844 1 34.62 626 PRO A C 1
ATOM 4697 O O . PRO A 1 626 ? -43.406 35.281 36.5 1 34.62 626 PRO A O 1
ATOM 4700 N N . LEU A 1 627 ? -42.531 33.531 36.188 1 31.03 627 LEU A N 1
ATOM 4701 C CA . LEU A 1 627 ? -43.844 32.938 36.375 1 31.03 627 LEU A CA 1
ATOM 4702 C C . LEU A 1 627 ? -44.312 33.125 37.812 1 31.03 627 LEU A C 1
ATOM 4704 O O . LEU A 1 627 ? -43.531 32.938 38.75 1 31.03 627 LEU A O 1
ATOM 4708 N N . PRO A 1 628 ? -45.5 33.75 38.094 1 31.95 628 PRO A N 1
ATOM 4709 C CA . PRO A 1 628 ? -46.031 33.781 39.469 1 31.95 628 PRO A CA 1
ATOM 4710 C C . PRO A 1 628 ? -46.062 32.406 40.125 1 31.95 628 PRO A C 1
ATOM 4712 O O . PRO A 1 628 ? -46.156 31.391 39.469 1 31.95 628 PRO A O 1
ATOM 4715 N N . MET B 1 1 ? 8.141 -7.992 21.078 1 27.5 1 MET B N 1
ATOM 4716 C CA . MET B 1 1 ? 6.824 -7.441 20.75 1 27.5 1 MET B CA 1
ATOM 4717 C C . MET B 1 1 ? 5.93 -8.5 20.125 1 27.5 1 MET B C 1
ATOM 4719 O O . MET B 1 1 ? 6.098 -8.844 18.953 1 27.5 1 MET B O 1
ATOM 4723 N N . GLN B 1 2 ? 5.516 -9.32 20.891 1 33.69 2 GLN B N 1
ATOM 4724 C CA . GLN B 1 2 ? 4.734 -10.5 20.531 1 33.69 2 GLN B CA 1
ATOM 4725 C C . GLN B 1 2 ? 3.344 -10.109 20.031 1 33.69 2 GLN B C 1
ATOM 4727 O O . GLN B 1 2 ? 2.619 -9.383 20.719 1 33.69 2 GLN B O 1
ATOM 4732 N N . TRP B 1 3 ? 3.195 -9.898 18.859 1 37.25 3 TRP B N 1
ATOM 4733 C CA . TRP B 1 3 ? 1.903 -9.719 18.219 1 37.25 3 TRP B CA 1
ATOM 4734 C C . TRP B 1 3 ? 0.847 -10.625 18.828 1 37.25 3 TRP B C 1
ATOM 4736 O O . TRP B 1 3 ? 1.055 -11.836 18.969 1 37.25 3 TRP B O 1
ATOM 4746 N N . LEU B 1 4 ? 0.036 -10.148 19.672 1 34.28 4 LEU B N 1
ATOM 4747 C CA . LEU B 1 4 ? -1.062 -10.852 20.328 1 34.28 4 LEU B CA 1
ATOM 4748 C C . LEU B 1 4 ? -2.02 -11.445 19.297 1 34.28 4 LEU B C 1
ATOM 4750 O O . LEU B 1 4 ? -2.93 -10.758 18.828 1 34.28 4 LEU B O 1
ATOM 4754 N N . ALA B 1 5 ? -1.669 -12.117 18.344 1 39.28 5 ALA B N 1
ATOM 4755 C CA . ALA B 1 5 ? -2.623 -12.875 17.547 1 39.28 5 ALA B CA 1
ATOM 4756 C C . ALA B 1 5 ? -3.674 -13.547 18.422 1 39.28 5 ALA B C 1
ATOM 4758 O O . ALA B 1 5 ? -3.35 -14.094 19.484 1 39.28 5 ALA B O 1
ATOM 4759 N N . ASP B 1 6 ? -4.793 -13.094 18.281 1 42.81 6 ASP B N 1
ATOM 4760 C CA . ASP B 1 6 ? -5.891 -13.703 19.016 1 42.81 6 ASP B CA 1
ATOM 4761 C C . ASP B 1 6 ? -5.699 -15.219 19.125 1 42.81 6 ASP B C 1
ATOM 4763 O O . ASP B 1 6 ? -5.594 -15.906 18.109 1 42.81 6 ASP B O 1
ATOM 4767 N N . GLY B 1 7 ? -5.152 -15.633 20.125 1 45.75 7 GLY B N 1
ATOM 4768 C CA . GLY B 1 7 ? -4.926 -16.984 20.594 1 45.75 7 GLY B CA 1
ATOM 4769 C C . GLY B 1 7 ? -6.035 -17.953 20.203 1 45.75 7 GLY B C 1
ATOM 4770 O O . GLY B 1 7 ? -5.777 -19.109 19.891 1 45.75 7 GLY B O 1
ATOM 4771 N N . GLN B 1 8 ? -7.188 -17.547 20.219 1 44.91 8 GLN B N 1
ATOM 4772 C CA . GLN B 1 8 ? -8.297 -18.469 20 1 44.91 8 GLN B CA 1
ATOM 4773 C C . GLN B 1 8 ? -8.359 -18.922 18.547 1 44.91 8 GLN B C 1
ATOM 4775 O O . GLN B 1 8 ? -8.617 -20.094 18.266 1 44.91 8 GLN B O 1
ATOM 4780 N N . ARG B 1 9 ? -8.203 -18.016 17.734 1 47.53 9 ARG B N 1
ATOM 4781 C CA . ARG B 1 9 ? -8.266 -18.406 16.328 1 47.53 9 ARG B CA 1
ATOM 4782 C C . ARG B 1 9 ? -7.066 -19.25 15.945 1 47.53 9 ARG B C 1
ATOM 4784 O O . ARG B 1 9 ? -7.199 -20.203 15.164 1 47.53 9 ARG B O 1
ATOM 4791 N N . ILE B 1 10 ? -6.008 -18.906 16.547 1 54.06 10 ILE B N 1
ATOM 4792 C CA . ILE B 1 10 ? -4.84 -19.75 16.312 1 54.06 10 ILE B CA 1
ATOM 4793 C C . ILE B 1 10 ? -5.125 -21.172 16.781 1 54.06 10 ILE B C 1
ATOM 4795 O O . ILE B 1 10 ? -4.785 -22.141 16.109 1 54.06 10 ILE B O 1
ATOM 4799 N N . LYS B 1 11 ? -5.773 -21.203 17.891 1 51.62 11 LYS B N 1
ATOM 4800 C CA . LYS B 1 11 ? -6.117 -22.531 18.406 1 51.62 11 LYS B CA 1
ATOM 4801 C C . LYS B 1 11 ? -7.102 -23.234 17.484 1 51.62 11 LYS B C 1
ATOM 4803 O O . LYS B 1 11 ? -7.008 -24.453 17.281 1 51.62 11 LYS B O 1
ATOM 4808 N N . ALA B 1 12 ? -8.086 -22.547 16.906 1 50.84 12 ALA B N 1
ATOM 4809 C CA . ALA B 1 12 ? -9.07 -23.156 16.016 1 50.84 12 ALA B CA 1
ATOM 4810 C C . ALA B 1 12 ? -8.414 -23.688 14.75 1 50.84 12 ALA B C 1
ATOM 4812 O O . ALA B 1 12 ? -8.75 -24.766 14.266 1 50.84 12 ALA B O 1
ATOM 4813 N N . ILE B 1 13 ? -7.527 -22.969 14.32 1 54.91 13 ILE B N 1
ATOM 4814 C CA . ILE B 1 13 ? -6.832 -23.375 13.102 1 54.91 13 ILE B CA 1
ATOM 4815 C C . ILE B 1 13 ? -5.926 -24.562 13.398 1 54.91 13 ILE B C 1
ATOM 4817 O O . ILE B 1 13 ? -5.816 -25.484 12.586 1 54.91 13 ILE B O 1
ATOM 4821 N N . GLU B 1 14 ? -5.359 -24.516 14.562 1 56.19 14 GLU B N 1
ATOM 4822 C CA . GLU B 1 14 ? -4.508 -25.641 14.953 1 56.19 14 GLU B CA 1
ATOM 4823 C C . GLU B 1 14 ? -5.305 -26.938 15.008 1 56.19 14 GLU B C 1
ATOM 4825 O O . GLU B 1 14 ? -4.754 -28.016 14.781 1 56.19 14 GLU B O 1
ATOM 4830 N N . ALA B 1 15 ? -6.586 -26.859 15.297 1 52.41 15 ALA B N 1
ATOM 4831 C CA . ALA B 1 15 ? -7.395 -28.062 15.5 1 52.41 15 ALA B CA 1
ATOM 4832 C C . ALA B 1 15 ? -7.941 -28.578 14.172 1 52.41 15 ALA B C 1
ATOM 4834 O O . ALA B 1 15 ? -8.656 -29.594 14.133 1 52.41 15 ALA B O 1
ATOM 4835 N N . ILE B 1 16 ? -7.738 -27.906 13.148 1 56.75 16 ILE B N 1
ATOM 4836 C CA . ILE B 1 16 ? -8.391 -28.359 11.93 1 56.75 16 ILE B CA 1
ATOM 4837 C C . ILE B 1 16 ? -7.766 -29.672 11.469 1 56.75 16 ILE B C 1
ATOM 4839 O O . ILE B 1 16 ? -6.57 -29.734 11.172 1 56.75 16 ILE B O 1
ATOM 4843 N N . SER B 1 17 ? -8.43 -30.719 11.734 1 60.97 17 SER B N 1
ATOM 4844 C CA . SER B 1 17 ? -8.086 -32.094 11.328 1 60.97 17 SER B CA 1
ATOM 4845 C C . SER B 1 17 ? -8.344 -32.281 9.844 1 60.97 17 SER B C 1
ATOM 4847 O O . SER B 1 17 ? -9.031 -31.5 9.203 1 60.97 17 SER B O 1
ATOM 4849 N N . VAL B 1 18 ? -7.66 -33.219 9.203 1 64.81 18 VAL B N 1
ATOM 4850 C CA . VAL B 1 18 ? -7.855 -33.656 7.82 1 64.81 18 VAL B CA 1
ATOM 4851 C C . VAL B 1 18 ? -9.336 -33.938 7.57 1 64.81 18 VAL B C 1
ATOM 4853 O O . VAL B 1 18 ? -9.867 -33.594 6.512 1 64.81 18 VAL B O 1
ATOM 4856 N N . GLY B 1 19 ? -9.891 -34.531 8.539 1 66 19 GLY B N 1
ATOM 4857 C CA . GLY B 1 19 ? -11.312 -34.812 8.422 1 66 19 GLY B CA 1
ATOM 4858 C C . GLY B 1 19 ? -12.164 -33.562 8.32 1 66 19 GLY B C 1
ATOM 4859 O O . GLY B 1 19 ? -13.078 -33.5 7.496 1 66 19 GLY B O 1
ATOM 4860 N N . SER B 1 20 ? -11.773 -32.594 9.031 1 69.81 20 SER B N 1
ATOM 4861 C CA . SER B 1 20 ? -12.523 -31.359 8.992 1 69.81 20 SER B CA 1
ATOM 4862 C C . SER B 1 20 ? -12.305 -30.625 7.676 1 69.81 20 SER B C 1
ATOM 4864 O O . SER B 1 20 ? -13.234 -30.031 7.129 1 69.81 20 SER B O 1
ATOM 4866 N N . MET B 1 21 ? -11.18 -30.828 7.16 1 72.62 21 MET B N 1
ATOM 4867 C CA . MET B 1 21 ? -10.883 -30.203 5.875 1 72.62 21 MET B CA 1
ATOM 4868 C C . MET B 1 21 ? -11.688 -30.844 4.754 1 72.62 21 MET B C 1
ATOM 4870 O O . MET B 1 21 ? -12.273 -30.156 3.92 1 72.62 21 MET B O 1
ATOM 4874 N N . ALA B 1 22 ? -11.633 -32.125 4.816 1 74.88 22 ALA B N 1
ATOM 4875 C CA . ALA B 1 22 ? -12.352 -32.875 3.781 1 74.88 22 ALA B CA 1
ATOM 4876 C C . ALA B 1 22 ? -13.836 -32.531 3.795 1 74.88 22 ALA B C 1
ATOM 4878 O O . ALA B 1 22 ? -14.477 -32.438 2.738 1 74.88 22 ALA B O 1
ATOM 4879 N N . ARG B 1 23 ? -14.336 -32.25 4.984 1 76.94 23 ARG B N 1
ATOM 4880 C CA . ARG B 1 23 ? -15.758 -31.953 5.113 1 76.94 23 ARG B CA 1
ATOM 4881 C C . ARG B 1 23 ? -16.062 -30.547 4.629 1 76.94 23 ARG B C 1
ATOM 4883 O O . ARG B 1 23 ? -17.172 -30.266 4.168 1 76.94 23 ARG B O 1
ATOM 4890 N N . ARG B 1 24 ? -15.039 -29.781 4.625 1 79.94 24 ARG B N 1
ATOM 4891 C CA . ARG B 1 24 ? -15.25 -28.375 4.285 1 79.94 24 ARG B CA 1
ATOM 4892 C C . ARG B 1 24 ? -15 -28.125 2.801 1 79.94 24 ARG B C 1
ATOM 4894 O O . ARG B 1 24 ? -15.461 -27.125 2.246 1 79.94 24 ARG B O 1
ATOM 4901 N N . LEU B 1 25 ? -14.328 -29.016 2.131 1 84.69 25 LEU B N 1
ATOM 4902 C CA . LEU B 1 25 ? -13.867 -28.797 0.764 1 84.69 25 LEU B CA 1
ATOM 4903 C C . LEU B 1 25 ? -15.055 -28.641 -0.185 1 84.69 25 LEU B C 1
ATOM 4905 O O . LEU B 1 25 ? -15.078 -27.719 -1 1 84.69 25 LEU B O 1
ATOM 4909 N N . PRO B 1 26 ? -16.062 -29.594 -0.062 1 84.81 26 PRO B N 1
ATOM 4910 C CA . PRO B 1 26 ? -17.203 -29.406 -0.973 1 84.81 26 PRO B CA 1
ATOM 4911 C C . PRO B 1 26 ? -17.891 -28.062 -0.79 1 84.81 26 PRO B C 1
ATOM 4913 O O . PRO B 1 26 ? -18.297 -27.422 -1.772 1 84.81 26 PRO B O 1
ATOM 4916 N N . ALA B 1 27 ? -17.984 -27.641 0.424 1 86.06 27 ALA B N 1
ATOM 4917 C CA . ALA B 1 27 ? -18.609 -26.344 0.688 1 86.06 27 ALA B CA 1
ATOM 4918 C C . ALA B 1 27 ? -17.797 -25.203 0.088 1 86.06 27 ALA B C 1
ATOM 4920 O O . ALA B 1 27 ? -18.359 -24.219 -0.401 1 86.06 27 ALA B O 1
ATOM 4921 N N . LEU B 1 28 ? -16.562 -25.391 0.089 1 84.12 28 LEU B N 1
ATOM 4922 C CA . LEU B 1 28 ? -15.688 -24.359 -0.451 1 84.12 28 LEU B CA 1
ATOM 4923 C C . LEU B 1 28 ? -15.781 -24.312 -1.972 1 84.12 28 LEU B C 1
ATOM 4925 O O . LEU B 1 28 ? -15.734 -23.234 -2.564 1 84.12 28 LEU B O 1
ATOM 4929 N N . VAL B 1 29 ? -15.891 -25.406 -2.57 1 87.75 29 VAL B N 1
ATOM 4930 C CA . VAL B 1 29 ? -16.062 -25.484 -4.02 1 87.75 29 VAL B CA 1
ATOM 4931 C C . VAL B 1 29 ? -17.359 -24.797 -4.418 1 87.75 29 VAL B C 1
ATOM 4933 O O . VAL B 1 29 ? -17.375 -23.953 -5.324 1 87.75 29 VAL B O 1
ATOM 4936 N N . VAL B 1 30 ? -18.406 -25.156 -3.686 1 88.38 30 VAL B N 1
ATOM 4937 C CA . VAL B 1 30 ? -19.703 -24.562 -3.973 1 88.38 30 VAL B CA 1
ATOM 4938 C C . VAL B 1 30 ? -19.641 -23.047 -3.77 1 88.38 30 VAL B C 1
ATOM 4940 O O . VAL B 1 30 ? -20.188 -22.297 -4.57 1 88.38 30 VAL B O 1
ATOM 4943 N N . ARG B 1 31 ? -19 -22.703 -2.76 1 84.75 31 ARG B N 1
ATOM 4944 C CA . ARG B 1 31 ? -18.875 -21.281 -2.463 1 84.75 31 ARG B CA 1
ATOM 4945 C C . ARG B 1 31 ? -18.109 -20.562 -3.568 1 84.75 31 ARG B C 1
ATOM 4947 O O . ARG B 1 31 ? -18.453 -19.438 -3.934 1 84.75 31 ARG B O 1
ATOM 4954 N N . ALA B 1 32 ? -17.078 -21.141 -4.008 1 84.81 32 ALA B N 1
ATOM 4955 C CA . ALA B 1 32 ? -16.281 -20.562 -5.09 1 84.81 32 ALA B CA 1
ATOM 4956 C C . ALA B 1 32 ? -17.141 -20.312 -6.324 1 84.81 32 ALA B C 1
ATOM 4958 O O . ALA B 1 32 ? -17.141 -19.203 -6.867 1 84.81 32 ALA B O 1
ATOM 4959 N N . PHE B 1 33 ? -17.938 -21.281 -6.684 1 87.69 33 PHE B N 1
ATOM 4960 C CA . PHE B 1 33 ? -18.734 -21.172 -7.902 1 87.69 33 PHE B CA 1
ATOM 4961 C C . PHE B 1 33 ? -19.953 -20.281 -7.668 1 87.69 33 PHE B C 1
ATOM 4963 O O . PHE B 1 33 ? -20.422 -19.609 -8.586 1 87.69 33 PHE B O 1
ATOM 4970 N N . ARG B 1 34 ? -20.422 -20.219 -6.418 1 87.31 34 ARG B N 1
ATOM 4971 C CA . ARG B 1 34 ? -21.516 -19.312 -6.105 1 87.31 34 ARG B CA 1
ATOM 4972 C C . ARG B 1 34 ? -21.094 -17.859 -6.242 1 87.31 34 ARG B C 1
ATOM 4974 O O . ARG B 1 34 ? -21.859 -17.016 -6.723 1 87.31 34 ARG B O 1
ATOM 4981 N N . LEU B 1 35 ? -19.922 -17.609 -5.848 1 84.5 35 LEU B N 1
ATOM 4982 C CA . LEU B 1 35 ? -19.391 -16.266 -5.984 1 84.5 35 LEU B CA 1
ATOM 4983 C C . LEU B 1 35 ? -19.281 -15.875 -7.453 1 84.5 35 LEU B C 1
ATOM 4985 O O . LEU B 1 35 ? -19.609 -14.75 -7.828 1 84.5 35 LEU B O 1
ATOM 4989 N N . GLY B 1 36 ? -18.828 -16.844 -8.273 1 88.44 36 GLY B N 1
ATOM 4990 C CA . GLY B 1 36 ? -18.75 -16.594 -9.703 1 88.44 36 GLY B CA 1
ATOM 4991 C C . GLY B 1 36 ? -20.094 -16.5 -10.375 1 88.44 36 GLY B C 1
ATOM 4992 O O . GLY B 1 36 ? -20.297 -15.68 -11.281 1 88.44 36 GLY B O 1
ATOM 4993 N N . TRP B 1 37 ? -21.047 -17.312 -9.844 1 90.06 37 TRP B N 1
ATOM 4994 C CA . TRP B 1 37 ? -22.391 -17.391 -10.43 1 90.06 37 TRP B CA 1
ATOM 4995 C C . TRP B 1 37 ? -23.141 -16.078 -10.266 1 90.06 37 TRP B C 1
ATOM 4997 O O . TRP B 1 37 ? -23.875 -15.664 -11.156 1 90.06 37 TRP B O 1
ATOM 5007 N N . ARG B 1 38 ? -22.922 -15.328 -9.227 1 87 38 ARG B N 1
ATOM 5008 C CA . ARG B 1 38 ? -23.562 -14.039 -8.984 1 87 38 ARG B CA 1
ATOM 5009 C C . ARG B 1 38 ? -23.016 -12.969 -9.914 1 87 38 ARG B C 1
ATOM 5011 O O . ARG B 1 38 ? -23.719 -12.023 -10.273 1 87 38 ARG B O 1
ATOM 5018 N N . ILE B 1 39 ? -21.859 -13.18 -10.375 1 86.94 39 ILE B N 1
ATOM 5019 C CA . ILE B 1 39 ? -21.172 -12.18 -11.188 1 86.94 39 ILE B CA 1
ATOM 5020 C C . ILE B 1 39 ? -21.438 -12.453 -12.664 1 86.94 39 ILE B C 1
ATOM 5022 O O . ILE B 1 39 ? -21.812 -11.547 -13.414 1 86.94 39 ILE B O 1
ATOM 5026 N N . ASP B 1 40 ? -21.219 -13.75 -13.086 1 91.25 40 ASP B N 1
ATOM 5027 C CA . ASP B 1 40 ? -21.406 -14.164 -14.477 1 91.25 40 ASP B CA 1
ATOM 5028 C C . ASP B 1 40 ? -21.875 -15.609 -14.555 1 91.25 40 ASP B C 1
ATOM 5030 O O . ASP B 1 40 ? -21.078 -16.531 -14.633 1 91.25 40 ASP B O 1
ATOM 5034 N N . ARG B 1 41 ? -23.141 -15.844 -14.711 1 93.06 41 ARG B N 1
ATOM 5035 C CA . ARG B 1 41 ? -23.734 -17.172 -14.711 1 93.06 41 ARG B CA 1
ATOM 5036 C C . ARG B 1 41 ? -23.312 -17.969 -15.953 1 93.06 41 ARG B C 1
ATOM 5038 O O . ARG B 1 41 ? -23.047 -19.156 -15.867 1 93.06 41 ARG B O 1
ATOM 5045 N N . ALA B 1 42 ? -23.234 -17.219 -17 1 93.12 42 ALA B N 1
ATOM 5046 C CA . ALA B 1 42 ? -22.906 -17.875 -18.266 1 93.12 42 ALA B CA 1
ATOM 5047 C C . ALA B 1 42 ? -21.484 -18.453 -18.234 1 93.12 42 ALA B C 1
ATOM 5049 O O . ALA B 1 42 ? -21.25 -19.578 -18.656 1 93.12 42 ALA B O 1
ATOM 5050 N N . SER B 1 43 ? -20.594 -17.656 -17.719 1 92.62 43 SER B N 1
ATOM 5051 C CA . SER B 1 43 ? -19.203 -18.094 -17.672 1 92.62 43 SER B CA 1
ATOM 5052 C C . SER B 1 43 ? -19.031 -19.266 -16.719 1 92.62 43 SER B C 1
ATOM 5054 O O . SER B 1 43 ? -18.281 -20.203 -17.016 1 92.62 43 SER B O 1
ATOM 5056 N N . VAL B 1 44 ? -19.688 -19.25 -15.617 1 92.94 44 VAL B N 1
ATOM 5057 C CA . VAL B 1 44 ? -19.578 -20.344 -14.648 1 92.94 44 VAL B CA 1
ATOM 5058 C C . VAL B 1 44 ? -20.234 -21.609 -15.219 1 92.94 44 VAL B C 1
ATOM 5060 O O . VAL B 1 44 ? -19.688 -22.703 -15.094 1 92.94 44 VAL B O 1
ATOM 5063 N N . ALA B 1 45 ? -21.359 -21.5 -15.891 1 93.75 45 ALA B N 1
ATOM 5064 C CA . ALA B 1 45 ? -22 -22.641 -16.531 1 93.75 45 ALA B CA 1
ATOM 5065 C C . ALA B 1 45 ? -21.109 -23.25 -17.609 1 93.75 45 ALA B C 1
ATOM 5067 O O . ALA B 1 45 ? -21 -24.469 -17.719 1 93.75 45 ALA B O 1
ATOM 5068 N N . LEU B 1 46 ? -20.531 -22.359 -18.328 1 92.88 46 LEU B N 1
ATOM 5069 C CA . LEU B 1 46 ? -19.625 -22.812 -19.375 1 92.88 46 LEU B CA 1
ATOM 5070 C C . LEU B 1 46 ? -18.438 -23.562 -18.766 1 92.88 46 LEU B C 1
ATOM 5072 O O . LEU B 1 46 ? -18 -24.578 -19.312 1 92.88 46 LEU B O 1
ATOM 5076 N N . LEU B 1 47 ? -17.953 -23.047 -17.672 1 91.62 47 LEU B N 1
ATOM 5077 C CA . LEU B 1 47 ? -16.828 -23.672 -17 1 91.62 47 LEU B CA 1
ATOM 5078 C C . LEU B 1 47 ? -17.203 -25.062 -16.469 1 91.62 47 LEU B C 1
ATOM 5080 O O . LEU B 1 47 ? -16.469 -26.031 -16.688 1 91.62 47 LEU B O 1
ATOM 5084 N N . LEU B 1 48 ? -18.312 -25.188 -15.828 1 91.06 48 LEU B N 1
ATOM 5085 C CA . LEU B 1 48 ? -18.766 -26.438 -15.25 1 91.06 48 LEU B CA 1
ATOM 5086 C C . LEU B 1 48 ? -19.094 -27.453 -16.344 1 91.06 48 LEU B C 1
ATOM 5088 O O . LEU B 1 48 ? -18.719 -28.625 -16.234 1 91.06 48 LEU B O 1
ATOM 5092 N N . THR B 1 49 ? -19.75 -27 -17.406 1 92.69 49 THR B N 1
ATOM 5093 C CA . THR B 1 49 ? -20.078 -27.875 -18.516 1 92.69 49 THR B CA 1
ATOM 5094 C C . THR B 1 49 ? -18.812 -28.375 -19.219 1 92.69 49 THR B C 1
ATOM 5096 O O . THR B 1 49 ? -18.703 -29.562 -19.531 1 92.69 49 THR B O 1
ATOM 5099 N N . SER B 1 50 ? -17.938 -27.422 -19.453 1 93.38 50 SER B N 1
ATOM 5100 C CA . SER B 1 50 ? -16.688 -27.797 -20.094 1 93.38 50 SER B CA 1
ATOM 5101 C C . SER B 1 50 ? -15.914 -28.812 -19.25 1 93.38 50 SER B C 1
ATOM 5103 O O . SER B 1 50 ? -15.273 -29.719 -19.781 1 93.38 50 SER B O 1
ATOM 5105 N N . GLN B 1 51 ? -16 -28.672 -17.969 1 88.19 51 GLN B N 1
ATOM 5106 C CA . GLN B 1 51 ? -15.312 -29.578 -17.062 1 88.19 51 GLN B CA 1
ATOM 5107 C C . GLN B 1 51 ? -15.93 -30.969 -17.125 1 88.19 51 GLN B C 1
ATOM 5109 O O . GLN B 1 51 ? -15.219 -31.984 -17.156 1 88.19 51 GLN B O 1
ATOM 5114 N N . VAL B 1 52 ? -17.203 -31.078 -17.141 1 88.19 52 VAL B N 1
ATOM 5115 C CA . VAL B 1 52 ? -17.906 -32.344 -17.172 1 88.19 52 VAL B CA 1
ATOM 5116 C C . VAL B 1 52 ? -17.641 -33.062 -18.5 1 88.19 52 VAL B C 1
ATOM 5118 O O . VAL B 1 52 ? -17.344 -34.25 -18.531 1 88.19 52 VAL B O 1
ATOM 5121 N N . VAL B 1 53 ? -17.719 -32.281 -19.531 1 91.56 53 VAL B N 1
ATOM 5122 C CA . VAL B 1 53 ? -17.5 -32.844 -20.844 1 91.56 53 VAL B CA 1
ATOM 5123 C C . VAL B 1 53 ? -16.047 -33.344 -20.953 1 91.56 53 VAL B C 1
ATOM 5125 O O . VAL B 1 53 ? -15.797 -34.406 -21.5 1 91.56 53 VAL B O 1
ATOM 5128 N N . SER B 1 54 ? -15.156 -32.531 -20.422 1 89.5 54 SER B N 1
ATOM 5129 C CA . SER B 1 54 ? -13.75 -32.906 -20.453 1 89.5 54 SER B CA 1
ATOM 5130 C C . SER B 1 54 ? -13.516 -34.188 -19.656 1 89.5 54 SER B C 1
ATOM 5132 O O . SER B 1 54 ? -12.727 -35.031 -20.062 1 89.5 54 SER B O 1
ATOM 5134 N N . ALA B 1 55 ? -14.227 -34.312 -18.531 1 83.69 55 ALA B N 1
ATOM 5135 C CA . ALA B 1 55 ? -14.094 -35.5 -17.703 1 83.69 55 ALA B CA 1
ATOM 5136 C C . ALA B 1 55 ? -14.625 -36.75 -18.438 1 83.69 55 ALA B C 1
ATOM 5138 O O . ALA B 1 55 ? -14 -37.812 -18.406 1 83.69 55 ALA B O 1
ATOM 5139 N N . VAL B 1 56 ? -15.688 -36.625 -19.109 1 85.38 56 VAL B N 1
ATOM 5140 C CA . VAL B 1 56 ? -16.297 -37.719 -19.844 1 85.38 56 VAL B CA 1
ATOM 5141 C C . VAL B 1 56 ? -15.398 -38.125 -21.016 1 85.38 56 VAL B C 1
ATOM 5143 O O . VAL B 1 56 ? -15.195 -39.312 -21.25 1 85.38 56 VAL B O 1
ATOM 5146 N N . LEU B 1 57 ? -14.922 -37.094 -21.656 1 86.88 57 LEU B N 1
ATOM 5147 C CA . LEU B 1 57 ? -14.016 -37.375 -22.781 1 86.88 57 LEU B CA 1
ATOM 5148 C C . LEU B 1 57 ? -12.734 -38.031 -22.281 1 86.88 57 LEU B C 1
ATOM 5150 O O . LEU B 1 57 ? -12.164 -38.875 -22.969 1 86.88 57 LEU B O 1
ATOM 5154 N N . GLY B 1 58 ? -12.273 -37.656 -21.094 1 79.5 58 GLY B N 1
ATOM 5155 C CA . GLY B 1 58 ? -11.102 -38.281 -20.516 1 79.5 58 GLY B CA 1
ATOM 5156 C C . GLY B 1 58 ? -11.32 -39.75 -20.188 1 79.5 58 GLY B C 1
ATOM 5157 O O . GLY B 1 58 ? -10.469 -40.594 -20.484 1 79.5 58 GLY B O 1
ATOM 5158 N N . ALA B 1 59 ? -12.445 -40.031 -19.672 1 78.19 59 ALA B N 1
ATOM 5159 C CA . ALA B 1 59 ? -12.805 -41.438 -19.359 1 78.19 59 ALA B CA 1
ATOM 5160 C C . ALA B 1 59 ? -12.961 -42.25 -20.641 1 78.19 59 ALA B C 1
ATOM 5162 O O . ALA B 1 59 ? -12.508 -43.406 -20.703 1 78.19 59 ALA B O 1
ATOM 5163 N N . ALA B 1 60 ? -13.531 -41.625 -21.594 1 80.81 60 ALA B N 1
ATOM 5164 C CA . ALA B 1 60 ? -13.703 -42.312 -22.875 1 80.81 60 ALA B CA 1
ATOM 5165 C C . ALA B 1 60 ? -12.359 -42.594 -23.516 1 80.81 60 ALA B C 1
ATOM 5167 O O . ALA B 1 60 ? -12.164 -43.656 -24.109 1 80.81 60 ALA B O 1
ATOM 5168 N N . GLY B 1 61 ? -11.531 -41.625 -23.406 1 77.12 61 GLY B N 1
ATOM 5169 C CA . GLY B 1 61 ? -10.195 -41.844 -23.938 1 77.12 61 GLY B CA 1
ATOM 5170 C C . GLY B 1 61 ? -9.453 -42.969 -23.234 1 77.12 61 GLY B C 1
ATOM 5171 O O . GLY B 1 61 ? -8.781 -43.781 -23.891 1 77.12 61 GLY B O 1
ATOM 5172 N N . LEU B 1 62 ? -9.641 -43.094 -21.984 1 73.56 62 LEU B N 1
ATOM 5173 C CA . LEU B 1 62 ? -8.992 -44.125 -21.219 1 73.56 62 LEU B CA 1
ATOM 5174 C C . LEU B 1 62 ? -9.57 -45.5 -21.562 1 73.56 62 LEU B C 1
ATOM 5176 O O . LEU B 1 62 ? -8.828 -46.469 -21.703 1 73.56 62 LEU B O 1
ATOM 5180 N N . PHE B 1 63 ? -10.82 -45.594 -21.766 1 75.44 63 PHE B N 1
ATOM 5181 C CA . PHE B 1 63 ? -11.484 -46.812 -22.141 1 75.44 63 PHE B CA 1
ATOM 5182 C C . PHE B 1 63 ? -11.07 -47.25 -23.531 1 75.44 63 PHE B C 1
ATOM 5184 O O . PHE B 1 63 ? -10.867 -48.438 -23.797 1 75.44 63 PHE B O 1
ATOM 5191 N N . ALA B 1 64 ? -11.008 -46.25 -24.375 1 76.81 64 ALA B N 1
ATOM 5192 C CA . ALA B 1 64 ? -10.594 -46.562 -25.734 1 76.81 64 ALA B CA 1
ATOM 5193 C C . ALA B 1 64 ? -9.148 -47.062 -25.781 1 76.81 64 ALA B C 1
ATOM 5195 O O . ALA B 1 64 ? -8.789 -47.844 -26.656 1 76.81 64 ALA B O 1
ATOM 5196 N N . THR B 1 65 ? -8.367 -46.562 -24.906 1 74.12 65 THR B N 1
ATOM 5197 C CA . THR B 1 65 ? -6.98 -47 -24.844 1 74.12 65 THR B CA 1
ATOM 5198 C C . THR B 1 65 ? -6.906 -48.469 -24.469 1 74.12 65 THR B C 1
ATOM 5200 O O . THR B 1 65 ? -6.09 -49.219 -25.016 1 74.12 65 THR B O 1
ATOM 5203 N N . THR B 1 66 ? -7.734 -49 -23.609 1 72 66 THR B N 1
ATOM 5204 C CA . THR B 1 66 ? -7.785 -50.406 -23.25 1 72 66 THR B CA 1
ATOM 5205 C C . THR B 1 66 ? -8.188 -51.25 -24.453 1 72 66 THR B C 1
ATOM 5207 O O . THR B 1 66 ? -7.625 -52.312 -24.688 1 72 66 THR B O 1
ATOM 5210 N N . GLY B 1 67 ? -9.125 -50.719 -25.172 1 71.44 67 GLY B N 1
ATOM 5211 C CA . GLY B 1 67 ? -9.555 -51.438 -26.375 1 71.44 67 GLY B CA 1
ATOM 5212 C C . GLY B 1 67 ? -8.484 -51.469 -27.453 1 71.44 67 GLY B C 1
ATOM 5213 O O . GLY B 1 67 ? -8.32 -52.5 -28.109 1 71.44 67 GLY B O 1
ATOM 5214 N N . ALA B 1 68 ? -7.797 -50.375 -27.531 1 75.56 68 ALA B N 1
ATOM 5215 C CA . ALA B 1 68 ? -6.73 -50.312 -28.531 1 75.56 68 ALA B CA 1
ATOM 5216 C C . ALA B 1 68 ? -5.602 -51.281 -28.172 1 75.56 68 ALA B C 1
ATOM 5218 O O . ALA B 1 68 ? -5.086 -52 -29.047 1 75.56 68 ALA B O 1
ATOM 5219 N N . ILE B 1 69 ? -5.219 -51.406 -26.938 1 70.31 69 ILE B N 1
ATOM 5220 C CA . ILE B 1 69 ? -4.152 -52.281 -26.5 1 70.31 69 ILE B CA 1
ATOM 5221 C C . ILE B 1 69 ? -4.586 -53.75 -26.672 1 70.31 69 ILE B C 1
ATOM 5223 O O . ILE B 1 69 ? -3.812 -54.562 -27.156 1 70.31 69 ILE B O 1
ATOM 5227 N N . ALA B 1 70 ? -5.805 -54.062 -26.375 1 69.44 70 ALA B N 1
ATOM 5228 C CA . ALA B 1 70 ? -6.32 -55.406 -26.516 1 69.44 70 ALA B CA 1
ATOM 5229 C C . ALA B 1 70 ? -6.324 -55.844 -27.984 1 69.44 70 ALA B C 1
ATOM 5231 O O . ALA B 1 70 ? -6 -57 -28.297 1 69.44 70 ALA B O 1
ATOM 5232 N N . ALA B 1 71 ? -6.691 -54.875 -28.797 1 71.81 71 ALA B N 1
ATOM 5233 C CA . ALA B 1 71 ? -6.754 -55.219 -30.219 1 71.81 71 ALA B CA 1
ATOM 5234 C C . ALA B 1 71 ? -5.359 -55.406 -30.812 1 71.81 71 ALA B C 1
ATOM 5236 O O . ALA B 1 71 ? -5.145 -56.281 -31.641 1 71.81 71 ALA B O 1
ATOM 5237 N N . LEU B 1 72 ? -4.477 -54.625 -30.312 1 70.81 72 LEU B N 1
ATOM 5238 C CA . LEU B 1 72 ? -3.127 -54.625 -30.875 1 70.81 72 LEU B CA 1
ATOM 5239 C C . LEU B 1 72 ? -2.354 -55.844 -30.375 1 70.81 72 LEU B C 1
ATOM 5241 O O . LEU B 1 72 ? -1.477 -56.375 -31.078 1 70.81 72 LEU B O 1
ATOM 5245 N N . PHE B 1 73 ? -2.686 -56.312 -29.188 1 64.06 73 PHE B N 1
ATOM 5246 C CA . PHE B 1 73 ? -1.944 -57.438 -28.641 1 64.06 73 PHE B CA 1
ATOM 5247 C C . PHE B 1 73 ? -2.742 -58.719 -28.766 1 64.06 73 PHE B C 1
ATOM 5249 O O . PHE B 1 73 ? -2.355 -59.75 -28.219 1 64.06 73 PHE B O 1
ATOM 5256 N N . GLY B 1 74 ? -3.857 -58.625 -29.469 1 62.5 74 GLY B N 1
ATOM 5257 C CA . GLY B 1 74 ? -4.629 -59.844 -29.734 1 62.5 74 GLY B CA 1
ATOM 5258 C C . GLY B 1 74 ? -3.984 -60.75 -30.766 1 62.5 74 GLY B C 1
ATOM 5259 O O . GLY B 1 74 ? -2.941 -60.406 -31.328 1 62.5 74 GLY B O 1
ATOM 5260 N N . PRO B 1 75 ? -4.516 -61.875 -30.797 1 64.12 75 PRO B N 1
ATOM 5261 C CA . PRO B 1 75 ? -3.988 -62.812 -31.766 1 64.12 75 PRO B CA 1
ATOM 5262 C C . PRO B 1 75 ? -4.309 -62.438 -33.219 1 64.12 75 PRO B C 1
ATOM 5264 O O . PRO B 1 75 ? -5.266 -61.688 -33.469 1 64.12 75 PRO B O 1
ATOM 5267 N N . GLY B 1 76 ? -3.311 -62.625 -34.219 1 66.5 76 GLY B N 1
ATOM 5268 C CA . GLY B 1 76 ? -3.549 -62.438 -35.625 1 66.5 76 GLY B CA 1
ATOM 5269 C C . GLY B 1 76 ? -2.486 -61.562 -36.281 1 66.5 76 GLY B C 1
ATOM 5270 O O . GLY B 1 76 ? -1.547 -61.125 -35.625 1 66.5 76 GLY B O 1
ATOM 5271 N N . PRO B 1 77 ? -2.705 -61.406 -37.594 1 71.88 77 PRO B N 1
ATOM 5272 C CA . PRO B 1 77 ? -1.717 -60.594 -38.312 1 71.88 77 PRO B CA 1
ATOM 5273 C C . PRO B 1 77 ? -1.788 -59.125 -37.969 1 71.88 77 PRO B C 1
ATOM 5275 O O . PRO B 1 77 ? -2.83 -58.625 -37.531 1 71.88 77 PRO B O 1
ATOM 5278 N N . ILE B 1 78 ? -0.746 -58.406 -38.031 1 71.12 78 ILE B N 1
ATOM 5279 C CA . ILE B 1 78 ? -0.566 -57.031 -37.625 1 71.12 78 ILE B CA 1
ATOM 5280 C C . ILE B 1 78 ? -1.557 -56.125 -38.344 1 71.12 78 ILE B C 1
ATOM 5282 O O . ILE B 1 78 ? -2.1 -55.188 -37.781 1 71.12 78 ILE B O 1
ATOM 5286 N N . GLY B 1 79 ? -1.766 -56.438 -39.688 1 67.38 79 GLY B N 1
ATOM 5287 C CA . GLY B 1 79 ? -2.695 -55.625 -40.469 1 67.38 79 GLY B CA 1
ATOM 5288 C C . GLY B 1 79 ? -4.109 -55.656 -39.938 1 67.38 79 GLY B C 1
ATOM 5289 O O . GLY B 1 79 ? -4.773 -54.625 -39.844 1 67.38 79 GLY B O 1
ATOM 5290 N N . ASP B 1 80 ? -4.547 -56.875 -39.562 1 74.62 80 ASP B N 1
ATOM 5291 C CA . ASP B 1 80 ? -5.891 -57.031 -39 1 74.62 80 ASP B CA 1
ATOM 5292 C C . ASP B 1 80 ? -5.988 -56.406 -37.625 1 74.62 80 ASP B C 1
ATOM 5294 O O . ASP B 1 80 ? -7.016 -55.812 -37.281 1 74.62 80 ASP B O 1
ATOM 5298 N N . LYS B 1 81 ? -4.941 -56.406 -36.938 1 76.31 81 LYS B N 1
ATOM 5299 C CA . LYS B 1 81 ? -4.898 -55.812 -35.594 1 76.31 81 LYS B CA 1
ATOM 5300 C C . LYS B 1 81 ? -5.051 -54.312 -35.656 1 76.31 81 LYS B C 1
ATOM 5302 O O . LYS B 1 81 ? -5.777 -53.719 -34.875 1 76.31 81 LYS B O 1
ATOM 5307 N N . LEU B 1 82 ? -4.504 -53.781 -36.688 1 74.94 82 LEU B N 1
ATOM 5308 C CA . LEU B 1 82 ? -4.551 -52.344 -36.844 1 74.94 82 LEU B CA 1
ATOM 5309 C C . LEU B 1 82 ? -5.938 -51.875 -37.281 1 74.94 82 LEU B C 1
ATOM 5311 O O . LEU B 1 82 ? -6.422 -50.844 -36.844 1 74.94 82 LEU B O 1
ATOM 5315 N N . THR B 1 83 ? -6.477 -52.688 -38.188 1 75.62 83 THR B N 1
ATOM 5316 C CA . THR B 1 83 ? -7.816 -52.344 -38.625 1 75.62 83 THR B CA 1
ATOM 5317 C C . THR B 1 83 ? -8.828 -52.469 -37.5 1 75.62 83 THR B C 1
ATOM 5319 O O . THR B 1 83 ? -9.75 -51.656 -37.406 1 75.62 83 THR B O 1
ATOM 5322 N N . HIS B 1 84 ? -8.578 -53.375 -36.594 1 76.81 84 HIS B N 1
ATOM 5323 C CA . HIS B 1 84 ? -9.469 -53.531 -35.438 1 76.81 84 HIS B CA 1
ATOM 5324 C C . HIS B 1 84 ? -9.195 -52.469 -34.375 1 76.81 84 HIS B C 1
ATOM 5326 O O . HIS B 1 84 ? -10.086 -52.125 -33.625 1 76.81 84 HIS B O 1
ATOM 5332 N N . ALA B 1 85 ? -8.055 -51.906 -34.406 1 78.81 85 ALA B N 1
ATOM 5333 C CA . ALA B 1 85 ? -7.664 -50.906 -33.406 1 78.81 85 ALA B CA 1
ATOM 5334 C C . ALA B 1 85 ? -7.98 -49.5 -33.906 1 78.81 85 ALA B C 1
ATOM 5336 O O . ALA B 1 85 ? -8.016 -48.531 -33.125 1 78.81 85 ALA B O 1
ATOM 5337 N N . ALA B 1 86 ? -8.297 -49.375 -35.219 1 78.94 86 ALA B N 1
ATOM 5338 C CA . ALA B 1 86 ? -8.445 -48.062 -35.875 1 78.94 86 ALA B CA 1
ATOM 5339 C C . ALA B 1 86 ? -9.555 -47.25 -35.219 1 78.94 86 ALA B C 1
ATOM 5341 O O . ALA B 1 86 ? -9.367 -46.062 -34.875 1 78.94 86 ALA B O 1
ATOM 5342 N N . PRO B 1 87 ? -10.719 -47.875 -34.906 1 78.44 87 PRO B N 1
ATOM 5343 C CA . PRO B 1 87 ? -11.758 -47.094 -34.25 1 78.44 87 PRO B CA 1
ATOM 5344 C C . PRO B 1 87 ? -11.336 -46.594 -32.844 1 78.44 87 PRO B C 1
ATOM 5346 O O . PRO B 1 87 ? -11.648 -45.469 -32.469 1 78.44 87 PRO B O 1
ATOM 5349 N N . SER B 1 88 ? -10.68 -47.375 -32.156 1 80.62 88 SER B N 1
ATOM 5350 C CA . SER B 1 88 ? -10.219 -46.969 -30.828 1 80.62 88 SER B CA 1
ATOM 5351 C C . SER B 1 88 ? -9.18 -45.875 -30.906 1 80.62 88 SER B C 1
ATOM 5353 O O . SER B 1 88 ? -9.172 -44.938 -30.078 1 80.62 88 SER B O 1
ATOM 5355 N N . ILE B 1 89 ? -8.414 -45.875 -31.875 1 77.69 89 ILE B N 1
ATOM 5356 C CA . ILE B 1 89 ? -7.391 -44.844 -32.062 1 77.69 89 ILE B CA 1
ATOM 5357 C C . ILE B 1 89 ? -8.039 -43.531 -32.438 1 77.69 89 ILE B C 1
ATOM 5359 O O . ILE B 1 89 ? -7.625 -42.469 -31.969 1 77.69 89 ILE B O 1
ATOM 5363 N N . LEU B 1 90 ? -9.039 -43.656 -33.25 1 79.25 90 LEU B N 1
ATOM 5364 C CA . LEU B 1 90 ? -9.758 -42.469 -33.656 1 79.25 90 LEU B CA 1
ATOM 5365 C C . LEU B 1 90 ? -10.469 -41.844 -32.469 1 79.25 90 LEU B C 1
ATOM 5367 O O . LEU B 1 90 ? -10.523 -40.594 -32.344 1 79.25 90 LEU B O 1
ATOM 5371 N N . VAL B 1 91 ? -10.992 -42.625 -31.594 1 83.19 91 VAL B N 1
ATOM 5372 C CA . VAL B 1 91 ? -11.672 -42.125 -30.406 1 83.19 91 VAL B CA 1
ATOM 5373 C C . VAL B 1 91 ? -10.664 -41.469 -29.469 1 83.19 91 VAL B C 1
ATOM 5375 O O . VAL B 1 91 ? -10.945 -40.406 -28.906 1 83.19 91 VAL B O 1
ATOM 5378 N N . ILE B 1 92 ? -9.523 -41.969 -29.344 1 80.12 92 ILE B N 1
ATOM 5379 C CA . ILE B 1 92 ? -8.484 -41.406 -28.484 1 80.12 92 ILE B CA 1
ATOM 5380 C C . ILE B 1 92 ? -8.055 -40.031 -29.031 1 80.12 92 ILE B C 1
ATOM 5382 O O . ILE B 1 92 ? -7.957 -39.062 -28.281 1 80.12 92 ILE B O 1
ATOM 5386 N N . ALA B 1 93 ? -7.906 -40 -30.359 1 77.44 93 ALA B N 1
ATOM 5387 C CA . ALA B 1 93 ? -7.469 -38.75 -31 1 77.44 93 A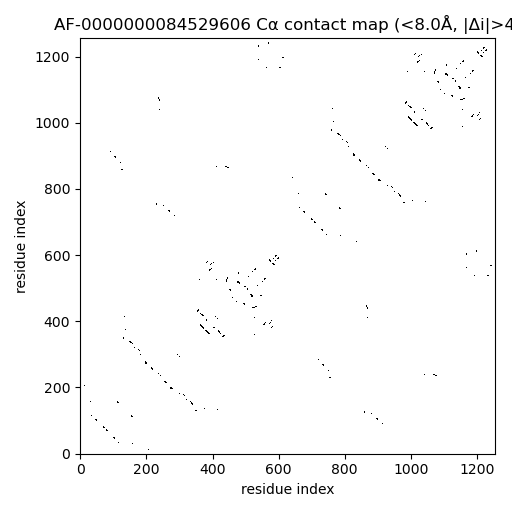LA B CA 1
ATOM 5388 C C . ALA B 1 93 ? -8.539 -37.656 -30.875 1 77.44 93 ALA B C 1
ATOM 5390 O O . ALA B 1 93 ? -8.234 -36.5 -30.578 1 77.44 93 ALA B O 1
ATOM 5391 N N . ALA B 1 94 ? -9.734 -38.062 -31.141 1 82.12 94 ALA B N 1
ATOM 5392 C CA . ALA B 1 94 ? -10.844 -37.125 -31.062 1 82.12 94 ALA B CA 1
ATOM 5393 C C . ALA B 1 94 ? -11.047 -36.625 -29.625 1 82.12 94 ALA B C 1
ATOM 5395 O O . ALA B 1 94 ? -11.312 -35.438 -29.406 1 82.12 94 ALA B O 1
ATOM 5396 N N . ALA B 1 95 ? -10.906 -37.5 -28.672 1 85.19 95 ALA B N 1
ATOM 5397 C CA . ALA B 1 95 ? -11.055 -37.125 -27.266 1 85.19 95 ALA B CA 1
ATOM 5398 C C . ALA B 1 95 ? -9.93 -36.188 -26.828 1 85.19 95 ALA B C 1
ATOM 5400 O O . ALA B 1 95 ? -10.172 -35.219 -26.109 1 85.19 95 ALA B O 1
ATOM 5401 N N . ALA B 1 96 ? -8.75 -36.469 -27.281 1 80.56 96 ALA B N 1
ATOM 5402 C CA . ALA B 1 96 ? -7.613 -35.594 -26.938 1 80.56 96 ALA B CA 1
ATOM 5403 C C . ALA B 1 96 ? -7.777 -34.219 -27.516 1 80.56 96 ALA B C 1
ATOM 5405 O O . ALA B 1 96 ? -7.488 -33.219 -26.859 1 80.56 96 ALA B O 1
ATOM 5406 N N . GLY B 1 97 ? -8.172 -34.188 -28.797 1 82.69 97 GLY B N 1
ATOM 5407 C CA . GLY B 1 97 ? -8.406 -32.906 -29.438 1 82.69 97 GLY B CA 1
ATOM 5408 C C . GLY B 1 97 ? -9.516 -32.094 -28.781 1 82.69 97 GLY B C 1
ATOM 5409 O O . GLY B 1 97 ? -9.359 -30.906 -28.547 1 82.69 97 GLY B O 1
ATOM 5410 N N . ALA B 1 98 ? -10.602 -32.719 -28.516 1 87.69 98 ALA B N 1
ATOM 5411 C CA . ALA B 1 98 ? -11.727 -32.062 -27.859 1 87.69 98 ALA B CA 1
ATOM 5412 C C . ALA B 1 98 ? -11.336 -31.578 -26.469 1 87.69 98 ALA B C 1
ATOM 5414 O O . ALA B 1 98 ? -11.734 -30.484 -26.062 1 87.69 98 ALA B O 1
ATOM 5415 N N . ARG B 1 99 ? -10.555 -32.281 -25.781 1 86.06 99 ARG B N 1
ATOM 5416 C CA . ARG B 1 99 ? -10.125 -31.906 -24.438 1 86.06 99 ARG B CA 1
ATOM 5417 C C . ARG B 1 99 ? -9.172 -30.719 -24.484 1 86.06 99 ARG B C 1
ATOM 5419 O O . ARG B 1 99 ? -9.18 -29.875 -23.578 1 86.06 99 ARG B O 1
ATOM 5426 N N . ALA B 1 100 ? -8.391 -30.703 -25.547 1 82.81 100 ALA B N 1
ATOM 5427 C CA . ALA B 1 100 ? -7.508 -29.547 -25.719 1 82.81 100 ALA B CA 1
ATOM 5428 C C . ALA B 1 100 ? -8.305 -28.266 -25.922 1 82.81 100 ALA B C 1
ATOM 5430 O O . ALA B 1 100 ? -7.984 -27.219 -25.328 1 82.81 100 ALA B O 1
ATOM 5431 N N . LEU B 1 101 ? -9.336 -28.438 -26.75 1 86.88 101 LEU B N 1
ATOM 5432 C CA . LEU B 1 101 ? -10.195 -27.281 -26.984 1 86.88 101 LEU B CA 1
ATOM 5433 C C . LEU B 1 101 ? -10.922 -26.859 -25.719 1 86.88 101 LEU B C 1
ATOM 5435 O O . LEU B 1 101 ? -11.039 -25.672 -25.422 1 86.88 101 LEU B O 1
ATOM 5439 N N . LEU B 1 102 ? -11.398 -27.828 -25.016 1 90.81 102 LEU B N 1
ATOM 5440 C CA . LEU B 1 102 ? -12.086 -27.531 -23.75 1 90.81 102 LEU B CA 1
ATOM 5441 C C . LEU B 1 102 ? -11.117 -26.938 -22.734 1 90.81 102 LEU B C 1
ATOM 5443 O O . LEU B 1 102 ? -11.492 -26.047 -21.969 1 90.81 102 LEU B O 1
ATOM 5447 N N . GLY B 1 103 ? -9.875 -27.375 -22.766 1 87.38 103 GLY B N 1
ATOM 5448 C CA . GLY B 1 103 ? -8.867 -26.797 -21.891 1 87.38 103 GLY B CA 1
ATOM 5449 C C . GLY B 1 103 ? -8.602 -25.328 -22.141 1 87.38 103 GLY B C 1
ATOM 5450 O O . GLY B 1 103 ? -8.484 -24.547 -21.219 1 87.38 103 GLY B O 1
ATOM 5451 N N . ILE B 1 104 ? -8.578 -25.016 -23.391 1 85.94 104 ILE B N 1
ATOM 5452 C CA . ILE B 1 104 ? -8.391 -23.625 -23.781 1 85.94 104 ILE B CA 1
ATOM 5453 C C . ILE B 1 104 ? -9.586 -22.797 -23.328 1 85.94 104 ILE B C 1
ATOM 5455 O O . ILE B 1 104 ? -9.422 -21.688 -22.812 1 85.94 104 ILE B O 1
ATOM 5459 N N . THR B 1 105 ? -10.734 -23.391 -23.547 1 88.75 105 THR B N 1
ATOM 5460 C CA . THR B 1 105 ? -11.953 -22.703 -23.125 1 88.75 105 THR B CA 1
ATOM 5461 C C . THR B 1 105 ? -11.953 -22.469 -21.609 1 88.75 105 THR B C 1
ATOM 5463 O O . THR B 1 105 ? -12.242 -21.375 -21.141 1 88.75 105 THR B O 1
ATOM 5466 N N . ILE B 1 106 ? -11.602 -23.438 -20.844 1 89.81 106 ILE B N 1
ATOM 5467 C CA . ILE B 1 106 ? -11.57 -23.375 -19.391 1 89.81 106 ILE B CA 1
ATOM 5468 C C . ILE B 1 106 ? -10.562 -22.328 -18.938 1 89.81 106 ILE B C 1
ATOM 5470 O O . ILE B 1 106 ? -10.867 -21.484 -18.094 1 89.81 106 ILE B O 1
ATOM 5474 N N . ARG B 1 107 ? -9.461 -22.312 -19.578 1 83.19 107 ARG B N 1
ATOM 5475 C CA . ARG B 1 107 ? -8.422 -21.359 -19.219 1 83.19 107 ARG B CA 1
ATOM 5476 C C . ARG B 1 107 ? -8.852 -19.938 -19.547 1 83.19 107 ARG B C 1
ATOM 5478 O O . ARG B 1 107 ? -8.656 -19.031 -18.734 1 83.19 107 ARG B O 1
ATOM 5485 N N . THR B 1 108 ? -9.445 -19.828 -20.688 1 85.81 108 THR B N 1
ATOM 5486 C CA . THR B 1 108 ? -9.867 -18.5 -21.125 1 85.81 108 THR B CA 1
ATOM 5487 C C . THR B 1 108 ? -10.938 -17.938 -20.203 1 85.81 108 THR B C 1
ATOM 5489 O O . THR B 1 108 ? -10.859 -16.766 -19.812 1 85.81 108 THR B O 1
ATOM 5492 N N . VAL B 1 109 ? -11.875 -18.75 -19.859 1 88.62 109 VAL B N 1
ATOM 5493 C CA . VAL B 1 109 ? -12.961 -18.297 -19 1 88.62 109 VAL B CA 1
ATOM 5494 C C . VAL B 1 109 ? -12.414 -17.984 -17.609 1 88.62 109 VAL B C 1
ATOM 5496 O O . VAL B 1 109 ? -12.82 -17.016 -16.969 1 88.62 109 VAL B O 1
ATOM 5499 N N . THR B 1 110 ? -11.469 -18.75 -17.156 1 86.75 110 THR B N 1
ATOM 5500 C CA . THR B 1 110 ? -10.898 -18.562 -15.836 1 86.75 110 THR B CA 1
ATOM 5501 C C . THR B 1 110 ? -10.094 -17.266 -15.773 1 86.75 110 THR B C 1
ATOM 5503 O O . THR B 1 110 ? -10.188 -16.516 -14.797 1 86.75 110 THR B O 1
ATOM 5506 N N . VAL B 1 111 ? -9.375 -16.938 -16.828 1 80.5 111 VAL B N 1
ATOM 5507 C CA . VAL B 1 111 ? -8.5 -15.766 -16.859 1 80.5 111 VAL B CA 1
ATOM 5508 C C . VAL B 1 111 ? -9.336 -14.484 -16.828 1 80.5 111 VAL B C 1
ATOM 5510 O O . VAL B 1 111 ? -8.922 -13.477 -16.25 1 80.5 111 VAL B O 1
ATOM 5513 N N . HIS B 1 112 ? -10.461 -14.609 -17.406 1 85.62 112 HIS B N 1
ATOM 5514 C CA . HIS B 1 112 ? -11.266 -13.391 -17.422 1 85.62 112 HIS B CA 1
ATOM 5515 C C . HIS B 1 112 ? -12.195 -13.328 -16.219 1 85.62 112 HIS B C 1
ATOM 5517 O O . HIS B 1 112 ? -12.5 -12.242 -15.711 1 85.62 112 HIS B O 1
ATOM 5523 N N . LEU B 1 113 ? -12.648 -14.461 -15.68 1 87.31 113 LEU B N 1
ATOM 5524 C CA . LEU B 1 113 ? -13.633 -14.508 -14.602 1 87.31 113 LEU B CA 1
ATOM 5525 C C . LEU B 1 113 ? -12.961 -14.266 -13.25 1 87.31 113 LEU B C 1
ATOM 5527 O O . LEU B 1 113 ? -13.539 -13.625 -12.375 1 87.31 113 LEU B O 1
ATOM 5531 N N . SER B 1 114 ? -11.758 -14.781 -13.039 1 89.5 114 SER B N 1
ATOM 5532 C CA . SER B 1 114 ? -11.102 -14.789 -11.742 1 89.5 114 SER B CA 1
ATOM 5533 C C . SER B 1 114 ? -10.844 -13.367 -11.25 1 89.5 114 SER B C 1
ATOM 5535 O O . SER B 1 114 ? -11.172 -13.031 -10.102 1 89.5 114 SER B O 1
ATOM 5537 N N . PRO B 1 115 ? -10.336 -12.492 -12.117 1 85.44 115 PRO B N 1
ATOM 5538 C CA . PRO B 1 115 ? -10.125 -11.125 -11.648 1 85.44 115 PRO B CA 1
ATOM 5539 C C . PRO B 1 115 ? -11.43 -10.406 -11.328 1 85.44 115 PRO B C 1
ATOM 5541 O O . PRO B 1 115 ? -11.469 -9.555 -10.43 1 85.44 115 PRO B O 1
ATOM 5544 N N . ARG B 1 116 ? -12.438 -10.742 -12.062 1 89.31 116 ARG B N 1
ATOM 5545 C CA . ARG B 1 116 ? -13.742 -10.133 -11.789 1 89.31 116 ARG B CA 1
ATOM 5546 C C . ARG B 1 116 ? -14.266 -10.547 -10.422 1 89.31 116 ARG B C 1
ATOM 5548 O O . ARG B 1 116 ? -14.859 -9.734 -9.711 1 89.31 116 ARG B O 1
ATOM 5555 N N . ILE B 1 117 ? -14.055 -11.75 -10.086 1 90.19 117 ILE B N 1
ATOM 5556 C CA . ILE B 1 117 ? -14.484 -12.25 -8.789 1 90.19 117 ILE B CA 1
ATOM 5557 C C . ILE B 1 117 ? -13.719 -11.523 -7.68 1 90.19 117 ILE B C 1
ATOM 5559 O O . ILE B 1 117 ? -14.312 -11.078 -6.695 1 90.19 117 ILE B O 1
ATOM 5563 N N . SER B 1 118 ? -12.438 -11.422 -7.793 1 90.81 118 SER B N 1
ATOM 5564 C CA . SER B 1 118 ? -11.617 -10.734 -6.805 1 90.81 118 SER B CA 1
ATOM 5565 C C . SER B 1 118 ? -12.023 -9.266 -6.676 1 90.81 118 SER B C 1
ATOM 5567 O O . SER B 1 118 ? -12.094 -8.734 -5.562 1 90.81 118 SER B O 1
ATOM 5569 N N . ARG B 1 119 ? -12.312 -8.68 -7.762 1 89.38 119 ARG B N 1
ATOM 5570 C CA . ARG B 1 119 ? -12.711 -7.273 -7.742 1 89.38 119 ARG B CA 1
ATOM 5571 C C . ARG B 1 119 ? -14.047 -7.09 -7.035 1 89.38 119 ARG B C 1
ATOM 5573 O O . ARG B 1 119 ? -14.234 -6.133 -6.281 1 89.38 119 ARG B O 1
ATOM 5580 N N . GLU B 1 120 ? -14.914 -7.941 -7.379 1 90.5 120 GLU B N 1
ATOM 5581 C CA . GLU B 1 120 ? -16.219 -7.859 -6.723 1 90.5 120 GLU B CA 1
ATOM 5582 C C . GLU B 1 120 ? -16.094 -8.117 -5.223 1 90.5 120 GLU B C 1
ATOM 5584 O O . GLU B 1 120 ? -16.828 -7.527 -4.426 1 90.5 120 GLU B O 1
ATOM 5589 N N . ALA B 1 121 ? -15.25 -9.039 -4.879 1 91.31 121 ALA B N 1
ATOM 5590 C CA . ALA B 1 121 ? -15.008 -9.289 -3.463 1 91.31 121 ALA B CA 1
ATOM 5591 C C . ALA B 1 121 ? -14.406 -8.062 -2.787 1 91.31 121 ALA B C 1
ATOM 5593 O O . ALA B 1 121 ? -14.781 -7.715 -1.664 1 91.31 121 ALA B O 1
ATOM 5594 N N . GLU B 1 122 ? -13.531 -7.465 -3.451 1 91.94 122 GLU B N 1
ATOM 5595 C CA . GLU B 1 122 ? -12.93 -6.242 -2.928 1 91.94 122 GLU B CA 1
ATOM 5596 C C . GLU B 1 122 ? -13.961 -5.121 -2.822 1 91.94 122 GLU B C 1
ATOM 5598 O O . GLU B 1 122 ? -13.977 -4.375 -1.842 1 91.94 122 GLU B O 1
ATOM 5603 N N . ALA B 1 123 ? -14.75 -5.031 -3.83 1 92.06 123 ALA B N 1
ATOM 5604 C CA . ALA B 1 123 ? -15.805 -4.02 -3.822 1 92.06 123 ALA B CA 1
ATOM 5605 C C . ALA B 1 123 ? -16.75 -4.227 -2.648 1 92.06 123 ALA B C 1
ATOM 5607 O O . ALA B 1 123 ? -17.234 -3.26 -2.053 1 92.06 123 ALA B O 1
ATOM 5608 N N . ALA B 1 124 ? -17.016 -5.434 -2.381 1 91.19 124 ALA B N 1
ATOM 5609 C CA . ALA B 1 124 ? -17.891 -5.738 -1.255 1 91.19 124 ALA B CA 1
ATOM 5610 C C . ALA B 1 124 ? -17.281 -5.262 0.06 1 91.19 124 ALA B C 1
ATOM 5612 O O . ALA B 1 124 ? -18 -4.758 0.934 1 91.19 124 ALA B O 1
ATOM 5613 N N . VAL B 1 125 ? -16.031 -5.465 0.18 1 92.19 125 VAL B N 1
ATOM 5614 C CA . VAL B 1 125 ? -15.344 -4.996 1.377 1 92.19 125 VAL B CA 1
ATOM 5615 C C . VAL B 1 125 ? -15.422 -3.473 1.457 1 92.19 125 VAL B C 1
ATOM 5617 O O . VAL B 1 125 ? -15.695 -2.914 2.521 1 92.19 125 VAL B O 1
ATOM 5620 N N . LEU B 1 126 ? -15.227 -2.83 0.357 1 92.25 126 LEU B N 1
ATOM 5621 C CA . LEU B 1 126 ? -15.281 -1.373 0.317 1 92.25 126 LEU B CA 1
ATOM 5622 C C . LEU B 1 126 ? -16.672 -0.87 0.656 1 92.25 126 LEU B C 1
ATOM 5624 O O . LEU B 1 126 ? -16.828 0.101 1.401 1 92.25 126 LEU B O 1
ATOM 5628 N N . ARG B 1 127 ? -17.641 -1.507 0.123 1 92.38 127 ARG B N 1
ATOM 5629 C CA . ARG B 1 127 ? -19.016 -1.131 0.425 1 92.38 127 ARG B CA 1
ATOM 5630 C C . ARG B 1 127 ? -19.328 -1.294 1.912 1 92.38 127 ARG B C 1
ATOM 5632 O O . ARG B 1 127 ? -19.984 -0.446 2.514 1 92.38 127 ARG B O 1
ATOM 5639 N N . ALA B 1 128 ? -18.828 -2.357 2.439 1 91.5 128 ALA B N 1
ATOM 5640 C CA . ALA B 1 128 ? -19.031 -2.6 3.865 1 91.5 128 ALA B CA 1
ATOM 5641 C C . ALA B 1 128 ? -18.328 -1.536 4.707 1 91.5 128 ALA B C 1
ATOM 5643 O O . ALA B 1 128 ? -18.859 -1.089 5.723 1 91.5 128 ALA B O 1
ATOM 5644 N N . THR B 1 129 ? -17.234 -1.125 4.309 1 90.25 129 THR B N 1
ATOM 5645 C CA . THR B 1 129 ? -16.453 -0.122 5.023 1 90.25 129 THR B CA 1
ATOM 5646 C C . THR B 1 129 ? -17.141 1.239 4.973 1 90.25 129 THR B C 1
ATOM 5648 O O . THR B 1 129 ? -17.203 1.946 5.98 1 90.25 129 THR B O 1
ATOM 5651 N N . VAL B 1 130 ? -17.641 1.569 3.809 1 90.62 130 VAL B N 1
ATOM 5652 C CA . VAL B 1 130 ? -18.312 2.848 3.625 1 90.62 130 VAL B CA 1
ATOM 5653 C C . VAL B 1 130 ? -19.609 2.867 4.438 1 90.62 130 VAL B C 1
ATOM 5655 O O . VAL B 1 130 ? -20 3.914 4.953 1 90.62 130 VAL B O 1
ATOM 5658 N N . ALA B 1 131 ? -20.188 1.722 4.617 1 89.75 131 ALA B N 1
ATOM 5659 C CA . ALA B 1 131 ? -21.469 1.618 5.293 1 89.75 131 ALA B CA 1
ATOM 5660 C C . ALA B 1 131 ? -21.297 1.562 6.809 1 89.75 131 ALA B C 1
ATOM 5662 O O . ALA B 1 131 ? -22.234 1.808 7.559 1 89.75 131 ALA B O 1
ATOM 5663 N N . ALA B 1 132 ? -20.125 1.312 7.262 1 90.12 132 ALA B N 1
ATOM 5664 C CA . ALA B 1 132 ? -19.859 1.194 8.695 1 90.12 132 ALA B CA 1
ATOM 5665 C C . ALA B 1 132 ? -19.828 2.566 9.359 1 90.12 132 ALA B C 1
ATOM 5667 O O . ALA B 1 132 ? -19.438 3.559 8.734 1 90.12 132 ALA B O 1
ATOM 5668 N N . GLU B 1 133 ? -20.219 2.586 10.641 1 91.38 133 GLU B N 1
ATOM 5669 C CA . GLU B 1 133 ? -20.141 3.807 11.438 1 91.38 133 GLU B CA 1
ATOM 5670 C C . GLU B 1 133 ? -18.688 4.207 11.672 1 91.38 133 GLU B C 1
ATOM 5672 O O . GLU B 1 133 ? -17.797 3.348 11.734 1 91.38 133 GLU B O 1
ATOM 5677 N N . LEU B 1 134 ? -18.516 5.469 11.797 1 90.19 134 LEU B N 1
ATOM 5678 C CA . LEU B 1 134 ? -17.156 5.973 12.047 1 90.19 134 LEU B CA 1
ATOM 5679 C C . LEU B 1 134 ? -16.578 5.348 13.305 1 90.19 134 LEU B C 1
ATOM 5681 O O . LEU B 1 134 ? -15.367 5.102 13.375 1 90.19 134 LEU B O 1
ATOM 5685 N N . THR B 1 135 ? -17.375 5.055 14.281 1 88.75 135 THR B N 1
ATOM 5686 C CA . THR B 1 135 ? -16.938 4.527 15.57 1 88.75 135 THR B CA 1
ATOM 5687 C C . THR B 1 135 ? -16.312 3.146 15.406 1 88.75 135 THR B C 1
ATOM 5689 O O . THR B 1 135 ? -15.539 2.703 16.266 1 88.75 135 THR B O 1
ATOM 5692 N N . ALA B 1 136 ? -16.641 2.457 14.328 1 88.19 136 ALA B N 1
ATOM 5693 C CA . ALA B 1 136 ? -16.062 1.137 14.078 1 88.19 136 ALA B CA 1
ATOM 5694 C C . ALA B 1 136 ? -14.547 1.204 14.008 1 88.19 136 ALA B C 1
ATOM 5696 O O . ALA B 1 136 ? -13.859 0.294 14.477 1 88.19 136 ALA B O 1
ATOM 5697 N N . TYR B 1 137 ? -14.031 2.293 13.523 1 84.25 137 TYR B N 1
ATOM 5698 C CA . TYR B 1 137 ? -12.594 2.453 13.328 1 84.25 137 TYR B CA 1
ATOM 5699 C C . TYR B 1 137 ? -11.883 2.633 14.664 1 84.25 137 TYR B C 1
ATOM 5701 O O . TYR B 1 137 ? -10.664 2.5 14.75 1 84.25 137 TYR B O 1
ATOM 5709 N N . ASP B 1 138 ? -12.656 2.98 15.641 1 80.81 138 ASP B N 1
ATOM 5710 C CA . ASP B 1 138 ? -12.086 3.227 16.953 1 80.81 138 ASP B CA 1
ATOM 5711 C C . ASP B 1 138 ? -12.039 1.944 17.781 1 80.81 138 ASP B C 1
ATOM 5713 O O . ASP B 1 138 ? -11.469 1.924 18.875 1 80.81 138 ASP B O 1
ATOM 5717 N N . HIS B 1 139 ? -12.695 0.955 17.312 1 77.62 139 HIS B N 1
ATOM 5718 C CA . HIS B 1 139 ? -12.633 -0.335 17.984 1 77.62 139 HIS B CA 1
ATOM 5719 C C . HIS B 1 139 ? -11.336 -1.066 17.656 1 77.62 139 HIS B C 1
ATOM 5721 O O . HIS B 1 139 ? -10.875 -1.043 16.516 1 77.62 139 HIS B O 1
ATOM 5727 N N . ALA B 1 140 ? -10.891 -1.686 18.734 1 70.19 140 ALA B N 1
ATOM 5728 C CA . ALA B 1 140 ? -9.656 -2.449 18.562 1 70.19 140 ALA B CA 1
ATOM 5729 C C . ALA B 1 140 ? -9.883 -3.641 17.625 1 70.19 140 ALA B C 1
ATOM 5731 O O . ALA B 1 140 ? -10.922 -4.305 17.703 1 70.19 140 ALA B O 1
ATOM 5732 N N . GLY B 1 141 ? -9.172 -3.918 16.734 1 71.38 141 GLY B N 1
ATOM 5733 C CA . GLY B 1 141 ? -9.234 -5.105 15.898 1 71.38 141 GLY B CA 1
ATOM 5734 C C . GLY B 1 141 ? -9.922 -4.859 14.562 1 71.38 141 GLY B C 1
ATOM 5735 O O . GLY B 1 141 ? -9.773 -5.652 13.625 1 71.38 141 GLY B O 1
ATOM 5736 N N . TYR B 1 142 ? -10.914 -3.777 14.562 1 80.81 142 TYR B N 1
ATOM 5737 C CA . TYR B 1 142 ? -11.633 -3.521 13.32 1 80.81 142 TYR B CA 1
ATOM 5738 C C . TYR B 1 142 ? -10.664 -3.414 12.141 1 80.81 142 TYR B C 1
ATOM 5740 O O . TYR B 1 142 ? -10.898 -4.012 11.086 1 80.81 142 TYR B O 1
ATOM 5748 N N . ASN B 1 143 ? -9.578 -2.705 12.297 1 76.38 143 ASN B N 1
ATOM 5749 C CA . ASN B 1 143 ? -8.609 -2.521 11.219 1 76.38 143 ASN B CA 1
ATOM 5750 C C . ASN B 1 143 ? -7.938 -3.836 10.836 1 76.38 143 ASN B C 1
ATOM 5752 O O . ASN B 1 143 ? -7.648 -4.078 9.664 1 76.38 143 ASN B O 1
ATOM 5756 N N . ASP B 1 144 ? -7.711 -4.629 11.867 1 74.44 144 ASP B N 1
ATOM 5757 C CA . ASP B 1 144 ? -7.125 -5.941 11.594 1 74.44 144 ASP B CA 1
ATOM 5758 C C . ASP B 1 144 ? -8.078 -6.809 10.766 1 74.44 144 ASP B C 1
ATOM 5760 O O . ASP B 1 144 ? -7.645 -7.5 9.844 1 74.44 144 ASP B O 1
ATOM 5764 N N . GLU B 1 145 ? -9.242 -6.727 11.195 1 82.25 145 GLU B N 1
ATOM 5765 C CA . GLU B 1 145 ? -10.234 -7.512 10.477 1 82.25 145 GLU B CA 1
ATOM 5766 C C . GLU B 1 145 ? -10.406 -7.004 9.047 1 82.25 145 GLU B C 1
ATOM 5768 O O . GLU B 1 145 ? -10.617 -7.797 8.125 1 82.25 145 GLU B O 1
ATOM 5773 N N . LEU B 1 146 ? -10.352 -5.711 8.914 1 85 146 LEU B N 1
ATOM 5774 C CA . LEU B 1 146 ? -10.453 -5.117 7.586 1 85 146 LEU B CA 1
ATOM 5775 C C . LEU B 1 146 ? -9.297 -5.566 6.699 1 85 146 LEU B C 1
ATOM 5777 O O . LEU B 1 146 ? -9.508 -5.926 5.535 1 85 146 LEU B O 1
ATOM 5781 N N . GLU B 1 147 ? -8.125 -5.652 7.199 1 77.44 147 GLU B N 1
ATOM 5782 C CA . GLU B 1 147 ? -6.957 -6.09 6.441 1 77.44 147 GLU B CA 1
ATOM 5783 C C . GLU B 1 147 ? -7.062 -7.566 6.07 1 77.44 147 GLU B C 1
ATOM 5785 O O . GLU B 1 147 ? -6.691 -7.957 4.961 1 77.44 147 GLU B O 1
ATOM 5790 N N . ALA B 1 148 ? -7.477 -8.297 7.047 1 79.06 148 ALA B N 1
ATOM 5791 C CA . ALA B 1 148 ? -7.672 -9.719 6.773 1 79.06 148 ALA B CA 1
ATOM 5792 C C . ALA B 1 148 ? -8.703 -9.93 5.664 1 79.06 148 ALA B C 1
ATOM 5794 O O . ALA B 1 148 ? -8.531 -10.797 4.805 1 79.06 148 ALA B O 1
ATOM 5795 N N . ALA B 1 149 ? -9.727 -9.117 5.727 1 87.06 149 ALA B N 1
ATOM 5796 C CA . ALA B 1 149 ? -10.766 -9.219 4.707 1 87.06 149 ALA B CA 1
ATOM 5797 C C . ALA B 1 149 ? -10.227 -8.812 3.336 1 87.06 149 ALA B C 1
ATOM 5799 O O . ALA B 1 149 ? -10.602 -9.398 2.316 1 87.06 149 ALA B O 1
ATOM 5800 N N . ASP B 1 150 ? -9.375 -7.832 3.332 1 84.94 150 ASP B N 1
ATOM 5801 C CA . ASP B 1 150 ? -8.766 -7.391 2.082 1 84.94 150 ASP B CA 1
ATOM 5802 C C . ASP B 1 150 ? -7.895 -8.492 1.476 1 84.94 150 ASP B C 1
ATOM 5804 O O . ASP B 1 150 ? -7.918 -8.711 0.263 1 84.94 150 ASP B O 1
ATOM 5808 N N . ARG B 1 151 ? -7.215 -9.172 2.289 1 79.19 151 ARG B N 1
ATOM 5809 C CA . ARG B 1 151 ? -6.418 -10.305 1.823 1 79.19 151 ARG B CA 1
ATOM 5810 C C . ARG B 1 151 ? -7.312 -11.422 1.293 1 79.19 151 ARG B C 1
ATOM 5812 O O . ARG B 1 151 ? -6.988 -12.055 0.287 1 79.19 151 ARG B O 1
ATOM 5819 N N . GLY B 1 152 ? -8.32 -11.602 2.012 1 83.38 152 GLY B N 1
ATOM 5820 C CA . GLY B 1 152 ? -9.281 -12.586 1.553 1 83.38 152 GLY B CA 1
ATOM 5821 C C . GLY B 1 152 ? -9.852 -12.273 0.182 1 83.38 152 GLY B C 1
ATOM 5822 O O . GLY B 1 152 ? -9.992 -13.172 -0.656 1 83.38 152 GLY B O 1
ATOM 5823 N N . ALA B 1 153 ? -10.117 -11.023 -0.035 1 88.69 153 ALA B N 1
ATOM 5824 C CA . ALA B 1 153 ? -10.648 -10.609 -1.333 1 88.69 153 ALA B CA 1
ATOM 5825 C C . ALA B 1 153 ? -9.602 -10.789 -2.432 1 88.69 153 ALA B C 1
ATOM 5827 O O . ALA B 1 153 ? -9.938 -11.18 -3.555 1 88.69 153 ALA B O 1
ATOM 5828 N N . GLU B 1 154 ? -8.391 -10.594 -2.121 1 83.5 154 GLU B N 1
ATOM 5829 C CA . GLU B 1 154 ? -7.301 -10.695 -3.09 1 83.5 154 GLU B CA 1
ATOM 5830 C C . GLU B 1 154 ? -7.098 -12.148 -3.533 1 83.5 154 GLU B C 1
ATOM 5832 O O . GLU B 1 154 ? -6.883 -12.414 -4.719 1 83.5 154 GLU B O 1
ATOM 5837 N N . VAL B 1 155 ? -7.215 -13.016 -2.619 1 82.94 155 VAL B N 1
ATOM 5838 C CA . VAL B 1 155 ? -6.898 -14.414 -2.922 1 82.94 155 VAL B CA 1
ATOM 5839 C C . VAL B 1 155 ? -8.07 -15.055 -3.66 1 82.94 155 VAL B C 1
ATOM 5841 O O . VAL B 1 155 ? -7.941 -16.156 -4.203 1 82.94 155 VAL B O 1
ATOM 5844 N N . CYS B 1 156 ? -9.195 -14.352 -3.738 1 85.88 156 CYS B N 1
ATOM 5845 C CA . CYS B 1 156 ? -10.367 -14.867 -4.438 1 85.88 156 CYS B CA 1
ATOM 5846 C C . CYS B 1 156 ? -10.062 -15.094 -5.914 1 85.88 156 CYS B C 1
ATOM 5848 O O . CYS B 1 156 ? -10.75 -15.867 -6.586 1 85.88 156 CYS B O 1
ATOM 5850 N N . VAL B 1 157 ? -9.039 -14.492 -6.363 1 83.88 157 VAL B N 1
ATOM 5851 C CA . VAL B 1 157 ? -8.688 -14.625 -7.773 1 83.88 157 VAL B CA 1
ATOM 5852 C C . VAL B 1 157 ? -8.312 -16.078 -8.078 1 83.88 157 VAL B C 1
ATOM 5854 O O . VAL B 1 157 ? -8.508 -16.547 -9.203 1 83.88 157 VAL B O 1
ATOM 5857 N N . ASP B 1 158 ? -7.922 -16.766 -7.066 1 86.75 158 ASP B N 1
ATOM 5858 C CA . ASP B 1 158 ? -7.395 -18.109 -7.285 1 86.75 158 ASP B CA 1
ATOM 5859 C C . ASP B 1 158 ? -8.469 -19.172 -7.027 1 86.75 158 ASP B C 1
ATOM 5861 O O . ASP B 1 158 ? -8.32 -20.328 -7.438 1 86.75 158 ASP B O 1
ATOM 5865 N N . ILE B 1 159 ? -9.562 -18.859 -6.422 1 86.69 159 ILE B N 1
ATOM 5866 C CA . ILE B 1 159 ? -10.492 -19.828 -5.844 1 86.69 159 ILE B CA 1
ATOM 5867 C C . ILE B 1 159 ? -11.156 -20.625 -6.961 1 86.69 159 ILE B C 1
ATOM 5869 O O . ILE B 1 159 ? -11.32 -21.844 -6.836 1 86.69 159 ILE B O 1
ATOM 5873 N N . VAL B 1 160 ? -11.555 -20.016 -8.016 1 86.31 160 VAL B N 1
ATOM 5874 C CA . VAL B 1 160 ? -12.25 -20.703 -9.094 1 86.31 160 VAL B CA 1
ATOM 5875 C C . VAL B 1 160 ? -11.289 -21.672 -9.797 1 86.31 160 VAL B C 1
ATOM 5877 O O . VAL B 1 160 ? -11.648 -22.812 -10.094 1 86.31 160 VAL B O 1
ATOM 5880 N N . GLY B 1 161 ? -10.047 -21.156 -10.07 1 87.19 161 GLY B N 1
ATOM 5881 C CA . GLY B 1 161 ? -9.047 -22.016 -10.672 1 87.19 161 GLY B CA 1
ATOM 5882 C C . GLY B 1 161 ? -8.703 -23.219 -9.812 1 87.19 161 GLY B C 1
ATOM 5883 O O . GLY B 1 161 ? -8.602 -24.344 -10.312 1 87.19 161 GLY B O 1
ATOM 5884 N N . GLU B 1 162 ? -8.602 -23.031 -8.539 1 86.56 162 GLU B N 1
ATOM 5885 C CA . GLU B 1 162 ? -8.305 -24.125 -7.609 1 86.56 162 GLU B CA 1
ATOM 5886 C C . GLU B 1 162 ? -9.445 -25.125 -7.551 1 86.56 162 GLU B C 1
ATOM 5888 O O . GLU B 1 162 ? -9.203 -26.344 -7.539 1 86.56 162 GLU B O 1
ATOM 5893 N N . ALA B 1 163 ? -10.648 -24.625 -7.539 1 89.12 163 ALA B N 1
ATOM 5894 C CA . ALA B 1 163 ? -11.82 -25.5 -7.531 1 89.12 163 ALA B CA 1
ATOM 5895 C C . ALA B 1 163 ? -11.906 -26.312 -8.812 1 89.12 163 ALA B C 1
ATOM 5897 O O . ALA B 1 163 ? -12.227 -27.516 -8.781 1 89.12 163 ALA B O 1
ATOM 5898 N N . GLN B 1 164 ? -11.641 -25.641 -9.852 1 88.25 164 GLN B N 1
ATOM 5899 C CA . GLN B 1 164 ? -11.672 -26.312 -11.141 1 88.25 164 GLN B CA 1
ATOM 5900 C C . GLN B 1 164 ? -10.633 -27.438 -11.203 1 88.25 164 GLN B C 1
ATOM 5902 O O . GLN B 1 164 ? -10.914 -28.531 -11.68 1 88.25 164 GLN B O 1
ATOM 5907 N N . ASN B 1 165 ? -9.469 -27.109 -10.773 1 87.12 165 ASN B N 1
ATOM 5908 C CA . ASN B 1 165 ? -8.406 -28.109 -10.773 1 87.12 165 ASN B CA 1
ATOM 5909 C C . ASN B 1 165 ? -8.758 -29.297 -9.875 1 87.12 165 ASN B C 1
ATOM 5911 O O . ASN B 1 165 ? -8.469 -30.438 -10.219 1 87.12 165 ASN B O 1
ATOM 5915 N N . LEU B 1 166 ? -9.352 -29.016 -8.805 1 87.5 166 LEU B N 1
ATOM 5916 C CA . LEU B 1 166 ? -9.789 -30.094 -7.902 1 87.5 166 LEU B CA 1
ATOM 5917 C C . LEU B 1 166 ? -10.852 -30.953 -8.562 1 87.5 166 LEU B C 1
ATOM 5919 O O . LEU B 1 166 ? -10.781 -32.188 -8.508 1 87.5 166 LEU B O 1
ATOM 5923 N N . ILE B 1 167 ? -11.812 -30.359 -9.234 1 88.31 167 ILE B N 1
ATOM 5924 C CA . ILE B 1 167 ? -12.867 -31.094 -9.93 1 88.31 167 ILE B CA 1
ATOM 5925 C C . ILE B 1 167 ? -12.266 -31.938 -11.047 1 88.31 167 ILE B C 1
ATOM 5927 O O . ILE B 1 167 ? -12.648 -33.094 -11.227 1 88.31 167 ILE B O 1
ATOM 5931 N N . ALA B 1 168 ? -11.352 -31.312 -11.742 1 85.56 168 ALA B N 1
ATOM 5932 C CA . ALA B 1 168 ? -10.695 -32.031 -12.836 1 85.56 168 ALA B CA 1
ATOM 5933 C C . ALA B 1 168 ? -9.961 -33.281 -12.305 1 85.56 168 ALA B C 1
ATOM 5935 O O . ALA B 1 168 ? -10.023 -34.344 -12.906 1 85.56 168 ALA B O 1
ATOM 5936 N N . ALA B 1 169 ? -9.273 -33.062 -11.219 1 84.94 169 ALA B N 1
ATOM 5937 C CA . ALA B 1 169 ? -8.531 -34.156 -10.617 1 84.94 169 ALA B CA 1
ATOM 5938 C C . ALA B 1 169 ? -9.477 -35.25 -10.117 1 84.94 169 ALA B C 1
ATOM 5940 O O . ALA B 1 169 ? -9.203 -36.438 -10.281 1 84.94 169 ALA B O 1
ATOM 5941 N N . LEU B 1 170 ? -10.531 -34.875 -9.523 1 85.38 170 LEU B N 1
ATOM 5942 C CA . LEU B 1 170 ? -11.531 -35.812 -9.039 1 85.38 170 LEU B CA 1
ATOM 5943 C C . LEU B 1 170 ? -12.172 -36.594 -10.188 1 85.38 170 LEU B C 1
ATOM 5945 O O . LEU B 1 170 ? -12.367 -37.812 -10.102 1 85.38 170 LEU B O 1
ATOM 5949 N N . ALA B 1 171 ? -12.484 -35.875 -11.219 1 85.12 171 ALA B N 1
ATOM 5950 C CA . ALA B 1 171 ? -13.078 -36.5 -12.391 1 85.12 171 ALA B CA 1
ATOM 5951 C C . ALA B 1 171 ? -12.109 -37.5 -13.023 1 85.12 171 ALA B C 1
ATOM 5953 O O . ALA B 1 171 ? -12.516 -38.594 -13.438 1 85.12 171 ALA B O 1
ATOM 5954 N N . SER B 1 172 ? -10.875 -37.031 -13.117 1 82.19 172 SER B N 1
ATOM 5955 C CA . SER B 1 172 ? -9.859 -37.938 -13.656 1 82.19 172 SER B CA 1
ATOM 5956 C C . SER B 1 172 ? -9.719 -39.188 -12.797 1 82.19 172 SER B C 1
ATOM 5958 O O . SER B 1 172 ? -9.516 -40.281 -13.32 1 82.19 172 SER B O 1
ATOM 5960 N N . LEU B 1 173 ? -9.781 -39.031 -11.508 1 82.75 173 LEU B N 1
ATOM 5961 C CA . LEU B 1 173 ? -9.703 -40.156 -10.586 1 82.75 173 LEU B CA 1
ATOM 5962 C C . LEU B 1 173 ? -10.867 -41.125 -10.805 1 82.75 173 LEU B C 1
ATOM 5964 O O . LEU B 1 173 ? -10.68 -42.344 -10.852 1 82.75 173 LEU B O 1
ATOM 5968 N N . VAL B 1 174 ? -12.023 -40.562 -10.906 1 82.62 174 VAL B N 1
ATOM 5969 C CA . VAL B 1 174 ? -13.227 -41.375 -11.102 1 82.62 174 VAL B CA 1
ATOM 5970 C C . VAL B 1 174 ? -13.117 -42.156 -12.422 1 82.62 174 VAL B C 1
ATOM 5972 O O . VAL B 1 174 ? -13.461 -43.312 -12.492 1 82.62 174 VAL B O 1
ATOM 5975 N N . GLY B 1 175 ? -12.711 -41.469 -13.43 1 79.81 175 GLY B N 1
ATOM 5976 C CA . GLY B 1 175 ? -12.516 -42.125 -14.703 1 79.81 175 GLY B CA 1
ATOM 5977 C C . GLY B 1 175 ? -11.523 -43.281 -14.641 1 79.81 175 GLY B C 1
ATOM 5978 O O . GLY B 1 175 ? -11.812 -44.375 -15.102 1 79.81 175 GLY B O 1
ATOM 5979 N N . ALA B 1 176 ? -10.352 -43 -14.086 1 78.19 176 ALA B N 1
ATOM 5980 C CA . ALA B 1 176 ? -9.305 -44.031 -13.969 1 78.19 176 ALA B CA 1
ATOM 5981 C C . ALA B 1 176 ? -9.75 -45.156 -13.055 1 78.19 176 ALA B C 1
ATOM 5983 O O . ALA B 1 176 ? -9.453 -46.312 -13.312 1 78.19 176 ALA B O 1
ATOM 5984 N N . ALA B 1 177 ? -10.406 -44.75 -11.969 1 78.69 177 ALA B N 1
ATOM 5985 C CA . ALA B 1 177 ? -10.93 -45.75 -11.047 1 78.69 177 ALA B CA 1
ATOM 5986 C C . ALA B 1 177 ? -11.969 -46.625 -11.727 1 78.69 177 ALA B C 1
ATOM 5988 O O . ALA B 1 177 ? -12.039 -47.844 -11.469 1 78.69 177 ALA B O 1
ATOM 5989 N N . GLY B 1 178 ? -12.812 -46.062 -12.555 1 78.19 178 GLY B N 1
ATOM 5990 C CA . GLY B 1 178 ? -13.789 -46.844 -13.312 1 78.19 178 GLY B CA 1
ATOM 5991 C C . GLY B 1 178 ? -13.156 -47.875 -14.203 1 78.19 178 GLY B C 1
ATOM 5992 O O . GLY B 1 178 ? -13.602 -49.031 -14.227 1 78.19 178 GLY B O 1
ATOM 5993 N N . VAL B 1 179 ? -12.094 -47.5 -14.836 1 76.12 179 VAL B N 1
ATOM 5994 C CA . VAL B 1 179 ? -11.375 -48.438 -15.711 1 76.12 179 VAL B CA 1
ATOM 5995 C C . VAL B 1 179 ? -10.758 -49.562 -14.875 1 76.12 179 VAL B C 1
ATOM 5997 O O . VAL B 1 179 ? -10.828 -50.719 -15.258 1 76.12 179 VAL B O 1
ATOM 6000 N N . LEU B 1 180 ? -10.203 -49.219 -13.742 1 77.25 180 LEU B N 1
ATOM 6001 C CA . LEU B 1 180 ? -9.539 -50.219 -12.898 1 77.25 180 LEU B CA 1
ATOM 6002 C C . LEU B 1 180 ? -10.555 -51.188 -12.312 1 77.25 180 LEU B C 1
ATOM 6004 O O . LEU B 1 180 ? -10.258 -52.375 -12.148 1 77.25 180 LEU B O 1
ATOM 6008 N N . THR B 1 181 ? -11.734 -50.688 -12.047 1 76.75 181 THR B N 1
ATOM 6009 C CA . THR B 1 181 ? -12.766 -51.562 -11.469 1 76.75 181 THR B CA 1
ATOM 6010 C C . THR B 1 181 ? -13.25 -52.594 -12.492 1 76.75 181 THR B C 1
ATOM 6012 O O . THR B 1 181 ? -13.578 -53.719 -12.133 1 76.75 181 THR B O 1
ATOM 6015 N N . VAL B 1 182 ? -13.273 -52.125 -13.703 1 76.06 182 VAL B N 1
ATOM 6016 C CA . VAL B 1 182 ? -13.695 -53.031 -14.758 1 76.06 182 VAL B CA 1
ATOM 6017 C C . VAL B 1 182 ? -12.617 -54.094 -14.969 1 76.06 182 VAL B C 1
ATOM 6019 O O . VAL B 1 182 ? -12.93 -55.25 -15.289 1 76.06 182 VAL B O 1
ATOM 6022 N N . LEU B 1 183 ? -11.43 -53.75 -14.672 1 75.62 183 LEU B N 1
ATOM 6023 C CA . LEU B 1 183 ? -10.344 -54.688 -14.852 1 75.62 183 LEU B CA 1
ATOM 6024 C C . LEU B 1 183 ? -10.258 -55.656 -13.664 1 75.62 183 LEU B C 1
ATOM 6026 O O . LEU B 1 183 ? -10.203 -56.875 -13.844 1 75.62 183 LEU B O 1
ATOM 6030 N N . HIS B 1 184 ? -10.164 -55.156 -12.391 1 79.44 184 HIS B N 1
ATOM 6031 C CA . HIS B 1 184 ? -10.203 -55.969 -11.172 1 79.44 184 HIS B CA 1
ATOM 6032 C C . HIS B 1 184 ? -10.57 -55.125 -9.969 1 79.44 184 HIS B C 1
ATOM 6034 O O . HIS B 1 184 ? -9.859 -54.156 -9.625 1 79.44 184 HIS B O 1
ATOM 6040 N N . PRO B 1 185 ? -11.625 -55.406 -9.273 1 77.06 185 PRO B N 1
ATOM 6041 C CA . PRO B 1 185 ? -12.172 -54.562 -8.188 1 77.06 185 PRO B CA 1
ATOM 6042 C C . PRO B 1 185 ? -11.188 -54.406 -7.035 1 77.06 185 PRO B C 1
ATOM 6044 O O . PRO B 1 185 ? -11.281 -53.438 -6.289 1 77.06 185 PRO B O 1
ATOM 6047 N N . LEU B 1 186 ? -10.227 -55.312 -6.891 1 78.94 186 LEU B N 1
ATOM 6048 C CA . LEU B 1 186 ? -9.281 -55.25 -5.777 1 78.94 186 LEU B CA 1
ATOM 6049 C C . LEU B 1 186 ? -8.328 -54.062 -5.934 1 78.94 186 LEU B C 1
ATOM 6051 O O . LEU B 1 186 ? -7.758 -53.594 -4.949 1 78.94 186 LEU B O 1
ATOM 6055 N N . LEU B 1 187 ? -8.266 -53.562 -7.098 1 77.88 187 LEU B N 1
ATOM 6056 C CA . LEU B 1 187 ? -7.281 -52.5 -7.355 1 77.88 187 LEU B CA 1
ATOM 6057 C C . LEU B 1 187 ? -7.77 -51.156 -6.832 1 77.88 187 LEU B C 1
ATOM 6059 O O . LEU B 1 187 ? -6.965 -50.281 -6.473 1 77.88 187 LEU B O 1
ATOM 6063 N N . LEU B 1 188 ? -9.023 -51.031 -6.602 1 77.44 188 LEU B N 1
ATOM 6064 C CA . LEU B 1 188 ? -9.578 -49.75 -6.188 1 77.44 188 LEU B CA 1
ATOM 6065 C C . LEU B 1 188 ? -9.211 -49.438 -4.738 1 77.44 188 LEU B C 1
ATOM 6067 O O . LEU B 1 188 ? -8.664 -48.375 -4.445 1 77.44 188 LEU B O 1
ATOM 6071 N N . PRO B 1 189 ? -9.562 -50.312 -3.807 1 75.31 189 PRO B N 1
ATOM 6072 C CA . PRO B 1 189 ? -9.219 -50.031 -2.414 1 75.31 189 PRO B CA 1
ATOM 6073 C C . PRO B 1 189 ? -7.711 -49.875 -2.199 1 75.31 189 PRO B C 1
ATOM 6075 O O . PRO B 1 189 ? -7.281 -49.062 -1.372 1 75.31 189 PRO B O 1
ATOM 6078 N N . LEU B 1 190 ? -6.918 -50.531 -2.969 1 76.81 190 LEU B N 1
ATOM 6079 C CA . LEU B 1 190 ? -5.469 -50.438 -2.811 1 76.81 190 LEU B CA 1
ATOM 6080 C C . LEU B 1 190 ? -4.949 -49.094 -3.291 1 76.81 190 LEU B C 1
ATOM 6082 O O . LEU B 1 190 ? -3.994 -48.562 -2.723 1 76.81 190 LEU B O 1
ATOM 6086 N N . LEU B 1 191 ? -5.621 -48.594 -4.227 1 75 191 LEU B N 1
ATOM 6087 C CA . LEU B 1 191 ? -5.23 -47.281 -4.734 1 75 191 LEU B CA 1
ATOM 6088 C C . LEU B 1 191 ? -5.547 -46.188 -3.717 1 75 191 LEU B C 1
ATOM 6090 O O . LEU B 1 191 ? -4.758 -45.25 -3.533 1 75 191 LEU B O 1
ATOM 6094 N N . VAL B 1 192 ? -6.684 -46.281 -3.117 1 74.81 192 VAL B N 1
ATOM 6095 C CA . VAL B 1 192 ? -7.059 -45.312 -2.082 1 74.81 192 VAL B CA 1
ATOM 6096 C C . VAL B 1 192 ? -6.055 -45.375 -0.934 1 74.81 192 VAL B C 1
ATOM 6098 O O . VAL B 1 192 ? -5.652 -44.344 -0.4 1 74.81 192 VAL B O 1
ATOM 6101 N N . LEU B 1 193 ? -5.676 -46.594 -0.657 1 76.44 193 LEU B N 1
ATOM 6102 C CA . LEU B 1 193 ? -4.727 -46.781 0.433 1 76.44 193 LEU B CA 1
ATOM 6103 C C . LEU B 1 193 ? -3.359 -46.219 0.076 1 76.44 193 LEU B C 1
ATOM 6105 O O . LEU B 1 193 ? -2.629 -45.75 0.952 1 76.44 193 LEU B O 1
ATOM 6109 N N . ALA B 1 194 ? -3.018 -46.188 -1.181 1 75.5 194 ALA B N 1
ATOM 6110 C CA . ALA B 1 194 ? -1.729 -45.656 -1.638 1 75.5 194 ALA B CA 1
ATOM 6111 C C . ALA B 1 194 ? -1.719 -44.125 -1.645 1 75.5 194 ALA B C 1
ATOM 6113 O O . ALA B 1 194 ? -0.673 -43.531 -1.439 1 75.5 194 ALA B O 1
ATOM 6114 N N . ALA B 1 195 ? -2.852 -43.531 -1.804 1 75.25 195 ALA B N 1
ATOM 6115 C CA . ALA B 1 195 ? -2.91 -42.094 -1.988 1 75.25 195 ALA B CA 1
ATOM 6116 C C . ALA B 1 195 ? -3.195 -41.375 -0.668 1 75.25 195 ALA B C 1
ATOM 6118 O O . ALA B 1 195 ? -2.775 -40.25 -0.467 1 75.25 195 ALA B O 1
ATOM 6119 N N . LEU B 1 196 ? -3.836 -42.031 0.242 1 76.88 196 LEU B N 1
ATOM 6120 C CA . LEU B 1 196 ? -4.371 -41.406 1.452 1 76.88 196 LEU B CA 1
ATOM 6121 C C . LEU B 1 196 ? -3.244 -40.875 2.326 1 76.88 196 LEU B C 1
ATOM 6123 O O . LEU B 1 196 ? -3.34 -39.75 2.85 1 76.88 196 LEU B O 1
ATOM 6127 N N . PRO B 1 197 ? -2.156 -41.625 2.471 1 79.62 197 PRO B N 1
ATOM 6128 C CA . PRO B 1 197 ? -1.112 -41.125 3.361 1 79.62 197 PRO B CA 1
ATOM 6129 C C . PRO B 1 197 ? -0.49 -39.812 2.855 1 79.62 197 PRO B C 1
ATOM 6131 O O . PRO B 1 197 ? -0.26 -38.875 3.641 1 79.62 197 PRO B O 1
ATOM 6134 N N . GLN B 1 198 ? -0.261 -39.688 1.596 1 75.81 198 GLN B N 1
ATOM 6135 C CA . GLN B 1 198 ? 0.308 -38.469 1.045 1 75.81 198 GLN B CA 1
ATOM 6136 C C . GLN B 1 198 ? -0.685 -37.312 1.132 1 75.81 198 GLN B C 1
ATOM 6138 O O . GLN B 1 198 ? -0.291 -36.156 1.332 1 75.81 198 GLN B O 1
ATOM 6143 N N . GLY B 1 199 ? -1.909 -37.625 0.956 1 74.75 199 GLY B N 1
ATOM 6144 C CA . GLY B 1 199 ? -2.938 -36.594 1.118 1 74.75 199 GLY B CA 1
ATOM 6145 C C . GLY B 1 199 ? -2.99 -36.031 2.52 1 74.75 199 GLY B C 1
ATOM 6146 O O . GLY B 1 199 ? -3.039 -34.812 2.693 1 74.75 199 GLY B O 1
ATOM 6147 N N . ILE B 1 200 ? -2.926 -36.938 3.443 1 79 200 ILE B N 1
ATOM 6148 C CA . ILE B 1 200 ? -2.955 -36.531 4.844 1 79 200 ILE B CA 1
ATOM 6149 C C . ILE B 1 200 ? -1.723 -35.688 5.156 1 79 200 ILE B C 1
ATOM 6151 O O . ILE B 1 200 ? -1.828 -34.625 5.812 1 79 200 ILE B O 1
ATOM 6155 N N . ALA B 1 201 ? -0.604 -36.125 4.68 1 80.5 201 ALA B N 1
ATOM 6156 C CA . ALA B 1 201 ? 0.644 -35.406 4.906 1 80.5 201 ALA B CA 1
ATOM 6157 C C . ALA B 1 201 ? 0.595 -34 4.273 1 80.5 201 ALA B C 1
ATOM 6159 O O . ALA B 1 201 ? 1.084 -33.031 4.855 1 80.5 201 ALA B O 1
ATOM 6160 N N . SER B 1 202 ? 0.018 -33.875 3.121 1 75.88 202 SER B N 1
ATOM 6161 C CA . SER B 1 202 ? -0.055 -32.625 2.416 1 75.88 202 SER B CA 1
ATOM 6162 C C . SER B 1 202 ? -0.945 -31.625 3.158 1 75.88 202 SER B C 1
ATOM 6164 O O . SER B 1 202 ? -0.635 -30.438 3.223 1 75.88 202 SER B O 1
ATOM 6166 N N . VAL B 1 203 ? -2 -32.156 3.703 1 73.31 203 VAL B N 1
ATOM 6167 C CA . VAL B 1 203 ? -2.904 -31.297 4.465 1 73.31 203 VAL B CA 1
ATOM 6168 C C . VAL B 1 203 ? -2.199 -30.781 5.719 1 73.31 203 VAL B C 1
ATOM 6170 O O . VAL B 1 203 ? -2.314 -29.609 6.07 1 73.31 203 VAL B O 1
ATOM 6173 N N . HIS B 1 204 ? -1.509 -31.703 6.285 1 80.19 204 HIS B N 1
ATOM 6174 C CA . HIS B 1 204 ? -0.775 -31.312 7.48 1 80.19 204 HIS B CA 1
ATOM 6175 C C . HIS B 1 204 ? 0.297 -30.281 7.152 1 80.19 204 HIS B C 1
ATOM 6177 O O . HIS B 1 204 ? 0.475 -29.312 7.891 1 80.19 204 HIS B O 1
ATOM 6183 N N . ALA B 1 205 ? 1.002 -30.469 6.098 1 76.19 205 ALA B N 1
ATOM 6184 C CA . ALA B 1 205 ? 2.027 -29.531 5.668 1 76.19 205 ALA B CA 1
ATOM 6185 C C . ALA B 1 205 ? 1.416 -28.172 5.352 1 76.19 205 ALA B C 1
ATOM 6187 O O . ALA B 1 205 ? 1.99 -27.125 5.691 1 76.19 205 ALA B O 1
ATOM 6188 N N . ALA B 1 206 ? 0.328 -28.141 4.789 1 70.81 206 ALA B N 1
ATOM 6189 C CA . ALA B 1 206 ? -0.376 -26.906 4.465 1 70.81 206 ALA B CA 1
ATOM 6190 C C . ALA B 1 206 ? -0.794 -26.156 5.727 1 70.81 206 ALA B C 1
ATOM 6192 O O . ALA B 1 206 ? -0.722 -24.922 5.785 1 70.81 206 ALA B O 1
ATOM 6193 N N . ARG B 1 207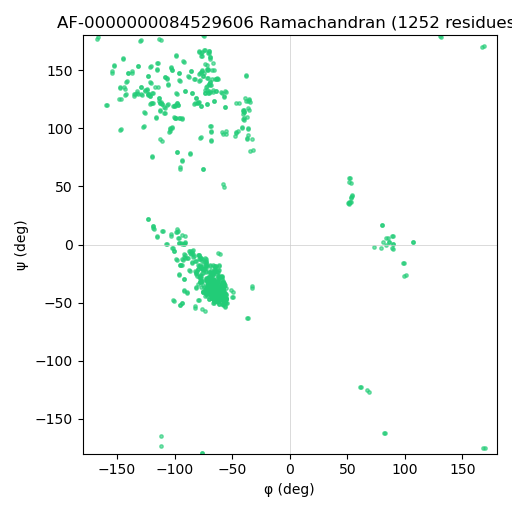 ? -1.209 -26.953 6.617 1 74.31 207 ARG B N 1
ATOM 6194 C CA . ARG B 1 207 ? -1.602 -26.359 7.895 1 74.31 207 ARG B CA 1
ATOM 6195 C C . ARG B 1 207 ? -0.411 -25.703 8.586 1 74.31 207 ARG B C 1
ATOM 6197 O O . ARG B 1 207 ? -0.526 -24.594 9.117 1 74.31 207 ARG B O 1
ATOM 6204 N N . VAL B 1 208 ? 0.656 -26.422 8.586 1 77.56 208 VAL B N 1
ATOM 6205 C CA . VAL B 1 208 ? 1.87 -25.891 9.195 1 77.56 208 VAL B CA 1
ATOM 6206 C C . VAL B 1 208 ? 2.264 -24.578 8.523 1 77.56 208 VAL B C 1
ATOM 6208 O O . VAL B 1 208 ? 2.604 -23.609 9.195 1 77.56 208 VAL B O 1
ATOM 6211 N N . GLN B 1 209 ? 2.15 -24.531 7.238 1 74.38 209 GLN B N 1
ATOM 6212 C CA . GLN B 1 209 ? 2.514 -23.328 6.484 1 74.38 209 GLN B CA 1
ATOM 6213 C C . GLN B 1 209 ? 1.544 -22.188 6.766 1 74.38 209 GLN B C 1
ATOM 6215 O O . GLN B 1 209 ? 1.954 -21.031 6.871 1 74.38 209 GLN B O 1
ATOM 6220 N N . PHE B 1 210 ? 0.326 -22.516 6.895 1 68.25 210 PHE B N 1
ATOM 6221 C CA . PHE B 1 210 ? -0.69 -21.5 7.172 1 68.25 210 PHE B CA 1
ATOM 6222 C C . PHE B 1 210 ? -0.452 -20.859 8.531 1 68.25 210 PHE B C 1
ATOM 6224 O O . PHE B 1 210 ? -0.5 -19.641 8.656 1 68.25 210 PHE B O 1
ATOM 6231 N N . LEU B 1 211 ? -0.157 -21.703 9.477 1 74.06 211 LEU B N 1
ATOM 6232 C CA . LEU B 1 211 ? 0.09 -21.188 10.82 1 74.06 211 LEU B CA 1
ATOM 6233 C C . LEU B 1 211 ? 1.349 -20.328 10.859 1 74.06 211 LEU B C 1
ATOM 6235 O O . LEU B 1 211 ? 1.38 -19.297 11.531 1 74.06 211 LEU B O 1
ATOM 6239 N N . ALA B 1 212 ? 2.293 -20.75 10.133 1 77.12 212 ALA B N 1
ATOM 6240 C CA . ALA B 1 212 ? 3.521 -19.969 10.055 1 77.12 212 ALA B CA 1
ATOM 6241 C C . ALA B 1 212 ? 3.266 -18.609 9.383 1 77.12 212 ALA B C 1
ATOM 6243 O O . ALA B 1 212 ? 3.781 -17.594 9.828 1 77.12 212 ALA B O 1
ATOM 6244 N N . ASN B 1 213 ? 2.486 -18.609 8.352 1 74.06 213 ASN B N 1
ATOM 6245 C CA . ASN B 1 213 ? 2.158 -17.375 7.648 1 74.06 213 ASN B CA 1
ATOM 6246 C C . ASN B 1 213 ? 1.334 -16.438 8.531 1 74.06 213 ASN B C 1
ATOM 6248 O O . ASN B 1 213 ? 1.519 -15.211 8.484 1 74.06 213 ASN B O 1
ATOM 6252 N N . ARG B 1 214 ? 0.498 -17.031 9.234 1 71.25 214 ARG B N 1
ATOM 6253 C CA . ARG B 1 214 ? -0.31 -16.234 10.141 1 71.25 214 ARG B CA 1
ATOM 6254 C C . ARG B 1 214 ? 0.554 -15.594 11.227 1 71.25 214 ARG B C 1
ATOM 6256 O O . ARG B 1 214 ? 0.339 -14.438 11.602 1 71.25 214 ARG B O 1
ATOM 6263 N N . ALA B 1 215 ? 1.476 -16.344 11.688 1 75.25 215 ALA B N 1
ATOM 6264 C CA . ALA B 1 215 ? 2.379 -15.828 12.711 1 75.25 215 ALA B CA 1
ATOM 6265 C C . ALA B 1 215 ? 3.293 -14.75 12.148 1 75.25 215 ALA B C 1
ATOM 6267 O O . ALA B 1 215 ? 3.76 -13.875 12.891 1 75.25 215 ALA B O 1
ATOM 6268 N N . ALA B 1 216 ? 3.467 -14.82 10.867 1 79.19 216 ALA B N 1
ATOM 6269 C CA . ALA B 1 216 ? 4.41 -13.914 10.219 1 79.19 216 ALA B CA 1
ATOM 6270 C C . ALA B 1 216 ? 3.713 -12.641 9.75 1 79.19 216 ALA B C 1
ATOM 6272 O O . ALA B 1 216 ? 4.359 -11.734 9.227 1 79.19 216 ALA B O 1
ATOM 6273 N N . ILE B 1 217 ? 2.441 -12.57 10.008 1 73.69 217 ILE B N 1
ATOM 6274 C CA . ILE B 1 217 ? 1.662 -11.445 9.492 1 73.69 217 ILE B CA 1
ATOM 6275 C C . ILE B 1 217 ? 2.186 -10.141 10.086 1 73.69 217 ILE B C 1
ATOM 6277 O O . ILE B 1 217 ? 2.344 -9.148 9.375 1 73.69 217 ILE B O 1
ATOM 6281 N N . GLY B 1 218 ? 2.447 -10.125 11.398 1 72.81 218 GLY B N 1
ATOM 6282 C CA . GLY B 1 218 ? 2.967 -8.938 12.047 1 72.81 218 GLY B CA 1
ATOM 6283 C C . GLY B 1 218 ? 4.289 -8.469 11.477 1 72.81 218 GLY B C 1
ATOM 6284 O O . GLY B 1 218 ? 4.449 -7.293 11.148 1 72.81 218 GLY B O 1
ATOM 6285 N N . ASP B 1 219 ? 5.148 -9.438 11.297 1 81.19 219 ASP B N 1
ATOM 6286 C CA . ASP B 1 219 ? 6.465 -9.117 10.758 1 81.19 219 ASP B CA 1
ATOM 6287 C C . ASP B 1 219 ? 6.363 -8.641 9.305 1 81.19 219 ASP B C 1
ATOM 6289 O O . ASP B 1 219 ? 7.074 -7.715 8.906 1 81.19 219 ASP B O 1
ATOM 6293 N N . ARG B 1 220 ? 5.52 -9.188 8.602 1 80.94 220 ARG B N 1
ATOM 6294 C CA . ARG B 1 220 ? 5.332 -8.789 7.215 1 80.94 220 ARG B CA 1
ATOM 6295 C C . ARG B 1 220 ? 4.754 -7.379 7.129 1 80.94 220 ARG B C 1
ATOM 6297 O O . ARG B 1 220 ? 5.113 -6.609 6.234 1 80.94 220 ARG B O 1
ATOM 6304 N N . ARG B 1 221 ? 4 -7.137 8.008 1 72.94 221 ARG B N 1
ATOM 6305 C CA . ARG B 1 221 ? 3.422 -5.797 8.047 1 72.94 221 ARG B CA 1
ATOM 6306 C C . ARG B 1 221 ? 4.484 -4.75 8.367 1 72.94 221 ARG B C 1
ATOM 6308 O O . ARG B 1 221 ? 4.512 -3.682 7.754 1 72.94 221 ARG B O 1
ATOM 6315 N N . ILE B 1 222 ? 5.262 -5.113 9.367 1 79.81 222 ILE B N 1
ATOM 6316 C CA . ILE B 1 222 ? 6.34 -4.203 9.719 1 79.81 222 ILE B CA 1
ATOM 6317 C C . ILE B 1 222 ? 7.238 -3.971 8.508 1 79.81 222 ILE B C 1
ATOM 6319 O O . ILE B 1 222 ? 7.598 -2.832 8.195 1 79.81 222 ILE B O 1
ATOM 6323 N N . MET B 1 223 ? 7.504 -5 7.812 1 86.5 223 MET B N 1
ATOM 6324 C CA . MET B 1 223 ? 8.375 -4.895 6.645 1 86.5 223 MET B CA 1
ATOM 6325 C C . MET B 1 223 ? 7.715 -4.062 5.547 1 86.5 223 MET B C 1
ATOM 6327 O O . MET B 1 223 ? 8.367 -3.225 4.922 1 86.5 223 MET B O 1
ATOM 6331 N N . ALA B 1 224 ? 6.504 -4.328 5.34 1 80.69 224 ALA B N 1
ATOM 6332 C CA . ALA B 1 224 ? 5.766 -3.574 4.328 1 80.69 224 ALA B CA 1
ATOM 6333 C C . ALA B 1 224 ? 5.711 -2.092 4.68 1 80.69 224 ALA B C 1
ATOM 6335 O O . ALA B 1 224 ? 5.867 -1.234 3.805 1 80.69 224 ALA B O 1
ATOM 6336 N N . ASN B 1 225 ? 5.523 -1.812 5.938 1 79.69 225 ASN B N 1
ATOM 6337 C CA . ASN B 1 225 ? 5.488 -0.428 6.395 1 79.69 225 ASN B CA 1
ATOM 6338 C C . ASN B 1 225 ? 6.84 0.257 6.219 1 79.69 225 ASN B C 1
ATOM 6340 O O . ASN B 1 225 ? 6.91 1.396 5.754 1 79.69 225 ASN B O 1
ATOM 6344 N N . LEU B 1 226 ? 7.859 -0.428 6.676 1 85.62 226 LEU B N 1
ATOM 6345 C CA . LEU B 1 226 ? 9.195 0.136 6.539 1 85.62 226 LEU B CA 1
ATOM 6346 C C . LEU B 1 226 ? 9.516 0.425 5.074 1 85.62 226 LEU B C 1
ATOM 6348 O O . LEU B 1 226 ? 10.078 1.475 4.754 1 85.62 226 LEU B O 1
ATOM 6352 N N . ARG B 1 227 ? 9.125 -0.498 4.246 1 85.81 227 ARG B N 1
ATOM 6353 C CA . ARG B 1 227 ? 9.328 -0.304 2.816 1 85.81 227 ARG B CA 1
ATOM 6354 C C . ARG B 1 227 ? 8.578 0.932 2.32 1 85.81 227 ARG B C 1
ATOM 6356 O O . ARG B 1 227 ? 9.133 1.732 1.562 1 85.81 227 ARG B O 1
ATOM 6363 N N . TRP B 1 228 ? 7.426 1.055 2.771 1 79 228 TRP B N 1
ATOM 6364 C CA . TRP B 1 228 ? 6.59 2.188 2.389 1 79 228 TRP B CA 1
ATOM 6365 C C . TRP B 1 228 ? 7.207 3.502 2.855 1 79 228 TRP B C 1
ATOM 6367 O O . TRP B 1 228 ? 7.328 4.453 2.078 1 79 228 TRP B O 1
ATOM 6377 N N . TYR B 1 229 ? 7.664 3.535 4.062 1 82.69 229 TYR B N 1
ATOM 6378 C CA . TYR B 1 229 ? 8.219 4.754 4.637 1 82.69 229 TYR B CA 1
ATOM 6379 C C . TYR B 1 229 ? 9.523 5.133 3.953 1 82.69 229 TYR B C 1
ATOM 6381 O O . TYR B 1 229 ? 9.82 6.316 3.771 1 82.69 229 TYR B O 1
ATOM 6389 N N . ILE B 1 230 ? 10.234 4.125 3.537 1 86.56 230 ILE B N 1
ATOM 6390 C CA . ILE B 1 230 ? 11.523 4.379 2.914 1 86.56 230 ILE B CA 1
ATOM 6391 C C . ILE B 1 230 ? 11.32 4.879 1.485 1 86.56 230 ILE B C 1
ATOM 6393 O O . ILE B 1 230 ? 12.039 5.77 1.024 1 86.56 230 ILE B O 1
ATOM 6397 N N . HIS B 1 231 ? 10.219 4.391 0.868 1 81.5 231 HIS B N 1
ATOM 6398 C CA . HIS B 1 231 ? 10 4.66 -0.548 1 81.5 231 HIS B CA 1
ATOM 6399 C C . HIS B 1 231 ? 9.266 5.984 -0.748 1 81.5 231 HIS B C 1
ATOM 6401 O O . HIS B 1 231 ? 9.367 6.598 -1.813 1 81.5 231 HIS B O 1
ATOM 6407 N N . LEU B 1 232 ? 8.625 6.41 0.2 1 77.06 232 LEU B N 1
ATOM 6408 C CA . LEU B 1 232 ? 7.73 7.547 0.021 1 77.06 232 LEU B CA 1
ATOM 6409 C C . LEU B 1 232 ? 8.523 8.828 -0.221 1 77.06 232 LEU B C 1
ATOM 6411 O O . LEU B 1 232 ? 9.43 9.156 0.543 1 77.06 232 LEU B O 1
ATOM 6415 N N . LYS B 1 233 ? 8.094 9.547 -1.243 1 77.88 233 LYS B N 1
ATOM 6416 C CA . LYS B 1 233 ? 8.719 10.828 -1.559 1 77.88 233 LYS B CA 1
ATOM 6417 C C . LYS B 1 233 ? 8.602 11.797 -0.385 1 77.88 233 LYS B C 1
ATOM 6419 O O . LYS B 1 233 ? 9.539 12.547 -0.098 1 77.88 233 LYS B O 1
ATOM 6424 N N . ARG B 1 234 ? 7.562 11.75 0.332 1 80.5 234 ARG B N 1
ATOM 6425 C CA . ARG B 1 234 ? 7.285 12.695 1.408 1 80.5 234 ARG B CA 1
ATOM 6426 C C . ARG B 1 234 ? 8.281 12.531 2.551 1 80.5 234 ARG B C 1
ATOM 6428 O O . ARG B 1 234 ? 8.523 13.469 3.312 1 80.5 234 ARG B O 1
ATOM 6435 N N . ASN B 1 235 ? 8.828 11.328 2.652 1 89 235 ASN B N 1
ATOM 6436 C CA . ASN B 1 235 ? 9.773 11.07 3.736 1 89 235 ASN B CA 1
ATOM 6437 C C . ASN B 1 235 ? 11.219 11.133 3.248 1 89 235 ASN B C 1
ATOM 6439 O O . ASN B 1 235 ? 12.148 11.055 4.047 1 89 235 ASN B O 1
ATOM 6443 N N . ALA B 1 236 ? 11.422 11.281 1.959 1 89.5 236 ALA B N 1
ATOM 6444 C CA . ALA B 1 236 ? 12.75 11.133 1.366 1 89.5 236 ALA B CA 1
ATOM 6445 C C . ALA B 1 236 ? 13.727 12.156 1.948 1 89.5 236 ALA B C 1
ATOM 6447 O O . ALA B 1 236 ? 14.898 11.844 2.18 1 89.5 236 ALA B O 1
ATOM 6448 N N . ASP B 1 237 ? 13.258 13.375 2.152 1 92.31 237 ASP B N 1
ATOM 6449 C CA . ASP B 1 237 ? 14.125 14.414 2.709 1 92.31 237 ASP B CA 1
ATOM 6450 C C . ASP B 1 237 ? 14.539 14.07 4.137 1 92.31 237 ASP B C 1
ATOM 6452 O O . ASP B 1 237 ? 15.703 14.242 4.508 1 92.31 237 ASP B O 1
ATOM 6456 N N . GLN B 1 238 ? 13.625 13.5 4.844 1 92.75 238 GLN B N 1
ATOM 6457 C CA . GLN B 1 238 ? 13.914 13.195 6.242 1 92.75 238 GLN B CA 1
ATOM 6458 C C . GLN B 1 238 ? 14.789 11.945 6.363 1 92.75 238 GLN B C 1
ATOM 6460 O O . GLN B 1 238 ? 15.578 11.828 7.301 1 92.75 238 GLN B O 1
ATOM 6465 N N . VAL B 1 239 ? 14.625 11.008 5.438 1 92.62 239 VAL B N 1
ATOM 6466 C CA . VAL B 1 239 ? 15.492 9.828 5.43 1 92.62 239 VAL B CA 1
ATOM 6467 C C . VAL B 1 239 ? 16.953 10.258 5.273 1 92.62 239 VAL B C 1
ATOM 6469 O O . VAL B 1 239 ? 17.844 9.641 5.844 1 92.62 239 VAL B O 1
ATOM 6472 N N . ARG B 1 240 ? 17.172 11.336 4.668 1 92.12 240 ARG B N 1
ATOM 6473 C CA . ARG B 1 240 ? 18.516 11.828 4.383 1 92.12 240 ARG B CA 1
ATOM 6474 C C . ARG B 1 240 ? 18.969 12.812 5.457 1 92.12 240 ARG B C 1
ATOM 6476 O O . ARG B 1 240 ? 19.969 12.586 6.133 1 92.12 240 ARG B O 1
ATOM 6483 N N . SER B 1 241 ? 18.141 13.797 5.699 1 91.38 241 SER B N 1
ATOM 6484 C CA . SER B 1 241 ? 18.531 14.82 6.664 1 91.38 241 SER B CA 1
ATOM 6485 C C . SER B 1 241 ? 18.719 14.227 8.055 1 91.38 241 SER B C 1
ATOM 6487 O O . SER B 1 241 ? 19.594 14.648 8.805 1 91.38 241 SER B O 1
ATOM 6489 N N . ASP B 1 242 ? 17.922 13.203 8.297 1 92.38 242 ASP B N 1
ATOM 6490 C CA . ASP B 1 242 ? 17.984 12.594 9.625 1 92.38 242 ASP B CA 1
ATOM 6491 C C . ASP B 1 242 ? 18.906 11.375 9.609 1 92.38 242 ASP B C 1
ATOM 6493 O O . ASP B 1 242 ? 19.078 10.711 10.633 1 92.38 242 ASP B O 1
ATOM 6497 N N . THR B 1 243 ? 19.516 11.039 8.508 1 89.88 243 THR B N 1
ATOM 6498 C CA . THR B 1 243 ? 20.438 9.922 8.336 1 89.88 243 THR B CA 1
ATOM 6499 C C . THR B 1 243 ? 19.797 8.617 8.812 1 89.88 243 THR B C 1
ATOM 6501 O O . THR B 1 243 ? 20.422 7.848 9.539 1 89.88 243 THR B O 1
ATOM 6504 N N . MET B 1 244 ? 18.547 8.523 8.477 1 91.5 244 MET B N 1
ATOM 6505 C CA . MET B 1 244 ? 17.766 7.383 8.938 1 91.5 244 MET B CA 1
ATOM 6506 C C . MET B 1 244 ? 17.922 6.199 7.988 1 91.5 244 MET B C 1
ATOM 6508 O O . MET B 1 244 ? 17.5 5.086 8.305 1 91.5 244 MET B O 1
ATOM 6512 N N . GLY B 1 245 ? 18.547 6.363 6.867 1 90.56 245 GLY B N 1
ATOM 6513 C CA . GLY B 1 245 ? 18.578 5.352 5.824 1 90.56 245 GLY B CA 1
ATOM 6514 C C . GLY B 1 245 ? 19.109 4.016 6.309 1 90.56 245 GLY B C 1
ATOM 6515 O O . GLY B 1 245 ? 18.422 3 6.227 1 90.56 245 GLY B O 1
ATOM 6516 N N . GLU B 1 246 ? 20.266 4.031 6.891 1 90.31 246 GLU B N 1
ATOM 6517 C CA . GLU B 1 246 ? 20.922 2.797 7.328 1 90.31 246 GLU B CA 1
ATOM 6518 C C . GLU B 1 246 ? 20.156 2.156 8.484 1 90.31 246 GLU B C 1
ATOM 6520 O O . GLU B 1 246 ? 20.062 0.929 8.57 1 90.31 246 GLU B O 1
ATOM 6525 N N . PHE B 1 247 ? 19.688 3.02 9.305 1 92.31 247 PHE B N 1
ATOM 6526 C CA . PHE B 1 247 ? 18.938 2.514 10.453 1 92.31 247 PHE B CA 1
ATOM 6527 C C . PHE B 1 247 ? 17.672 1.774 9.992 1 92.31 247 PHE B C 1
ATOM 6529 O O . PHE B 1 247 ? 17.406 0.665 10.453 1 92.31 247 PHE B O 1
ATOM 6536 N N . LEU B 1 248 ? 16.922 2.367 9.133 1 92.75 248 LEU B N 1
ATOM 6537 C CA . LEU B 1 248 ? 15.703 1.758 8.633 1 92.75 248 LEU B CA 1
ATOM 6538 C C . LEU B 1 248 ? 16 0.475 7.867 1 92.75 248 LEU B C 1
ATOM 6540 O O . LEU B 1 248 ? 15.273 -0.51 7.98 1 92.75 248 LEU B O 1
ATOM 6544 N N . LEU B 1 249 ? 17.078 0.485 7.07 1 93.12 249 LEU B N 1
ATOM 6545 C CA . LEU B 1 249 ? 17.484 -0.703 6.328 1 93.12 249 LEU B CA 1
ATOM 6546 C C . LEU B 1 249 ? 17.891 -1.828 7.277 1 93.12 249 LEU B C 1
ATOM 6548 O O . LEU B 1 249 ? 17.578 -2.996 7.023 1 93.12 249 LEU B O 1
ATOM 6552 N N . ALA B 1 250 ? 18.578 -1.451 8.336 1 92.81 250 ALA B N 1
ATOM 6553 C CA . ALA B 1 250 ? 18.984 -2.447 9.328 1 92.81 250 ALA B CA 1
ATOM 6554 C C . ALA B 1 250 ? 17.766 -3.076 10 1 92.81 250 ALA B C 1
ATOM 6556 O O . ALA B 1 250 ? 17.734 -4.285 10.242 1 92.81 250 ALA B O 1
ATOM 6557 N N . LYS B 1 251 ? 16.844 -2.217 10.289 1 90.5 251 LYS B N 1
ATOM 6558 C CA . LYS B 1 251 ? 15.617 -2.732 10.875 1 90.5 251 LYS B CA 1
ATOM 6559 C C . LYS B 1 251 ? 14.883 -3.652 9.906 1 90.5 251 LYS B C 1
ATOM 6561 O O . LYS B 1 251 ? 14.336 -4.68 10.312 1 90.5 251 LYS B O 1
ATOM 6566 N N . TYR B 1 252 ? 14.812 -3.32 8.641 1 92.38 252 TYR B N 1
ATOM 6567 C CA . TYR B 1 252 ? 14.211 -4.148 7.598 1 92.38 252 TYR B CA 1
ATOM 6568 C C . TYR B 1 252 ? 14.883 -5.516 7.531 1 92.38 252 TYR B C 1
ATOM 6570 O O . TYR B 1 252 ? 14.203 -6.543 7.48 1 92.38 252 TYR B O 1
ATOM 6578 N N . GLU B 1 253 ? 16.172 -5.477 7.535 1 92.31 253 GLU B N 1
ATOM 6579 C CA . GLU B 1 253 ? 16.922 -6.719 7.434 1 92.31 253 GLU B CA 1
ATOM 6580 C C . GLU B 1 253 ? 16.734 -7.59 8.672 1 92.31 253 GLU B C 1
ATOM 6582 O O . GLU B 1 253 ? 16.688 -8.82 8.57 1 92.31 253 GLU B O 1
ATOM 6587 N N . GLN B 1 254 ? 16.656 -6.93 9.797 1 92.06 254 GLN B N 1
ATOM 6588 C CA . GLN B 1 254 ? 16.438 -7.672 11.031 1 92.06 254 GLN B CA 1
ATOM 6589 C C . GLN B 1 254 ? 15.102 -8.414 11.016 1 92.06 254 GLN B C 1
ATOM 6591 O O . GLN B 1 254 ? 15.039 -9.594 11.352 1 92.06 254 GLN B O 1
ATOM 6596 N N . VAL B 1 255 ? 14.078 -7.738 10.641 1 90.31 255 VAL B N 1
ATOM 6597 C CA . VAL B 1 255 ? 12.758 -8.359 10.555 1 90.31 255 VAL B CA 1
ATOM 6598 C C . VAL B 1 255 ? 12.766 -9.438 9.477 1 90.31 255 VAL B C 1
ATOM 6600 O O . VAL B 1 255 ? 12.172 -10.508 9.656 1 90.31 255 VAL B O 1
ATOM 6603 N N . GLY B 1 256 ? 13.438 -9.156 8.375 1 90.19 256 GLY B N 1
ATOM 6604 C CA . GLY B 1 256 ? 13.562 -10.133 7.305 1 90.19 256 GLY B CA 1
ATOM 6605 C C . GLY B 1 256 ? 14.242 -11.422 7.75 1 90.19 256 GLY B C 1
ATOM 6606 O O . GLY B 1 256 ? 13.797 -12.516 7.398 1 90.19 256 GLY B O 1
ATOM 6607 N N . ARG B 1 257 ? 15.258 -11.266 8.555 1 89.56 257 ARG B N 1
ATOM 6608 C CA . ARG B 1 257 ? 15.969 -12.438 9.055 1 89.56 257 ARG B CA 1
ATOM 6609 C C . ARG B 1 257 ? 15.07 -13.281 9.953 1 89.56 257 ARG B C 1
ATOM 6611 O O . ARG B 1 257 ? 15.133 -14.516 9.922 1 89.56 257 ARG B O 1
ATOM 6618 N N . ARG B 1 258 ? 14.281 -12.641 10.711 1 89.12 258 ARG B N 1
ATOM 6619 C CA . ARG B 1 258 ? 13.344 -13.359 11.562 1 89.12 258 ARG B CA 1
ATOM 6620 C C . ARG B 1 258 ? 12.328 -14.141 10.734 1 89.12 258 ARG B C 1
ATOM 6622 O O . ARG B 1 258 ? 11.992 -15.273 11.062 1 89.12 258 ARG B O 1
ATOM 6629 N N . LEU B 1 259 ? 11.906 -13.562 9.711 1 87.75 259 LEU B N 1
ATOM 6630 C CA . LEU B 1 259 ? 10.953 -14.211 8.828 1 87.75 259 LEU B CA 1
ATOM 6631 C C . LEU B 1 259 ? 11.586 -15.406 8.117 1 87.75 259 LEU B C 1
ATOM 6633 O O . LEU B 1 259 ? 10.93 -16.438 7.934 1 87.75 259 LEU B O 1
ATOM 6637 N N . ASP B 1 260 ? 12.852 -15.273 7.777 1 87.25 260 ASP B N 1
ATOM 6638 C CA . ASP B 1 260 ? 13.562 -16.359 7.121 1 87.25 260 ASP B CA 1
ATOM 6639 C C . ASP B 1 260 ? 13.656 -17.594 8.031 1 87.25 260 ASP B C 1
ATOM 6641 O O . ASP B 1 260 ? 13.453 -18.719 7.586 1 87.25 260 ASP B O 1
ATOM 6645 N N . VAL B 1 261 ? 13.961 -17.328 9.25 1 87.81 261 VAL B N 1
ATOM 6646 C CA . VAL B 1 261 ? 14.117 -18.422 10.211 1 87.81 261 VAL B CA 1
ATOM 6647 C C . VAL B 1 261 ? 12.781 -19.125 10.406 1 87.81 261 VAL B C 1
ATOM 6649 O O . VAL B 1 261 ? 12.719 -20.359 10.391 1 87.81 261 VAL B O 1
ATOM 6652 N N . SER B 1 262 ? 11.758 -18.312 10.562 1 85.94 262 SER B N 1
ATOM 6653 C CA . SER B 1 262 ? 10.43 -18.891 10.758 1 85.94 262 SER B CA 1
ATOM 6654 C C . SER B 1 262 ? 9.984 -19.688 9.523 1 85.94 262 SER B C 1
ATOM 6656 O O . SER B 1 262 ? 9.406 -20.766 9.648 1 85.94 262 SER B O 1
ATOM 6658 N N . SER B 1 263 ? 10.242 -19.156 8.375 1 85.06 263 SER B N 1
ATOM 6659 C CA . SER B 1 263 ? 9.867 -19.828 7.137 1 85.06 263 SER B CA 1
ATOM 6660 C C . SER B 1 263 ? 10.641 -21.141 6.961 1 85.06 263 SER B C 1
ATOM 6662 O O . SER B 1 263 ? 10.086 -22.141 6.523 1 85.06 263 SER B O 1
ATOM 6664 N N . ARG B 1 264 ? 11.914 -21.109 7.262 1 86.94 264 ARG B N 1
ATOM 6665 C CA . ARG B 1 264 ? 12.742 -22.297 7.152 1 86.94 264 ARG B CA 1
ATOM 6666 C C . ARG B 1 264 ? 12.273 -23.391 8.109 1 86.94 264 ARG B C 1
ATOM 6668 O O . ARG B 1 264 ? 12.203 -24.562 7.742 1 86.94 264 ARG B O 1
ATOM 6675 N N . GLN B 1 265 ? 11.922 -22.984 9.312 1 89.31 265 GLN B N 1
ATOM 6676 C CA . GLN B 1 265 ? 11.445 -23.953 10.297 1 89.31 265 GLN B CA 1
ATOM 6677 C C . GLN B 1 265 ? 10.117 -24.578 9.852 1 89.31 265 GLN B C 1
ATOM 6679 O O . GLN B 1 265 ? 9.922 -25.781 9.977 1 89.31 265 GLN B O 1
ATOM 6684 N N . ALA B 1 266 ? 9.273 -23.766 9.375 1 86.12 266 ALA B N 1
ATOM 6685 C CA . ALA B 1 266 ? 7.992 -24.266 8.883 1 86.12 266 ALA B CA 1
ATOM 6686 C C . ALA B 1 266 ? 8.188 -25.188 7.68 1 86.12 266 ALA B C 1
ATOM 6688 O O . ALA B 1 266 ? 7.527 -26.234 7.566 1 86.12 266 ALA B O 1
ATOM 6689 N N . ALA B 1 267 ? 9.086 -24.828 6.777 1 85.5 267 ALA B N 1
ATOM 6690 C CA . ALA B 1 267 ? 9.367 -25.625 5.598 1 85.5 267 ALA B CA 1
ATOM 6691 C C . ALA B 1 267 ? 9.914 -27 5.988 1 85.5 267 ALA B C 1
ATOM 6693 O O . ALA B 1 267 ? 9.516 -28.016 5.426 1 85.5 267 ALA B O 1
ATOM 6694 N N . LEU B 1 268 ? 10.797 -27.047 6.965 1 88.88 268 LEU B N 1
ATOM 6695 C CA . LEU B 1 268 ? 11.398 -28.297 7.41 1 88.88 268 LEU B CA 1
ATOM 6696 C C . LEU B 1 268 ? 10.375 -29.172 8.125 1 88.88 268 LEU B C 1
ATOM 6698 O O . LEU B 1 268 ? 10.375 -30.406 7.969 1 88.88 268 LEU B O 1
ATOM 6702 N N . LYS B 1 269 ? 9.547 -28.562 8.914 1 89 269 LYS B N 1
ATOM 6703 C CA . LYS B 1 269 ? 8.477 -29.312 9.555 1 89 269 LYS B CA 1
ATOM 6704 C C . LYS B 1 269 ? 7.523 -29.906 8.523 1 89 269 LYS B C 1
ATOM 6706 O O . LYS B 1 269 ? 7.113 -31.062 8.641 1 89 269 LYS B O 1
ATOM 6711 N N . GLY B 1 270 ? 7.199 -29.125 7.551 1 84.12 270 GLY B N 1
ATOM 6712 C CA . GLY B 1 270 ? 6.379 -29.625 6.461 1 84.12 270 GLY B CA 1
ATOM 6713 C C . GLY B 1 270 ? 7.051 -30.719 5.66 1 84.12 270 GLY B C 1
ATOM 6714 O O . GLY B 1 270 ? 6.402 -31.703 5.277 1 84.12 270 GLY B O 1
ATOM 6715 N N . ALA B 1 271 ? 8.328 -30.594 5.469 1 86.5 271 ALA B N 1
ATOM 6716 C CA . ALA B 1 271 ? 9.102 -31.578 4.73 1 86.5 271 ALA B CA 1
ATOM 6717 C C . ALA B 1 271 ? 9.125 -32.906 5.473 1 86.5 271 ALA B C 1
ATOM 6719 O O . ALA B 1 271 ? 9.008 -33.969 4.855 1 86.5 271 ALA B O 1
ATOM 6720 N N . ARG B 1 272 ? 9.273 -32.844 6.766 1 89.56 272 ARG B N 1
ATOM 6721 C CA . ARG B 1 272 ? 9.305 -34.062 7.566 1 89.56 272 ARG B CA 1
ATOM 6722 C C . ARG B 1 272 ? 8 -34.844 7.426 1 89.56 272 ARG B C 1
ATOM 6724 O O . ARG B 1 272 ? 8.016 -36.062 7.234 1 89.56 272 ARG B O 1
ATOM 6731 N N . VAL B 1 273 ? 6.949 -34.188 7.469 1 86.94 273 VAL B N 1
ATOM 6732 C CA . VAL B 1 273 ? 5.645 -34.812 7.344 1 86.94 273 VAL B CA 1
ATOM 6733 C C . VAL B 1 273 ? 5.457 -35.344 5.922 1 86.94 273 VAL B C 1
ATOM 6735 O O . VAL B 1 273 ? 4.902 -36.406 5.719 1 86.94 273 VAL B O 1
ATOM 6738 N N . SER B 1 274 ? 5.918 -34.562 4.988 1 85.12 274 SER B N 1
ATOM 6739 C CA . SER B 1 274 ? 5.777 -34.969 3.592 1 85.12 274 SER B CA 1
ATOM 6740 C C . SER B 1 274 ? 6.602 -36.219 3.287 1 85.12 274 SER B C 1
ATOM 6742 O O . SER B 1 274 ? 6.18 -37.062 2.496 1 85.12 274 SER B O 1
ATOM 6744 N N . VAL B 1 275 ? 7.773 -36.344 3.914 1 87.38 275 VAL B N 1
ATOM 6745 C CA . VAL B 1 275 ? 8.617 -37.531 3.713 1 87.38 275 VAL B CA 1
ATOM 6746 C C . VAL B 1 275 ? 7.918 -38.75 4.262 1 87.38 275 VAL B C 1
ATOM 6748 O O . VAL B 1 275 ? 7.906 -39.812 3.617 1 87.38 275 VAL B O 1
ATOM 6751 N N . ILE B 1 276 ? 7.293 -38.625 5.367 1 88.62 276 ILE B N 1
ATOM 6752 C CA . ILE B 1 276 ? 6.57 -39.719 5.98 1 88.62 276 ILE B CA 1
ATOM 6753 C C . ILE B 1 276 ? 5.375 -40.125 5.109 1 88.62 276 ILE B C 1
ATOM 6755 O O . ILE B 1 276 ? 5.133 -41.281 4.859 1 88.62 276 ILE B O 1
ATOM 6759 N N . GLY B 1 277 ? 4.691 -39.094 4.715 1 83.44 277 GLY B N 1
ATOM 6760 C CA . GLY B 1 277 ? 3.566 -39.344 3.828 1 83.44 277 GLY B CA 1
ATOM 6761 C C . GLY B 1 277 ? 3.977 -40 2.514 1 83.44 277 GLY B C 1
ATOM 6762 O O . GLY B 1 277 ? 3.322 -40.906 2.035 1 83.44 277 GLY B O 1
ATOM 6763 N N . ALA B 1 278 ? 5.043 -39.5 1.933 1 82.44 278 ALA B N 1
ATOM 6764 C CA . ALA B 1 278 ? 5.543 -40.031 0.671 1 82.44 278 ALA B CA 1
ATOM 6765 C C . ALA B 1 278 ? 5.992 -41.469 0.837 1 82.44 278 ALA B C 1
ATOM 6767 O O . ALA B 1 278 ? 5.77 -42.312 -0.048 1 82.44 278 ALA B O 1
ATOM 6768 N N . ALA B 1 279 ? 6.617 -41.781 1.966 1 85.5 279 ALA B N 1
ATOM 6769 C CA . ALA B 1 279 ? 7.055 -43.156 2.24 1 85.5 279 ALA B CA 1
ATOM 6770 C C . ALA B 1 279 ? 5.863 -44.094 2.354 1 85.5 279 ALA B C 1
ATOM 6772 O O . ALA B 1 279 ? 5.879 -45.188 1.789 1 85.5 279 ALA B O 1
ATOM 6773 N N . ALA B 1 280 ? 4.918 -43.625 3.037 1 85.25 280 ALA B N 1
ATOM 6774 C CA . ALA B 1 280 ? 3.723 -44.438 3.207 1 85.25 280 ALA B CA 1
ATOM 6775 C C . ALA B 1 280 ? 3 -44.625 1.878 1 85.25 280 ALA B C 1
ATOM 6777 O O . ALA B 1 280 ? 2.547 -45.75 1.566 1 85.25 280 ALA B O 1
ATOM 6778 N N . SER B 1 281 ? 2.912 -43.594 1.188 1 81 281 SER B N 1
ATOM 6779 C CA . SER B 1 281 ? 2.271 -43.688 -0.12 1 81 281 SER B CA 1
ATOM 6780 C C . SER B 1 281 ? 3.094 -44.531 -1.079 1 81 281 SER B C 1
ATOM 6782 O O . SER B 1 281 ? 2.537 -45.219 -1.925 1 81 281 SER B O 1
ATOM 6784 N N . GLY B 1 282 ? 4.414 -44.344 -0.975 1 77.19 282 GLY B N 1
ATOM 6785 C CA . GLY B 1 282 ? 5.277 -45.188 -1.77 1 77.19 282 GLY B CA 1
ATOM 6786 C C . GLY B 1 282 ? 5.078 -46.688 -1.486 1 77.19 282 GLY B C 1
ATOM 6787 O O . GLY B 1 282 ? 5.016 -47.5 -2.41 1 77.19 282 GLY B O 1
ATOM 6788 N N . LEU B 1 283 ? 4.898 -47 -0.259 1 81.12 283 LEU B N 1
ATOM 6789 C CA . LEU B 1 283 ? 4.621 -48.375 0.131 1 81.12 283 LEU B CA 1
ATOM 6790 C C . LEU B 1 283 ? 3.268 -48.844 -0.404 1 81.12 283 LEU B C 1
ATOM 6792 O O . LEU B 1 283 ? 3.123 -49.969 -0.855 1 81.12 283 LEU B O 1
ATOM 6796 N N . GLY B 1 284 ? 2.371 -47.906 -0.26 1 77.94 284 GLY B N 1
ATOM 6797 C CA . GLY B 1 284 ? 1.067 -48.219 -0.823 1 77.94 284 GLY B CA 1
ATOM 6798 C C . GLY B 1 284 ? 1.105 -48.469 -2.318 1 77.94 284 GLY B C 1
ATOM 6799 O O . GLY B 1 284 ? 0.49 -49.406 -2.812 1 77.94 284 GLY B O 1
ATOM 6800 N N . THR B 1 285 ? 1.804 -47.688 -3.043 1 75.62 285 THR B N 1
ATOM 6801 C CA . THR B 1 285 ? 1.948 -47.844 -4.484 1 75.62 285 THR B CA 1
ATOM 6802 C C . THR B 1 285 ? 2.656 -49.156 -4.812 1 75.62 285 THR B C 1
ATOM 6804 O O . THR B 1 285 ? 2.279 -49.844 -5.758 1 75.62 285 THR B O 1
ATOM 6807 N N . ALA B 1 286 ? 3.643 -49.438 -4.02 1 76.62 286 ALA B N 1
ATOM 6808 C CA . ALA B 1 286 ? 4.348 -50.719 -4.207 1 76.62 286 ALA B CA 1
ATOM 6809 C C . ALA B 1 286 ? 3.4 -51.906 -4.027 1 76.62 286 ALA B C 1
ATOM 6811 O O . ALA B 1 286 ? 3.48 -52.875 -4.77 1 76.62 286 ALA B O 1
ATOM 6812 N N . LEU B 1 287 ? 2.582 -51.75 -3.121 1 79.25 287 LEU B N 1
ATOM 6813 C CA . LEU B 1 287 ? 1.619 -52.812 -2.861 1 79.25 287 LEU B CA 1
ATOM 6814 C C . LEU B 1 287 ? 0.649 -52.938 -4.027 1 79.25 287 LEU B C 1
ATOM 6816 O O . LEU B 1 287 ? 0.267 -54.062 -4.379 1 79.25 287 LEU B O 1
ATOM 6820 N N . VAL B 1 288 ? 0.29 -51.844 -4.59 1 78.31 288 VAL B N 1
ATOM 6821 C CA . VAL B 1 288 ? -0.626 -51.875 -5.727 1 78.31 288 VAL B CA 1
ATOM 6822 C C . VAL B 1 288 ? 0.053 -52.562 -6.918 1 78.31 288 VAL B C 1
ATOM 6824 O O . VAL B 1 288 ? -0.53 -53.438 -7.559 1 78.31 288 VAL B O 1
ATOM 6827 N N . TRP B 1 289 ? 1.229 -52.188 -7.246 1 75.06 289 TRP B N 1
ATOM 6828 C CA . TRP B 1 289 ? 1.963 -52.781 -8.367 1 75.06 289 TRP B CA 1
ATOM 6829 C C . TRP B 1 289 ? 2.258 -54.25 -8.117 1 75.06 289 TRP B C 1
ATOM 6831 O O . TRP B 1 289 ? 2.164 -55.062 -9.031 1 75.06 289 TRP B O 1
ATOM 6841 N N . GLY B 1 290 ? 2.617 -54.562 -6.797 1 76.88 290 GLY B N 1
ATOM 6842 C CA . GLY B 1 290 ? 2.826 -55.969 -6.434 1 76.88 290 GLY B CA 1
ATOM 6843 C C . GLY B 1 290 ? 1.585 -56.812 -6.613 1 76.88 290 GLY B C 1
ATOM 6844 O O . GLY B 1 290 ? 1.667 -57.938 -7.113 1 76.88 290 GLY B O 1
ATOM 6845 N N . THR B 1 291 ? 0.51 -56.281 -6.215 1 81.06 291 THR B N 1
ATOM 6846 C CA . THR B 1 291 ? -0.751 -57 -6.375 1 81.06 291 THR B CA 1
ATOM 6847 C C . THR B 1 291 ? -1.088 -57.188 -7.852 1 81.06 291 THR B C 1
ATOM 6849 O O . THR B 1 291 ? -1.577 -58.25 -8.25 1 81.06 291 THR B O 1
ATOM 6852 N N . MET B 1 292 ? -0.834 -56.219 -8.648 1 78.25 292 MET B N 1
ATOM 6853 C CA . MET B 1 292 ? -1.081 -56.312 -10.086 1 78.25 292 MET B CA 1
ATOM 6854 C C . MET B 1 292 ? -0.222 -57.406 -10.711 1 78.25 292 MET B C 1
ATOM 6856 O O . MET B 1 292 ? -0.711 -58.188 -11.523 1 78.25 292 MET B O 1
ATOM 6860 N N . LEU B 1 293 ? 1.001 -57.406 -10.312 1 75.38 293 LEU B N 1
ATOM 6861 C CA . LEU B 1 293 ? 1.909 -58.438 -10.82 1 75.38 293 LEU B CA 1
ATOM 6862 C C . LEU B 1 293 ? 1.454 -59.812 -10.398 1 75.38 293 LEU B C 1
ATOM 6864 O O . LEU B 1 293 ? 1.556 -60.781 -11.172 1 75.38 293 LEU B O 1
ATOM 6868 N N . TRP B 1 294 ? 0.985 -59.844 -9.195 1 79 294 TRP B N 1
ATOM 6869 C CA . TRP B 1 294 ? 0.477 -61.094 -8.664 1 79 294 TRP B CA 1
ATOM 6870 C C . TRP B 1 294 ? -0.759 -61.531 -9.438 1 79 294 TRP B C 1
ATOM 6872 O O . TRP B 1 294 ? -0.882 -62.719 -9.789 1 79 294 TRP B O 1
ATOM 6882 N N . LEU B 1 295 ? -1.588 -60.719 -9.805 1 81.88 295 LEU B N 1
ATOM 6883 C CA . LEU B 1 295 ? -2.814 -61.062 -10.523 1 81.88 295 LEU B CA 1
ATOM 6884 C C . LEU B 1 295 ? -2.504 -61.5 -11.953 1 81.88 295 LEU B C 1
ATOM 6886 O O . LEU B 1 295 ? -3.133 -62.438 -12.461 1 81.88 295 LEU B O 1
ATOM 6890 N N . VAL B 1 296 ? -1.578 -60.906 -12.586 1 76.56 296 VAL B N 1
ATOM 6891 C CA . VAL B 1 296 ? -1.213 -61.25 -13.961 1 76.56 296 VAL B CA 1
ATOM 6892 C C . VAL B 1 296 ? -0.47 -62.594 -13.969 1 76.56 296 VAL B C 1
ATOM 6894 O O . VAL B 1 296 ? -0.693 -63.406 -14.852 1 76.56 296 VAL B O 1
ATOM 6897 N N . SER B 1 297 ? 0.411 -62.844 -12.945 1 76.44 297 SER B N 1
ATOM 6898 C CA . SER B 1 297 ? 1.22 -64.062 -12.883 1 76.44 297 SER B CA 1
ATOM 6899 C C . SER B 1 297 ? 0.362 -65.25 -12.57 1 76.44 297 SER B C 1
ATOM 6901 O O . SER B 1 297 ? 0.682 -66.375 -12.984 1 76.44 297 SER B O 1
ATOM 6903 N N . THR B 1 298 ? -0.705 -65 -11.867 1 79.94 298 THR B N 1
ATOM 6904 C CA . THR B 1 298 ? -1.552 -66.125 -11.484 1 79.94 298 THR B CA 1
ATOM 6905 C C . THR B 1 298 ? -2.658 -66.375 -12.508 1 79.94 298 THR B C 1
ATOM 6907 O O . THR B 1 298 ? -3.475 -67.25 -12.367 1 79.94 298 THR B O 1
ATOM 6910 N N . GLY B 1 299 ? -2.688 -65.562 -13.586 1 76.75 299 GLY B N 1
ATOM 6911 C CA . GLY B 1 299 ? -3.635 -65.75 -14.672 1 76.75 299 GLY B CA 1
ATOM 6912 C C . GLY B 1 299 ? -4.996 -65.125 -14.391 1 76.75 299 GLY B C 1
ATOM 6913 O O . GLY B 1 299 ? -5.934 -65.312 -15.18 1 76.75 299 GLY B O 1
ATOM 6914 N N . ARG B 1 300 ? -5.109 -64.562 -13.305 1 80.25 300 ARG B N 1
ATOM 6915 C CA . ARG B 1 300 ? -6.391 -63.969 -12.961 1 80.25 300 ARG B CA 1
ATOM 6916 C C . ARG B 1 300 ? -6.641 -62.688 -13.789 1 80.25 300 ARG B C 1
ATOM 6918 O O . ARG B 1 300 ? -7.781 -62.25 -13.914 1 80.25 300 ARG B O 1
ATOM 6925 N N . MET B 1 301 ? -5.586 -62.156 -14.359 1 78 301 MET B N 1
ATOM 6926 C CA . MET B 1 301 ? -5.66 -61 -15.25 1 78 301 MET B CA 1
ATOM 6927 C C . MET B 1 301 ? -4.824 -61.219 -16.5 1 78 301 MET B C 1
ATOM 6929 O O . MET B 1 301 ? -3.705 -61.719 -16.422 1 78 301 MET B O 1
ATOM 6933 N N . SER B 1 302 ? -5.531 -60.969 -17.594 1 75.31 302 SER B N 1
ATOM 6934 C CA . SER B 1 302 ? -4.801 -61.125 -18.844 1 75.31 302 SER B CA 1
ATOM 6935 C C . SER B 1 302 ? -3.697 -60.094 -19 1 75.31 302 SER B C 1
ATOM 6937 O O . SER B 1 302 ? -3.719 -59.062 -18.328 1 75.31 302 SER B O 1
ATOM 6939 N N . LEU B 1 303 ? -2.646 -60.375 -19.812 1 69.62 303 LEU B N 1
ATOM 6940 C CA . LEU B 1 303 ? -1.506 -59.469 -20 1 69.62 303 LEU B CA 1
ATOM 6941 C C . LEU B 1 303 ? -1.951 -58.125 -20.594 1 69.62 303 LEU B C 1
ATOM 6943 O O . LEU B 1 303 ? -1.537 -57.062 -20.109 1 69.62 303 LEU B O 1
ATOM 6947 N N . PRO B 1 304 ? -2.916 -58.156 -21.594 1 65.19 304 PRO B N 1
ATOM 6948 C CA . PRO B 1 304 ? -3.381 -56.875 -22.094 1 65.19 304 PRO B CA 1
ATOM 6949 C C . PRO B 1 304 ? -4.109 -56.062 -21.031 1 65.19 304 PRO B C 1
ATOM 6951 O O . PRO B 1 304 ? -3.951 -54.812 -20.969 1 65.19 304 PRO B O 1
ATOM 6954 N N . HIS B 1 305 ? -4.785 -56.812 -20.188 1 72.38 305 HIS B N 1
ATOM 6955 C CA . HIS B 1 305 ? -5.477 -56.125 -19.109 1 72.38 305 HIS B CA 1
ATOM 6956 C C . HIS B 1 305 ? -4.488 -55.531 -18.094 1 72.38 305 HIS B C 1
ATOM 6958 O O . HIS B 1 305 ? -4.727 -54.469 -17.516 1 72.38 305 HIS B O 1
ATOM 6964 N N . GLY B 1 306 ? -3.391 -56.219 -17.984 1 70.06 306 GLY B N 1
ATOM 6965 C CA . GLY B 1 306 ? -2.33 -55.688 -17.125 1 70.06 306 GLY B CA 1
ATOM 6966 C C . GLY B 1 306 ? -1.731 -54.406 -17.625 1 70.06 306 GLY B C 1
ATOM 6967 O O . GLY B 1 306 ? -1.483 -53.469 -16.859 1 70.06 306 GLY B O 1
ATOM 6968 N N . GLY B 1 307 ? -1.484 -54.312 -18.969 1 66.94 307 GLY B N 1
ATOM 6969 C CA . GLY B 1 307 ? -0.996 -53.062 -19.562 1 66.94 307 GLY B CA 1
ATOM 6970 C C . GLY B 1 307 ? -1.938 -51.906 -19.375 1 66.94 307 GLY B C 1
ATOM 6971 O O . GLY B 1 307 ? -1.504 -50.812 -19.031 1 66.94 307 GLY B O 1
ATOM 6972 N N . ALA B 1 308 ? -3.201 -52.219 -19.547 1 67.62 308 ALA B N 1
ATOM 6973 C CA . ALA B 1 308 ? -4.207 -51.156 -19.344 1 67.62 308 ALA B CA 1
ATOM 6974 C C . ALA B 1 308 ? -4.223 -50.719 -17.891 1 67.62 308 ALA B C 1
ATOM 6976 O O . ALA B 1 308 ? -4.41 -49.531 -17.609 1 67.62 308 ALA B O 1
ATOM 6977 N N . ALA B 1 309 ? -4.004 -51.656 -17.016 1 72.06 309 ALA B N 1
ATOM 6978 C CA . ALA B 1 309 ? -4.008 -51.344 -15.586 1 72.06 309 ALA B CA 1
ATOM 6979 C C . ALA B 1 309 ? -2.84 -50.438 -15.211 1 72.06 309 ALA B C 1
ATOM 6981 O O . ALA B 1 309 ? -2.967 -49.594 -14.336 1 72.06 309 ALA B O 1
ATOM 6982 N N . VAL B 1 310 ? -1.747 -50.594 -15.875 1 69.75 310 VAL B N 1
ATOM 6983 C CA . VAL B 1 310 ? -0.582 -49.75 -15.594 1 69.75 310 VAL B CA 1
ATOM 6984 C C . VAL B 1 310 ? -0.892 -48.312 -15.93 1 69.75 310 VAL B C 1
ATOM 6986 O O . VAL B 1 310 ? -0.565 -47.406 -15.164 1 69.75 310 VAL B O 1
ATOM 6989 N N . PHE B 1 311 ? -1.545 -48.062 -17.031 1 67.25 311 PHE B N 1
ATOM 6990 C CA . PHE B 1 311 ? -1.908 -46.719 -17.438 1 67.25 311 PHE B CA 1
ATOM 6991 C C . PHE B 1 311 ? -2.912 -46.125 -16.453 1 67.25 311 PHE B C 1
ATOM 6993 O O . PHE B 1 311 ? -2.797 -44.938 -16.078 1 67.25 311 PHE B O 1
ATOM 7000 N N . ALA B 1 312 ? -3.812 -46.938 -16.172 1 70.69 312 ALA B N 1
ATOM 7001 C CA . ALA B 1 312 ? -4.852 -46.5 -15.25 1 70.69 312 ALA B CA 1
ATOM 7002 C C . ALA B 1 312 ? -4.266 -46.156 -13.883 1 70.69 312 ALA B C 1
ATOM 7004 O O . ALA B 1 312 ? -4.656 -45.156 -13.266 1 70.69 312 ALA B O 1
ATOM 7005 N N . LEU B 1 313 ? -3.373 -46.969 -13.477 1 71.94 313 LEU B N 1
ATOM 7006 C CA . LEU B 1 313 ? -2.74 -46.719 -12.188 1 71.94 313 LEU B CA 1
ATOM 7007 C C . LEU B 1 313 ? -1.92 -45.438 -12.211 1 71.94 313 LEU B C 1
ATOM 7009 O O . LEU B 1 313 ? -1.891 -44.688 -11.234 1 71.94 313 LEU B O 1
ATOM 7013 N N . GLY B 1 314 ? -1.193 -45.156 -13.32 1 69.25 314 GLY B N 1
ATOM 7014 C CA . GLY B 1 314 ? -0.49 -43.875 -13.492 1 69.25 314 GLY B CA 1
ATOM 7015 C C . GLY B 1 314 ? -1.406 -42.688 -13.43 1 69.25 314 GLY B C 1
ATOM 7016 O O . GLY B 1 314 ? -1.085 -41.688 -12.773 1 69.25 314 GLY B O 1
ATOM 7017 N N . SER B 1 315 ? -2.523 -42.812 -14.016 1 71.06 315 SER B N 1
ATOM 7018 C CA . SER B 1 315 ? -3.512 -41.719 -14.023 1 71.06 315 SER B CA 1
ATOM 7019 C C . SER B 1 315 ? -4.086 -41.5 -12.633 1 71.06 315 SER B C 1
ATOM 7021 O O . SER B 1 315 ? -4.285 -40.344 -12.227 1 71.06 315 SER B O 1
ATOM 7023 N N . VAL B 1 316 ? -4.293 -42.531 -11.922 1 73.38 316 VAL B N 1
ATOM 7024 C CA . VAL B 1 316 ? -4.832 -42.438 -10.562 1 73.38 316 VAL B CA 1
ATOM 7025 C C . VAL B 1 316 ? -3.82 -41.75 -9.656 1 73.38 316 VAL B C 1
ATOM 7027 O O . VAL B 1 316 ? -4.191 -40.875 -8.852 1 73.38 316 VAL B O 1
ATOM 7030 N N . GLY B 1 317 ? -2.57 -42.156 -9.742 1 69.5 317 GLY B N 1
ATOM 7031 C CA . GLY B 1 317 ? -1.531 -41.531 -8.953 1 69.5 317 GLY B CA 1
ATOM 7032 C C . GLY B 1 317 ? -1.451 -40.031 -9.164 1 69.5 317 GLY B C 1
ATOM 7033 O O . GLY B 1 317 ? -1.38 -39.25 -8.203 1 69.5 317 GLY B O 1
ATOM 7034 N N . THR B 1 318 ? -1.49 -39.594 -10.367 1 70.44 318 THR B N 1
ATOM 7035 C CA . THR B 1 318 ? -1.438 -38.188 -10.703 1 70.44 318 THR B CA 1
ATOM 7036 C C . THR B 1 318 ? -2.674 -37.469 -10.18 1 70.44 318 THR B C 1
ATOM 7038 O O . THR B 1 318 ? -2.568 -36.375 -9.633 1 70.44 318 THR B O 1
ATOM 7041 N N . SER B 1 319 ? -3.824 -38.062 -10.352 1 78.56 319 SER B N 1
ATOM 7042 C CA . SER B 1 319 ? -5.082 -37.469 -9.906 1 78.56 319 SER B CA 1
ATOM 7043 C C . SER B 1 319 ? -5.109 -37.312 -8.391 1 78.56 319 SER B C 1
ATOM 7045 O O . SER B 1 319 ? -5.539 -36.281 -7.887 1 78.56 319 SER B O 1
ATOM 7047 N N . LEU B 1 320 ? -4.629 -38.281 -7.754 1 72.81 320 LEU B N 1
ATOM 7048 C CA . LEU B 1 320 ? -4.645 -38.219 -6.297 1 72.81 320 LEU B CA 1
ATOM 7049 C C . LEU B 1 320 ? -3.705 -37.125 -5.777 1 72.81 320 LEU B C 1
ATOM 7051 O O . LEU B 1 320 ? -4.043 -36.406 -4.84 1 72.81 320 LEU B O 1
ATOM 7055 N N . HIS B 1 321 ? -2.527 -37.062 -6.363 1 67.75 321 HIS B N 1
ATOM 7056 C CA . HIS B 1 321 ? -1.604 -36 -6 1 67.75 321 HIS B CA 1
ATOM 7057 C C . HIS B 1 321 ? -2.215 -34.625 -6.281 1 67.75 321 HIS B C 1
ATOM 7059 O O . HIS B 1 321 ? -2.049 -33.688 -5.488 1 67.75 321 HIS B O 1
ATOM 7065 N N . GLY B 1 322 ? -2.848 -34.531 -7.371 1 75.94 322 GLY B N 1
ATOM 7066 C CA . GLY B 1 322 ? -3.549 -33.312 -7.703 1 75.94 322 GLY B CA 1
ATOM 7067 C C . GLY B 1 322 ? -4.625 -32.969 -6.695 1 75.94 322 GLY B C 1
ATOM 7068 O O . GLY B 1 322 ? -4.723 -31.797 -6.27 1 75.94 322 GLY B O 1
ATOM 7069 N N . ILE B 1 323 ? -5.363 -33.938 -6.27 1 80.81 323 ILE B N 1
ATOM 7070 C CA . ILE B 1 323 ? -6.457 -33.719 -5.332 1 80.81 323 ILE B CA 1
ATOM 7071 C C . ILE B 1 323 ? -5.906 -33.188 -4.012 1 80.81 323 ILE B C 1
ATOM 7073 O O . ILE B 1 323 ? -6.445 -32.219 -3.445 1 80.81 323 ILE B O 1
ATOM 7077 N N . VAL B 1 324 ? -4.93 -33.781 -3.568 1 70.25 324 VAL B N 1
ATOM 7078 C CA . VAL B 1 324 ? -4.336 -33.344 -2.299 1 70.25 324 VAL B CA 1
ATOM 7079 C C . VAL B 1 324 ? -3.783 -31.938 -2.422 1 70.25 324 VAL B C 1
ATOM 7081 O O . VAL B 1 324 ? -4.023 -31.094 -1.554 1 70.25 324 VAL B O 1
ATOM 7084 N N . GLY B 1 325 ? -3.01 -31.688 -3.498 1 72.12 325 GLY B N 1
ATOM 7085 C CA . GLY B 1 325 ? -2.436 -30.375 -3.707 1 72.12 325 GLY B CA 1
ATOM 7086 C C . GLY B 1 325 ? -3.484 -29.281 -3.877 1 72.12 325 GLY B C 1
ATOM 7087 O O . GLY B 1 325 ? -3.447 -28.266 -3.182 1 72.12 325 GLY B O 1
ATOM 7088 N N . TYR B 1 326 ? -4.426 -29.5 -4.754 1 82.5 326 TYR B N 1
ATOM 7089 C CA . TYR B 1 326 ? -5.469 -28.516 -5.027 1 82.5 326 TYR B CA 1
ATOM 7090 C C . TYR B 1 326 ? -6.402 -28.359 -3.834 1 82.5 326 TYR B C 1
ATOM 7092 O O . TYR B 1 326 ? -6.91 -27.266 -3.574 1 82.5 326 TYR B O 1
ATOM 7100 N N . GLY B 1 327 ? -6.598 -29.5 -3.199 1 81.12 327 GLY B N 1
ATOM 7101 C CA . GLY B 1 327 ? -7.41 -29.438 -1.994 1 81.12 327 GLY B CA 1
ATOM 7102 C C . GLY B 1 327 ? -6.797 -28.562 -0.91 1 81.12 327 GLY B C 1
ATOM 7103 O O . GLY B 1 327 ? -7.5 -27.781 -0.269 1 81.12 327 GLY B O 1
ATOM 7104 N N . ALA B 1 328 ? -5.562 -28.734 -0.743 1 71.31 328 ALA B N 1
ATOM 7105 C CA . ALA B 1 328 ? -4.852 -27.922 0.237 1 71.31 328 ALA B CA 1
ATOM 7106 C C . ALA B 1 328 ? -4.91 -26.438 -0.138 1 71.31 328 ALA B C 1
ATOM 7108 O O . ALA B 1 328 ? -5.102 -25.578 0.725 1 71.31 328 ALA B O 1
ATOM 7109 N N . ASP B 1 329 ? -4.672 -26.172 -1.413 1 77.31 329 ASP B N 1
ATOM 7110 C CA . ASP B 1 329 ? -4.734 -24.797 -1.899 1 77.31 329 ASP B CA 1
ATOM 7111 C C . ASP B 1 329 ? -6.117 -24.203 -1.66 1 77.31 329 ASP B C 1
ATOM 7113 O O . ASP B 1 329 ? -6.23 -23.062 -1.197 1 77.31 329 ASP B O 1
ATOM 7117 N N . LEU B 1 330 ? -7.09 -24.953 -1.956 1 83.62 330 LEU B N 1
ATOM 7118 C CA . LEU B 1 330 ? -8.461 -24.484 -1.787 1 83.62 330 LEU B CA 1
ATOM 7119 C C . LEU B 1 330 ? -8.781 -24.266 -0.313 1 83.62 330 LEU B C 1
ATOM 7121 O O . LEU B 1 330 ? -9.516 -23.328 0.032 1 83.62 330 LEU B O 1
ATOM 7125 N N . PHE B 1 331 ? -8.297 -25.156 0.471 1 77.81 331 PHE B N 1
ATOM 7126 C CA . PHE B 1 331 ? -8.516 -24.984 1.904 1 77.81 331 PHE B CA 1
ATOM 7127 C C . PHE B 1 331 ? -7.871 -23.703 2.412 1 77.81 331 PHE B C 1
ATOM 7129 O O . PHE B 1 331 ? -8.477 -22.953 3.18 1 77.81 331 PHE B O 1
ATOM 7136 N N . ARG B 1 332 ? -6.684 -23.516 1.99 1 74.56 332 ARG B N 1
ATOM 7137 C CA . ARG B 1 332 ? -5.98 -22.297 2.369 1 74.56 332 ARG B CA 1
ATOM 7138 C C . ARG B 1 332 ? -6.758 -21.062 1.931 1 74.56 332 ARG B C 1
ATOM 7140 O O . ARG B 1 332 ? -6.98 -20.156 2.727 1 74.56 332 ARG B O 1
ATOM 7147 N N . THR B 1 333 ? -7.145 -21.016 0.69 1 83.31 333 THR B N 1
ATOM 7148 C CA . THR B 1 333 ? -7.926 -19.906 0.162 1 83.31 333 THR B CA 1
ATOM 7149 C C . THR B 1 333 ? -9.25 -19.766 0.914 1 83.31 333 THR B C 1
ATOM 7151 O O . THR B 1 333 ? -9.711 -18.656 1.17 1 83.31 333 THR B O 1
ATOM 7154 N N . GLY B 1 334 ? -9.789 -20.922 1.287 1 84.06 334 GLY B N 1
ATOM 7155 C CA . GLY B 1 334 ? -11.031 -20.938 2.041 1 84.06 334 GLY B CA 1
ATOM 7156 C C . GLY B 1 334 ? -10.914 -20.25 3.396 1 84.06 334 GLY B C 1
ATOM 7157 O O . GLY B 1 334 ? -11.844 -19.578 3.84 1 84.06 334 GLY B O 1
ATOM 7158 N N . MET B 1 335 ? -9.875 -20.422 4.027 1 78.69 335 MET B N 1
ATOM 7159 C CA . MET B 1 335 ? -9.648 -19.781 5.32 1 78.69 335 MET B CA 1
ATOM 7160 C C . MET B 1 335 ? -9.625 -18.266 5.188 1 78.69 335 MET B C 1
ATOM 7162 O O . MET B 1 335 ? -10.172 -17.547 6.027 1 78.69 335 MET B O 1
ATOM 7166 N N . TYR B 1 336 ? -9.047 -17.781 4.137 1 81.25 336 TYR B N 1
ATOM 7167 C CA . TYR B 1 336 ? -9.023 -16.344 3.887 1 81.25 336 TYR B CA 1
ATOM 7168 C C . TYR B 1 336 ? -10.406 -15.836 3.521 1 81.25 336 TYR B C 1
ATOM 7170 O O . TYR B 1 336 ? -10.781 -14.727 3.898 1 81.25 336 TYR B O 1
ATOM 7178 N N . LEU B 1 337 ? -11.086 -16.656 2.861 1 85.19 337 LEU B N 1
ATOM 7179 C CA . LEU B 1 337 ? -12.453 -16.281 2.496 1 85.19 337 LEU B CA 1
ATOM 7180 C C . LEU B 1 337 ? -13.336 -16.188 3.734 1 85.19 337 LEU B C 1
ATOM 7182 O O . LEU B 1 337 ? -14.266 -15.383 3.779 1 85.19 337 LEU B O 1
ATOM 7186 N N . ASP B 1 338 ? -13.008 -17.016 4.652 1 84.88 338 ASP B N 1
ATOM 7187 C CA . ASP B 1 338 ? -13.75 -16.953 5.91 1 84.88 338 ASP B CA 1
ATOM 7188 C C . ASP B 1 338 ? -13.531 -15.625 6.613 1 84.88 338 ASP B C 1
ATOM 7190 O O . ASP B 1 338 ? -14.469 -15.055 7.176 1 84.88 338 ASP B O 1
ATOM 7194 N N . ASP B 1 339 ? -12.367 -15.195 6.582 1 83.75 339 ASP B N 1
ATOM 7195 C CA . ASP B 1 339 ? -12.078 -13.875 7.145 1 83.75 339 ASP B CA 1
ATOM 7196 C C . ASP B 1 339 ? -12.844 -12.789 6.402 1 83.75 339 ASP B C 1
ATOM 7198 O O . ASP B 1 339 ? -13.367 -11.859 7.023 1 83.75 339 ASP B O 1
ATOM 7202 N N . TRP B 1 340 ? -12.82 -12.906 5.109 1 89.62 340 TRP B N 1
ATOM 7203 C CA . TRP B 1 340 ? -13.547 -11.969 4.254 1 89.62 340 TRP B CA 1
ATOM 7204 C C . TRP B 1 340 ? -15.031 -11.969 4.59 1 89.62 340 TRP B C 1
ATOM 7206 O O . TRP B 1 340 ? -15.625 -10.906 4.809 1 89.62 340 TRP B O 1
ATOM 7216 N N . SER B 1 341 ? -15.617 -13.133 4.762 1 87.88 341 SER B N 1
ATOM 7217 C CA . SER B 1 341 ? -17.047 -13.258 5.051 1 87.88 341 SER B CA 1
ATOM 7218 C C . SER B 1 341 ? -17.359 -12.773 6.461 1 87.88 341 SER B C 1
ATOM 7220 O O . SER B 1 341 ? -18.391 -12.133 6.688 1 87.88 341 SER B O 1
ATOM 7222 N N . SER B 1 342 ? -16.516 -13.102 7.316 1 86 342 SER B N 1
ATOM 7223 C CA . SER B 1 342 ? -16.703 -12.672 8.695 1 86 342 SER B CA 1
ATOM 7224 C C . SER B 1 342 ? -16.688 -11.156 8.812 1 86 342 SER B C 1
ATOM 7226 O O . SER B 1 342 ? -17.484 -10.578 9.562 1 86 342 SER B O 1
ATOM 7228 N N . PHE B 1 343 ? -15.82 -10.578 8.133 1 89.06 343 PHE B N 1
ATOM 7229 C CA . PHE B 1 343 ? -15.758 -9.117 8.164 1 89.06 343 PHE B CA 1
ATOM 7230 C C . PHE B 1 343 ? -17.031 -8.508 7.582 1 89.06 343 PHE B C 1
ATOM 7232 O O . PHE B 1 343 ? -17.547 -7.523 8.109 1 89.06 343 PHE B O 1
ATOM 7239 N N . LEU B 1 344 ? -17.453 -9 6.512 1 87.31 344 LEU B N 1
ATOM 7240 C CA . LEU B 1 344 ? -18.672 -8.477 5.914 1 87.31 344 LEU B CA 1
ATOM 7241 C C . LEU B 1 344 ? -19.844 -8.578 6.891 1 87.31 344 LEU B C 1
ATOM 7243 O O . LEU B 1 344 ? -20.672 -7.664 6.969 1 87.31 344 LEU B O 1
ATOM 7247 N N . ASP B 1 345 ? -19.781 -9.602 7.629 1 80.5 345 ASP B N 1
ATOM 7248 C CA . ASP B 1 345 ? -20.812 -9.758 8.648 1 80.5 345 ASP B CA 1
ATOM 7249 C C . ASP B 1 345 ? -20.609 -8.773 9.797 1 80.5 345 ASP B C 1
ATOM 7251 O O . ASP B 1 345 ? -21.562 -8.148 10.258 1 80.5 345 ASP B O 1
ATOM 7255 N N . THR B 1 346 ? -19.375 -8.641 10.188 1 77.31 346 THR B N 1
ATOM 7256 C CA . THR B 1 346 ? -19.047 -7.73 11.281 1 77.31 346 THR B CA 1
ATOM 7257 C C . THR B 1 346 ? -19.312 -6.281 10.875 1 77.31 346 THR B C 1
ATOM 7259 O O . THR B 1 346 ? -19.875 -5.512 11.656 1 77.31 346 THR B O 1
ATOM 7262 N N . ALA B 1 347 ? -18.734 -6.016 9.703 1 75.81 347 ALA B N 1
ATOM 7263 C CA . ALA B 1 347 ? -18.969 -4.656 9.211 1 75.81 347 ALA B CA 1
ATOM 7264 C C . ALA B 1 347 ? -20.453 -4.367 9.109 1 75.81 347 ALA B C 1
ATOM 7266 O O . ALA B 1 347 ? -20.891 -3.238 9.344 1 75.81 347 ALA B O 1
ATOM 7267 N N . GLY B 1 348 ? -21.078 -5.363 8.781 1 70.44 348 GLY B N 1
ATOM 7268 C CA . GLY B 1 348 ? -22.516 -5.234 8.766 1 70.44 348 GLY B CA 1
ATOM 7269 C C . GLY B 1 348 ? -23.109 -4.938 10.133 1 70.44 348 GLY B C 1
ATOM 7270 O O . GLY B 1 348 ? -24.109 -4.227 10.242 1 70.44 348 GLY B O 1
ATOM 7271 N N . GLY B 1 349 ? -22.406 -5.332 11.094 1 69.56 349 GLY B N 1
ATOM 7272 C CA . GLY B 1 349 ? -22.812 -5.047 12.461 1 69.56 349 GLY B CA 1
ATOM 7273 C C . GLY B 1 349 ? -22.531 -3.619 12.883 1 69.56 349 GLY B C 1
ATOM 7274 O O . GLY B 1 349 ? -23.141 -3.111 13.828 1 69.56 349 GLY B O 1
ATOM 7275 N N . HIS B 1 350 ? -21.688 -3.096 12.164 1 75.31 350 HIS B N 1
ATOM 7276 C CA . HIS B 1 350 ? -21.312 -1.723 12.492 1 75.31 350 HIS B CA 1
ATOM 7277 C C . HIS B 1 350 ? -22.062 -0.726 11.617 1 75.31 350 HIS B C 1
ATOM 7279 O O . HIS B 1 350 ? -21.719 0.459 11.586 1 75.31 350 HIS B O 1
ATOM 7285 N N . ARG B 1 351 ? -23.078 -1.208 10.953 1 79.06 351 ARG B N 1
ATOM 7286 C CA . ARG B 1 351 ? -23.922 -0.3 10.18 1 79.06 351 ARG B CA 1
ATOM 7287 C C . ARG B 1 351 ? -24.703 0.627 11.094 1 79.06 351 ARG B C 1
ATOM 7289 O O . ARG B 1 351 ? -25.109 0.227 12.188 1 79.06 351 ARG B O 1
ATOM 7296 N N . PRO B 1 352 ? -24.797 1.859 10.562 1 76.81 352 PRO B N 1
ATOM 7297 C CA . PRO B 1 352 ? -25.531 2.805 11.406 1 76.81 352 PRO B CA 1
ATOM 7298 C C . PRO B 1 352 ? -26.938 2.318 11.758 1 76.81 352 PRO B C 1
ATOM 7300 O O . PRO B 1 352 ? -27.672 1.86 10.883 1 76.81 352 PRO B O 1
ATOM 7303 N N . GLN B 1 353 ? -27.156 2.146 13.047 1 81.06 353 GLN B N 1
ATOM 7304 C CA . GLN B 1 353 ? -28.5 1.875 13.531 1 81.06 353 GLN B CA 1
ATOM 7305 C C . GLN B 1 353 ? -29.188 3.16 13.984 1 81.06 353 GLN B C 1
ATOM 7307 O O . GLN B 1 353 ? -29.344 3.402 15.18 1 81.06 353 GLN B O 1
ATOM 7312 N N . ARG B 1 354 ? -29.438 4 13.023 1 90.31 354 ARG B N 1
ATOM 7313 C CA . ARG B 1 354 ? -30.016 5.309 13.305 1 90.31 354 ARG B CA 1
ATOM 7314 C C . ARG B 1 354 ? -31.422 5.418 12.719 1 90.31 354 ARG B C 1
ATOM 7316 O O . ARG B 1 354 ? -31.953 4.449 12.164 1 90.31 354 ARG B O 1
ATOM 7323 N N . GLY B 1 355 ? -32.031 6.59 13.016 1 90.81 355 GLY B N 1
ATOM 7324 C CA . GLY B 1 355 ? -33.375 6.824 12.477 1 90.81 355 GLY B CA 1
ATOM 7325 C C . GLY B 1 355 ? -33.375 7.16 11 1 90.81 355 GLY B C 1
ATOM 7326 O O . GLY B 1 355 ? -32.344 7.078 10.344 1 90.81 355 GLY B O 1
ATOM 7327 N N . THR B 1 356 ? -34.531 7.387 10.414 1 93.06 356 THR B N 1
ATOM 7328 C CA . THR B 1 356 ? -34.688 7.602 8.977 1 93.06 356 THR B CA 1
ATOM 7329 C C . THR B 1 356 ? -35.188 9.016 8.695 1 93.06 356 THR B C 1
ATOM 7331 O O . THR B 1 356 ? -35.406 9.375 7.535 1 93.06 356 THR B O 1
ATOM 7334 N N . ALA B 1 357 ? -35.25 9.812 9.734 1 95 357 ALA B N 1
ATOM 7335 C CA . ALA B 1 357 ? -35.75 11.172 9.516 1 95 357 ALA B CA 1
ATOM 7336 C C . ALA B 1 357 ? -34.75 12 8.719 1 95 357 ALA B C 1
ATOM 7338 O O . ALA B 1 357 ? -33.531 11.906 8.938 1 95 357 ALA B O 1
ATOM 7339 N N . VAL B 1 358 ? -35.281 12.781 7.777 1 96 358 VAL B N 1
ATOM 7340 C CA . VAL B 1 358 ? -34.469 13.633 6.926 1 96 358 VAL B CA 1
ATOM 7341 C C . VAL B 1 358 ? -34.5 15.07 7.453 1 96 358 VAL B C 1
ATOM 7343 O O . VAL B 1 358 ? -35.5 15.766 7.324 1 96 358 VAL B O 1
ATOM 7346 N N . PRO B 1 359 ? -33.469 15.492 7.977 1 95 359 PRO B N 1
ATOM 7347 C CA . PRO B 1 359 ? -33.469 16.859 8.523 1 95 359 PRO B CA 1
ATOM 7348 C C . PRO B 1 359 ? -33.219 17.922 7.465 1 95 359 PRO B C 1
ATOM 7350 O O . PRO B 1 359 ? -32.438 17.719 6.535 1 95 359 PRO B O 1
ATOM 7353 N N . PRO B 1 360 ? -33.906 19.047 7.602 1 94.44 360 PRO B N 1
ATOM 7354 C CA . PRO B 1 360 ? -33.531 20.203 6.805 1 94.44 360 PRO B CA 1
ATOM 7355 C C . PRO B 1 360 ? -32.281 20.891 7.344 1 94.44 360 PRO B C 1
ATOM 7357 O O . PRO B 1 360 ? -31.672 20.422 8.312 1 94.44 360 PRO B O 1
ATOM 7360 N N . ALA B 1 361 ? -31.875 21.969 6.684 1 95.25 361 ALA B N 1
ATOM 7361 C CA . ALA B 1 361 ? -30.797 22.781 7.238 1 95.25 361 ALA B CA 1
ATOM 7362 C C . ALA B 1 361 ? -31.141 23.266 8.641 1 95.25 361 ALA B C 1
ATOM 7364 O O . ALA B 1 361 ? -32.219 23.828 8.867 1 95.25 361 ALA B O 1
ATOM 7365 N N . PRO B 1 362 ? -30.281 23.031 9.516 1 95.81 362 PRO B N 1
ATOM 7366 C CA . PRO B 1 362 ? -30.641 23.328 10.906 1 95.81 362 PRO B CA 1
ATOM 7367 C C . PRO B 1 362 ? -30.688 24.828 11.188 1 95.81 362 PRO B C 1
ATOM 7369 O O . PRO B 1 362 ? -29.859 25.578 10.688 1 95.81 362 PRO B O 1
ATOM 7372 N N . ARG B 1 363 ? -31.656 25.172 12.031 1 96 363 ARG B N 1
ATOM 7373 C CA . ARG B 1 363 ? -31.734 26.531 12.547 1 96 363 ARG B CA 1
ATOM 7374 C C . ARG B 1 363 ? -30.969 26.656 13.867 1 96 363 ARG B C 1
ATOM 7376 O O . ARG B 1 363 ? -30.359 27.688 14.141 1 96 363 ARG B O 1
ATOM 7383 N N . ARG B 1 364 ? -31.141 25.625 14.594 1 96.75 364 ARG B N 1
ATOM 7384 C CA . ARG B 1 364 ? -30.438 25.578 15.875 1 96.75 364 ARG B CA 1
ATOM 7385 C C . ARG B 1 364 ? -29.969 24.156 16.188 1 96.75 364 ARG B C 1
ATOM 7387 O O . ARG B 1 364 ? -30.734 23.203 16.016 1 96.75 364 ARG B O 1
ATOM 7394 N N . ILE B 1 365 ? -28.719 24.047 16.5 1 97.94 365 ILE B N 1
ATOM 7395 C CA . ILE B 1 365 ? -28.156 22.797 17.016 1 97.94 365 ILE B CA 1
ATOM 7396 C C . ILE B 1 365 ? -27.891 22.938 18.516 1 97.94 365 ILE B C 1
ATOM 7398 O O . ILE B 1 365 ? -27.141 23.812 18.953 1 97.94 365 ILE B O 1
ATOM 7402 N N . SER B 1 366 ? -28.516 22.094 19.297 1 97.88 366 SER B N 1
ATOM 7403 C CA . SER B 1 366 ? -28.391 22.172 20.75 1 97.88 366 SER B CA 1
ATOM 7404 C C . SER B 1 366 ? -27.734 20.922 21.312 1 97.88 366 SER B C 1
ATOM 7406 O O . SER B 1 366 ? -28 19.812 20.844 1 97.88 366 SER B O 1
ATOM 7408 N N . VAL B 1 367 ? -26.844 21.125 22.188 1 97.94 367 VAL B N 1
ATOM 7409 C CA . VAL B 1 367 ? -26.141 20.062 22.891 1 97.94 367 VAL B CA 1
ATOM 7410 C C . VAL B 1 367 ? -26.516 20.094 24.375 1 97.94 367 VAL B C 1
ATOM 7412 O O . VAL B 1 367 ? -26.391 21.141 25.016 1 97.94 367 VAL B O 1
ATOM 7415 N N . HIS B 1 368 ? -26.969 18.984 24.922 1 97.31 368 HIS B N 1
ATOM 7416 C CA . HIS B 1 368 ? -27.391 18.938 26.312 1 97.31 368 HIS B CA 1
ATOM 7417 C C . HIS B 1 368 ? -26.672 17.812 27.062 1 97.31 368 HIS B C 1
ATOM 7419 O O . HIS B 1 368 ? -26.969 16.625 26.844 1 97.31 368 HIS B O 1
ATOM 7425 N N . GLY B 1 369 ? -25.828 18.188 28.031 1 96.81 369 GLY B N 1
ATOM 7426 C CA . GLY B 1 369 ? -25.156 17.219 28.891 1 96.81 369 GLY B CA 1
ATOM 7427 C C . GLY B 1 369 ? -24.391 16.156 28.109 1 96.81 369 GLY B C 1
ATOM 7428 O O . GLY B 1 369 ? -24.516 14.961 28.391 1 96.81 369 GLY B O 1
ATOM 7429 N N . LEU B 1 370 ? -23.766 16.594 27.141 1 96.88 370 LEU B N 1
ATOM 7430 C CA . LEU B 1 370 ? -23.109 15.68 26.203 1 96.88 370 LEU B CA 1
ATOM 7431 C C . LEU B 1 370 ? -21.875 15.039 26.844 1 96.88 370 LEU B C 1
ATOM 7433 O O . LEU B 1 370 ? -20.984 15.75 27.312 1 96.88 370 LEU B O 1
ATOM 7437 N N . THR B 1 371 ? -21.859 13.773 26.922 1 96.12 371 THR B N 1
ATOM 7438 C CA . THR B 1 371 ? -20.719 12.984 27.375 1 96.12 371 THR B CA 1
ATOM 7439 C C . THR B 1 371 ? -20.312 11.961 26.312 1 96.12 371 THR B C 1
ATOM 7441 O O . THR B 1 371 ? -21.172 11.359 25.672 1 96.12 371 THR B O 1
ATOM 7444 N N . TYR B 1 372 ? -19.078 11.883 26.031 1 94.38 372 TYR B N 1
ATOM 7445 C CA . TYR B 1 372 ? -18.578 10.953 25.031 1 94.38 372 TYR B CA 1
ATOM 7446 C C . TYR B 1 372 ? -17.188 10.445 25.391 1 94.38 372 TYR B C 1
ATOM 7448 O O . TYR B 1 372 ? -16.344 11.211 25.875 1 94.38 372 TYR B O 1
ATOM 7456 N N . ALA B 1 373 ? -17.031 9.195 25.25 1 90.12 373 ALA B N 1
ATOM 7457 C CA . ALA B 1 373 ? -15.734 8.531 25.406 1 90.12 373 ALA B CA 1
ATOM 7458 C C . ALA B 1 373 ? -15.469 7.578 24.25 1 90.12 373 ALA B C 1
ATOM 7460 O O . ALA B 1 373 ? -16.375 6.852 23.812 1 90.12 373 ALA B O 1
ATOM 7461 N N . TYR B 1 374 ? -14.336 7.699 23.688 1 84.5 374 TYR B N 1
ATOM 7462 C CA . TYR B 1 374 ? -13.969 6.766 22.641 1 84.5 374 TYR B CA 1
ATOM 7463 C C . TYR B 1 374 ? -13.898 5.34 23.156 1 84.5 374 TYR B C 1
ATOM 7465 O O . TYR B 1 374 ? -13.461 5.113 24.297 1 84.5 374 TYR B O 1
ATOM 7473 N N . PRO B 1 375 ? -14.312 4.34 22.375 1 76.88 375 PRO B N 1
ATOM 7474 C CA . PRO B 1 375 ? -14.375 2.949 22.844 1 76.88 375 PRO B CA 1
ATOM 7475 C C . PRO B 1 375 ? -13.023 2.441 23.344 1 76.88 375 PRO B C 1
ATOM 7477 O O . PRO B 1 375 ? -12.977 1.666 24.312 1 76.88 375 PRO B O 1
ATOM 7480 N N . ALA B 1 376 ? -11.93 2.814 22.766 1 68.62 376 ALA B N 1
ATOM 7481 C CA . ALA B 1 376 ? -10.633 2.262 23.141 1 68.62 376 ALA B CA 1
ATOM 7482 C C . ALA B 1 376 ? -9.953 3.129 24.188 1 68.62 376 ALA B C 1
ATOM 7484 O O . ALA B 1 376 ? -8.805 2.873 24.578 1 68.62 376 ALA B O 1
ATOM 7485 N N . SER B 1 377 ? -10.695 4.121 24.719 1 71.12 377 SER B N 1
ATOM 7486 C CA . SER B 1 377 ? -10.086 5.008 25.703 1 71.12 377 SER B CA 1
ATOM 7487 C C . SER B 1 377 ? -10.844 4.984 27.016 1 71.12 377 SER B C 1
ATOM 7489 O O . SER B 1 377 ? -12.07 4.871 27.031 1 71.12 377 SER B O 1
ATOM 7491 N N . GLU B 1 378 ? -10.055 4.996 28.062 1 69.19 378 GLU B N 1
ATOM 7492 C CA . GLU B 1 378 ? -10.672 5.066 29.391 1 69.19 378 GLU B CA 1
ATOM 7493 C C . GLU B 1 378 ? -10.992 6.508 29.766 1 69.19 378 GLU B C 1
ATOM 7495 O O . GLU B 1 378 ? -11.812 6.75 30.656 1 69.19 378 GLU B O 1
ATOM 7500 N N . ARG B 1 379 ? -10.508 7.383 29.016 1 76.38 379 ARG B N 1
ATOM 7501 C CA . ARG B 1 379 ? -10.727 8.781 29.359 1 76.38 379 ARG B CA 1
ATOM 7502 C C . ARG B 1 379 ? -11.93 9.352 28.625 1 76.38 379 ARG B C 1
ATOM 7504 O O . ARG B 1 379 ? -12.148 9.031 27.453 1 76.38 379 ARG B O 1
ATOM 7511 N N . THR B 1 380 ? -12.578 10.117 29.375 1 87 380 THR B N 1
ATOM 7512 C CA . THR B 1 380 ? -13.727 10.805 28.781 1 87 380 THR B CA 1
ATOM 7513 C C . THR B 1 380 ? -13.273 12.016 27.969 1 87 380 THR B C 1
ATOM 7515 O O . THR B 1 380 ? -12.578 12.891 28.484 1 87 380 THR B O 1
ATOM 7518 N N . ALA B 1 381 ? -13.602 12.039 26.719 1 88.62 381 ALA B N 1
ATOM 7519 C CA . ALA B 1 381 ? -13.211 13.141 25.828 1 88.62 381 ALA B CA 1
ATOM 7520 C C . ALA B 1 381 ? -14.055 14.383 26.094 1 88.62 381 ALA B C 1
ATOM 7522 O O . ALA B 1 381 ? -13.555 15.508 26.031 1 88.62 381 ALA B O 1
ATOM 7523 N N . LEU B 1 382 ? -15.344 14.172 26.312 1 94.94 382 LEU B N 1
ATOM 7524 C CA . LEU B 1 382 ? -16.281 15.234 26.688 1 94.94 382 LEU B CA 1
ATOM 7525 C C . LEU B 1 382 ? -17.094 14.844 27.906 1 94.94 382 LEU B C 1
ATOM 7527 O O . LEU B 1 382 ? -17.5 13.688 28.047 1 94.94 382 LEU B O 1
ATOM 7531 N N . ASP B 1 383 ? -17.219 15.781 28.812 1 96.06 383 ASP B N 1
ATOM 7532 C CA . ASP B 1 383 ? -17.906 15.516 30.078 1 96.06 383 ASP B CA 1
ATOM 7533 C C . ASP B 1 383 ? -19.016 16.531 30.328 1 96.06 383 ASP B C 1
ATOM 7535 O O . ASP B 1 383 ? -18.766 17.625 30.828 1 96.06 383 ASP B O 1
ATOM 7539 N N . ARG B 1 384 ? -20.219 16.141 30.094 1 95.69 384 ARG B N 1
ATOM 7540 C CA . ARG B 1 384 ? -21.453 16.891 30.359 1 95.69 384 ARG B CA 1
ATOM 7541 C C . ARG B 1 384 ? -21.375 18.297 29.766 1 95.69 384 ARG B C 1
ATOM 7543 O O . ARG B 1 384 ? -21.594 19.281 30.469 1 95.69 384 ARG B O 1
ATOM 7550 N N . VAL B 1 385 ? -21.078 18.406 28.484 1 97 385 VAL B N 1
ATOM 7551 C CA . VAL B 1 385 ? -20.984 19.656 27.75 1 97 385 VAL B CA 1
ATOM 7552 C C . VAL B 1 385 ? -22.359 20.094 27.266 1 97 385 VAL B C 1
ATOM 7554 O O . VAL B 1 385 ? -23.141 19.266 26.766 1 97 385 VAL B O 1
ATOM 7557 N N . SER B 1 386 ? -22.703 21.328 27.516 1 97.62 386 SER B N 1
ATOM 7558 C CA . SER B 1 386 ? -23.953 21.891 27 1 97.62 386 SER B CA 1
ATOM 7559 C C . SER B 1 386 ? -23.719 23.219 26.297 1 97.62 386 SER B C 1
ATOM 7561 O O . SER B 1 386 ? -23 24.078 26.797 1 97.62 386 SER B O 1
ATOM 7563 N N . LEU B 1 387 ? -24.25 23.359 25.062 1 97.44 387 LEU B N 1
ATOM 7564 C CA . LEU B 1 387 ? -24.156 24.578 24.281 1 97.44 387 LEU B CA 1
ATOM 7565 C C . LEU B 1 387 ? -25.109 24.531 23.094 1 97.44 387 LEU B C 1
ATOM 7567 O O . LEU B 1 387 ? -25.859 23.562 22.922 1 97.44 387 LEU B O 1
ATOM 7571 N N . HIS B 1 388 ? -25.172 25.547 22.359 1 97.06 388 HIS B N 1
ATOM 7572 C CA . HIS B 1 388 ? -25.953 25.578 21.125 1 97.06 388 HIS B CA 1
ATOM 7573 C C . HIS B 1 388 ? -25.266 26.438 20.062 1 97.06 388 HIS B C 1
ATOM 7575 O O . HIS B 1 388 ? -24.375 27.219 20.375 1 97.06 388 HIS B O 1
ATOM 7581 N N . VAL B 1 389 ? -25.625 26.234 18.875 1 97.06 389 VAL B N 1
ATOM 7582 C CA . VAL B 1 389 ? -25.172 27.031 17.75 1 97.06 389 VAL B CA 1
ATOM 7583 C C . VAL B 1 389 ? -26.359 27.375 16.844 1 97.06 389 VAL B C 1
ATOM 7585 O O . VAL B 1 389 ? -27.125 26.484 16.438 1 97.06 389 VAL B O 1
ATOM 7588 N N . ASP B 1 390 ? -26.516 28.625 16.562 1 96.44 390 ASP B N 1
ATOM 7589 C CA . ASP B 1 390 ? -27.656 29.078 15.766 1 96.44 390 ASP B CA 1
ATOM 7590 C C . ASP B 1 390 ? -27.219 29.375 14.328 1 96.44 390 ASP B C 1
ATOM 7592 O O . ASP B 1 390 ? -26.047 29.656 14.062 1 96.44 390 ASP B O 1
ATOM 7596 N N . ARG B 1 391 ? -28.234 29.219 13.422 1 95.81 391 ARG B N 1
ATOM 7597 C CA . ARG B 1 391 ? -28 29.641 12.039 1 95.81 391 ARG B CA 1
ATOM 7598 C C . ARG B 1 391 ? -27.562 31.109 11.977 1 95.81 391 ARG B C 1
ATOM 7600 O O . ARG B 1 391 ? -28.141 31.953 12.664 1 95.81 391 ARG B O 1
ATOM 7607 N N . GLY B 1 392 ? -26.484 31.328 11.219 1 94.12 392 GLY B N 1
ATOM 7608 C CA . GLY B 1 392 ? -25.984 32.688 11.086 1 94.12 392 GLY B CA 1
ATOM 7609 C C . GLY B 1 392 ? -24.969 33.062 12.148 1 94.12 392 GLY B C 1
ATOM 7610 O O . GLY B 1 392 ? -24.422 34.156 12.141 1 94.12 392 GLY B O 1
ATOM 7611 N N . GLU B 1 393 ? -24.688 32.094 13.023 1 94.56 393 GLU B N 1
ATOM 7612 C CA . GLU B 1 393 ? -23.75 32.344 14.109 1 94.56 393 GLU B CA 1
ATOM 7613 C C . GLU B 1 393 ? -22.422 31.656 13.844 1 94.56 393 GLU B C 1
ATOM 7615 O O . GLU B 1 393 ? -22.391 30.531 13.344 1 94.56 393 GLU B O 1
ATOM 7620 N N . ILE B 1 394 ? -21.375 32.375 14.133 1 94.94 394 ILE B N 1
ATOM 7621 C CA . ILE B 1 394 ? -20.047 31.75 14.148 1 94.94 394 ILE B CA 1
ATOM 7622 C C . ILE B 1 394 ? -19.641 31.453 15.594 1 94.94 394 ILE B C 1
ATOM 7624 O O . ILE B 1 394 ? -19.375 32.375 16.375 1 94.94 394 ILE B O 1
ATOM 7628 N N . LEU B 1 395 ? -19.609 30.203 15.93 1 96.25 395 LEU B N 1
ATOM 7629 C CA . LEU B 1 395 ? -19.172 29.734 17.25 1 96.25 395 LEU B CA 1
ATOM 7630 C C . LEU B 1 395 ? -17.734 29.234 17.203 1 96.25 395 LEU B C 1
ATOM 7632 O O . LEU B 1 395 ? -17.406 28.312 16.438 1 96.25 395 LEU B O 1
ATOM 7636 N N . ALA B 1 396 ? -16.859 29.828 17.969 1 95.81 396 ALA B N 1
ATOM 7637 C CA . ALA B 1 396 ? -15.469 29.391 18.016 1 95.81 396 ALA B CA 1
ATOM 7638 C C . ALA B 1 396 ? -15.227 28.5 19.234 1 95.81 396 ALA B C 1
ATOM 7640 O O . ALA B 1 396 ? -15.688 28.797 20.344 1 95.81 396 ALA B O 1
ATOM 7641 N N . LEU B 1 397 ? -14.641 27.422 19 1 95.44 397 LEU B N 1
ATOM 7642 C CA . LEU B 1 397 ? -14.172 26.531 20.062 1 95.44 397 LEU B CA 1
ATOM 7643 C C . LEU B 1 397 ? -12.672 26.688 20.281 1 95.44 397 LEU B C 1
ATOM 7645 O O . LEU B 1 397 ? -11.875 26.453 19.375 1 95.44 397 LEU B O 1
ATOM 7649 N N . VAL B 1 398 ? -12.352 27.094 21.484 1 93.31 398 VAL B N 1
ATOM 7650 C CA . VAL B 1 398 ? -10.961 27.359 21.812 1 93.31 398 VAL B CA 1
ATOM 7651 C C . VAL B 1 398 ? -10.539 26.516 23 1 93.31 398 VAL B C 1
ATOM 7653 O O . VAL B 1 398 ? -11.359 26.203 23.859 1 93.31 398 VAL B O 1
ATOM 7656 N N . GLY B 1 399 ? -9.352 26.094 23.016 1 88.5 399 GLY B N 1
ATOM 7657 C CA . GLY B 1 399 ? -8.797 25.297 24.094 1 88.5 399 GLY B CA 1
ATOM 7658 C C . GLY B 1 399 ? -7.465 24.656 23.734 1 88.5 399 GLY B C 1
ATOM 7659 O O . GLY B 1 399 ? -7.023 24.719 22.594 1 88.5 399 GLY B O 1
ATOM 7660 N N . GLU B 1 400 ? -6.84 24.109 24.688 1 84.62 400 GLU B N 1
ATOM 7661 C CA . GLU B 1 400 ? -5.559 23.438 24.484 1 84.62 400 GLU B CA 1
ATOM 7662 C C . GLU B 1 400 ? -5.738 22.141 23.703 1 84.62 400 GLU B C 1
ATOM 7664 O O . GLU B 1 400 ? -6.867 21.703 23.469 1 84.62 400 GLU B O 1
ATOM 7669 N N . ASN B 1 401 ? -4.625 21.656 23.219 1 79.38 401 ASN B N 1
ATOM 7670 C CA . ASN B 1 401 ? -4.684 20.391 22.5 1 79.38 401 ASN B CA 1
ATOM 7671 C C . ASN B 1 401 ? -5.234 19.266 23.391 1 79.38 401 ASN B C 1
ATOM 7673 O O . ASN B 1 401 ? -4.836 19.141 24.547 1 79.38 401 ASN B O 1
ATOM 7677 N N . GLY B 1 402 ? -6.18 18.516 22.906 1 78.75 402 GLY B N 1
ATOM 7678 C CA . GLY B 1 402 ? -6.762 17.422 23.656 1 78.75 402 GLY B CA 1
ATOM 7679 C C . GLY B 1 402 ? -7.941 17.844 24.516 1 78.75 402 GLY B C 1
ATOM 7680 O O . GLY B 1 402 ? -8.453 17.062 25.312 1 78.75 402 GLY B O 1
ATOM 7681 N N . SER B 1 403 ? -8.375 19.062 24.375 1 85.12 403 SER B N 1
ATOM 7682 C CA . SER B 1 403 ? -9.438 19.594 25.219 1 85.12 403 SER B CA 1
ATOM 7683 C C . SER B 1 403 ? -10.797 19.047 24.781 1 85.12 403 SER B C 1
ATOM 7685 O O . SER B 1 403 ? -11.797 19.234 25.484 1 85.12 403 SER B O 1
ATOM 7687 N N . GLY B 1 404 ? -10.875 18.406 23.609 1 88.81 404 GLY B N 1
ATOM 7688 C CA . GLY B 1 404 ? -12.133 17.828 23.156 1 88.81 404 GLY B CA 1
ATOM 7689 C C . GLY B 1 404 ? -12.773 18.594 22.031 1 88.81 404 GLY B C 1
ATOM 7690 O O . GLY B 1 404 ? -13.875 18.25 21.578 1 88.81 404 GLY B O 1
ATOM 7691 N N . LYS B 1 405 ? -12.164 19.641 21.531 1 91.62 405 LYS B N 1
ATOM 7692 C CA . LYS B 1 405 ? -12.719 20.5 20.5 1 91.62 405 LYS B CA 1
ATOM 7693 C C . LYS B 1 405 ? -13.109 19.703 19.266 1 91.62 405 LYS B C 1
ATOM 7695 O O . LYS B 1 405 ? -14.25 19.797 18.797 1 91.62 405 LYS B O 1
ATOM 7700 N N . THR B 1 406 ? -12.164 18.859 18.766 1 89.19 406 THR B N 1
ATOM 7701 C CA . THR B 1 406 ? -12.391 18.078 17.562 1 89.19 406 THR B CA 1
ATOM 7702 C C . THR B 1 406 ? -13.492 17.047 17.781 1 89.19 406 THR B C 1
ATOM 7704 O O . THR B 1 406 ? -14.305 16.797 16.891 1 89.19 406 THR B O 1
ATOM 7707 N N . THR B 1 407 ? -13.523 16.422 18.938 1 91.75 407 THR B N 1
ATOM 7708 C CA . THR B 1 407 ? -14.555 15.445 19.281 1 91.75 407 THR B CA 1
ATOM 7709 C C . THR B 1 407 ? -15.93 16.109 19.281 1 91.75 407 THR B C 1
ATOM 7711 O O . THR B 1 407 ? -16.891 15.547 18.734 1 91.75 407 THR B O 1
ATOM 7714 N N . LEU B 1 408 ? -15.969 17.266 19.906 1 95.38 408 LEU B N 1
ATOM 7715 C CA . LEU B 1 408 ? -17.234 17.984 19.953 1 95.38 408 LEU B CA 1
ATOM 7716 C C . LEU B 1 408 ? -17.703 18.344 18.547 1 95.38 408 LEU B C 1
ATOM 7718 O O . LEU B 1 408 ? -18.891 18.188 18.234 1 95.38 408 LEU B O 1
ATOM 7722 N N . ALA B 1 409 ? -16.828 18.812 17.719 1 95.25 409 ALA B N 1
ATOM 7723 C CA . ALA B 1 409 ? -17.156 19.172 16.344 1 95.25 409 ALA B CA 1
ATOM 7724 C C . ALA B 1 409 ? -17.719 17.953 15.594 1 95.25 409 ALA B C 1
ATOM 7726 O O . ALA B 1 409 ? -18.672 18.078 14.836 1 95.25 409 ALA B O 1
ATOM 7727 N N . LYS B 1 410 ? -17.156 16.781 15.812 1 94.94 410 LYS B N 1
ATOM 7728 C CA . LYS B 1 410 ? -17.609 15.562 15.141 1 94.94 410 LYS B CA 1
ATOM 7729 C C . LYS B 1 410 ? -18.984 15.141 15.625 1 94.94 410 LYS B C 1
ATOM 7731 O O . LYS B 1 410 ? -19.797 14.609 14.844 1 94.94 410 LYS B O 1
ATOM 7736 N N . LEU B 1 411 ? -19.234 15.375 16.859 1 96.38 411 LEU B N 1
ATOM 7737 C CA . LEU B 1 411 ? -20.531 15.055 17.422 1 96.38 411 LEU B CA 1
ATOM 7738 C C . LEU B 1 411 ? -21.609 16.016 16.906 1 96.38 411 LEU B C 1
ATOM 7740 O O . LEU B 1 411 ? -22.734 15.594 16.609 1 96.38 411 LEU B O 1
ATOM 7744 N N . LEU B 1 412 ? -21.25 17.281 16.766 1 96.88 412 LEU B N 1
ATOM 7745 C CA . LEU B 1 412 ? -22.172 18.266 16.219 1 96.88 412 LEU B CA 1
ATOM 7746 C C . LEU B 1 412 ? -22.531 17.922 14.773 1 96.88 412 LEU B C 1
ATOM 7748 O O . LEU B 1 412 ? -23.672 18.141 14.352 1 96.88 412 LEU B O 1
ATOM 7752 N N . ALA B 1 413 ? -21.562 17.344 14.094 1 96.31 413 ALA B N 1
ATOM 7753 C CA . ALA B 1 413 ? -21.75 16.984 12.688 1 96.31 413 ALA B CA 1
ATOM 7754 C C . ALA B 1 413 ? -22.438 15.633 12.539 1 96.31 413 ALA B C 1
ATOM 7756 O O . ALA B 1 413 ? -22.688 15.18 11.43 1 96.31 413 ALA B O 1
ATOM 7757 N N . GLY B 1 414 ? -22.609 14.93 13.625 1 95.44 414 GLY B N 1
ATOM 7758 C CA . GLY B 1 414 ? -23.281 13.633 13.602 1 95.44 414 GLY B CA 1
ATOM 7759 C C . GLY B 1 414 ? -22.391 12.5 13.141 1 95.44 414 GLY B C 1
ATOM 7760 O O . GLY B 1 414 ? -22.875 11.438 12.75 1 95.44 414 GLY B O 1
ATOM 7761 N N . LEU B 1 415 ? -21.156 12.719 13.148 1 94.69 415 LEU B N 1
ATOM 7762 C CA . LEU B 1 415 ? -20.219 11.664 12.781 1 94.69 415 LEU B CA 1
ATOM 7763 C C . LEU B 1 415 ? -20.109 10.633 13.906 1 94.69 415 LEU B C 1
ATOM 7765 O O . LEU B 1 415 ? -19.844 9.461 13.648 1 94.69 415 LEU B O 1
ATOM 7769 N N . TYR B 1 416 ? -20.172 11.117 15.102 1 94.12 416 TYR B N 1
ATOM 7770 C CA . TYR B 1 416 ? -20.312 10.281 16.281 1 94.12 416 TYR B CA 1
ATOM 7771 C C . TYR B 1 416 ? -21.656 10.523 16.969 1 94.12 416 TYR B C 1
ATOM 7773 O O . TYR B 1 416 ? -22.281 11.57 16.766 1 94.12 416 TYR B O 1
ATOM 7781 N N . LEU B 1 417 ? -22.047 9.492 17.703 1 94.12 417 LEU B N 1
ATOM 7782 C CA . LEU B 1 417 ? -23.25 9.625 18.5 1 94.12 417 LEU B CA 1
ATOM 7783 C C . LEU B 1 417 ? -22.922 9.719 19.984 1 94.12 417 LEU B C 1
ATOM 7785 O O . LEU B 1 417 ? -21.938 9.117 20.453 1 94.12 417 LEU B O 1
ATOM 7789 N N . PRO B 1 418 ? -23.719 10.516 20.625 1 94.12 418 PRO B N 1
ATOM 7790 C CA . PRO B 1 418 ? -23.453 10.68 22.062 1 94.12 418 PRO B CA 1
ATOM 7791 C C . PRO B 1 418 ? -23.625 9.383 22.844 1 94.12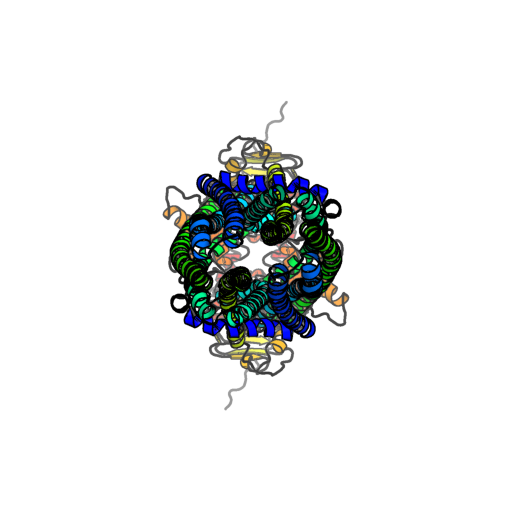 418 PRO B C 1
ATOM 7793 O O . PRO B 1 418 ? -24.531 8.594 22.547 1 94.12 418 PRO B O 1
ATOM 7796 N N . ALA B 1 419 ? -22.781 9.211 23.812 1 92.06 419 ALA B N 1
ATOM 7797 C CA . ALA B 1 419 ? -22.953 8.109 24.766 1 92.06 419 ALA B CA 1
ATOM 7798 C C . ALA B 1 419 ? -24 8.453 25.812 1 92.06 419 ALA B C 1
ATOM 7800 O O . ALA B 1 419 ? -24.812 7.602 26.188 1 92.06 419 ALA B O 1
ATOM 7801 N N . ALA B 1 420 ? -23.875 9.625 26.359 1 95.12 420 ALA B N 1
ATOM 7802 C CA . ALA B 1 420 ? -24.875 10.211 27.25 1 95.12 420 ALA B CA 1
ATOM 7803 C C . ALA B 1 420 ? -25.203 11.641 26.844 1 95.12 420 ALA B C 1
ATOM 7805 O O . ALA B 1 420 ? -24.406 12.305 26.172 1 95.12 420 ALA B O 1
ATOM 7806 N N . GLY B 1 421 ? -26.391 12.094 27.172 1 96.94 421 GLY B N 1
ATOM 7807 C CA . GLY B 1 421 ? -26.844 13.391 26.703 1 96.94 421 GLY B CA 1
ATOM 7808 C C . GLY B 1 421 ? -27.406 13.344 25.297 1 96.94 421 GLY B C 1
ATOM 7809 O O . GLY B 1 421 ? -27.859 12.297 24.828 1 96.94 421 GLY B O 1
ATOM 7810 N N . SER B 1 422 ? -27.484 14.57 24.672 1 97.06 422 SER B N 1
ATOM 7811 C CA . SER B 1 422 ? -28.062 14.555 23.344 1 97.06 422 SER B CA 1
ATOM 7812 C C . SER B 1 422 ? -27.562 15.734 22.5 1 97.06 422 SER B C 1
ATOM 7814 O O . SER B 1 422 ? -27.172 16.766 23.047 1 97.06 422 SER B O 1
ATOM 7816 N N . VAL B 1 423 ? -27.484 15.523 21.297 1 97.62 423 VAL B N 1
ATOM 7817 C CA . VAL B 1 423 ? -27.312 16.531 20.266 1 97.62 423 VAL B CA 1
ATOM 7818 C C . VAL B 1 423 ? -28.562 16.609 19.406 1 97.62 423 VAL B C 1
ATOM 7820 O O . VAL B 1 423 ? -28.984 15.609 18.812 1 97.62 423 VAL B O 1
ATOM 7823 N N . ARG B 1 424 ? -29.125 17.766 19.375 1 97.88 424 ARG B N 1
ATOM 7824 C CA . ARG B 1 424 ? -30.406 17.906 18.703 1 97.88 424 ARG B CA 1
ATOM 7825 C C . ARG B 1 424 ? -30.344 18.953 17.594 1 97.88 424 ARG B C 1
ATOM 7827 O O . ARG B 1 424 ? -29.828 20.047 17.812 1 97.88 424 ARG B O 1
ATOM 7834 N N . TRP B 1 425 ? -30.781 18.609 16.438 1 97.62 425 TRP B N 1
ATOM 7835 C CA . TRP B 1 425 ? -30.984 19.516 15.32 1 97.62 425 TRP B CA 1
ATOM 7836 C C . TRP B 1 425 ? -32.438 20 15.25 1 97.62 425 TRP B C 1
ATOM 7838 O O . TRP B 1 425 ? -33.312 19.219 14.906 1 97.62 425 TRP B O 1
ATOM 7848 N N . ASP B 1 426 ? -32.625 21.234 15.57 1 97 426 ASP B N 1
ATOM 7849 C CA . ASP B 1 426 ? -33.969 21.781 15.641 1 97 426 ASP B CA 1
ATOM 7850 C C . ASP B 1 426 ? -34.875 20.906 16.484 1 97 426 ASP B C 1
ATOM 7852 O O . ASP B 1 426 ? -36 20.578 16.062 1 97 426 ASP B O 1
ATOM 7856 N N . GLY B 1 427 ? -34.344 20.359 17.469 1 95.31 427 GLY B N 1
ATOM 7857 C CA . GLY B 1 427 ? -35.125 19.609 18.422 1 95.31 427 GLY B CA 1
ATOM 7858 C C . GLY B 1 427 ? -35.094 18.109 18.188 1 95.31 427 GLY B C 1
ATOM 7859 O O . GLY B 1 427 ? -35.469 17.328 19.062 1 95.31 427 GLY B O 1
ATOM 7860 N N . GLN B 1 428 ? -34.688 17.656 17.094 1 96.5 428 GLN B N 1
ATOM 7861 C CA . GLN B 1 428 ? -34.625 16.234 16.781 1 96.5 428 GLN B CA 1
ATOM 7862 C C . GLN B 1 428 ? -33.25 15.656 17.156 1 96.5 428 GLN B C 1
ATOM 7864 O O . GLN B 1 428 ? -32.219 16.203 16.781 1 96.5 428 GLN B O 1
ATOM 7869 N N . ASP B 1 429 ? -33.375 14.586 17.812 1 96.69 429 ASP B N 1
ATOM 7870 C CA . ASP B 1 429 ? -32.156 13.922 18.234 1 96.69 429 ASP B CA 1
ATOM 7871 C C . ASP B 1 429 ? -31.406 13.336 17.031 1 96.69 429 ASP B C 1
ATOM 7873 O O . ASP B 1 429 ? -32.031 12.773 16.125 1 96.69 429 ASP B O 1
ATOM 7877 N N . THR B 1 430 ? -30.109 13.492 17.016 1 95.94 430 THR B N 1
ATOM 7878 C CA . THR B 1 430 ? -29.312 13.016 15.898 1 95.94 430 THR B CA 1
ATOM 7879 C C . THR B 1 430 ? -29.406 11.5 15.758 1 95.94 430 THR B C 1
ATOM 7881 O O . THR B 1 430 ? -29.203 10.953 14.672 1 95.94 430 THR B O 1
ATOM 7884 N N . ARG B 1 431 ? -29.734 10.656 16.781 1 95.5 431 ARG B N 1
ATOM 7885 C CA . ARG B 1 431 ? -29.906 9.211 16.766 1 95.5 431 ARG B CA 1
ATOM 7886 C C . ARG B 1 431 ? -31.125 8.812 15.93 1 95.5 431 ARG B C 1
ATOM 7888 O O . ARG B 1 431 ? -31.203 7.684 15.43 1 95.5 431 ARG B O 1
ATOM 7895 N N . ASP B 1 432 ? -31.953 9.844 15.719 1 95.69 432 ASP B N 1
ATOM 7896 C CA . ASP B 1 432 ? -33.188 9.547 15 1 95.69 432 ASP B CA 1
ATOM 7897 C C . ASP B 1 432 ? -33.094 9.992 13.539 1 95.69 432 ASP B C 1
ATOM 7899 O O . ASP B 1 432 ? -34 9.719 12.742 1 95.69 432 ASP B O 1
ATOM 7903 N N . LEU B 1 433 ? -32.062 10.562 13.203 1 95.88 433 LEU B N 1
ATOM 7904 C CA . LEU B 1 433 ? -31.922 11.102 11.859 1 95.88 433 LEU B CA 1
ATOM 7905 C C . LEU B 1 433 ? -31.188 10.109 10.953 1 95.88 433 LEU B C 1
ATOM 7907 O O . LEU B 1 433 ? -30.328 9.352 11.414 1 95.88 433 LEU B O 1
ATOM 7911 N N . ASP B 1 434 ? -31.609 10.188 9.695 1 94.62 434 ASP B N 1
ATOM 7912 C CA . ASP B 1 434 ? -30.859 9.43 8.703 1 94.62 434 ASP B CA 1
ATOM 7913 C C . ASP B 1 434 ? -29.438 9.977 8.555 1 94.62 434 ASP B C 1
ATOM 7915 O O . ASP B 1 434 ? -29.25 11.164 8.281 1 94.62 434 ASP B O 1
ATOM 7919 N N . PRO B 1 435 ? -28.453 9.188 8.734 1 93.56 435 PRO B N 1
ATOM 7920 C CA . PRO B 1 435 ? -27.078 9.688 8.758 1 93.56 435 PRO B CA 1
ATOM 7921 C C . PRO B 1 435 ? -26.672 10.352 7.441 1 93.56 435 PRO B C 1
ATOM 7923 O O . PRO B 1 435 ? -26.031 11.398 7.449 1 93.56 435 PRO B O 1
ATOM 7926 N N . HIS B 1 436 ? -27.078 9.789 6.332 1 92.19 436 HIS B N 1
ATOM 7927 C CA . HIS B 1 436 ? -26.688 10.344 5.043 1 92.19 436 HIS B CA 1
ATOM 7928 C C . HIS B 1 436 ? -27.391 11.68 4.785 1 92.19 436 HIS B C 1
ATOM 7930 O O . HIS B 1 436 ? -26.766 12.609 4.254 1 92.19 436 HIS B O 1
ATOM 7936 N N . ALA B 1 437 ? -28.641 11.719 5.16 1 94.19 437 ALA B N 1
ATOM 7937 C CA . ALA B 1 437 ? -29.391 12.977 5.016 1 94.19 437 ALA B CA 1
ATOM 7938 C C . ALA B 1 437 ? -28.812 14.062 5.922 1 94.19 437 ALA B C 1
ATOM 7940 O O . ALA B 1 437 ? -28.734 15.227 5.531 1 94.19 437 ALA B O 1
ATOM 7941 N N . LEU B 1 438 ? -28.422 13.68 7.066 1 96 438 LEU B N 1
ATOM 7942 C CA . LEU B 1 438 ? -27.797 14.609 8.008 1 96 438 LEU B CA 1
ATOM 7943 C C . LEU B 1 438 ? -26.469 15.125 7.461 1 96 438 LEU B C 1
ATOM 7945 O O . LEU B 1 438 ? -26.219 16.328 7.488 1 96 438 LEU B O 1
ATOM 7949 N N . TRP B 1 439 ? -25.688 14.25 6.949 1 95.06 439 TRP B N 1
ATOM 7950 C CA . TRP B 1 439 ? -24.359 14.617 6.477 1 95.06 439 TRP B CA 1
ATOM 7951 C C . TRP B 1 439 ? -24.453 15.477 5.223 1 95.06 439 TRP B C 1
ATOM 7953 O O . TRP B 1 439 ? -23.531 16.25 4.926 1 95.06 439 TRP B O 1
ATOM 7963 N N . ARG B 1 440 ? -25.531 15.398 4.484 1 93.31 440 ARG B N 1
ATOM 7964 C CA . ARG B 1 440 ? -25.734 16.281 3.342 1 93.31 440 ARG B CA 1
ATOM 7965 C C . ARG B 1 440 ? -25.859 17.734 3.789 1 93.31 440 ARG B C 1
ATOM 7967 O O . ARG B 1 440 ? -25.625 18.656 3.004 1 93.31 440 ARG B O 1
ATOM 7974 N N . GLN B 1 441 ? -26.188 17.859 5.062 1 95.44 441 GLN B N 1
ATOM 7975 C CA . GLN B 1 441 ? -26.359 19.203 5.621 1 95.44 441 GLN B CA 1
ATOM 7976 C C . GLN B 1 441 ? -25.094 19.656 6.344 1 95.44 441 GLN B C 1
ATOM 7978 O O . GLN B 1 441 ? -25.109 20.672 7.039 1 95.44 441 GLN B O 1
ATOM 7983 N N . VAL B 1 442 ? -24.031 18.938 6.168 1 96.06 442 VAL B N 1
ATOM 7984 C CA . VAL B 1 442 ? -22.812 19.234 6.914 1 96.06 442 VAL B CA 1
ATOM 7985 C C . VAL B 1 442 ? -21.641 19.422 5.949 1 96.06 442 VAL B C 1
ATOM 7987 O O . VAL B 1 442 ? -21.516 18.688 4.973 1 96.06 442 VAL B O 1
ATOM 7990 N N . ALA B 1 443 ? -20.891 20.453 6.121 1 95 443 ALA B N 1
ATOM 7991 C CA . ALA B 1 443 ? -19.609 20.672 5.469 1 95 443 ALA B CA 1
ATOM 7992 C C . ALA B 1 443 ? -18.484 20.781 6.492 1 95 443 ALA B C 1
ATOM 7994 O O . ALA B 1 443 ? -18.547 21.609 7.406 1 95 443 ALA B O 1
ATOM 7995 N N . VAL B 1 444 ? -17.531 19.906 6.344 1 95 444 VAL B N 1
ATOM 7996 C CA . VAL B 1 444 ? -16.469 19.859 7.34 1 95 444 VAL B CA 1
ATOM 7997 C C . VAL B 1 444 ? -15.117 20.062 6.656 1 95 444 VAL B C 1
ATOM 7999 O O . VAL B 1 444 ? -14.844 19.438 5.625 1 95 444 VAL B O 1
ATOM 8002 N N . VAL B 1 445 ? -14.367 20.953 7.141 1 93.62 445 VAL B N 1
ATOM 8003 C CA . VAL B 1 445 ? -12.938 21.047 6.832 1 93.62 445 VAL B CA 1
ATOM 8004 C C . VAL B 1 445 ? -12.125 20.531 8.016 1 93.62 445 VAL B C 1
ATOM 8006 O O . VAL B 1 445 ? -11.859 21.281 8.961 1 93.62 445 VAL B O 1
ATOM 8009 N N . PRO B 1 446 ? -11.68 19.328 7.91 1 90.75 446 PRO B N 1
ATOM 8010 C CA . PRO B 1 446 ? -10.922 18.766 9.031 1 90.75 446 PRO B CA 1
ATOM 8011 C C . PRO B 1 446 ? -9.492 19.297 9.102 1 90.75 446 PRO B C 1
ATOM 8013 O O . PRO B 1 446 ? -9.016 19.922 8.156 1 90.75 446 PRO B O 1
ATOM 8016 N N . GLN B 1 447 ? -8.945 19.094 10.281 1 82.12 447 GLN B N 1
ATOM 8017 C CA . GLN B 1 447 ? -7.547 19.469 10.461 1 82.12 447 GLN B CA 1
ATOM 8018 C C . GLN B 1 447 ? -6.652 18.734 9.461 1 82.12 447 GLN B C 1
ATOM 8020 O O . GLN B 1 447 ? -5.777 19.344 8.844 1 82.12 447 GLN B O 1
ATOM 8025 N N . ASP B 1 448 ? -6.938 17.438 9.359 1 83.62 448 ASP B N 1
ATOM 8026 C CA . ASP B 1 448 ? -6.258 16.625 8.359 1 83.62 448 ASP B CA 1
ATOM 8027 C C . ASP B 1 448 ? -7.176 16.312 7.18 1 83.62 448 ASP B C 1
ATOM 8029 O O . ASP B 1 448 ? -7.93 15.344 7.207 1 83.62 448 ASP B O 1
ATOM 8033 N N . TYR B 1 449 ? -7.023 17.109 6.145 1 89.62 449 TYR B N 1
ATOM 8034 C CA . TYR B 1 449 ? -7.914 16.953 5 1 89.62 449 TYR B CA 1
ATOM 8035 C C . TYR B 1 449 ? -7.367 15.93 4.016 1 89.62 449 TYR B C 1
ATOM 8037 O O . TYR B 1 449 ? -6.152 15.82 3.828 1 89.62 449 TYR B O 1
ATOM 8045 N N . ALA B 1 450 ? -8.266 15.211 3.428 1 88.38 450 ALA B N 1
ATOM 8046 C CA . ALA B 1 450 ? -7.891 14.188 2.457 1 88.38 450 ALA B CA 1
ATOM 8047 C C . ALA B 1 450 ? -7.41 14.82 1.151 1 88.38 450 ALA B C 1
ATOM 8049 O O . ALA B 1 450 ? -7.977 15.812 0.691 1 88.38 450 ALA B O 1
ATOM 8050 N N . ARG B 1 451 ? -6.387 14.344 0.615 1 86.25 451 ARG B N 1
ATOM 8051 C CA . ARG B 1 451 ? -5.898 14.695 -0.712 1 86.25 451 ARG B CA 1
ATOM 8052 C C . ARG B 1 451 ? -6.332 13.672 -1.751 1 86.25 451 ARG B C 1
ATOM 8054 O O . ARG B 1 451 ? -5.535 12.828 -2.174 1 86.25 451 ARG B O 1
ATOM 8061 N N . TRP B 1 452 ? -7.602 13.805 -2.18 1 87.19 452 TRP B N 1
ATOM 8062 C CA . TRP B 1 452 ? -8.203 12.836 -3.084 1 87.19 452 TRP B CA 1
ATOM 8063 C C . TRP B 1 452 ? -7.492 12.828 -4.434 1 87.19 452 TRP B C 1
ATOM 8065 O O . TRP B 1 452 ? -7.191 13.891 -4.984 1 87.19 452 TRP B O 1
ATOM 8075 N N . PRO B 1 453 ? -7.133 11.656 -4.988 1 81.75 453 PRO B N 1
ATOM 8076 C CA . PRO B 1 453 ? -6.535 11.57 -6.324 1 81.75 453 PRO B CA 1
ATOM 8077 C C . PRO B 1 453 ? -7.559 11.758 -7.441 1 81.75 453 PRO B C 1
ATOM 8079 O O . PRO B 1 453 ? -7.77 10.852 -8.25 1 81.75 453 PRO B O 1
ATOM 8082 N N . LEU B 1 454 ? -8.125 12.938 -7.504 1 87.94 454 LEU B N 1
ATOM 8083 C CA . LEU B 1 454 ? -9.18 13.305 -8.445 1 87.94 454 LEU B CA 1
ATOM 8084 C C . LEU B 1 454 ? -8.828 14.602 -9.172 1 87.94 454 LEU B C 1
ATOM 8086 O O . LEU B 1 454 ? -7.805 15.219 -8.883 1 87.94 454 LEU B O 1
ATOM 8090 N N . THR B 1 455 ? -9.711 14.938 -10.109 1 89.06 455 THR B N 1
ATOM 8091 C CA . THR B 1 455 ? -9.531 16.234 -10.773 1 89.06 455 THR B CA 1
ATOM 8092 C C . THR B 1 455 ? -9.828 17.375 -9.812 1 89.06 455 THR B C 1
ATOM 8094 O O . THR B 1 455 ? -10.477 17.172 -8.781 1 89.06 455 THR B O 1
ATOM 8097 N N . CYS B 1 456 ? -9.352 18.516 -10.172 1 92.44 456 CYS B N 1
ATOM 8098 C CA . CYS B 1 456 ? -9.617 19.688 -9.352 1 92.44 456 CYS B CA 1
ATOM 8099 C C . CYS B 1 456 ? -11.117 19.891 -9.164 1 92.44 456 CYS B C 1
ATOM 8101 O O . CYS B 1 456 ? -11.586 20.141 -8.055 1 92.44 456 CYS B O 1
ATOM 8103 N N . ARG B 1 457 ? -11.852 19.703 -10.25 1 94.38 457 ARG B N 1
ATOM 8104 C CA . ARG B 1 457 ? -13.305 19.812 -10.211 1 94.38 457 ARG B CA 1
ATOM 8105 C C . ARG B 1 457 ? -13.906 18.828 -9.219 1 94.38 457 ARG B C 1
ATOM 8107 O O . ARG B 1 457 ? -14.703 19.203 -8.359 1 94.38 457 ARG B O 1
ATOM 8114 N N . GLU B 1 458 ? -13.484 17.625 -9.289 1 91.88 458 GLU B N 1
ATOM 8115 C CA . GLU B 1 458 ? -14.031 16.562 -8.453 1 91.88 458 GLU B CA 1
ATOM 8116 C C . GLU B 1 458 ? -13.602 16.719 -7 1 91.88 458 GLU B C 1
ATOM 8118 O O . GLU B 1 458 ? -14.328 16.312 -6.082 1 91.88 458 GLU B O 1
ATOM 8123 N N . ASN B 1 459 ? -12.445 17.312 -6.832 1 92.56 459 ASN B N 1
ATOM 8124 C CA . ASN B 1 459 ? -11.977 17.578 -5.477 1 92.56 459 ASN B CA 1
ATOM 8125 C C . ASN B 1 459 ? -12.844 18.625 -4.781 1 92.56 459 ASN B C 1
ATOM 8127 O O . ASN B 1 459 ? -12.977 18.609 -3.559 1 92.56 459 ASN B O 1
ATOM 8131 N N . ILE B 1 460 ? -13.367 19.469 -5.582 1 94.75 460 ILE B N 1
ATOM 8132 C CA . ILE B 1 460 ? -14.18 20.531 -4.992 1 94.75 460 ILE B CA 1
ATOM 8133 C C . ILE B 1 460 ? -15.625 20.078 -4.871 1 94.75 460 ILE B C 1
ATOM 8135 O O . ILE B 1 460 ? -16.25 20.25 -3.822 1 94.75 460 ILE B O 1
ATOM 8139 N N . THR B 1 461 ? -16.141 19.391 -5.898 1 94 461 THR B N 1
ATOM 8140 C CA . THR B 1 461 ? -17.547 18.984 -5.906 1 94 461 THR B CA 1
ATOM 8141 C C . THR B 1 461 ? -17.75 17.734 -5.062 1 94 461 THR B C 1
ATOM 8143 O O . THR B 1 461 ? -18.859 17.484 -4.562 1 94 461 THR B O 1
ATOM 8146 N N . LEU B 1 462 ? -16.734 16.938 -4.938 1 91.44 462 LEU B N 1
ATOM 8147 C CA . LEU B 1 462 ? -16.766 15.68 -4.203 1 91.44 462 LEU B CA 1
ATOM 8148 C C . LEU B 1 462 ? -17.938 14.812 -4.66 1 91.44 462 LEU B C 1
ATOM 8150 O O . LEU B 1 462 ? -18.641 14.234 -3.832 1 91.44 462 LEU B O 1
ATOM 8154 N N . GLY B 1 463 ? -18.281 14.82 -5.918 1 87.19 463 GLY B N 1
ATOM 8155 C CA . GLY B 1 463 ? -19.328 13.992 -6.496 1 87.19 463 GLY B CA 1
ATOM 8156 C C . GLY B 1 463 ? -20.703 14.609 -6.395 1 87.19 463 GLY B C 1
ATOM 8157 O O . GLY B 1 463 ? -21.703 13.961 -6.699 1 87.19 463 GLY B O 1
ATOM 8158 N N . GLN B 1 464 ? -20.75 15.773 -5.867 1 88.31 464 GLN B N 1
ATOM 8159 C CA . GLN B 1 464 ? -22.031 16.469 -5.727 1 88.31 464 GLN B CA 1
ATOM 8160 C C . GLN B 1 464 ? -22.031 17.781 -6.496 1 88.31 464 GLN B C 1
ATOM 8162 O O . GLN B 1 464 ? -22.047 18.859 -5.895 1 88.31 464 GLN B O 1
ATOM 8167 N N . PRO B 1 465 ? -22.156 17.625 -7.766 1 83.94 465 PRO B N 1
ATOM 8168 C CA . PRO B 1 465 ? -22.203 18.859 -8.555 1 83.94 465 PRO B CA 1
ATOM 8169 C C . PRO B 1 465 ? -23.516 19.625 -8.367 1 83.94 465 PRO B C 1
ATOM 8171 O O . PRO B 1 465 ? -24.547 19.016 -8.008 1 83.94 465 PRO B O 1
ATOM 8174 N N . THR B 1 466 ? -23.438 20.859 -8.508 1 85.81 466 THR B N 1
ATOM 8175 C CA . THR B 1 466 ? -24.609 21.719 -8.406 1 85.81 466 THR B CA 1
ATOM 8176 C C . THR B 1 466 ? -25.141 22.078 -9.789 1 85.81 466 THR B C 1
ATOM 8178 O O . THR B 1 466 ? -24.438 21.922 -10.789 1 85.81 466 THR B O 1
ATOM 8181 N N . PRO B 1 467 ? -26.312 22.516 -9.789 1 84.31 467 PRO B N 1
ATOM 8182 C CA . PRO B 1 467 ? -26.906 22.875 -11.078 1 84.31 467 PRO B CA 1
ATOM 8183 C C . PRO B 1 467 ? -26.109 23.953 -11.812 1 84.31 467 PRO B C 1
ATOM 8185 O O . PRO B 1 467 ? -26.109 23.984 -13.047 1 84.31 467 PRO B O 1
ATOM 8188 N N . ASP B 1 468 ? -25.391 24.797 -11.062 1 89.56 468 ASP B N 1
ATOM 8189 C CA . ASP B 1 468 ? -24.656 25.891 -11.664 1 89.56 468 ASP B CA 1
ATOM 8190 C C . ASP B 1 468 ? -23.344 25.406 -12.289 1 89.56 468 ASP B C 1
ATOM 8192 O O . ASP B 1 468 ? -22.641 26.156 -12.953 1 89.56 468 ASP B O 1
ATOM 8196 N N . GLY B 1 469 ? -23.047 24.281 -12.047 1 91.06 469 GLY B N 1
ATOM 8197 C CA . GLY B 1 469 ? -21.922 23.641 -12.703 1 91.06 469 GLY B CA 1
ATOM 8198 C C . GLY B 1 469 ? -20.578 24.234 -12.312 1 91.06 469 GLY B C 1
ATOM 8199 O O . GLY B 1 469 ? -20.312 24.438 -11.125 1 91.06 469 GLY B O 1
ATOM 8200 N N . ASP B 1 470 ? -19.828 24.641 -13.234 1 93.12 470 ASP B N 1
ATOM 8201 C CA . ASP B 1 470 ? -18.469 25.109 -13.016 1 93.12 470 ASP B CA 1
ATOM 8202 C C . ASP B 1 470 ? -18.453 26.516 -12.406 1 93.12 470 ASP B C 1
ATOM 8204 O O . ASP B 1 470 ? -17.516 26.875 -11.688 1 93.12 470 ASP B O 1
ATOM 8208 N N . GLU B 1 471 ? -19.469 27.188 -12.641 1 93.88 471 GLU B N 1
ATOM 8209 C CA . GLU B 1 471 ? -19.547 28.516 -12.07 1 93.88 471 GLU B CA 1
ATOM 8210 C C . GLU B 1 471 ? -19.594 28.469 -10.539 1 93.88 471 GLU B C 1
ATOM 8212 O O . GLU B 1 471 ? -18.938 29.266 -9.867 1 93.88 471 GLU B O 1
ATOM 8217 N N . ALA B 1 472 ? -20.359 27.562 -10.07 1 93.69 472 ALA B N 1
ATOM 8218 C CA . ALA B 1 472 ? -20.438 27.391 -8.625 1 93.69 472 ALA B CA 1
ATOM 8219 C C . ALA B 1 472 ? -19.094 26.938 -8.055 1 93.69 472 ALA B C 1
ATOM 8221 O O . ALA B 1 472 ? -18.703 27.359 -6.961 1 93.69 472 ALA B O 1
ATOM 8222 N N . VAL B 1 473 ? -18.438 26.125 -8.805 1 95.62 473 VAL B N 1
ATOM 8223 C CA . VAL B 1 473 ? -17.141 25.609 -8.383 1 95.62 473 VAL B CA 1
ATOM 8224 C C . VAL B 1 473 ? -16.141 26.75 -8.328 1 95.62 473 VAL B C 1
ATOM 8226 O O . VAL B 1 473 ? -15.391 26.891 -7.355 1 95.62 473 VAL B O 1
ATOM 8229 N N . LEU B 1 474 ? -16.156 27.594 -9.312 1 95.06 474 LEU B N 1
ATOM 8230 C CA . LEU B 1 474 ? -15.211 28.703 -9.383 1 95.06 474 LEU B CA 1
ATOM 8231 C C . LEU B 1 474 ? -15.516 29.75 -8.312 1 95.06 474 LEU B C 1
ATOM 8233 O O . LEU B 1 474 ? -14.602 30.359 -7.766 1 95.06 474 LEU B O 1
ATOM 8237 N N . ARG B 1 475 ? -16.734 29.938 -8.023 1 92.31 475 ARG B N 1
ATOM 8238 C CA . ARG B 1 475 ? -17.125 30.859 -6.961 1 92.31 475 ARG B CA 1
ATOM 8239 C C . ARG B 1 475 ? -16.578 30.406 -5.609 1 92.31 475 ARG B C 1
ATOM 8241 O O . ARG B 1 475 ? -16.062 31.203 -4.84 1 92.31 475 ARG B O 1
ATOM 8248 N N . ALA B 1 476 ? -16.812 29.156 -5.363 1 93 476 ALA B N 1
ATOM 8249 C CA . ALA B 1 476 ? -16.297 28.594 -4.113 1 93 476 ALA B CA 1
ATOM 8250 C C . ALA B 1 476 ? -14.773 28.688 -4.062 1 93 476 ALA B C 1
ATOM 8252 O O . ALA B 1 476 ? -14.195 29 -3.02 1 93 476 ALA B O 1
ATOM 8253 N N . ALA B 1 477 ? -14.148 28.406 -5.203 1 94.5 477 ALA B N 1
ATOM 8254 C CA . ALA B 1 477 ? -12.695 28.484 -5.293 1 94.5 477 ALA B CA 1
ATOM 8255 C C . ALA B 1 477 ? -12.203 29.906 -5.066 1 94.5 477 ALA B C 1
ATOM 8257 O O . ALA B 1 477 ? -11.188 30.125 -4.402 1 94.5 477 ALA B O 1
ATOM 8258 N N . GLU B 1 478 ? -12.883 30.812 -5.57 1 92.31 478 GLU B N 1
ATOM 8259 C CA . GLU B 1 478 ? -12.508 32.219 -5.387 1 92.31 478 GLU B CA 1
ATOM 8260 C C . GLU B 1 478 ? -12.664 32.625 -3.93 1 92.31 478 GLU B C 1
ATOM 8262 O O . GLU B 1 478 ? -11.812 33.344 -3.387 1 92.31 478 GLU B O 1
ATOM 8267 N N . ALA B 1 479 ? -13.688 32.188 -3.369 1 89.31 479 ALA B N 1
ATOM 8268 C CA . ALA B 1 479 ? -13.969 32.562 -1.985 1 89.31 479 ALA B CA 1
ATOM 8269 C C . ALA B 1 479 ? -12.914 32 -1.042 1 89.31 479 ALA B C 1
ATOM 8271 O O . ALA B 1 479 ? -12.602 32.594 -0.013 1 89.31 479 ALA B O 1
ATOM 8272 N N . SER B 1 480 ? -12.398 30.875 -1.358 1 91.06 480 SER B N 1
ATOM 8273 C CA . SER B 1 480 ? -11.406 30.234 -0.499 1 91.06 480 SER B CA 1
ATOM 8274 C C . SER B 1 480 ? -9.984 30.641 -0.896 1 91.06 480 SER B C 1
ATOM 8276 O O . SER B 1 480 ? -9.031 30.328 -0.186 1 91.06 480 SER B O 1
ATOM 8278 N N . GLY B 1 481 ? -9.852 31.312 -2.01 1 88.75 481 GLY B N 1
ATOM 8279 C CA . GLY B 1 481 ? -8.523 31.641 -2.518 1 88.75 481 GLY B CA 1
ATOM 8280 C C . GLY B 1 481 ? -7.957 30.578 -3.441 1 88.75 481 GLY B C 1
ATOM 8281 O O . GLY B 1 481 ? -6.875 30.75 -4.004 1 88.75 481 GLY B O 1
ATOM 8282 N N . ALA B 1 482 ? -8.625 29.5 -3.635 1 91.62 482 ALA B N 1
ATOM 8283 C CA . ALA B 1 482 ? -8.164 28.406 -4.5 1 91.62 482 ALA B CA 1
ATOM 8284 C C . ALA B 1 482 ? -8.273 28.797 -5.969 1 91.62 482 ALA B C 1
ATOM 8286 O O . ALA B 1 482 ? -7.703 28.141 -6.84 1 91.62 482 ALA B O 1
ATOM 8287 N N . GLY B 1 483 ? -8.953 29.875 -6.242 1 92.38 483 GLY B N 1
ATOM 8288 C CA . GLY B 1 483 ? -9.055 30.344 -7.617 1 92.38 483 GLY B CA 1
ATOM 8289 C C . GLY B 1 483 ? -7.711 30.562 -8.273 1 92.38 483 GLY B C 1
ATOM 8290 O O . GLY B 1 483 ? -7.516 30.203 -9.438 1 92.38 483 GLY B O 1
ATOM 8291 N N . GLU B 1 484 ? -6.875 31.141 -7.52 1 88.31 484 GLU B N 1
ATOM 8292 C CA . GLU B 1 484 ? -5.527 31.375 -8.023 1 88.31 484 GLU B CA 1
ATOM 8293 C C . GLU B 1 484 ? -4.805 30.062 -8.297 1 88.31 484 GLU B C 1
ATOM 8295 O O . GLU B 1 484 ? -3.982 29.969 -9.211 1 88.31 484 GLU B O 1
ATOM 8300 N N . VAL B 1 485 ? -5.094 29.078 -7.512 1 86.38 485 VAL B N 1
ATOM 8301 C CA . VAL B 1 485 ? -4.492 27.766 -7.691 1 86.38 485 VAL B CA 1
ATOM 8302 C C . VAL B 1 485 ? -4.992 27.141 -8.992 1 86.38 485 VAL B C 1
ATOM 8304 O O . VAL B 1 485 ? -4.203 26.609 -9.773 1 86.38 485 VAL B O 1
ATOM 8307 N N . VAL B 1 486 ? -6.246 27.219 -9.188 1 91.88 486 VAL B N 1
ATOM 8308 C CA . VAL B 1 486 ? -6.883 26.641 -10.367 1 91.88 486 VAL B CA 1
ATOM 8309 C C . VAL B 1 486 ? -6.336 27.297 -11.625 1 91.88 486 VAL B C 1
ATOM 8311 O O . VAL B 1 486 ? -6.105 26.625 -12.633 1 91.88 486 VAL B O 1
ATOM 8314 N N . ALA B 1 487 ? -6.105 28.562 -11.531 1 89.12 487 ALA B N 1
ATOM 8315 C CA . ALA B 1 487 ? -5.633 29.344 -12.68 1 89.12 487 ALA B CA 1
ATOM 8316 C C . ALA B 1 487 ? -4.223 28.922 -13.086 1 89.12 487 ALA B C 1
ATOM 8318 O O . ALA B 1 487 ? -3.854 29 -14.258 1 89.12 487 ALA B O 1
ATOM 8319 N N . LYS B 1 488 ? -3.523 28.406 -12.141 1 81.81 488 LYS B N 1
ATOM 8320 C CA . LYS B 1 488 ? -2.133 28.047 -12.391 1 81.81 488 LYS B CA 1
ATOM 8321 C C . LYS B 1 488 ? -2.014 26.609 -12.859 1 81.81 488 LYS B C 1
ATOM 8323 O O . LYS B 1 488 ? -0.949 26.172 -13.305 1 81.81 488 LYS B O 1
ATOM 8328 N N . LEU B 1 489 ? -3.047 25.906 -12.734 1 84.62 489 LEU B N 1
ATOM 8329 C CA . LEU B 1 489 ? -3.018 24.516 -13.156 1 84.62 489 LEU B CA 1
ATOM 8330 C C . LEU B 1 489 ? -3.066 24.406 -14.672 1 84.62 489 LEU B C 1
ATOM 8332 O O . LEU B 1 489 ? -3.775 25.156 -15.336 1 84.62 489 LEU B O 1
ATOM 8336 N N . ARG B 1 490 ? -2.402 23.453 -15.242 1 78.62 490 ARG B N 1
ATOM 8337 C CA . ARG B 1 490 ? -2.25 23.281 -16.688 1 78.62 490 ARG B CA 1
ATOM 8338 C C . ARG B 1 490 ? -3.604 23.094 -17.359 1 78.62 490 ARG B C 1
ATOM 8340 O O . ARG B 1 490 ? -3.824 23.578 -18.469 1 78.62 490 ARG B O 1
ATOM 8347 N N . ARG B 1 491 ? -4.531 22.375 -16.781 1 86.75 491 ARG B N 1
ATOM 8348 C CA . ARG B 1 491 ? -5.832 22.094 -17.359 1 86.75 491 ARG B CA 1
ATOM 8349 C C . ARG B 1 491 ? -6.961 22.641 -16.5 1 86.75 491 ARG B C 1
ATOM 8351 O O . ARG B 1 491 ? -8.086 22.141 -16.547 1 86.75 491 ARG B O 1
ATOM 8358 N N . GLY B 1 492 ? -6.531 23.5 -15.656 1 90.19 492 GLY B N 1
ATOM 8359 C CA . GLY B 1 492 ? -7.539 24.109 -14.805 1 90.19 492 GLY B CA 1
ATOM 8360 C C . GLY B 1 492 ? -8.281 23.109 -13.938 1 90.19 492 GLY B C 1
ATOM 8361 O O . GLY B 1 492 ? -7.656 22.297 -13.25 1 90.19 492 GLY B O 1
ATOM 8362 N N . LEU B 1 493 ? -9.617 23.141 -14.133 1 93 493 LEU B N 1
ATOM 8363 C CA . LEU B 1 493 ? -10.477 22.297 -13.297 1 93 493 LEU B CA 1
ATOM 8364 C C . LEU B 1 493 ? -10.352 20.828 -13.688 1 93 493 LEU B C 1
ATOM 8366 O O . LEU B 1 493 ? -10.688 19.938 -12.898 1 93 493 LEU B O 1
ATOM 8370 N N . SER B 1 494 ? -9.844 20.562 -14.766 1 89.06 494 SER B N 1
ATOM 8371 C CA . SER B 1 494 ? -9.758 19.203 -15.258 1 89.06 494 SER B CA 1
ATOM 8372 C C . SER B 1 494 ? -8.406 18.578 -14.906 1 89.06 494 SER B C 1
ATOM 8374 O O . SER B 1 494 ? -8.172 17.391 -15.18 1 89.06 494 SER B O 1
ATOM 8376 N N . THR B 1 495 ? -7.605 19.359 -14.227 1 87.19 495 THR B N 1
ATOM 8377 C CA . THR B 1 495 ? -6.281 18.859 -13.883 1 87.19 495 THR B CA 1
ATOM 8378 C C . THR B 1 495 ? -6.379 17.766 -12.82 1 87.19 495 THR B C 1
ATOM 8380 O O . THR B 1 495 ? -7.09 17.906 -11.828 1 87.19 495 THR B O 1
ATOM 8383 N N . LEU B 1 496 ? -5.723 16.672 -13.07 1 81.69 496 LEU B N 1
ATOM 8384 C CA . LEU B 1 496 ? -5.648 15.594 -12.094 1 81.69 496 LEU B CA 1
ATOM 8385 C C . LEU B 1 496 ? -4.652 15.922 -10.992 1 81.69 496 LEU B C 1
ATOM 8387 O O . LEU B 1 496 ? -3.486 16.219 -11.266 1 81.69 496 LEU B O 1
ATOM 8391 N N . LEU B 1 497 ? -5.281 15.953 -9.773 1 79.62 497 LEU B N 1
ATOM 8392 C CA . LEU B 1 497 ? -4.422 16.234 -8.625 1 79.62 497 LEU B CA 1
ATOM 8393 C C . LEU B 1 497 ? -3.93 14.938 -7.984 1 79.62 497 LEU B C 1
ATOM 8395 O O . LEU B 1 497 ? -4.605 14.367 -7.125 1 79.62 497 LEU B O 1
ATOM 8399 N N . ALA B 1 498 ? -3.004 14.188 -8.625 1 65.81 498 ALA B N 1
ATOM 8400 C CA . ALA B 1 498 ? -2.518 12.906 -8.117 1 65.81 498 ALA B CA 1
ATOM 8401 C C . ALA B 1 498 ? -1.06 13.008 -7.68 1 65.81 498 ALA B C 1
ATOM 8403 O O . ALA B 1 498 ? -0.179 13.297 -8.492 1 65.81 498 ALA B O 1
ATOM 8404 N N . VAL B 1 499 ? -0.767 13.406 -6.27 1 52.56 499 VAL B N 1
ATOM 8405 C CA . VAL B 1 499 ? 0.562 13.664 -5.723 1 52.56 499 VAL B CA 1
ATOM 8406 C C . VAL B 1 499 ? 1.571 12.695 -6.34 1 52.56 499 VAL B C 1
ATOM 8408 O O . VAL B 1 499 ? 2.672 13.102 -6.723 1 52.56 499 VAL B O 1
ATOM 8411 N N . GLU B 1 500 ? 1.348 11.461 -6.062 1 51.25 500 GLU B N 1
ATOM 8412 C CA . GLU B 1 500 ? 2.42 10.5 -6.285 1 51.25 500 GLU B CA 1
ATOM 8413 C C . GLU B 1 500 ? 2.438 10.016 -7.734 1 51.25 500 GLU B C 1
ATOM 8415 O O . GLU B 1 500 ? 3.357 9.305 -8.148 1 51.25 500 GLU B O 1
ATOM 8420 N N . TRP B 1 501 ? 1.416 10.461 -8.492 1 50.25 501 TRP B N 1
ATOM 8421 C CA . TRP B 1 501 ? 1.208 9.672 -9.703 1 50.25 501 TRP B CA 1
ATOM 8422 C C . TRP B 1 501 ? 1.552 10.484 -10.953 1 50.25 501 TRP B C 1
ATOM 8424 O O . TRP B 1 501 ? 1.739 11.703 -10.875 1 50.25 501 TRP B O 1
ATOM 8434 N N . MET B 1 502 ? 1.145 10.047 -12.062 1 49.38 502 MET B N 1
ATOM 8435 C CA . MET B 1 502 ? 1.301 10.242 -13.5 1 49.38 502 MET B CA 1
ATOM 8436 C C . MET B 1 502 ? 0.949 11.664 -13.898 1 49.38 502 MET B C 1
ATOM 8438 O O . MET B 1 502 ? -0.228 12.023 -13.992 1 49.38 502 MET B O 1
ATOM 8442 N N . GLY B 1 503 ? 1.787 12.414 -14.016 1 53.19 503 GLY B N 1
ATOM 8443 C CA . GLY B 1 503 ? 1.577 13.688 -14.688 1 53.19 503 GLY B CA 1
ATOM 8444 C C . GLY B 1 503 ? 0.772 14.672 -13.867 1 53.19 503 GLY B C 1
ATOM 8445 O O . GLY B 1 503 ? 0.416 15.75 -14.352 1 53.19 503 GLY B O 1
ATOM 8446 N N . GLY B 1 504 ? 0.363 14.117 -12.664 1 58 504 GLY B N 1
ATOM 8447 C CA . GLY B 1 504 ? -0.398 15.078 -11.875 1 58 504 GLY B CA 1
ATOM 8448 C C . GLY B 1 504 ? 0.474 16.094 -11.172 1 58 504 GLY B C 1
ATOM 8449 O O . GLY B 1 504 ? 1.695 15.945 -11.117 1 58 504 GLY B O 1
ATOM 8450 N N . GLU B 1 505 ? -0.153 17.297 -11.062 1 63.88 505 GLU B N 1
ATOM 8451 C CA . GLU B 1 505 ? 0.539 18.391 -10.391 1 63.88 505 GLU B CA 1
ATOM 8452 C C . GLU B 1 505 ? 0.411 18.281 -8.875 1 63.88 505 GLU B C 1
ATOM 8454 O O . GLU B 1 505 ? -0.649 17.922 -8.359 1 63.88 505 GLU B O 1
ATOM 8459 N N . GLU B 1 506 ? 1.496 18.297 -8.227 1 68.38 506 GLU B N 1
ATOM 8460 C CA . GLU B 1 506 ? 1.505 18.281 -6.766 1 68.38 506 GLU B CA 1
ATOM 8461 C C . GLU B 1 506 ? 1.299 19.688 -6.203 1 68.38 506 GLU B C 1
ATOM 8463 O O . GLU B 1 506 ? 1.949 20.641 -6.645 1 68.38 506 GLU B O 1
ATOM 8468 N N . LEU B 1 507 ? 0.218 19.781 -5.406 1 75.12 507 LEU B N 1
ATOM 8469 C CA . LEU B 1 507 ? -0.066 21.062 -4.758 1 75.12 507 LEU B CA 1
ATOM 8470 C C . LEU B 1 507 ? 0.7 21.188 -3.445 1 75.12 507 LEU B C 1
ATOM 8472 O O . LEU B 1 507 ? 1.032 20.172 -2.816 1 75.12 507 LEU B O 1
ATOM 8476 N N . SER B 1 508 ? 1.031 22.391 -3.123 1 71.31 508 SER B N 1
ATOM 8477 C CA . SER B 1 508 ? 1.607 22.641 -1.807 1 71.31 508 SER B CA 1
ATOM 8478 C C . SER B 1 508 ? 0.569 22.469 -0.704 1 71.31 508 SER B C 1
ATOM 8480 O O . SER B 1 508 ? -0.626 22.359 -0.983 1 71.31 508 SER B O 1
ATOM 8482 N N . GLY B 1 509 ? 1.007 22.391 0.505 1 76.12 509 GLY B N 1
ATOM 8483 C CA . GLY B 1 509 ? 0.105 22.281 1.64 1 76.12 509 GLY B CA 1
ATOM 8484 C C . GLY B 1 509 ? -0.924 23.391 1.701 1 76.12 509 GLY B C 1
ATOM 8485 O O . GLY B 1 509 ? -2.113 23.141 1.902 1 76.12 509 GLY B O 1
ATOM 8486 N N . GLY B 1 510 ? -0.451 24.641 1.517 1 79.81 510 GLY B N 1
ATOM 8487 C CA . GLY B 1 510 ? -1.361 25.781 1.525 1 79.81 510 GLY B CA 1
ATOM 8488 C C . GLY B 1 510 ? -2.367 25.75 0.39 1 79.81 510 GLY B C 1
ATOM 8489 O O . GLY B 1 510 ? -3.523 26.141 0.566 1 79.81 510 GLY B O 1
ATOM 8490 N N . GLN B 1 511 ? -1.909 25.281 -0.754 1 81.25 511 GLN B N 1
ATOM 8491 C CA . GLN B 1 511 ? -2.812 25.156 -1.893 1 81.25 511 GLN B CA 1
ATOM 8492 C C . GLN B 1 511 ? -3.877 24.094 -1.632 1 81.25 511 GLN B C 1
ATOM 8494 O O . GLN B 1 511 ? -5.051 24.297 -1.949 1 81.25 511 GLN B O 1
ATOM 8499 N N . TRP B 1 512 ? -3.457 23.062 -1.062 1 87.19 512 TRP B N 1
ATOM 8500 C CA . TRP B 1 512 ? -4.395 21.984 -0.725 1 87.19 512 TRP B CA 1
ATOM 8501 C C . TRP B 1 512 ? -5.402 22.453 0.316 1 87.19 512 TRP B C 1
ATOM 8503 O O . TRP B 1 512 ? -6.578 22.078 0.268 1 87.19 512 TRP B O 1
ATOM 8513 N N . GLN B 1 513 ? -4.918 23.172 1.222 1 88.88 513 GLN B N 1
ATOM 8514 C CA . GLN B 1 513 ? -5.812 23.688 2.252 1 88.88 513 GLN B CA 1
ATOM 8515 C C . GLN B 1 513 ? -6.883 24.594 1.65 1 88.88 513 GLN B C 1
ATOM 8517 O O . GLN B 1 513 ? -8.055 24.531 2.029 1 88.88 513 GLN B O 1
ATOM 8522 N N . ARG B 1 514 ? -6.469 25.484 0.778 1 91.38 514 ARG B N 1
ATOM 8523 C CA . ARG B 1 514 ? -7.43 26.344 0.099 1 91.38 514 ARG B CA 1
ATOM 8524 C C . ARG B 1 514 ? -8.453 25.516 -0.67 1 91.38 514 ARG B C 1
ATOM 8526 O O . ARG B 1 514 ? -9.633 25.875 -0.718 1 91.38 514 ARG B O 1
ATOM 8533 N N . LEU B 1 515 ? -8.016 24.469 -1.233 1 92.62 515 LEU B N 1
ATOM 8534 C CA . LEU B 1 515 ? -8.922 23.578 -1.954 1 92.62 515 LEU B CA 1
ATOM 8535 C C . LEU B 1 515 ? -9.883 22.891 -0.994 1 92.62 515 LEU B C 1
ATOM 8537 O O . LEU B 1 515 ? -11.062 22.703 -1.314 1 92.62 515 LEU B O 1
ATOM 8541 N N . ALA B 1 516 ? -9.352 22.453 0.11 1 93.56 516 ALA B N 1
ATOM 8542 C CA . ALA B 1 516 ? -10.195 21.828 1.122 1 93.56 516 ALA B CA 1
ATOM 8543 C C . ALA B 1 516 ? -11.289 22.781 1.595 1 93.56 516 ALA B C 1
ATOM 8545 O O . ALA B 1 516 ? -12.43 22.359 1.815 1 93.56 516 ALA B O 1
ATOM 8546 N N . ILE B 1 517 ? -10.961 24.016 1.771 1 94.19 517 ILE B N 1
ATOM 8547 C CA . ILE B 1 517 ? -11.93 25.016 2.184 1 94.19 517 ILE B CA 1
ATOM 8548 C C . ILE B 1 517 ? -12.945 25.25 1.064 1 94.19 517 ILE B C 1
ATOM 8550 O O . ILE B 1 517 ? -14.141 25.422 1.323 1 94.19 517 ILE B O 1
ATOM 8554 N N . ALA B 1 518 ? -12.453 25.219 -0.162 1 94.44 518 ALA B N 1
ATOM 8555 C CA . ALA B 1 518 ? -13.344 25.375 -1.31 1 94.44 518 ALA B CA 1
ATOM 8556 C C . ALA B 1 518 ? -14.398 24.266 -1.33 1 94.44 518 ALA B C 1
ATOM 8558 O O . ALA B 1 518 ? -15.547 24.516 -1.711 1 94.44 518 ALA B O 1
ATOM 8559 N N . ARG B 1 519 ? -14.047 23.094 -0.928 1 94.88 519 ARG B N 1
ATOM 8560 C CA . ARG B 1 519 ? -14.992 21.984 -0.814 1 94.88 519 ARG B CA 1
ATOM 8561 C C . ARG B 1 519 ? -16.156 22.359 0.093 1 94.88 519 ARG B C 1
ATOM 8563 O O . ARG B 1 519 ? -17.328 22.125 -0.257 1 94.88 519 ARG B O 1
ATOM 8570 N N . ALA B 1 520 ? -15.789 22.859 1.206 1 93.25 520 ALA B N 1
ATOM 8571 C CA . ALA B 1 520 ? -16.781 23.188 2.227 1 93.25 520 ALA B CA 1
ATOM 8572 C C . ALA B 1 520 ? -17.656 24.344 1.777 1 93.25 520 ALA B C 1
ATOM 8574 O O . ALA B 1 520 ? -18.875 24.359 2.037 1 93.25 520 ALA B O 1
ATOM 8575 N N . PHE B 1 521 ? -17.078 25.344 1.095 1 92.5 521 PHE B N 1
ATOM 8576 C CA . PHE B 1 521 ? -17.828 26.5 0.645 1 92.5 521 PHE B CA 1
ATOM 8577 C C . PHE B 1 521 ? -18.766 26.141 -0.496 1 92.5 521 PHE B C 1
ATOM 8579 O O . PHE B 1 521 ? -19.828 26.766 -0.666 1 92.5 521 PHE B O 1
ATOM 8586 N N . HIS B 1 522 ? -18.375 25.172 -1.292 1 93.56 522 HIS B N 1
ATOM 8587 C CA . HIS B 1 522 ? -19.188 24.75 -2.426 1 93.56 522 HIS B CA 1
ATOM 8588 C C . HIS B 1 522 ? -20.438 24 -1.962 1 93.56 522 HIS B C 1
ATOM 8590 O O . HIS B 1 522 ? -21.484 24.094 -2.596 1 93.56 522 HIS B O 1
ATOM 8596 N N . ARG B 1 523 ? -20.297 23.344 -0.894 1 91.81 523 ARG B N 1
ATOM 8597 C CA . ARG B 1 523 ? -21.406 22.516 -0.389 1 91.81 523 ARG B CA 1
ATOM 8598 C C . ARG B 1 523 ? -22.5 23.391 0.198 1 91.81 523 ARG B C 1
ATOM 8600 O O . ARG B 1 523 ? -22.234 24.328 0.958 1 91.81 523 ARG B O 1
ATOM 8607 N N . GLU B 1 524 ? -23.656 23.094 -0.176 1 88 524 GLU B N 1
ATOM 8608 C CA . GLU B 1 524 ? -24.812 23.797 0.393 1 88 524 GLU B CA 1
ATOM 8609 C C . GLU B 1 524 ? -25.281 23.125 1.681 1 88 524 GLU B C 1
ATOM 8611 O O . GLU B 1 524 ? -26.297 22.422 1.688 1 88 524 GLU B O 1
ATOM 8616 N N . ALA B 1 525 ? -24.578 23.391 2.727 1 93.06 525 ALA B N 1
ATOM 8617 C CA . ALA B 1 525 ? -24.828 22.75 4.016 1 93.06 525 ALA B CA 1
ATOM 8618 C C . ALA B 1 525 ? -25.281 23.766 5.055 1 93.06 525 ALA B C 1
ATOM 8620 O O . ALA B 1 525 ? -24.938 24.953 4.969 1 93.06 525 ALA B O 1
ATOM 8621 N N . GLY B 1 526 ? -26.062 23.266 5.953 1 95.69 526 GLY B N 1
ATOM 8622 C CA . GLY B 1 526 ? -26.547 24.125 7.02 1 95.69 526 GLY B CA 1
ATOM 8623 C C . GLY B 1 526 ? -25.547 24.312 8.148 1 95.69 526 GLY B C 1
ATOM 8624 O O . GLY B 1 526 ? -25.609 25.297 8.883 1 95.69 526 GLY B O 1
ATOM 8625 N N . LEU B 1 527 ? -24.688 23.375 8.266 1 97.25 527 LEU B N 1
ATOM 8626 C CA . LEU B 1 527 ? -23.641 23.438 9.289 1 97.25 527 LEU B CA 1
ATOM 8627 C C . LEU B 1 527 ? -22.266 23.406 8.664 1 97.25 527 LEU B C 1
ATOM 8629 O O . LEU B 1 527 ? -21.953 22.5 7.875 1 97.25 527 LEU B O 1
ATOM 8633 N N . LEU B 1 528 ? -21.516 24.406 8.922 1 96.38 528 LEU B N 1
ATOM 8634 C CA . LEU B 1 528 ? -20.125 24.484 8.469 1 96.38 528 LEU B CA 1
ATOM 8635 C C . LEU B 1 528 ? -19.156 24.312 9.648 1 96.38 528 LEU B C 1
ATOM 8637 O O . LEU B 1 528 ? -19.219 25.094 10.602 1 96.38 528 LEU B O 1
ATOM 8641 N N . VAL B 1 529 ? -18.359 23.281 9.602 1 96.81 529 VAL B N 1
ATOM 8642 C CA . VAL B 1 529 ? -17.359 23.031 10.641 1 96.81 529 VAL B CA 1
ATOM 8643 C C . VAL B 1 529 ? -15.961 23.234 10.07 1 96.81 529 VAL B C 1
ATOM 8645 O O . VAL B 1 529 ? -15.578 22.578 9.094 1 96.81 529 VAL B O 1
ATOM 8648 N N . LEU B 1 530 ? -15.219 24.109 10.625 1 94.81 530 LEU B N 1
ATOM 8649 C CA . LEU B 1 530 ? -13.844 24.391 10.227 1 94.81 530 LEU B CA 1
ATOM 8650 C C . LEU B 1 530 ? -12.875 24.047 11.352 1 94.81 530 LEU B C 1
ATOM 8652 O O . LEU B 1 530 ? -12.82 24.75 12.367 1 94.81 530 LEU B O 1
ATOM 8656 N N . ASP B 1 531 ? -12.117 23 11.18 1 91.69 531 ASP B N 1
ATOM 8657 C CA . ASP B 1 531 ? -11.148 22.594 12.188 1 91.69 531 ASP B CA 1
ATOM 8658 C C . ASP B 1 531 ? -9.734 23 11.789 1 91.69 531 ASP B C 1
ATOM 8660 O O . ASP B 1 531 ? -9.078 22.312 11.008 1 91.69 531 ASP B O 1
ATOM 8664 N N . GLU B 1 532 ? -9.242 24.047 12.312 1 86.94 532 GLU B N 1
ATOM 8665 C CA . GLU B 1 532 ? -7.949 24.656 12.055 1 86.94 532 GLU B CA 1
ATOM 8666 C C . GLU B 1 532 ? -7.738 24.891 10.562 1 86.94 532 GLU B C 1
ATOM 8668 O O . GLU B 1 532 ? -6.727 24.469 9.992 1 86.94 532 GLU B O 1
ATOM 8673 N N . PRO B 1 533 ? -8.609 25.625 9.93 1 84.88 533 PRO B N 1
ATOM 8674 C CA . PRO B 1 533 ? -8.641 25.734 8.469 1 84.88 533 PRO B CA 1
ATOM 8675 C C . PRO B 1 533 ? -7.488 26.562 7.914 1 84.88 533 PRO B C 1
ATOM 8677 O O . PRO B 1 533 ? -7.234 26.547 6.707 1 84.88 533 PRO B O 1
ATOM 8680 N N . THR B 1 534 ? -6.77 27.328 8.719 1 80.44 534 THR B N 1
ATOM 8681 C CA . THR B 1 534 ? -5.777 28.25 8.156 1 80.44 534 THR B CA 1
ATOM 8682 C C . THR B 1 534 ? -4.395 27.969 8.742 1 80.44 534 THR B C 1
ATOM 8684 O O . THR B 1 534 ? -3.518 28.828 8.711 1 80.44 534 THR B O 1
ATOM 8687 N N . ALA B 1 535 ? -4.215 26.781 9.234 1 76.62 535 ALA B N 1
ATOM 8688 C CA . ALA B 1 535 ? -2.979 26.438 9.93 1 76.62 535 ALA B CA 1
ATOM 8689 C C . ALA B 1 535 ? -1.776 26.531 8.992 1 76.62 535 ALA B C 1
ATOM 8691 O O . ALA B 1 535 ? -0.69 26.953 9.414 1 76.62 535 ALA B O 1
ATOM 8692 N N . ALA B 1 536 ? -1.996 26.312 7.727 1 76.12 536 ALA B N 1
ATOM 8693 C CA . ALA B 1 536 ? -0.874 26.266 6.793 1 76.12 536 ALA B CA 1
ATOM 8694 C C . ALA B 1 536 ? -0.894 27.469 5.863 1 76.12 536 ALA B C 1
ATOM 8696 O O . ALA B 1 536 ? -0.13 27.531 4.895 1 76.12 536 ALA B O 1
ATOM 8697 N N . LEU B 1 537 ? -1.729 28.469 6.168 1 82.38 537 LEU B N 1
ATOM 8698 C CA . LEU B 1 537 ? -1.894 29.578 5.246 1 82.38 537 LEU B CA 1
ATOM 8699 C C . LEU B 1 537 ? -1.12 30.797 5.73 1 82.38 537 LEU B C 1
ATOM 8701 O O . LEU B 1 537 ? -0.971 31.016 6.934 1 82.38 537 LEU B O 1
ATOM 8705 N N . ASP B 1 538 ? -0.684 31.594 4.812 1 81.81 538 ASP B N 1
ATOM 8706 C CA . ASP B 1 538 ? -0.047 32.875 5.121 1 81.81 538 ASP B CA 1
ATOM 8707 C C . ASP B 1 538 ? -1.084 33.938 5.5 1 81.81 538 ASP B C 1
ATOM 8709 O O . ASP B 1 538 ? -2.281 33.719 5.281 1 81.81 538 ASP B O 1
ATOM 8713 N N . PRO B 1 539 ? -0.592 34.969 6.066 1 80.25 539 PRO B N 1
ATOM 8714 C CA . PRO B 1 539 ? -1.502 35.969 6.605 1 80.25 539 PRO B CA 1
ATOM 8715 C C . PRO B 1 539 ? -2.451 36.531 5.551 1 80.25 539 PRO B C 1
ATOM 8717 O O . PRO B 1 539 ? -3.621 36.812 5.84 1 80.25 539 PRO B O 1
ATOM 8720 N N . ARG B 1 540 ? -1.966 36.719 4.336 1 82.81 540 ARG B N 1
ATOM 8721 C CA . ARG B 1 540 ? -2.822 37.281 3.287 1 82.81 540 ARG B CA 1
ATOM 8722 C C . ARG B 1 540 ? -3.945 36.281 2.941 1 82.81 540 ARG B C 1
ATOM 8724 O O . ARG B 1 540 ? -5.102 36.688 2.805 1 82.81 540 ARG B O 1
ATOM 8731 N N . ALA B 1 541 ? -3.598 35.094 2.809 1 83.25 541 ALA B N 1
ATOM 8732 C CA . ALA B 1 541 ? -4.586 34.062 2.498 1 83.25 541 ALA B CA 1
ATOM 8733 C C . ALA B 1 541 ? -5.562 33.875 3.656 1 83.25 541 ALA B C 1
ATOM 8735 O O . ALA B 1 541 ? -6.762 33.688 3.441 1 83.25 541 ALA B O 1
ATOM 8736 N N . GLU B 1 542 ? -5.035 33.875 4.805 1 84.5 542 GLU B N 1
ATOM 8737 C CA . GLU B 1 542 ? -5.867 33.719 5.996 1 84.5 542 GLU B CA 1
ATOM 8738 C C . GLU B 1 542 ? -6.902 34.844 6.086 1 84.5 542 GLU B C 1
ATOM 8740 O O . GLU B 1 542 ? -8.078 34.594 6.359 1 84.5 542 GLU B O 1
ATOM 8745 N N . HIS B 1 543 ? -6.434 36.031 5.891 1 81.38 543 HIS B N 1
ATOM 8746 C CA . HIS B 1 543 ? -7.32 37.188 5.949 1 81.38 543 HIS B CA 1
ATOM 8747 C C . HIS B 1 543 ? -8.445 37.062 4.93 1 81.38 543 HIS B C 1
ATOM 8749 O O . HIS B 1 543 ? -9.594 37.375 5.23 1 81.38 543 HIS B O 1
ATOM 8755 N N . ARG B 1 544 ? -8.125 36.656 3.801 1 82.12 544 ARG B N 1
ATOM 8756 C CA . ARG B 1 544 ? -9.109 36.5 2.736 1 82.12 544 ARG B CA 1
ATOM 8757 C C . ARG B 1 544 ? -10.172 35.469 3.119 1 82.12 544 ARG B C 1
ATOM 8759 O O . ARG B 1 544 ? -11.359 35.688 2.898 1 82.12 544 ARG B O 1
ATOM 8766 N N . ILE B 1 545 ? -9.773 34.438 3.664 1 85.62 545 ILE B N 1
ATOM 8767 C CA . ILE B 1 545 ? -10.68 33.344 4.02 1 85.62 545 ILE B CA 1
ATOM 8768 C C . ILE B 1 545 ? -11.641 33.812 5.113 1 85.62 545 ILE B C 1
ATOM 8770 O O . ILE B 1 545 ? -12.852 33.594 5.023 1 85.62 545 ILE B O 1
ATOM 8774 N N . PHE B 1 546 ? -11.148 34.469 6.133 1 85 546 PHE B N 1
ATOM 8775 C CA . PHE B 1 546 ? -11.992 34.875 7.254 1 85 546 PHE B CA 1
ATOM 8776 C C . PHE B 1 546 ? -12.922 36 6.859 1 85 546 PHE B C 1
ATOM 8778 O O . PHE B 1 546 ? -14.039 36.125 7.371 1 85 546 PHE B O 1
ATOM 8785 N N . ARG B 1 547 ? -12.453 36.812 5.914 1 80.69 547 ARG B N 1
ATOM 8786 C CA . ARG B 1 547 ? -13.336 37.844 5.387 1 80.69 547 ARG B CA 1
ATOM 8787 C C . ARG B 1 547 ? -14.539 37.25 4.676 1 80.69 547 ARG B C 1
ATOM 8789 O O . ARG B 1 547 ? -15.664 37.719 4.816 1 80.69 547 ARG B O 1
ATOM 8796 N N . ASN B 1 548 ? -14.281 36.25 4.012 1 84.75 548 ASN B N 1
ATOM 8797 C CA . ASN B 1 548 ? -15.344 35.594 3.258 1 84.75 548 ASN B CA 1
ATOM 8798 C C . ASN B 1 548 ? -16.172 34.688 4.152 1 84.75 548 ASN B C 1
ATOM 8800 O O . ASN B 1 548 ? -17.328 34.375 3.824 1 84.75 548 ASN B O 1
ATOM 8804 N N . LEU B 1 549 ? -15.617 34.25 5.215 1 86.19 549 LEU B N 1
ATOM 8805 C CA . LEU B 1 549 ? -16.312 33.344 6.133 1 86.19 549 LEU B CA 1
ATOM 8806 C C . LEU B 1 549 ? -17.594 34 6.664 1 86.19 549 LEU B C 1
ATOM 8808 O O . LEU B 1 549 ? -18.609 33.312 6.84 1 86.19 549 LEU B O 1
ATOM 8812 N N . ARG B 1 550 ? -17.562 35.25 6.898 1 83.31 550 ARG B N 1
ATOM 8813 C CA . ARG B 1 550 ? -18.734 35.969 7.402 1 83.31 550 ARG B CA 1
ATOM 8814 C C . ARG B 1 550 ? -19.875 35.938 6.391 1 83.31 550 ARG B C 1
ATOM 8816 O O . ARG B 1 550 ? -21.047 35.781 6.766 1 83.31 550 ARG B O 1
ATOM 8823 N N . ALA B 1 551 ? -19.422 36.062 5.203 1 83.62 551 ALA B N 1
ATOM 8824 C CA . ALA B 1 551 ? -20.438 36.031 4.148 1 83.62 551 ALA B CA 1
ATOM 8825 C C . ALA B 1 551 ? -21.062 34.656 4.051 1 83.62 551 ALA B C 1
ATOM 8827 O O . ALA B 1 551 ? -22.281 34.531 3.863 1 83.62 551 ALA B O 1
ATOM 8828 N N . VAL B 1 552 ? -20.297 33.688 4.172 1 83.44 552 VAL B N 1
ATOM 8829 C CA . VAL B 1 552 ? -20.766 32.312 4.055 1 83.44 552 VAL B CA 1
ATOM 8830 C C . VAL B 1 552 ? -21.609 31.953 5.281 1 83.44 552 VAL B C 1
ATOM 8832 O O . VAL B 1 552 ? -22.547 31.156 5.188 1 83.44 552 VAL B O 1
ATOM 8835 N N . ALA B 1 553 ? -21.328 32.531 6.422 1 86.56 553 ALA B N 1
ATOM 8836 C CA . ALA B 1 553 ? -21.953 32.219 7.699 1 86.56 553 ALA B CA 1
ATOM 8837 C C . ALA B 1 553 ? -23.359 32.781 7.781 1 86.56 553 ALA B C 1
ATOM 8839 O O . ALA B 1 553 ? -24.156 32.406 8.641 1 86.56 553 ALA B O 1
ATOM 8840 N N . ARG B 1 554 ? -23.719 33.656 6.93 1 86.38 554 ARG B N 1
ATOM 8841 C CA . ARG B 1 554 ? -24.984 34.375 7.02 1 86.38 554 ARG B CA 1
ATOM 8842 C C . ARG B 1 554 ? -26.156 33.406 7.008 1 86.38 554 ARG B C 1
ATOM 8844 O O . ARG B 1 554 ? -27.156 33.625 7.695 1 86.38 554 ARG B O 1
ATOM 8851 N N . GLU B 1 555 ? -25.984 32.344 6.309 1 89.5 555 GLU B N 1
ATOM 8852 C CA . GLU B 1 555 ? -27.125 31.438 6.164 1 89.5 555 GLU B CA 1
ATOM 8853 C C . GLU B 1 555 ? -26.797 30.062 6.75 1 89.5 555 GLU B C 1
ATOM 8855 O O . GLU B 1 555 ? -27.516 29.094 6.492 1 89.5 555 GLU B O 1
ATOM 8860 N N . ARG B 1 556 ? -25.75 30 7.496 1 94.44 556 ARG B N 1
ATOM 8861 C CA . ARG B 1 556 ? -25.312 28.703 8.008 1 94.44 556 ARG B CA 1
ATOM 8862 C C . ARG B 1 556 ? -24.828 28.812 9.453 1 94.44 556 ARG B C 1
ATOM 8864 O O . ARG B 1 556 ? -24.453 29.891 9.898 1 94.44 556 ARG B O 1
ATOM 8871 N N . ALA B 1 557 ? -25.047 27.75 10.211 1 96.12 557 ALA B N 1
ATOM 8872 C CA . ALA B 1 557 ? -24.328 27.641 11.477 1 96.12 557 ALA B CA 1
ATOM 8873 C C . ALA B 1 557 ? -22.859 27.297 11.242 1 96.12 557 ALA B C 1
ATOM 8875 O O . ALA B 1 557 ? -22.531 26.453 10.414 1 96.12 557 ALA B O 1
ATOM 8876 N N . VAL B 1 558 ? -21.953 28.031 11.859 1 96 558 VAL B N 1
ATOM 8877 C CA . VAL B 1 558 ? -20.531 27.812 11.648 1 96 558 VAL B CA 1
ATOM 8878 C C . VAL B 1 558 ? -19.859 27.484 12.977 1 96 558 VAL B C 1
ATOM 8880 O O . VAL B 1 558 ? -20.062 28.172 13.977 1 96 558 VAL B O 1
ATOM 8883 N N . VAL B 1 559 ? -19.156 26.438 13.016 1 96.88 559 VAL B N 1
ATOM 8884 C CA . VAL B 1 559 ? -18.312 26.062 14.148 1 96.88 559 VAL B CA 1
ATOM 8885 C C . VAL B 1 559 ? -16.844 26.141 13.75 1 96.88 559 VAL B C 1
ATOM 8887 O O . VAL B 1 559 ? -16.391 25.406 12.859 1 96.88 559 VAL B O 1
ATOM 8890 N N . LEU B 1 560 ? -16.156 27.016 14.367 1 95.12 560 LEU B N 1
ATOM 8891 C CA . LEU B 1 560 ? -14.75 27.234 14.078 1 95.12 560 LEU B CA 1
ATOM 8892 C C . LEU B 1 560 ? -13.875 26.734 15.219 1 95.12 560 LEU B C 1
ATOM 8894 O O . LEU B 1 560 ? -13.984 27.219 16.344 1 95.12 560 LEU B O 1
ATOM 8898 N N . VAL B 1 561 ? -13.102 25.703 14.945 1 93.19 561 VAL B N 1
ATOM 8899 C CA . VAL B 1 561 ? -12.125 25.203 15.906 1 93.19 561 VAL B CA 1
ATOM 8900 C C . VAL B 1 561 ? -10.75 25.766 15.594 1 93.19 561 VAL B C 1
ATOM 8902 O O . VAL B 1 561 ? -10.234 25.609 14.484 1 93.19 561 VAL B O 1
ATOM 8905 N N . THR B 1 562 ? -10.141 26.484 16.5 1 85.81 562 THR B N 1
ATOM 8906 C CA . THR B 1 562 ? -8.82 27.062 16.25 1 85.81 562 THR B CA 1
ATOM 8907 C C . THR B 1 562 ? -8.047 27.25 17.547 1 85.81 562 THR B C 1
ATOM 8909 O O . THR B 1 562 ? -8.641 27.328 18.625 1 85.81 562 THR B O 1
ATOM 8912 N N . HIS B 1 563 ? -6.832 27.234 17.469 1 78.81 563 HIS B N 1
ATOM 8913 C CA . HIS B 1 563 ? -5.965 27.578 18.594 1 78.81 563 HIS B CA 1
ATOM 8914 C C . HIS B 1 563 ? -5.324 28.953 18.391 1 78.81 563 HIS B C 1
ATOM 8916 O O . HIS B 1 563 ? -4.598 29.438 19.25 1 78.81 563 HIS B O 1
ATOM 8922 N N . ARG B 1 564 ? -5.641 29.578 17.297 1 78.69 564 ARG B N 1
ATOM 8923 C CA . ARG B 1 564 ? -5.152 30.922 17.031 1 78.69 564 ARG B CA 1
ATOM 8924 C C . ARG B 1 564 ? -6.156 31.969 17.5 1 78.69 564 ARG B C 1
ATOM 8926 O O . ARG B 1 564 ? -7.113 32.281 16.781 1 78.69 564 ARG B O 1
ATOM 8933 N N . LEU B 1 565 ? -5.828 32.594 18.5 1 81.62 565 LEU B N 1
ATOM 8934 C CA . LEU B 1 565 ? -6.793 33.438 19.188 1 81.62 565 LEU B CA 1
ATOM 8935 C C . LEU B 1 565 ? -7.055 34.719 18.406 1 81.62 565 LEU B C 1
ATOM 8937 O O . LEU B 1 565 ? -8.109 35.344 18.547 1 81.62 565 LEU B O 1
ATOM 8941 N N . THR B 1 566 ? -6.113 35.062 17.531 1 76.38 566 THR B N 1
ATOM 8942 C CA . THR B 1 566 ? -6.32 36.281 16.703 1 76.38 566 THR B CA 1
ATOM 8943 C C . THR B 1 566 ? -7.484 36.062 15.734 1 76.38 566 THR B C 1
ATOM 8945 O O . THR B 1 566 ? -8.234 37 15.445 1 76.38 566 THR B O 1
ATOM 8948 N N . ASN B 1 567 ? -7.695 34.875 15.312 1 79.12 567 ASN B N 1
ATOM 8949 C CA . ASN B 1 567 ? -8.734 34.531 14.352 1 79.12 567 ASN B CA 1
ATOM 8950 C C . ASN B 1 567 ? -10.102 34.375 15.023 1 79.12 567 ASN B C 1
ATOM 8952 O O . ASN B 1 567 ? -11.133 34.406 14.352 1 79.12 567 ASN B O 1
ATOM 8956 N N . VAL B 1 568 ? -10.094 34.281 16.281 1 86.31 568 VAL B N 1
ATOM 8957 C CA . VAL B 1 568 ? -11.328 34 17.016 1 86.31 568 VAL B CA 1
ATOM 8958 C C . VAL B 1 568 ? -12.164 35.25 17.141 1 86.31 568 VAL B C 1
ATOM 8960 O O . VAL B 1 568 ? -13.359 35.219 17.422 1 86.31 568 VAL B O 1
ATOM 8963 N N . ALA B 1 569 ? -11.57 36.375 16.828 1 83.31 569 ALA B N 1
ATOM 8964 C CA . ALA B 1 569 ? -12.273 37.656 16.938 1 83.31 569 ALA B CA 1
ATOM 8965 C C . ALA B 1 569 ? -13.438 37.719 15.945 1 83.31 569 ALA B C 1
ATOM 8967 O O . ALA B 1 569 ? -14.383 38.5 16.141 1 83.31 569 ALA B O 1
ATOM 8968 N N . VAL B 1 570 ? -13.414 36.875 14.961 1 85.19 570 VAL B N 1
ATOM 8969 C CA . VAL B 1 570 ? -14.453 36.875 13.938 1 85.19 570 VAL B CA 1
ATOM 8970 C C . VAL B 1 570 ? -15.703 36.188 14.484 1 85.19 570 VAL B C 1
ATOM 8972 O O . VAL B 1 570 ? -16.812 36.375 13.977 1 85.19 570 VAL B O 1
ATOM 8975 N N . ALA B 1 571 ? -15.539 35.469 15.508 1 92 571 ALA B N 1
ATOM 8976 C CA . ALA B 1 571 ? -16.641 34.656 16.047 1 92 571 ALA B CA 1
ATOM 8977 C C . ALA B 1 571 ? -17.625 35.531 16.812 1 92 571 ALA B C 1
ATOM 8979 O O . ALA B 1 571 ? -17.25 36.531 17.406 1 92 571 ALA B O 1
ATOM 8980 N N . ASP B 1 572 ? -18.891 35.125 16.781 1 92.94 572 ASP B N 1
ATOM 8981 C CA . ASP B 1 572 ? -19.938 35.812 17.562 1 92.94 572 ASP B CA 1
ATOM 8982 C C . ASP B 1 572 ? -19.875 35.344 19.031 1 92.94 572 ASP B C 1
ATOM 8984 O O . ASP B 1 572 ? -20.188 36.125 19.922 1 92.94 572 ASP B O 1
ATOM 8988 N N . ARG B 1 573 ? -19.562 34.219 19.172 1 95.38 573 ARG B N 1
ATOM 8989 C CA . ARG B 1 573 ? -19.453 33.594 20.5 1 95.38 573 ARG B CA 1
ATOM 8990 C C . ARG B 1 573 ? -18.266 32.625 20.562 1 95.38 573 ARG B C 1
ATOM 8992 O O . ARG B 1 573 ? -17.984 31.922 19.594 1 95.38 573 ARG B O 1
ATOM 8999 N N . ILE B 1 574 ? -17.594 32.688 21.703 1 95.88 574 ILE B N 1
ATOM 9000 C CA . ILE B 1 574 ? -16.422 31.844 21.906 1 95.88 574 ILE B CA 1
ATOM 9001 C C . ILE B 1 574 ? -16.656 30.922 23.109 1 95.88 574 ILE B C 1
ATOM 9003 O O . ILE B 1 574 ? -17.109 31.359 24.156 1 95.88 574 ILE B O 1
ATOM 9007 N N . VAL B 1 575 ? -16.406 29.672 22.922 1 96.5 575 VAL B N 1
ATOM 9008 C CA . VAL B 1 575 ? -16.469 28.688 23.984 1 96.5 575 VAL B CA 1
ATOM 9009 C C . VAL B 1 575 ? -15.07 28.141 24.281 1 96.5 575 VAL B C 1
ATOM 9011 O O . VAL B 1 575 ? -14.398 27.625 23.375 1 96.5 575 VAL B O 1
ATOM 9014 N N . VAL B 1 576 ? -14.648 28.281 25.5 1 96 576 VAL B N 1
ATOM 9015 C CA . VAL B 1 576 ? -13.344 27.781 25.906 1 96 576 VAL B CA 1
ATOM 9016 C C . VAL B 1 576 ? -13.508 26.406 26.578 1 96 576 VAL B C 1
ATOM 9018 O O . VAL B 1 576 ? -14.234 26.281 27.562 1 96 576 VAL B O 1
ATOM 9021 N N . LEU B 1 577 ? -12.828 25.453 25.984 1 94.69 577 LEU B N 1
ATOM 9022 C CA . LEU B 1 577 ? -12.898 24.078 26.5 1 94.69 577 LEU B CA 1
ATOM 9023 C C . LEU B 1 577 ? -11.602 23.703 27.203 1 94.69 577 LEU B C 1
ATOM 9025 O O . LEU B 1 577 ? -10.516 24.078 26.766 1 94.69 577 LEU B O 1
ATOM 9029 N N . GLU B 1 578 ? -11.734 22.969 28.25 1 91.94 578 GLU B N 1
ATOM 9030 C CA . GLU B 1 578 ? -10.617 22.406 29 1 91.94 578 GLU B CA 1
ATOM 9031 C C . GLU B 1 578 ? -10.984 21.047 29.578 1 91.94 578 GLU B C 1
ATOM 9033 O O . GLU B 1 578 ? -11.992 20.906 30.281 1 91.94 578 GLU B O 1
ATOM 9038 N N . ASP B 1 579 ? -10.195 20.094 29.281 1 88.94 579 ASP B N 1
ATOM 9039 C CA . ASP B 1 579 ? -10.352 18.734 29.797 1 88.94 579 ASP B CA 1
ATOM 9040 C C . ASP B 1 579 ? -11.766 18.219 29.547 1 88.94 579 ASP B C 1
ATOM 9042 O O . ASP B 1 579 ? -12.383 17.641 30.438 1 88.94 579 ASP B O 1
ATOM 9046 N N . GLY B 1 580 ? -12.297 18.609 28.406 1 92.62 580 GLY B N 1
ATOM 9047 C CA . GLY B 1 580 ? -13.578 18.062 27.969 1 92.62 580 GLY B CA 1
ATOM 9048 C C . GLY B 1 580 ? -14.766 18.812 28.547 1 92.62 580 GLY B C 1
ATOM 9049 O O . GLY B 1 580 ? -15.906 18.375 28.406 1 92.62 580 GLY B O 1
ATOM 9050 N N . LYS B 1 581 ? -14.477 19.938 29.266 1 95.62 581 LYS B N 1
ATOM 9051 C CA . LYS B 1 581 ? -15.539 20.719 29.891 1 95.62 581 LYS B CA 1
ATOM 9052 C C . LYS B 1 581 ? -15.531 22.156 29.375 1 95.62 581 LYS B C 1
ATOM 9054 O O . LYS B 1 581 ? -14.492 22.656 28.953 1 95.62 581 LYS B O 1
ATOM 9059 N N . VAL B 1 582 ? -16.719 22.766 29.406 1 96.25 582 VAL B N 1
ATOM 9060 C CA . VAL B 1 582 ? -16.797 24.188 29.078 1 96.25 582 VAL B CA 1
ATOM 9061 C C . VAL B 1 582 ? -16.359 25.031 30.266 1 96.25 582 VAL B C 1
ATOM 9063 O O . VAL B 1 582 ? -16.969 24.953 31.344 1 96.25 582 VAL B O 1
ATOM 9066 N N . LEU B 1 583 ? -15.438 25.797 30.094 1 95.56 583 LEU B N 1
ATOM 9067 C CA . LEU B 1 583 ? -14.875 26.609 31.172 1 95.56 583 LEU B CA 1
ATOM 9068 C C . LEU B 1 583 ? -15.391 28.031 31.109 1 95.56 583 LEU B C 1
ATOM 9070 O O . LEU B 1 583 ? -15.656 28.656 32.125 1 95.56 583 LEU B O 1
ATOM 9074 N N . GLN B 1 584 ? -15.328 28.594 29.906 1 96.06 584 GLN B N 1
ATOM 9075 C CA . GLN B 1 584 ? -15.75 29.969 29.672 1 96.06 584 GLN B CA 1
ATOM 9076 C C . GLN B 1 584 ? -16.562 30.094 28.391 1 96.06 584 GLN B C 1
ATOM 9078 O O . GLN B 1 584 ? -16.406 29.281 27.469 1 96.06 584 GLN B O 1
ATOM 9083 N N . GLU B 1 585 ? -17.469 31 28.406 1 95.62 585 GLU B N 1
ATOM 9084 C CA . GLU B 1 585 ? -18.25 31.344 27.219 1 95.62 585 GLU B CA 1
ATOM 9085 C C . GLU B 1 585 ? -18.531 32.844 27.156 1 95.62 585 GLU B C 1
ATOM 9087 O O . GLU B 1 585 ? -18.797 33.469 28.188 1 95.62 585 GLU B O 1
ATOM 9092 N N . GLY B 1 586 ? -18.328 33.406 25.984 1 94.62 586 GLY B N 1
ATOM 9093 C CA . GLY B 1 586 ? -18.594 34.812 25.828 1 94.62 586 GLY B CA 1
ATOM 9094 C C . GLY B 1 586 ? -18.078 35.375 24.516 1 94.62 586 GLY B C 1
ATOM 9095 O O . GLY B 1 586 ? -17.703 34.625 23.609 1 94.62 586 GLY B O 1
ATOM 9096 N N . THR B 1 587 ? -18.188 36.656 24.328 1 93.88 587 THR B N 1
ATOM 9097 C CA . THR B 1 587 ? -17.625 37.344 23.156 1 93.88 587 THR B CA 1
ATOM 9098 C C . THR B 1 587 ? -16.125 37.562 23.312 1 93.88 587 THR B C 1
ATOM 9100 O O . THR B 1 587 ? -15.586 37.375 24.406 1 93.88 587 THR B O 1
ATOM 9103 N N . PHE B 1 588 ? -15.547 37.875 22.266 1 92.19 588 PHE B N 1
ATOM 9104 C CA . PHE B 1 588 ? -14.109 38.125 22.281 1 92.19 588 PHE B CA 1
ATOM 9105 C C . PHE B 1 588 ? -13.758 39.219 23.266 1 92.19 588 PHE B C 1
ATOM 9107 O O . PHE B 1 588 ? -12.859 39.062 24.094 1 92.19 588 PHE B O 1
ATOM 9114 N N . ALA B 1 589 ? -14.469 40.281 23.25 1 89.56 589 ALA B N 1
ATOM 9115 C CA . ALA B 1 589 ? -14.203 41.438 24.094 1 89.56 589 ALA B CA 1
ATOM 9116 C C . ALA B 1 589 ? -14.398 41.094 25.578 1 89.56 589 ALA B C 1
ATOM 9118 O O . ALA B 1 589 ? -13.602 41.469 26.422 1 89.56 589 ALA B O 1
ATOM 9119 N N . GLU B 1 590 ? -15.414 40.312 25.812 1 93.19 590 GLU B N 1
ATOM 9120 C CA . GLU B 1 590 ? -15.719 39.906 27.188 1 93.19 590 GLU B CA 1
ATOM 9121 C C . GLU B 1 590 ? -14.633 39 27.75 1 93.19 590 GLU B C 1
ATOM 9123 O O . GLU B 1 590 ? -14.219 39.125 28.891 1 93.19 590 GLU B O 1
ATOM 9128 N N . LEU B 1 591 ? -14.188 38.156 26.906 1 93.38 591 LEU B N 1
ATOM 9129 C CA . LEU B 1 591 ? -13.234 37.156 27.375 1 93.38 591 LEU B CA 1
ATOM 9130 C C . LEU B 1 591 ? -11.844 37.75 27.516 1 93.38 591 LEU B C 1
ATOM 9132 O O . LEU B 1 591 ? -11.07 37.344 28.391 1 93.38 591 LEU B O 1
ATOM 9136 N N . VAL B 1 592 ? -11.516 38.688 26.703 1 91.06 592 VAL B N 1
ATOM 9137 C CA . VAL B 1 592 ? -10.227 39.375 26.812 1 91.06 592 VAL B CA 1
ATOM 9138 C C . VAL B 1 592 ? -10.211 40.25 28.047 1 91.06 592 VAL B C 1
ATOM 9140 O O . VAL B 1 592 ? -9.172 40.406 28.703 1 91.06 592 VAL B O 1
ATOM 9143 N N . ALA B 1 593 ? -11.312 40.812 28.406 1 92.31 593 ALA B N 1
ATOM 9144 C CA . ALA B 1 593 ? -11.422 41.719 29.531 1 92.31 593 ALA B CA 1
ATOM 9145 C C . ALA B 1 593 ? -11.383 40.938 30.859 1 92.31 593 ALA B C 1
ATOM 9147 O O . ALA B 1 593 ? -11.062 41.5 31.906 1 92.31 593 ALA B O 1
ATOM 9148 N N . ASP B 1 594 ? -11.695 39.688 30.766 1 93.94 594 ASP B N 1
ATOM 9149 C CA . ASP B 1 594 ? -11.688 38.844 31.969 1 93.94 594 ASP B CA 1
ATOM 9150 C C . ASP B 1 594 ? -10.258 38.469 32.344 1 93.94 594 ASP B C 1
ATOM 9152 O O . ASP B 1 594 ? -9.781 37.375 31.984 1 93.94 594 ASP B O 1
ATOM 9156 N N . THR B 1 595 ? -9.57 39.156 33.156 1 90.12 595 THR B N 1
ATOM 9157 C CA . THR B 1 595 ? -8.148 39.031 33.469 1 90.12 595 THR B CA 1
ATOM 9158 C C . THR B 1 595 ? -7.887 37.719 34.219 1 90.12 595 THR B C 1
ATOM 9160 O O . THR B 1 595 ? -6.766 37.219 34.188 1 90.12 595 THR B O 1
ATOM 9163 N N . GLY B 1 596 ? -8.805 37.125 34.844 1 89.12 596 GLY B N 1
ATOM 9164 C CA . GLY B 1 596 ? -8.617 35.875 35.562 1 89.12 596 GLY B CA 1
ATOM 9165 C C . GLY B 1 596 ? -9.039 34.656 34.75 1 89.12 596 GLY B C 1
ATOM 9166 O O . GLY B 1 596 ? -8.922 33.531 35.219 1 89.12 596 GLY B O 1
ATOM 9167 N N . GLY B 1 597 ? -9.367 34.969 33.562 1 92.19 597 GLY B N 1
ATOM 9168 C CA . GLY B 1 597 ? -9.93 33.875 32.781 1 92.19 597 GLY B CA 1
ATOM 9169 C C . GLY B 1 597 ? -8.883 33.125 31.969 1 92.19 597 GLY B C 1
ATOM 9170 O O . GLY B 1 597 ? -7.793 33.656 31.734 1 92.19 597 GLY B O 1
ATOM 9171 N N . ARG B 1 598 ? -9.203 31.891 31.609 1 91.88 598 ARG B N 1
ATOM 9172 C CA . ARG B 1 598 ? -8.328 31.031 30.844 1 91.88 598 ARG B CA 1
ATOM 9173 C C . ARG B 1 598 ? -8.07 31.609 29.453 1 91.88 598 ARG B C 1
ATOM 9175 O O . ARG B 1 598 ? -6.949 31.531 28.938 1 91.88 598 ARG B O 1
ATOM 9182 N N . PHE B 1 599 ? -9.023 32.188 28.875 1 92.62 599 PHE B N 1
ATOM 9183 C CA . PHE B 1 599 ? -8.875 32.781 27.547 1 92.62 599 PHE B CA 1
ATOM 9184 C C . PHE B 1 599 ? -7.836 33.906 27.562 1 92.62 599 PHE B C 1
ATOM 9186 O O . PHE B 1 599 ? -6.98 33.969 26.688 1 92.62 599 PHE B O 1
ATOM 9193 N N . ARG B 1 600 ? -7.984 34.75 28.5 1 92 600 ARG B N 1
ATOM 9194 C CA . ARG B 1 600 ? -7.043 35.844 28.641 1 92 600 ARG B CA 1
ATOM 9195 C C . ARG B 1 600 ? -5.621 35.344 28.859 1 92 600 ARG B C 1
ATOM 9197 O O . ARG B 1 600 ? -4.668 35.906 28.297 1 92 600 ARG B O 1
ATOM 9204 N N . GLU B 1 601 ? -5.535 34.375 29.625 1 90.56 601 GLU B N 1
ATOM 9205 C CA . GLU B 1 601 ? -4.23 33.75 29.844 1 90.56 601 GLU B CA 1
ATOM 9206 C C . GLU B 1 601 ? -3.607 33.281 28.531 1 90.56 601 GLU B C 1
ATOM 9208 O O . GLU B 1 601 ? -2.438 33.562 28.266 1 90.56 601 GLU B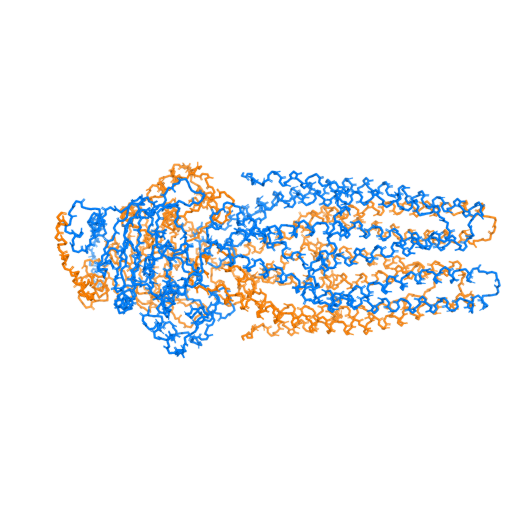 O 1
ATOM 9213 N N . LEU B 1 602 ? -4.375 32.594 27.781 1 88.12 602 LEU B N 1
ATOM 9214 C CA . LEU B 1 602 ? -3.891 32.094 26.5 1 88.12 602 LEU B CA 1
ATOM 9215 C C . LEU B 1 602 ? -3.59 33.25 25.531 1 88.12 602 LEU B C 1
ATOM 9217 O O . LEU B 1 602 ? -2.625 33.188 24.766 1 88.12 602 LEU B O 1
ATOM 9221 N N . TRP B 1 603 ? -4.41 34.188 25.625 1 87.12 603 TRP B N 1
ATOM 9222 C CA . TRP B 1 603 ? -4.234 35.375 24.781 1 87.12 603 TRP B CA 1
ATOM 9223 C C . TRP B 1 603 ? -2.918 36.094 25.109 1 87.12 603 TRP B C 1
ATOM 9225 O O . TRP B 1 603 ? -2.182 36.469 24.188 1 87.12 603 TRP B O 1
ATOM 9235 N N . ASP B 1 604 ? -2.646 36.219 26.359 1 86.25 604 ASP B N 1
ATOM 9236 C CA . ASP B 1 604 ? -1.412 36.875 26.797 1 86.25 604 ASP B CA 1
ATOM 9237 C C . ASP B 1 604 ? -0.189 36.062 26.391 1 86.25 604 ASP B C 1
ATOM 9239 O O . ASP B 1 604 ? 0.826 36.625 25.969 1 86.25 604 ASP B O 1
ATOM 9243 N N . LEU B 1 605 ? -0.352 34.844 26.516 1 81.31 605 LEU B N 1
ATOM 9244 C CA . LEU B 1 605 ? 0.747 33.938 26.141 1 81.31 605 LEU B CA 1
ATOM 9245 C C . LEU B 1 605 ? 1.043 34.062 24.656 1 81.31 605 LEU B C 1
ATOM 9247 O O . LEU B 1 605 ? 2.205 34.031 24.234 1 81.31 605 LEU B O 1
ATOM 9251 N N . GLN B 1 606 ? 0.023 34.094 23.891 1 78.44 606 GLN B N 1
ATOM 9252 C CA . GLN B 1 606 ? 0.183 34.188 22.438 1 78.44 606 GLN B CA 1
ATOM 9253 C C . GLN B 1 606 ? 0.811 35.5 22.031 1 78.44 606 GLN B C 1
ATOM 9255 O O . GLN B 1 606 ? 1.552 35.562 21.047 1 78.44 606 GLN B O 1
ATOM 9260 N N . ASN B 1 607 ? 0.461 36.531 22.766 1 74.56 607 ASN B N 1
ATOM 9261 C CA . ASN B 1 607 ? 0.934 37.875 22.375 1 74.56 607 ASN B CA 1
ATOM 9262 C C . ASN B 1 607 ? 2.213 38.25 23.125 1 74.56 607 ASN B C 1
ATOM 9264 O O . ASN B 1 607 ? 2.801 39.281 22.859 1 74.56 607 ASN B O 1
ATOM 9268 N N . GLU B 1 608 ? 2.441 37.438 24.297 1 68.88 608 GLU B N 1
ATOM 9269 C CA . GLU B 1 608 ? 3.656 37.75 25.047 1 68.88 608 GLU B CA 1
ATOM 9270 C C . GLU B 1 608 ? 4.895 37.625 24.156 1 68.88 608 GLU B C 1
ATOM 9272 O O . GLU B 1 608 ? 5.121 36.594 23.531 1 68.88 608 GLU B O 1
ATOM 9277 N N . ARG B 1 609 ? 5.312 38.75 23.609 1 55.31 609 ARG B N 1
ATOM 9278 C CA . ARG B 1 609 ? 6.535 38.969 22.844 1 55.31 609 ARG B CA 1
ATOM 9279 C C . ARG B 1 609 ? 7.77 38.75 23.719 1 55.31 609 ARG B C 1
ATOM 9281 O O . ARG B 1 609 ? 8.867 38.531 23.188 1 55.31 609 ARG B O 1
ATOM 9288 N N . THR B 1 610 ? 7.773 39.156 24.969 1 44.94 610 THR B N 1
ATOM 9289 C CA . THR B 1 610 ? 8.906 39.5 25.828 1 44.94 610 THR B CA 1
ATOM 9290 C C . THR B 1 610 ? 9.703 38.219 26.188 1 44.94 610 THR B C 1
ATOM 9292 O O . THR B 1 610 ? 10.789 38.312 26.75 1 44.94 610 THR B O 1
ATOM 9295 N N . GLY B 1 611 ? 9.18 37.188 26.438 1 45.09 611 GLY B N 1
ATOM 9296 C CA . GLY B 1 611 ? 10.141 36.219 26.969 1 45.09 611 GLY B CA 1
ATOM 9297 C C . GLY B 1 611 ? 11.258 35.906 26 1 45.09 611 GLY B C 1
ATOM 9298 O O . GLY B 1 611 ? 11.984 34.906 26.188 1 45.09 611 GLY B O 1
ATOM 9299 N N . VAL B 1 612 ? 11.148 36.344 24.891 1 46.84 612 VAL B N 1
ATOM 9300 C CA . VAL B 1 612 ? 12.258 36.125 23.953 1 46.84 612 VAL B CA 1
ATOM 9301 C C . VAL B 1 612 ? 13.469 36.938 24.391 1 46.84 612 VAL B C 1
ATOM 9303 O O . VAL B 1 612 ? 13.367 38.188 24.516 1 46.84 612 VAL B O 1
ATOM 9306 N N . PRO B 1 613 ? 14.398 36.469 25.062 1 47.22 613 PRO B N 1
ATOM 9307 C CA . PRO B 1 613 ? 15.578 37.219 25.469 1 47.22 613 PRO B CA 1
ATOM 9308 C C . PRO B 1 613 ? 16.062 38.188 24.391 1 47.22 613 PRO B C 1
ATOM 9310 O O . PRO B 1 613 ? 15.797 37.969 23.203 1 47.22 613 PRO B O 1
ATOM 9313 N N . ALA B 1 614 ? 16.609 39.344 24.797 1 46.91 614 ALA B N 1
ATOM 9314 C CA . ALA B 1 614 ? 17.172 40.469 24.047 1 46.91 614 ALA B CA 1
ATOM 9315 C C . ALA B 1 614 ? 17.984 40 22.844 1 46.91 614 ALA B C 1
ATOM 9317 O O . ALA B 1 614 ? 18.734 39.031 22.953 1 46.91 614 ALA B O 1
ATOM 9318 N N . GLN B 1 615 ? 17.547 40.281 21.609 1 50.22 615 GLN B N 1
ATOM 9319 C CA . GLN B 1 615 ? 18.281 40.062 20.359 1 50.22 615 GLN B CA 1
ATOM 9320 C C . GLN B 1 615 ? 19.766 40.312 20.531 1 50.22 615 GLN B C 1
ATOM 9322 O O . GLN B 1 615 ? 20.172 41.188 21.297 1 50.22 615 GLN B O 1
ATOM 9327 N N . ARG B 1 616 ? 20.641 39.375 20.391 1 50.69 616 ARG B N 1
ATOM 9328 C CA . ARG B 1 616 ? 22.078 39.656 20.438 1 50.69 616 ARG B CA 1
ATOM 9329 C C . ARG B 1 616 ? 22.406 40.938 19.719 1 50.69 616 ARG B C 1
ATOM 9331 O O . ARG B 1 616 ? 21.938 41.188 18.609 1 50.69 616 ARG B O 1
ATOM 9338 N N . ALA B 1 617 ? 22.891 41.938 20.375 1 44.72 617 ALA B N 1
ATOM 9339 C CA . ALA B 1 617 ? 23.438 43.156 19.812 1 44.72 617 ALA B CA 1
ATOM 9340 C C . ALA B 1 617 ? 24.406 42.844 18.672 1 44.72 617 ALA B C 1
ATOM 9342 O O . ALA B 1 617 ? 25.344 42.094 18.828 1 44.72 617 ALA B O 1
ATOM 9343 N N . VAL B 1 618 ? 24.062 42.875 17.469 1 44.91 618 VAL B N 1
ATOM 9344 C CA . VAL B 1 618 ? 25 42.844 16.344 1 44.91 618 VAL B CA 1
ATOM 9345 C C . VAL B 1 618 ? 26.203 43.719 16.656 1 44.91 618 VAL B C 1
ATOM 9347 O O . VAL B 1 618 ? 26.047 44.906 16.969 1 44.91 618 VAL B O 1
ATOM 9350 N N . PRO B 1 619 ? 27.406 43.188 16.938 1 40.03 619 PRO B N 1
ATOM 9351 C CA . PRO B 1 619 ? 28.469 44.188 17 1 40.03 619 PRO B CA 1
ATOM 9352 C C . PRO B 1 619 ? 28.438 45.156 15.828 1 40.03 619 PRO B C 1
ATOM 9354 O O . PRO B 1 619 ? 28.125 44.75 14.703 1 40.03 619 PRO B O 1
ATOM 9357 N N . ALA B 1 620 ? 28.312 46.5 16.047 1 38.91 620 ALA B N 1
ATOM 9358 C CA . ALA B 1 620 ? 28.453 47.562 15.055 1 38.91 620 ALA B CA 1
ATOM 9359 C C . ALA B 1 620 ? 29.516 47.219 14.016 1 38.91 620 ALA B C 1
ATOM 9361 O O . ALA B 1 620 ? 30.578 46.656 14.359 1 38.91 620 ALA B O 1
ATOM 9362 N N . ARG B 1 621 ? 29.312 47.156 12.75 1 38.81 621 ARG B N 1
ATOM 9363 C CA . ARG B 1 621 ? 30.25 47.188 11.633 1 38.81 621 ARG B CA 1
ATOM 9364 C C . ARG B 1 621 ? 31.453 48.062 11.938 1 38.81 621 ARG B C 1
ATOM 9366 O O . ARG B 1 621 ? 31.312 49.25 12.195 1 38.81 621 ARG B O 1
ATOM 9373 N N . GLU B 1 622 ? 32.5 47.562 12.477 1 33.5 622 GLU B N 1
ATOM 9374 C CA . GLU B 1 622 ? 33.719 48.312 12.227 1 33.5 622 GLU B CA 1
ATOM 9375 C C . GLU B 1 622 ? 33.844 48.688 10.758 1 33.5 622 GLU B C 1
ATOM 9377 O O . GLU B 1 622 ? 33.781 47.844 9.875 1 33.5 622 GLU B O 1
ATOM 9382 N N . THR B 1 623 ? 33.438 49.906 10.344 1 32.91 623 THR B N 1
ATOM 9383 C CA . THR B 1 623 ? 33.688 50.625 9.086 1 32.91 623 THR B CA 1
ATOM 9384 C C . THR B 1 623 ? 35.062 50.25 8.523 1 32.91 623 THR B C 1
ATOM 9386 O O . THR B 1 623 ? 36.094 50.5 9.156 1 32.91 623 THR B O 1
ATOM 9389 N N . GLU B 1 624 ? 35.25 49.125 7.824 1 33.34 624 GLU B N 1
ATOM 9390 C CA . GLU B 1 624 ? 36.469 48.969 7.035 1 33.34 624 GLU B CA 1
ATOM 9391 C C . GLU B 1 624 ? 36.875 50.281 6.395 1 33.34 624 GLU B C 1
ATOM 9393 O O . GLU B 1 624 ? 36.062 51 5.824 1 33.34 624 GLU B O 1
ATOM 9398 N N . GLU B 1 625 ? 37.969 50.938 6.816 1 33.12 625 GLU B N 1
ATOM 9399 C CA . GLU B 1 625 ? 38.781 52 6.199 1 33.12 625 GLU B CA 1
ATOM 9400 C C . GLU B 1 625 ? 38.938 51.75 4.699 1 33.12 625 GLU B C 1
ATOM 9402 O O . GLU B 1 625 ? 39.031 50.625 4.25 1 33.12 625 GLU B O 1
ATOM 9407 N N . PRO B 1 626 ? 38.594 52.719 3.814 1 34.06 626 PRO B N 1
ATOM 9408 C CA . PRO B 1 626 ? 38.812 52.688 2.367 1 34.06 626 PRO B CA 1
ATOM 9409 C C . PRO B 1 626 ? 40.188 52.125 2.002 1 34.06 626 PRO B C 1
ATOM 9411 O O . PRO B 1 626 ? 41.156 52.312 2.732 1 34.06 626 PRO B O 1
ATOM 9414 N N . LEU B 1 627 ? 40.312 50.906 1.616 1 30.88 627 LEU B N 1
ATOM 9415 C CA . LEU B 1 627 ? 41.625 50.656 1.039 1 30.88 627 LEU B CA 1
ATOM 9416 C C . LEU B 1 627 ? 42.094 51.875 0.249 1 30.88 627 LEU B C 1
ATOM 9418 O O . LEU B 1 627 ? 41.344 52.438 -0.545 1 30.88 627 LEU B O 1
ATOM 9422 N N . PRO B 1 628 ? 43.281 52.469 0.552 1 31.23 628 PRO B N 1
ATOM 9423 C CA . PRO B 1 628 ? 43.844 53.531 -0.311 1 31.23 628 PRO B CA 1
ATOM 9424 C C . PRO B 1 628 ? 43.969 53.062 -1.769 1 31.23 628 PRO B C 1
ATOM 9426 O O . PRO B 1 628 ? 44.094 51.875 -2.049 1 31.23 628 PRO B O 1
#

pLDDT: mean 82.38, std 13.09, range [27.5, 97.94]

Radius of gyration: 37.27 Å; Cα contacts (8 Å, |Δi|>4): 2090; chains: 2; bounding box: 90×122×81 Å

Secondary structure (DSSP, 8-state):
------HHHHHHHHT--HHHHHHHHHHHHHHHHHHHHHH-HHHHHHHHHHHHHHHHHHHHHHHHHHHHHHHHTSSS-HHHHHHHHHHHHHHHHHHHHHHHHHHHHHHHHHHHHHHHHHHHHHHHHHHHHHHS-GGGGGSTTHHHHHHHHHHHHHHHHHHHHHHHHHHHHHHHHHHHHHHHHHH-TTHHHHHHHHHHHHHHHHHHHHHHHHHHHHHTHHHHHHHHHHHHHHH-HHHHHHHHHTT-HHHHHHHHHHHHHHHHHHHHHHHHHHHHHHHHHHHHHHHHHHHHHHHHHHHHHTTSS-HHHHHHHHHHHHHHHHHHHHHHHHHHHHHHHHHHHHHHHHHHHHHHHTS-----B---S-SEEEEEEEEEE-TT-SSEEEEEEEEEEETT-EEEEEESTTSSHHHHHHHHTTSS--SEEEEEETTEEGGGB-HHHHHTTEEEE-SS----SSBHHHHHHTT---TTTHHHHHHHHHHHTHHHHHHHSTTGGG-B--SSSTTPPPPPHHHHHHHHHHHHHHS--SEEEEESTTTT--HHHHHHHHHHHHHHHTTSEEEEE-S-GGGGGG-SEEEEEETTEEEEEE-HHHHHH-TTSHHHHHHHHHH--TTS----------------/------HHHHHHHHT--HHHHHHHHHHHHHHHHHHHHHH-HHHHHHHHHHHHHHHHHHHHHHHHHHHHHHHHTSSS-HHHHHHHHHHHHHHHHHHHHHHHHHHHHHHHHHHHHHHHHHHHHHHHHHHHHHHS-GGGGGSTTHHHHHHHHHHHHHHHHHHHHHHHHHHHHHHHHHHHHHHHHHH-TTHHHHHHHHHHHHHHHHHHHHHHHHHHHHHTHHHHHHHHHHHHHHH-HHHHHHHHHTT-HHHHHHHHHHHHHHHHHHHHHHHHHHHHHHHHHHHHHHHHHHHHHHHHHHHHHTTSS-HHHHHHHHHHHHHHHHHHHHHHHHHHHHHHHHHHHHHHHHHHHHHHHTS-----B---S-SEEEEEEEEEE-TT-SSEEEEEEEEEEETT-EEEEEESTTSSHHHHHHHHTTSS--SEEEEEETTEEGGGB-HHHHHTTEEEE-SS----SSBHHHHHHTT---TTTHHHHHHHHHHHTTHHHHHHSTTGGG-B--SSSTTPPPPPHHHHHHHHHHHHHHS--SEEEEESTTTT--HHHHHHHHHHHHHHHTTSEEEEE-S-GGGGGG-SEEEEEETTEEEEEE-HHHHHH-TTSHHHHHHHHHH--TTS----------------

InterPro domains:
  IPR003439 ABC transporter-like, ATP-binding domain [PF00005] (382-535)
  IPR003439 ABC transporter-like, ATP-binding domain [PS50893] (365-604)
  IPR003593 AAA+ ATPase domain [SM00382] (391-581)
  IPR011527 ABC transporter type 1, transmembrane domain [PS50929] (45-332)
  IPR017871 ABC transporter-like, conserved site [PS00211] (507-521)
  IPR027417 P-loop containing nucleoside triphosphate hydrolase [G3DSA:3.40.50.300] (361-618)
  IPR027417 P-loop containing nucleoside triphosphate hydrolase [SSF52540] (356-606)
  IPR036640 ABC transporter type 1, transmembrane domain superfamily [G3DSA:1.20.1560.10] (22-347)
  IPR036640 ABC transporter type 1, transmembrane domain superfamily [SSF90123] (33-330)
  IPR039421 Type 1 protein exporter [PTHR24221] (69-602)

Nearest PDB structures (foldseek):
  8vp5-assembly1_B  TM=8.140E-01  e=4.274E-24  Acetivibrio thermocellus ATCC 27405
  4ayx-assembly1_A  TM=7.539E-01  e=1.224E-24  Homo sapiens
  4f4c-assembly1_A  TM=6.920E-01  e=1.600E-22  Caenorhabditis elegans
  8hw4-assembly1_A  TM=7.111E-01  e=7.960E-20  Homo sapiens
  8ipt-assembly1_C  TM=6.848E-01  e=1.685E-20  Escherichia coli

Foldseek 3Di:
DQDPDPVVVLVVLVPCAPVNLVVCLVVLLVVLLVLLCVVPVVLSVLLVVLLVLLLVLLLLLLVLVLQLLCLCPDDDDNVRSCVSSVVSVVSNVVSVVSNVVSVVSNVVSLVVRLVVSLVVLQVLLVVLVVQFAPLCVLDPCLVVLSVLLNVLSNLSSCQNVLSSLLSNLVSLLVSLLVLLVVQPVVLNVLLCQLLVLLLSLLLVLLSLQLSLVVSLVVLVVLLVVLVCLCPDPVCVVVVPVVVCVVVSVVVNVVSVVVSVVSNVVSVVVSVVSNVVSNVSSVVSLVVSLVVLVVCCVVVVGPVSSSVSNVVSSVSNNVSSVSNSVSSSVSSSSVVSNVSSVVSSVVSVVRRQPAAAAQDDQFQKKWWAQFWDDRPVDPATLAGGATDMWGQLFEEEEAEDPSLNQVVVLCCQLLSDATPDTAIDGNRHGSRNHDNVSSNLQEFEQAPDDDQDQAFLQCLQCVPPADPVGVVLLCVLLVQLVLNVVQVPAPPRRRAGQHCVDDPGDDDDPQNVLSSSSSNRLSRNHQEYEYAASCVPPDPVSLVSNLVSVSVSRRGHTYYYYHHDLVSCQSGPKYFYGGSNYTQDIDHSVVQCVPCPDPSVVSVCVVPVPPVPPDDPPPPPPPPPDPPD/DQDPPPPVVLVVLVPCAPVNLVVCLVVLLVVLLVLLCVVPVPLSVLLVVLLVLLLVLLLLLLVLVLQLLCLCPDDDDNVRSCVSSVVSVVSNVVSVVSNVVSVVSNVVSLVVRLVVSLVVLQVLLVVLVVQFAPLCVLDPCLVVLSVLLNVLSNLSSCQNVLSSLLSNLVSLLVSLLVLVVVQPVVLNVLLCQLLVLLLSLLLVLLSLQLSLVVSLVVLVVLLVVLVCLCPDPVCVVVVPVVVCVVVSVVVNVVSVVVSVVSNVVSNVVSVVSNVVSNVSSVVSLVVSVVVLVVCCVVVVGPPSSSVSNVVSSVSNNVSSVSNSVSSSVSSSSVVSNVSSVVSSVVSVVRGQPAAAAQDDQFQKKWWAQFWDDRPVDPATLAGGATDMWGQLFEEEEAEDPSLNQVVVLCCQLLSDATPDTAIDGNRHGSRRYDNVSSNLQEFEQAPDDDQDQAFLQCLQCVPPADPVGVVLLCVLLVQLVLNVVLVPAPPRRRAGQHQVDDPGDDDDPQNVLSSSSSNRLSRNHQEYEYAASCVPPDPVSLVSNLVSVSVSRRGHTYYYYHHDLVSCQSGQKYFYGGSNYTQDIDHSVVQCVPCPDPSVVSVCVVPVPPVPPDDPDDPPPPPPDPPD

Sequence (1256 aa):
MQWLADGQRIKAIEAISVGSMARRLPALVVRAFRLGWRIDRASVALLLTSQVVSAVLGAAGLFATTGAIAALFGPGPIGDKLTHAAPSILVIAAAAGARALLGITIRTVTVHLSPRISREAEAAVLRATVAAELTAYDHAGYNDELEAADRGAEVCVDIVGEAQNLIAALASLVGAAGVLTVLHPLLLPLLVLAALPQGIASVHAARVQFLANRAAIGDRRIMANLRWYIHLKRNADQVRSDTMGEFLLAKYEQVGRRLDVSSRQAALKGARVSVIGAAASGLGTALVWGTMLWLVSTGRMSLPHGGAAVFALGSVGTSLHGIVGYGADLFRTGMYLDDWSSFLDTAGGHRPQRGTAVPPAPRRISVHGLTYAYPASERTALDRVSLHVDRGEILALVGENGSGKTTLAKLLAGLYLPAAGSVRWDGQDTRDLDPHALWRQVAVVPQDYARWPLTCRENITLGQPTPDGDEAVLRAAEASGAGEVVAKLRRGLSTLLAVEWMGGEELSGGQWQRLAIARAFHREAGLLVLDEPTAALDPRAEHRIFRNLRAVARERAVVLVTHRLTNVAVADRIVVLEDGKVLQEGTFAELVADTGGRFRELWDLQNERTGVPAQRAVPARETEEPLPMQWLADGQRIKAIEAISVGSMARRLPALVVRAFRLGWRIDRASVALLLTSQVVSAVLGAAGLFATTGAIAALFGPGPIGDKLTHAAPSILVIAAAAGARALLGITIRTVTVHLSPRISREAEAAVLRATVAAELTAYDHAGYNDELEAADRGAEVCVDIVGEAQNLIAALASLVGAAGVLTVLHPLLLPLLVLAALPQGIASVHAARVQFLANRAAIGDRRIMANLRWYIHLKRNADQVRSDTMGEFLLAKYEQVGRRLDVSSRQAALKGARVSVIGAAASGLGTALVWGTMLWLVSTGRMSLPHGGAAVFALGSVGTSLHGIVGYGADLFRTGMYLDDWSSFLDTAGGHRPQRGTAVPPAPRRISVHGLTYAYPASERTALDRVSLHVDRGEILALVGENGSGKTTLAKLLAGLYLPAAGSVRWDGQDTRDLDPHALWRQVAVVPQDYARWPLTCRENITLGQPTPDGDEAVLRAAEASGAGEVVAKLRRGLSTLLAVEWMGGEELSGGQWQRLAIARAFHREAGLLVLDEPTAALDPRAEHRIFRNLRAVARERAVVLVTHRLTNVAVADRIVVLEDGKVLQEGTFAELVADTGGRFRELWDLQNERTGVPAQRAVPARETEEPLP

Organism: Streptomyces rubellomurinus (strain ATCC 31215) (NCBI:txid359131)

Solvent-accessible surface area (backbone atoms only — not comparable to full-atom values): 62492 Å² total; per-residue (Å²): 134,77,73,78,62,66,59,63,60,54,50,54,60,68,62,61,44,66,67,55,47,62,66,43,45,62,57,46,42,51,48,36,50,49,55,38,38,77,74,38,47,66,57,45,50,49,42,54,49,42,50,52,52,38,34,50,33,50,31,49,26,53,53,24,48,43,50,24,47,44,31,58,70,40,90,76,58,58,67,61,21,48,62,63,18,44,63,28,49,50,46,32,51,51,28,53,52,52,36,51,54,37,48,46,50,44,49,34,49,45,67,38,46,21,55,52,42,15,49,51,42,42,48,51,52,50,52,31,57,60,49,27,36,59,65,48,70,48,35,84,57,44,60,56,40,51,50,43,19,52,51,14,15,59,50,39,36,48,41,52,60,29,40,48,51,26,50,51,18,48,36,45,28,51,31,24,47,51,55,36,43,73,71,42,62,72,53,49,65,38,48,52,57,15,41,46,38,36,33,51,18,41,42,50,28,44,48,45,46,49,52,47,50,59,67,38,44,60,53,48,47,52,44,51,47,53,50,47,56,65,66,32,71,79,33,40,61,51,36,48,39,57,60,28,43,65,47,54,49,49,51,45,50,51,50,49,51,53,50,48,51,51,43,39,52,34,31,52,55,24,39,55,40,37,52,52,11,45,50,48,15,48,51,24,46,48,49,42,55,49,50,51,50,50,35,41,59,71,62,79,32,53,67,58,57,47,58,40,42,52,54,30,51,52,46,31,55,53,17,46,54,39,32,29,53,28,45,36,52,40,49,55,49,44,54,30,37,48,39,27,51,49,33,52,53,49,31,55,66,32,33,71,87,53,30,78,42,74,58,72,64,46,55,32,39,40,33,45,44,26,23,36,55,54,83,74,44,93,56,64,40,29,54,56,34,65,52,69,49,39,49,42,31,36,38,26,41,32,47,52,85,83,14,29,62,69,60,51,52,35,40,76,58,58,58,45,78,67,75,38,57,42,47,21,50,66,78,41,48,56,66,44,25,18,64,68,46,43,16,58,29,32,22,64,28,52,69,72,64,77,81,66,77,34,28,47,48,46,57,36,38,44,74,55,77,53,95,63,44,66,58,47,52,49,51,18,17,49,50,34,54,24,38,65,55,37,69,70,36,94,53,30,52,68,28,45,34,25,70,90,45,86,87,26,55,64,70,52,71,44,55,46,39,21,38,46,45,12,23,32,61,51,45,82,31,16,32,38,36,34,30,44,70,51,57,69,42,28,37,70,55,37,49,49,33,57,53,40,43,58,65,61,24,60,77,10,19,29,41,37,35,42,58,54,68,76,68,46,62,66,26,52,33,37,37,33,31,49,79,13,26,75,76,46,74,40,36,54,71,58,37,57,68,32,76,87,34,71,62,23,52,46,48,47,48,57,63,56,65,68,76,45,71,80,62,76,75,70,77,76,78,76,76,77,71,76,78,130,134,78,74,77,64,64,60,63,59,54,50,53,59,68,62,62,43,69,68,54,47,62,66,43,46,63,57,46,41,52,47,36,50,49,56,37,37,76,75,37,49,67,58,44,50,50,41,54,50,41,48,52,52,37,34,52,34,50,31,47,25,54,52,23,48,42,51,25,48,41,32,60,71,40,91,74,57,57,66,58,21,47,64,64,18,43,65,27,50,49,47,33,51,52,28,51,52,52,37,51,52,38,48,46,50,44,51,35,48,44,65,38,46,22,57,51,42,15,49,51,41,41,48,49,52,50,53,31,58,62,50,27,35,58,64,46,70,48,36,84,58,45,62,56,40,50,50,44,18,51,49,15,16,59,48,40,37,49,41,53,58,31,39,48,51,26,50,52,18,49,36,43,27,51,33,24,48,52,55,36,43,74,71,42,63,71,53,49,65,37,47,52,56,14,43,46,39,35,34,50,19,42,42,51,27,46,48,44,45,48,54,47,50,60,67,39,45,61,54,48,46,52,44,53,48,52,49,48,54,66,66,32,71,79,32,41,61,53,36,48,38,57,57,27,42,65,47,54,51,50,52,44,50,52,51,48,52,53,50,49,52,51,43,39,52,34,32,51,54,24,40,54,41,37,52,53,10,44,50,47,14,48,51,23,46,48,49,42,55,49,50,50,52,50,34,40,57,71,62,78,31,53,69,58,56,47,57,41,41,53,54,30,49,54,45,31,55,53,17,44,54,39,30,31,54,27,46,38,51,42,48,56,48,43,54,32,40,47,38,26,52,49,32,52,52,48,32,55,66,34,35,72,88,52,31,77,43,71,61,73,66,45,55,33,38,39,33,44,43,27,23,37,55,53,83,75,42,93,55,63,42,29,53,56,31,64,51,70,48,37,48,43,32,35,38,24,39,32,48,53,84,82,15,28,62,69,59,50,53,34,41,76,56,57,59,44,77,66,76,38,58,41,48,20,51,66,78,41,49,56,65,44,26,19,64,69,47,44,17,58,27,31,22,66,29,52,70,70,66,77,83,64,76,34,28,46,46,45,56,36,39,42,75,55,78,54,95,64,44,65,57,46,50,49,50,18,17,48,50,33,56,22,37,65,55,38,69,69,36,93,54,31,53,68,28,44,35,24,71,89,47,84,88,26,55,65,71,52,70,44,54,46,41,21,36,45,46,12,24,33,61,50,46,85,31,16,34,37,37,33,30,45,70,50,57,67,43,28,38,71,56,38,47,48,32,57,55,39,43,57,66,62,23,59,76,10,19,28,40,38,34,43,58,54,68,76,67,46,62,65,25,52,34,37,36,32,30,49,77,12,26,75,75,46,73,40,38,56,69,58,37,57,66,33,77,88,34,68,60,23,51,47,48,45,47,58,62,56,65,67,75,44,72,80,60,76,78,70,77,74,78,76,77,78,72,76,78,131